Protein 6RD6 (pdb70)

B-factor: mean 52.79, std 18.06, range [20.04, 100.58]

Nearest PDB structures (foldseek):
  6rdk-assembly1_2  TM=9.983E-01  e=1.604E-52  Polytomella sp. Pringsheim 198.80
  8fni-assembly1_6  TM=7.482E-01  e=1.615E-07  Trypanosoma brucei
  9g6k-assembly1_LJ  TM=4.194E-01  e=1.679E-06  Toxoplasma gondii
  9g6k-assembly1_L4  TM=4.375E-01  e=1.739E-04  Toxoplasma gondii
  9evd-assembly1_3-2  TM=4.685E-01  e=2.941E-03  Polytomella sp. Pringsheim 198.80

Solvent-accessible surface area: 45486 Å² total; per-residue (Å²): 193,94,64,50,98,32,0,30,146,57,0,40,56,7,2,63,106,173,86,15,39,0,86,26,0,0,5,0,0,2,1,0,0,1,21,69,11,51,106,59,74,115,1,1,10,43,0,4,103,44,2,38,70,10,152,90,27,52,16,30,0,0,9,19,0,0,3,0,6,2,0,0,0,2,49,29,43,54,9,1,1,36,5,0,21,34,0,28,84,30,6,125,74,17,44,39,57,37,2,0,6,0,0,0,2,0,0,3,22,31,3,36,2,10,56,0,0,18,98,0,1,47,48,0,57,75,96,54,76,110,9,126,23,14,4,0,0,5,0,0,0,0,0,3,35,6,47,11,76,1,9,30,0,5,69,19,1,8,138,22,4,63,98,63,90,11,64,5,14,4,0,0,0,0,0,10,0,3,14,111,7,6,5,33,35,135,80,10,0,76,8,0,14,106,1,3,149,142,46,37,125,10,3,2,0,0,0,0,0,2,26,0,1,0,3,5,64,26,163,30,51,159,46,1,9,54,17,0,75,89,34,6,60,48,11,19,45,36,4,0,0,19,0,0,10,0,1,3,24,12,51,19,129,37,69,106,0,2,135,30,0,7,48,38,0,5,60,25,0,87,181,34,14,28,64,15,89,7,66,12,0,9,33,0,26,5,0,23,42,52,36,49,21,182,27,55,93,50,0,22,54,0,1,29,20,0,11,2,0,22,17,4,12,70,76,34,38,40,46,37,75,38,49,65,6,17,57,46,0,6,21,0,0,1,43,19,64,62,7,128,51,92,34,61,25,61,73,23,41,73,59,15,46,62,58,5,96,19,8,1,8,4,26,2,0,17,60,100,78,150,35,75,0,3,4,42,4,2,10,80,94,64,16,9,53,13,108,92,22,117,37,19,1,58,7,47,3,51,10,98,1,0,78,73,45,47,10,27,7,0,48,0,10,3,57,70,0,106,78,50,123,70,87,144,22,30,4,104,54,0,40,59,10,0,100,168,57,12,111,78,10,141,40,78,8,43,9,0,0,0,5,15,48,8,122,11,1,15,3,20,46,30,12,66,57,38,3,105,53,3,52,92,55,44,155,20,96,53,18,112,49,111,44,38,130,14,1,42,84,12,27,60,95,26,6,7,20,2,5,3,1,2,9,1,6,44,7,8,7,4,13,55,102,99,56,58,8,11,16,13,2,0,2,1,34,4,16,59,10,0,64,36,0,8,28,32,43,1,10,92,13,1,32,73,38,0,34,111,63,5,61,26,11,80,36,0,113,31,0,0,81,77,1,121,104,53,9,28,81,97,1,6,54,27,0,46,127,19,5,66,50,0,47,72,90,53,131,22,100,1,76,4,84,10,164,46,124,10,6,106,79,0,17,64,82,0,70,64,26,0,82,87,109,53,8,51,0,87,22,0,29,36,80,64,87,44,57,111,84,41,60,38,35,7,114,28,20,47,98,5,42,82,19,1,6,70,1,2,19,51,19,8,34,62,14,6,134,56,6,17,65,54,0,25,53,14,0,72,142,5,23,71,57,53,17,64,54,2,135,132,75,38,62,73,53,117,58,38,76,42,129,149,1,85,111,30,144,84,23,93,54,2,83,46,59,42,84,24,17,135,16,18,103,35,25,63,51,3,52,78,102,42,109,113,80,14,33,111,54,49,137,43,17,31,0,3,1,5,5,31,110,48,18,12,97,54,26,63,18,65,44,1,115,16,99,19,52,74,119,111,42,100,0,69,2,61,2,18,5,65,107,10,108,4,51,47,85,1,26,28,36,28,0,12,95,12,2,13,76,52,5,57,23,36,69,40,17,79,21,3,16,0,7,43,17,0,58,92,28,0,85,49,11,2,78,91,50,78,86,113,8,59,154,92,102,95,22,60,98,95,94,33,161,93,89,92,165,218,40,114,81,88,80,20,110,136,55,82,98,43,3,98,101,33,98,70,52,83,104,2,4,45,31,84,127,5,5,16,36,6,0,57,92,0,14,79,106,3,3,53,149,12,80,38,76,6,2,2,10,33,19,67,44,0,3,8,0,0,0,1,19,27,1,24,44,134,128,219,146,108,70,33,150,7,26,2,30,7,10,84,98,22,30,121,44,51,89,85,82,6,38,144,107,1,73,156,55,13,129,61,72,53,116,24,58,39,102,76,102,96,56,129,106,26,102,20,35,14,2,1,39,10,111,77,29,71,0,10,56,6,49,28,65,41,37,97,75,6,75,69,51,10,73,141,37,45,152,80,88,133,74,45,33,50,39,63,87,10,62,50,8,18,58,22,35,11,30,76,18,17,50,26,11,99,108,0,15,79,24,0,85,107,42,41,175,83,48,160,21,97,59,72,120,91,121

Foldseek 3Di:
DDDDVVVLVVLQVQLVDPAHALQSLLVSLLVCQVSLPDPCVVSVVSSLVNLQVHDDDALVSLQSNLLSCQRSVPADLPSLLSSVVVVLVCVVVYALVSLLSSLLSSLVNQHQDVSSLVVSLCVCLVCVVSHDLLSLLSSLSSCQSNPHLDVSSVVSSQVCLLVDQDALQSLLSNLLSLLSSQALDPSRNVSSVVSLPVADPALLSLLSNLLSCLFNQAADDPSSLVNLLVPVLRDDLLSLLSSLLSNLLNPDQPLSSVVSSLVNNQVVCVVPVPPDDLVSLLSNQLSCQSNVHDHPPVSNLSSLLSVQVVLQVCVVPDDVVLVVQLLLLLLLQQVLVDDDDDVSSVVSQVVQWDAAPSGHIQRGWDDDDHAIEGEAEAEQVQWRPDPVTHGTSVVVSVCSSVVSSRYQYQYHYDCVLVVDDDSNVSSVVSNVSRCVRPVVD/DDPLVLLVLLVLADFDVSVVVVVVVVVVVVVPDDRDDDDPDDDPVRVVVVLVVSLVVQLVRLVVVADQPAPDDDLVSLLVRLVSNQVSCVSSPHDPPVVRVVVVLCVQPVPFFFVVSSLVRCVVPDDPVLSVQLVVLQVVLCVVVVHTHTPPPPDVSVVSSVVVSCVVCVVVPHNVVLVVDQVVDDDDVVVNVVSVVVVVVVVSVVSSVVSVVVSVVVNVVVVVVVVVVVVDDDVVNVVVVVVVVVVVLVVLVVDDPDPVSVVVVVVVVVVVLQVVQCVVPVVVGHDDDD/DDQFDDDFPPPDDQFDDDPQKTWHWADDDQKIWIWIDGDPDIDIDIGGRVNRRVVPNDDDDDDDDDPPDPQLVVQLVVVLVVLVVLVVVLVVDDDLVVQPDVVSVVVDDPVVVVVSVVVVVVSVVSNVVSPPSVCSSVVSVVVPPVLVVCCPDPVHSPDDDVVVVVVVVVVVVDDD/DAQEFEKEKEFADDDDVVSVVVVVVVVCVVDDPNGDYDYHYHHDNVQPGDMWIGGVVDIDDPTVVVVVVVVVVVVVVVVVVD/DVDDDPVVVVDDDDDCVVVVVVCCVVPVVVVVVCVVPDDDDDDDDD

Radius of gyration: 32.32 Å; Cα contacts (8 Å, |Δi|>4): 1611; chains: 5; bounding box: 110×61×96 Å

Structure (mmCIF, N/CA/C/O backbone):
data_6RD6
#
_entry.id   6RD6
#
_cell.length_a   1.0
_cell.length_b   1.0
_cell.length_c   1.0
_cell.angle_alpha   90.00
_cell.angle_beta   90.00
_cell.angle_gamma   90.00
#
_symmetry.space_group_name_H-M   'P 1'
#
loop_
_entity.id
_entity.type
_entity.pdbx_description
1 polymer 'ASA-2: Polytomella F-ATP synthase associated subunit 2'
2 polymer 'Mitochondrial ATP synthase associated protein ASA4'
3 polymer 'Mitochondrial ATP synthase associated protein ASA7'
4 polymer 'Mitochondrial ATP synthase subunit OSCP'
5 polymer 'ATP synthase subunit alpha'
6 water water
#
loop_
_atom_site.group_PDB
_atom_site.id
_atom_site.type_symbol
_atom_site.label_atom_id
_atom_site.label_alt_id
_atom_site.label_comp_id
_atom_site.label_asym_id
_atom_site.label_entity_id
_atom_site.label_seq_id
_atom_site.pdbx_PDB_ins_code
_atom_site.Cartn_x
_atom_site.Cartn_y
_atom_site.Cartn_z
_atom_site.occupancy
_atom_site.B_iso_or_equiv
_atom_site.auth_seq_id
_atom_site.auth_comp_id
_atom_site.auth_asym_id
_atom_site.auth_atom_id
_atom_site.pdbx_PDB_model_num
ATOM 1 N N . GLU A 1 1 ? 222.410 249.593 353.567 1.00 98.79 5 GLU 2 N 1
ATOM 2 C CA . GLU A 1 1 ? 222.233 248.433 354.432 1.00 98.79 5 GLU 2 CA 1
ATOM 3 C C . GLU A 1 1 ? 220.764 248.262 354.805 1.00 98.79 5 GLU 2 C 1
ATOM 4 O O . GLU A 1 1 ? 220.269 247.142 354.930 1.00 98.79 5 GLU 2 O 1
ATOM 10 N N . ASN A 1 2 ? 220.072 249.386 354.984 1.00 88.31 6 ASN 2 N 1
ATOM 11 C CA . ASN A 1 2 ? 218.643 249.412 355.297 1.00 88.31 6 ASN 2 CA 1
ATOM 12 C C . ASN A 1 2 ? 218.021 250.533 354.467 1.00 88.31 6 ASN 2 C 1
ATOM 13 O O . ASN A 1 2 ? 217.981 251.687 354.900 1.00 88.31 6 ASN 2 O 1
ATOM 18 N N . ASP A 1 3 ? 217.534 250.191 353.276 1.00 79.28 7 ASP 2 N 1
ATOM 19 C CA . ASP A 1 3 ? 217.014 251.176 352.332 1.00 79.28 7 ASP 2 CA 1
ATOM 20 C C . ASP A 1 3 ? 215.745 250.605 351.712 1.00 79.28 7 ASP 2 C 1
ATOM 21 O O . ASP A 1 3 ? 215.800 249.610 350.984 1.00 79.28 7 ASP 2 O 1
ATOM 26 N N . VAL A 1 4 ? 214.609 251.227 352.008 1.00 70.07 8 VAL 2 N 1
ATOM 27 C CA . VAL A 1 4 ? 213.313 250.777 351.500 1.00 70.07 8 VAL 2 CA 1
ATOM 28 C C . VAL A 1 4 ? 213.058 251.263 350.065 1.00 70.07 8 VAL 2 C 1
ATOM 29 O O . VAL A 1 4 ? 212.560 250.456 349.263 1.00 70.07 8 VAL 2 O 1
ATOM 33 N N . PRO A 1 5 ? 213.373 252.508 349.652 1.00 67.33 9 PRO 2 N 1
ATOM 34 C CA . PRO A 1 5 ? 213.296 252.819 348.208 1.00 67.33 9 PRO 2 CA 1
ATOM 35 C C . PRO A 1 5 ? 214.216 251.992 347.315 1.00 67.33 9 PRO 2 C 1
ATOM 36 O O . PRO A 1 5 ? 213.836 251.724 346.170 1.00 67.33 9 PRO 2 O 1
ATOM 40 N N . ALA A 1 6 ? 215.371 251.536 347.800 1.00 67.02 10 ALA 2 N 1
ATOM 41 C CA . ALA A 1 6 ? 216.240 250.708 346.966 1.00 67.02 10 ALA 2 CA 1
ATOM 42 C C . ALA A 1 6 ? 215.673 249.308 346.772 1.00 67.02 10 ALA 2 C 1
ATOM 43 O O . ALA A 1 6 ? 215.755 248.749 345.671 1.00 67.02 10 ALA 2 O 1
ATOM 45 N N . ILE A 1 7 ? 215.080 248.728 347.817 1.00 63.31 11 ILE 2 N 1
ATOM 46 C CA . ILE A 1 7 ? 214.496 247.399 347.672 1.00 63.31 11 ILE 2 CA 1
ATOM 47 C C . ILE A 1 7 ? 213.187 247.479 346.891 1.00 63.31 11 ILE 2 C 1
ATOM 48 O O . ILE A 1 7 ? 212.828 246.545 346.166 1.00 63.31 11 ILE 2 O 1
ATOM 53 N N . LEU A 1 8 ? 212.500 248.628 346.949 1.00 57.25 12 LEU 2 N 1
ATOM 54 C CA . LEU A 1 8 ? 211.345 248.825 346.076 1.00 57.25 12 LEU 2 CA 1
ATOM 55 C C . LEU A 1 8 ? 211.775 248.991 344.625 1.00 57.25 12 LEU 2 C 1
ATOM 56 O O . LEU A 1 8 ? 211.084 248.528 343.711 1.00 57.25 12 LEU 2 O 1
ATOM 61 N N . LYS A 1 9 ? 212.924 249.633 344.400 1.00 59.86 13 LYS 2 N 1
ATOM 62 C CA . LYS A 1 9 ? 213.493 249.737 343.059 1.00 59.86 13 LYS 2 CA 1
ATOM 63 C C . LYS A 1 9 ? 213.877 248.368 342.510 1.00 59.86 13 LYS 2 C 1
ATOM 64 O O . LYS A 1 9 ? 213.649 248.074 341.331 1.00 59.86 13 LYS 2 O 1
ATOM 70 N N . GLU A 1 10 ? 214.433 247.506 343.362 1.00 60.59 14 GLU 2 N 1
ATOM 71 C CA . GLU A 1 10 ? 214.817 246.173 342.909 1.00 60.59 14 GLU 2 CA 1
ATOM 72 C C . GLU A 1 10 ? 213.599 245.290 342.667 1.00 60.59 14 GLU 2 C 1
ATOM 73 O O . GLU A 1 10 ? 213.594 244.475 341.738 1.00 60.59 14 GLU 2 O 1
ATOM 79 N N . ILE A 1 11 ? 212.545 245.454 343.473 1.00 51.89 15 ILE 2 N 1
ATOM 80 C CA . ILE A 1 11 ? 211.303 244.718 343.243 1.00 51.89 15 ILE 2 CA 1
ATOM 81 C C . ILE A 1 11 ? 210.636 245.186 341.952 1.00 51.89 15 ILE 2 C 1
ATOM 82 O O . ILE A 1 11 ? 210.140 244.371 341.162 1.00 51.89 15 ILE 2 O 1
ATOM 87 N N . ASP A 1 12 ? 210.674 246.496 341.688 1.00 51.59 16 ASP 2 N 1
ATOM 88 C CA . ASP A 1 12 ? 210.104 247.039 340.460 1.00 51.59 16 ASP 2 CA 1
ATOM 89 C C . ASP A 1 12 ? 210.885 246.595 339.232 1.00 51.59 16 ASP 2 C 1
ATOM 90 O O . ASP A 1 12 ? 210.303 246.395 338.162 1.00 51.59 16 ASP 2 O 1
ATOM 95 N N . SER A 1 13 ? 212.202 246.432 339.362 1.00 53.46 17 SER 2 N 1
ATOM 96 C CA . SER A 1 13 ? 212.976 245.894 338.248 1.00 53.46 17 SER 2 CA 1
ATOM 97 C C . SER A 1 13 ? 212.752 244.394 338.097 1.00 53.46 17 SER 2 C 1
ATOM 98 O O . SER A 1 13 ? 212.898 243.845 337.001 1.00 53.46 17 SER 2 O 1
ATOM 101 N N . LEU A 1 14 ? 212.408 243.713 339.192 1.00 51.86 18 LEU 2 N 1
ATOM 102 C CA . LEU A 1 14 ? 212.119 242.285 339.123 1.00 51.86 18 LEU 2 CA 1
ATOM 103 C C . LEU A 1 14 ? 210.802 242.012 338.408 1.00 51.86 18 LEU 2 C 1
ATOM 104 O O . LEU A 1 14 ? 210.708 241.081 337.601 1.00 51.86 18 LEU 2 O 1
ATOM 109 N N . VAL A 1 15 ? 209.765 242.806 338.695 1.00 47.47 19 VAL 2 N 1
ATOM 110 C CA . VAL A 1 15 ? 208.456 242.551 338.101 1.00 47.47 19 VAL 2 CA 1
ATOM 111 C C . VAL A 1 15 ? 208.256 243.277 336.781 1.00 47.47 19 VAL 2 C 1
ATOM 112 O O . VAL A 1 15 ? 207.145 243.254 336.237 1.00 47.47 19 VAL 2 O 1
ATOM 116 N N . SER A 1 16 ? 209.289 243.918 336.244 1.00 51.34 20 SER 2 N 1
ATOM 117 C CA . SER A 1 16 ? 209.207 244.543 334.932 1.00 51.34 20 SER 2 CA 1
ATOM 118 C C . SER A 1 16 ? 209.855 243.704 333.843 1.00 51.34 20 SER 2 C 1
ATOM 119 O O . SER A 1 16 ? 209.998 244.182 332.714 1.00 51.34 20 SER 2 O 1
ATOM 122 N N . ARG A 1 17 ? 210.242 242.472 334.150 1.00 54.06 21 ARG 2 N 1
ATOM 123 C CA . ARG A 1 17 ? 210.952 241.643 333.192 1.00 54.06 21 ARG 2 CA 1
ATOM 124 C C . ARG A 1 17 ? 209.996 241.012 332.188 1.00 54.06 21 ARG 2 C 1
ATOM 125 O O . ARG A 1 17 ? 208.776 241.164 332.271 1.00 54.06 21 ARG 2 O 1
ATOM 133 N N . GLU A 1 18 ? 210.573 240.295 331.223 1.00 61.69 22 GLU 2 N 1
ATOM 134 C CA . GLU A 1 18 ? 209.768 239.701 330.163 1.00 61.69 22 GLU 2 CA 1
ATOM 135 C C . GLU A 1 18 ? 209.071 238.435 330.646 1.00 61.69 22 GLU 2 C 1
ATOM 136 O O . GLU A 1 18 ? 207.919 238.174 330.280 1.00 61.69 22 GLU 2 O 1
ATOM 142 N N . ALA A 1 19 ? 209.751 237.637 331.465 1.00 56.40 23 ALA 2 N 1
ATOM 143 C CA . ALA A 1 19 ? 209.214 236.381 331.973 1.00 56.40 23 ALA 2 CA 1
ATOM 144 C C . ALA A 1 19 ? 209.458 236.304 333.472 1.00 56.40 23 ALA 2 C 1
ATOM 145 O O . ALA A 1 19 ? 210.589 236.067 333.908 1.00 56.40 23 ALA 2 O 1
ATOM 147 N N . VAL A 1 20 ? 208.401 236.498 334.253 1.00 51.43 24 VAL 2 N 1
ATOM 148 C CA . VAL A 1 20 ? 208.460 236.429 335.707 1.00 51.43 24 VAL 2 CA 1
ATOM 149 C C . VAL A 1 20 ? 207.621 235.240 336.153 1.00 51.43 24 VAL 2 C 1
ATOM 150 O O . VAL A 1 20 ? 206.412 235.202 335.900 1.00 51.43 24 VAL 2 O 1
ATOM 154 N N . SER A 1 21 ? 208.259 234.274 336.808 1.00 50.44 25 SER 2 N 1
ATOM 155 C CA . SER A 1 21 ? 207.549 233.088 337.259 1.00 50.44 25 SER 2 CA 1
ATOM 156 C C . SER A 1 21 ? 206.683 233.417 338.467 1.00 50.44 25 SER 2 C 1
ATOM 157 O O . SER A 1 21 ? 206.825 234.467 339.093 1.00 50.44 25 SER 2 O 1
ATOM 160 N N . ALA A 1 22 ? 205.785 232.485 338.802 1.00 47.52 26 ALA 2 N 1
ATOM 161 C CA . ALA A 1 22 ? 204.816 232.731 339.865 1.00 47.52 26 ALA 2 CA 1
ATOM 162 C C . ALA A 1 22 ? 205.469 232.791 341.238 1.00 47.52 26 ALA 2 C 1
ATOM 163 O O . ALA A 1 22 ? 204.947 233.462 342.134 1.00 47.52 26 ALA 2 O 1
ATOM 165 N N . LYS A 1 23 ? 206.610 232.119 341.416 1.00 48.87 27 LYS 2 N 1
ATOM 166 C CA . LYS A 1 23 ? 207.334 232.207 342.679 1.00 48.87 27 LYS 2 CA 1
ATOM 167 C C . LYS A 1 23 ? 207.895 233.607 342.894 1.00 48.87 27 LYS 2 C 1
ATOM 168 O O . LYS A 1 23 ? 207.825 234.146 344.003 1.00 48.87 27 LYS 2 O 1
ATOM 174 N N . GLU A 1 24 ? 208.414 234.225 341.831 1.00 50.46 28 GLU 2 N 1
ATOM 175 C CA . GLU A 1 24 ? 208.964 235.572 341.941 1.00 50.46 28 GLU 2 CA 1
ATOM 176 C C . GLU A 1 24 ? 207.873 236.606 342.181 1.00 50.46 28 GLU 2 C 1
ATOM 177 O O . GLU A 1 24 ? 208.066 237.541 342.965 1.00 50.46 28 GLU 2 O 1
ATOM 183 N N . VAL A 1 25 ? 206.717 236.448 341.528 1.00 43.88 29 VAL 2 N 1
ATOM 184 C CA . VAL A 1 25 ? 205.600 237.368 341.739 1.00 43.88 29 VAL 2 CA 1
ATOM 185 C C . VAL A 1 25 ? 205.042 237.218 343.145 1.00 43.88 29 VAL 2 C 1
ATOM 186 O O . VAL A 1 25 ? 204.711 238.210 343.808 1.00 43.88 29 VAL 2 O 1
ATOM 190 N N . SER A 1 26 ? 204.931 235.974 343.618 1.00 43.86 30 SER 2 N 1
ATOM 191 C CA . SER A 1 26 ? 204.454 235.712 344.970 1.00 43.86 30 SER 2 CA 1
ATOM 192 C C . SER A 1 26 ? 205.392 236.306 346.012 1.00 43.86 30 SER 2 C 1
ATOM 193 O O . SER A 1 26 ? 204.943 236.926 346.982 1.00 43.86 30 SER 2 O 1
ATOM 196 N N . ASP A 1 27 ? 206.702 236.174 345.796 1.00 48.15 31 ASP 2 N 1
ATOM 197 C CA . ASP A 1 27 ? 207.665 236.733 346.737 1.00 48.15 31 ASP 2 CA 1
ATOM 198 C C . ASP A 1 27 ? 207.689 238.254 346.681 1.00 48.15 31 ASP 2 C 1
ATOM 199 O O . ASP A 1 27 ? 207.867 238.913 347.713 1.00 48.15 31 ASP 2 O 1
ATOM 204 N N . ALA A 1 28 ? 207.495 238.829 345.492 1.00 41.82 32 ALA 2 N 1
ATOM 205 C CA . ALA A 1 28 ? 207.430 240.279 345.372 1.00 41.82 32 ALA 2 CA 1
ATOM 206 C C . ALA A 1 28 ? 206.200 240.840 346.068 1.00 41.82 32 ALA 2 C 1
ATOM 207 O O . ALA A 1 28 ? 206.287 241.873 346.739 1.00 41.82 32 ALA 2 O 1
ATOM 209 N N . ALA A 1 29 ? 205.064 240.148 345.965 1.00 39.08 33 ALA 2 N 1
ATOM 210 C CA . ALA A 1 29 ? 203.858 240.579 346.661 1.00 39.08 33 ALA 2 CA 1
ATOM 211 C C . ALA A 1 29 ? 203.994 240.432 348.172 1.00 39.08 33 ALA 2 C 1
ATOM 212 O O . ALA A 1 29 ? 203.532 241.301 348.923 1.00 39.08 33 ALA 2 O 1
ATOM 214 N N . VAL A 1 30 ? 204.622 239.344 348.629 1.00 39.54 34 VAL 2 N 1
ATOM 215 C CA . VAL A 1 30 ? 204.817 239.128 350.062 1.00 39.54 34 VAL 2 CA 1
ATOM 216 C C . VAL A 1 30 ? 205.747 240.188 350.644 1.00 39.54 34 VAL 2 C 1
ATOM 217 O O . VAL A 1 30 ? 205.488 240.737 351.725 1.00 39.54 34 VAL 2 O 1
ATOM 221 N N . ALA A 1 31 ? 206.810 240.533 349.914 1.00 40.33 35 ALA 2 N 1
ATOM 222 C CA . ALA A 1 31 ? 207.690 241.613 350.339 1.00 40.33 35 ALA 2 CA 1
ATOM 223 C C . ALA A 1 31 ? 207.004 242.971 350.308 1.00 40.33 35 ALA 2 C 1
ATOM 224 O O . ALA A 1 31 ? 207.270 243.798 351.184 1.00 40.33 35 ALA 2 O 1
ATOM 226 N N . LEU A 1 32 ? 206.118 243.209 349.337 1.00 37.66 36 LEU 2 N 1
ATOM 227 C CA . LEU A 1 32 ? 205.367 244.459 349.296 1.00 37.66 36 LEU 2 CA 1
ATOM 228 C C . LEU A 1 32 ? 204.402 244.573 350.470 1.00 37.66 36 LEU 2 C 1
ATOM 229 O O . LEU A 1 32 ? 204.144 245.674 350.967 1.00 37.66 36 LEU 2 O 1
ATOM 234 N N . THR A 1 33 ? 203.855 243.442 350.917 1.00 39.37 37 THR 2 N 1
ATOM 235 C CA . THR A 1 33 ? 202.970 243.463 352.077 1.00 39.37 37 THR 2 CA 1
ATOM 236 C C . THR A 1 33 ? 203.755 243.661 353.370 1.00 39.37 37 THR 2 C 1
ATOM 237 O O . THR A 1 33 ? 203.339 244.436 354.240 1.00 39.37 37 THR 2 O 1
ATOM 241 N N . TYR A 1 34 ? 204.901 242.988 353.503 1.00 44.15 38 TYR 2 N 1
ATOM 242 C CA . TYR A 1 34 ? 205.714 243.117 354.712 1.00 44.15 38 TYR 2 CA 1
ATOM 243 C C . TYR A 1 34 ? 206.323 244.506 354.837 1.00 44.15 38 TYR 2 C 1
ATOM 244 O O . TYR A 1 34 ? 206.514 245.010 355.949 1.00 44.15 38 TYR 2 O 1
ATOM 253 N N . LEU A 1 35 ? 206.638 245.136 353.711 1.00 42.94 39 LEU 2 N 1
ATOM 254 C CA . LEU A 1 35 ? 207.118 246.509 353.719 1.00 42.94 39 LEU 2 CA 1
ATOM 255 C C . LEU A 1 35 ? 206.007 247.539 353.835 1.00 42.94 39 LEU 2 C 1
ATOM 256 O O . LEU A 1 35 ? 206.324 248.732 353.921 1.00 42.94 39 LEU 2 O 1
ATOM 261 N N . GLN A 1 36 ? 204.742 247.103 353.808 1.00 44.78 40 GLN 2 N 1
ATOM 262 C CA . GLN A 1 36 ? 203.557 247.950 353.984 1.00 44.78 40 GLN 2 CA 1
ATOM 263 C C . GLN A 1 36 ? 203.490 249.052 352.929 1.00 44.78 40 GLN 2 C 1
ATOM 264 O O . GLN A 1 36 ? 203.451 250.245 353.236 1.00 44.78 40 GLN 2 O 1
ATOM 270 N N . VAL A 1 37 ? 203.471 248.636 351.667 1.00 41.53 41 VAL 2 N 1
ATOM 271 C CA . VAL A 1 37 ? 203.515 249.567 350.548 1.00 41.53 41 VAL 2 CA 1
ATOM 272 C C . VAL A 1 37 ? 202.102 249.935 350.124 1.00 41.53 41 VAL 2 C 1
ATOM 273 O O . VAL A 1 37 ? 201.373 249.108 349.568 1.00 41.53 41 VAL 2 O 1
ATOM 277 N N . LYS A 1 38 ? 201.704 251.179 350.391 1.00 42.46 42 LYS 2 N 1
ATOM 278 C CA . LYS A 1 38 ? 200.365 251.621 350.019 1.00 42.46 42 LYS 2 CA 1
ATOM 279 C C . LYS A 1 38 ? 200.418 252.810 349.070 1.00 42.46 42 LYS 2 C 1
ATOM 280 O O . LYS A 1 38 ? 199.521 252.986 348.238 1.00 42.46 42 LYS 2 O 1
ATOM 286 N N . ALA A 1 39 ? 201.453 253.642 349.183 1.00 42.35 43 ALA 2 N 1
ATOM 287 C CA . ALA A 1 39 ? 201.522 254.842 348.358 1.00 42.35 43 ALA 2 CA 1
ATOM 288 C C . ALA A 1 39 ? 201.937 254.523 346.930 1.00 42.35 43 ALA 2 C 1
ATOM 289 O O . ALA A 1 39 ? 201.523 255.217 345.995 1.00 42.35 43 ALA 2 O 1
ATOM 291 N N . ASN A 1 40 ? 202.748 253.485 346.738 1.00 40.00 44 ASN 2 N 1
ATOM 292 C CA . ASN A 1 40 ? 203.174 253.071 345.403 1.00 40.00 44 ASN 2 CA 1
ATOM 293 C C . ASN A 1 40 ? 202.132 252.103 344.850 1.00 40.00 44 ASN 2 C 1
ATOM 294 O O . ASN A 1 40 ? 202.176 250.892 345.066 1.00 40.00 44 ASN 2 O 1
ATOM 299 N N . ARG A 1 41 ? 201.163 252.668 344.127 1.00 37.22 45 ARG 2 N 1
ATOM 300 C CA . ARG A 1 41 ? 200.101 251.855 343.546 1.00 37.22 45 ARG 2 CA 1
ATOM 301 C C . ARG A 1 41 ? 200.559 251.191 342.256 1.00 37.22 45 ARG 2 C 1
ATOM 302 O O . ARG A 1 41 ? 200.054 250.125 341.887 1.00 37.22 45 ARG 2 O 1
ATOM 310 N N . ARG A 1 42 ? 201.510 251.809 341.553 1.00 33.02 46 ARG 2 N 1
ATOM 311 C CA . ARG A 1 42 ? 201.977 251.259 340.284 1.00 33.02 46 ARG 2 CA 1
ATOM 312 C C . ARG A 1 42 ? 202.811 250.002 340.499 1.00 33.02 46 ARG 2 C 1
ATOM 313 O O . ARG A 1 42 ? 202.814 249.099 339.656 1.00 33.02 46 ARG 2 O 1
ATOM 321 N N . LEU A 1 43 ? 203.495 249.904 341.639 1.00 35.92 47 LEU 2 N 1
ATOM 322 C CA . LEU A 1 43 ? 204.265 248.698 341.926 1.00 35.92 47 LEU 2 CA 1
ATOM 323 C C . LEU A 1 43 ? 203.345 247.522 342.227 1.00 35.92 47 LEU 2 C 1
ATOM 324 O O . LEU A 1 43 ? 203.589 246.397 341.770 1.00 35.92 47 LEU 2 O 1
ATOM 329 N N . TRP A 1 44 ? 202.262 247.775 342.965 1.00 33.10 48 TRP 2 N 1
ATOM 330 C CA . TRP A 1 44 ? 201.239 246.757 343.163 1.00 33.10 48 TRP 2 CA 1
ATOM 331 C C . TRP A 1 44 ? 200.544 246.415 341.853 1.00 33.10 48 TRP 2 C 1
ATOM 332 O O . TRP A 1 44 ? 200.153 245.265 341.634 1.00 33.10 48 TRP 2 O 1
ATOM 343 N N . GLY A 1 45 ? 200.408 247.398 340.957 1.00 32.78 49 GLY 2 N 1
ATOM 344 C CA . GLY A 1 45 ? 199.840 247.126 339.648 1.00 32.78 49 GLY 2 CA 1
ATOM 345 C C . GLY A 1 45 ? 200.718 246.230 338.798 1.00 32.78 49 GLY 2 C 1
ATOM 346 O O . GLY A 1 45 ? 200.224 245.326 338.126 1.00 32.78 49 GLY 2 O 1
ATOM 347 N N . LYS A 1 46 ? 202.033 246.459 338.833 1.00 34.29 50 LYS 2 N 1
ATOM 348 C CA . LYS A 1 46 ? 202.970 245.612 338.099 1.00 34.29 50 LYS 2 CA 1
ATOM 349 C C . LYS A 1 46 ? 203.004 244.203 338.675 1.00 34.29 50 LYS 2 C 1
ATOM 350 O O . LYS A 1 46 ? 203.072 243.217 337.926 1.00 34.29 50 LYS 2 O 1
ATOM 356 N N . VAL A 1 47 ? 202.937 244.091 340.004 1.00 33.67 51 VAL 2 N 1
ATOM 357 C CA . VAL A 1 47 ? 202.907 242.783 340.652 1.00 33.67 51 VAL 2 CA 1
ATOM 358 C C . VAL A 1 47 ? 201.624 242.032 340.303 1.00 33.67 51 VAL 2 C 1
ATOM 359 O O . VAL A 1 47 ? 201.659 240.837 339.999 1.00 33.67 51 VAL 2 O 1
ATOM 363 N N . LEU A 1 48 ? 200.483 242.726 340.275 1.00 32.99 52 LEU 2 N 1
ATOM 364 C CA . LEU A 1 48 ? 199.225 242.055 339.955 1.00 32.99 52 LEU 2 CA 1
ATOM 365 C C . LEU A 1 48 ? 199.128 241.717 338.470 1.00 32.99 52 LEU 2 C 1
ATOM 366 O O . LEU A 1 48 ? 198.518 240.709 338.099 1.00 32.99 52 LEU 2 O 1
ATOM 371 N N . GLU A 1 49 ? 199.754 242.524 337.608 1.00 35.10 53 GLU 2 N 1
ATOM 372 C CA . GLU A 1 49 ? 199.829 242.186 336.189 1.00 35.10 53 GLU 2 CA 1
ATOM 373 C C . GLU A 1 49 ? 200.658 240.931 335.962 1.00 35.10 53 GLU 2 C 1
ATOM 374 O O . GLU A 1 49 ? 200.262 240.042 335.197 1.00 35.10 53 GLU 2 O 1
ATOM 380 N N . LYS A 1 50 ? 201.802 240.828 336.641 1.00 37.11 54 LYS 2 N 1
ATOM 381 C CA . LYS A 1 50 ? 202.625 239.634 336.499 1.00 37.11 54 LYS 2 CA 1
ATOM 382 C C . LYS A 1 50 ? 201.993 238.434 337.194 1.00 37.11 54 LYS 2 C 1
ATOM 383 O O . LYS A 1 50 ? 202.281 237.286 336.844 1.00 37.11 54 LYS 2 O 1
ATOM 389 N N . ALA A 1 51 ? 201.128 238.677 338.181 1.00 36.00 55 ALA 2 N 1
ATOM 390 C CA . ALA A 1 51 ? 200.394 237.587 338.815 1.00 36.00 55 ALA 2 CA 1
ATOM 391 C C . ALA A 1 51 ? 199.304 237.058 337.902 1.00 36.00 55 ALA 2 C 1
ATOM 392 O O . ALA A 1 51 ? 199.018 235.856 337.894 1.00 36.00 55 ALA 2 O 1
ATOM 394 N N . GLY A 1 52 ? 198.667 237.947 337.144 1.00 35.97 56 GLY 2 N 1
ATOM 395 C CA . GLY A 1 52 ? 197.711 237.499 336.149 1.00 35.97 56 GLY 2 CA 1
ATOM 396 C C . GLY A 1 52 ? 198.374 236.783 334.991 1.00 35.97 56 GLY 2 C 1
ATOM 397 O O . GLY A 1 52 ? 197.811 235.845 334.425 1.00 35.97 56 GLY 2 O 1
ATOM 398 N N . ALA A 1 53 ? 199.588 237.205 334.631 1.00 39.48 57 ALA 2 N 1
ATOM 399 C CA . ALA A 1 53 ? 200.268 236.582 333.500 1.00 39.48 57 ALA 2 CA 1
ATOM 400 C C . ALA A 1 53 ? 200.948 235.272 333.881 1.00 39.48 57 ALA 2 C 1
ATOM 401 O O . ALA A 1 53 ? 201.311 234.492 332.995 1.00 39.48 57 ALA 2 O 1
ATOM 403 N N . ALA A 1 54 ? 201.133 235.011 335.175 1.00 42.41 58 ALA 2 N 1
ATOM 404 C CA . ALA A 1 54 ? 201.868 233.825 335.607 1.00 42.41 58 ALA 2 CA 1
ATOM 405 C C . ALA A 1 54 ? 201.032 232.568 335.415 1.00 42.41 58 ALA 2 C 1
ATOM 406 O O . ALA A 1 54 ? 199.830 232.557 335.694 1.00 42.41 58 ALA 2 O 1
ATOM 408 N N . GLN A 1 55 ? 201.678 231.501 334.942 1.00 47.42 59 GLN 2 N 1
ATOM 409 C CA . GLN A 1 55 ? 200.985 230.279 334.566 1.00 47.42 59 GLN 2 CA 1
ATOM 410 C C . GLN A 1 55 ? 201.473 229.035 335.292 1.00 47.42 59 GLN 2 C 1
ATOM 411 O O . GLN A 1 55 ? 200.881 227.967 335.108 1.00 47.42 59 GLN 2 O 1
ATOM 417 N N . ASP A 1 56 ? 202.524 229.128 336.097 1.00 47.92 60 ASP 2 N 1
ATOM 418 C CA . ASP A 1 56 ? 203.073 227.976 336.802 1.00 47.92 60 ASP 2 CA 1
ATOM 419 C C . ASP A 1 56 ? 202.894 228.153 338.305 1.00 47.92 60 ASP 2 C 1
ATOM 420 O O . ASP A 1 56 ? 203.840 228.503 339.017 1.00 47.92 60 ASP 2 O 1
ATOM 425 N N . TYR A 1 57 ? 201.699 227.841 338.796 1.00 43.07 61 TYR 2 N 1
ATOM 426 C CA . TYR A 1 57 ? 201.363 228.056 340.195 1.00 43.07 61 TYR 2 CA 1
ATOM 427 C C . TYR A 1 57 ? 201.364 226.726 340.928 1.00 43.07 61 TYR 2 C 1
ATOM 428 O O . TYR A 1 57 ? 200.686 225.784 340.510 1.00 43.07 61 TYR 2 O 1
ATOM 437 N N . ASP A 1 58 ? 202.134 226.648 342.005 1.00 47.31 62 ASP 2 N 1
ATOM 438 C CA . ASP A 1 58 ? 202.038 225.562 342.964 1.00 47.31 62 ASP 2 CA 1
ATOM 439 C C . ASP A 1 58 ? 201.263 226.046 344.181 1.00 47.31 62 ASP 2 C 1
ATOM 440 O O . ASP A 1 58 ? 200.693 227.139 344.185 1.00 47.31 62 ASP 2 O 1
ATOM 445 N N . ALA A 1 59 ? 201.235 225.205 345.216 1.00 44.59 63 ALA 2 N 1
ATOM 446 C CA . ALA A 1 59 ? 200.449 225.514 346.405 1.00 44.59 63 ALA 2 CA 1
ATOM 447 C C . ALA A 1 59 ? 201.028 226.685 347.186 1.00 44.59 63 ALA 2 C 1
ATOM 448 O O . ALA A 1 59 ? 200.284 227.589 347.593 1.00 44.59 63 ALA 2 O 1
ATOM 450 N N . ALA A 1 60 ? 202.348 226.702 347.377 1.00 43.70 64 ALA 2 N 1
ATOM 451 C CA . ALA A 1 60 ? 202.981 227.690 348.241 1.00 43.70 64 ALA 2 CA 1
ATOM 452 C C . ALA A 1 60 ? 202.964 229.085 347.632 1.00 43.70 64 ALA 2 C 1
ATOM 453 O O . ALA A 1 60 ? 202.692 230.058 348.338 1.00 43.70 64 ALA 2 O 1
ATOM 455 N N . SER A 1 61 ? 203.230 229.205 346.328 1.00 43.18 65 SER 2 N 1
ATOM 456 C CA . SER A 1 61 ? 203.244 230.523 345.700 1.00 43.18 65 SER 2 CA 1
ATOM 457 C C . SER A 1 61 ? 201.850 231.114 345.585 1.00 43.18 65 SER 2 C 1
ATOM 458 O O . SER A 1 61 ? 201.678 232.316 345.814 1.00 43.18 65 SER 2 O 1
ATOM 461 N N . LEU A 1 62 ? 200.851 230.285 345.272 1.00 39.44 66 LEU 2 N 1
ATOM 462 C CA . LEU A 1 62 ? 199.470 230.750 345.246 1.00 39.44 66 LEU 2 CA 1
ATOM 463 C C . LEU A 1 62 ? 199.005 231.176 346.630 1.00 39.44 66 LEU 2 C 1
ATOM 464 O O . LEU A 1 62 ? 198.356 232.217 346.775 1.00 39.44 66 LEU 2 O 1
ATOM 469 N N . THR A 1 63 ? 199.370 230.407 347.659 1.00 40.81 67 THR 2 N 1
ATOM 470 C CA . THR A 1 63 ? 198.982 230.747 349.023 1.00 40.81 67 THR 2 CA 1
ATOM 471 C C . THR A 1 63 ? 199.656 232.026 349.503 1.00 40.81 67 THR 2 C 1
ATOM 472 O O . THR A 1 63 ? 199.003 232.881 350.108 1.00 40.81 67 THR 2 O 1
ATOM 476 N N . ASN A 1 64 ? 200.947 232.195 349.210 1.00 41.02 68 ASN 2 N 1
ATOM 477 C CA . ASN A 1 64 ? 201.659 233.384 349.663 1.00 41.02 68 ASN 2 CA 1
ATOM 478 C C . ASN A 1 64 ? 201.197 234.625 348.913 1.00 41.02 68 ASN 2 C 1
ATOM 479 O O . ASN A 1 64 ? 201.072 235.703 349.506 1.00 41.02 68 ASN 2 O 1
ATOM 484 N N . LEU A 1 65 ? 200.899 234.489 347.619 1.00 37.80 69 LEU 2 N 1
ATOM 485 C CA . LEU A 1 65 ? 200.423 235.629 346.846 1.00 37.80 69 LEU 2 CA 1
ATOM 486 C C . LEU A 1 65 ? 199.011 236.025 347.253 1.00 37.80 69 LEU 2 C 1
ATOM 487 O O . LEU A 1 65 ? 198.692 237.217 347.337 1.00 37.80 69 LEU 2 O 1
ATOM 492 N N . LEU A 1 66 ? 198.154 235.041 347.540 1.00 34.08 70 LEU 2 N 1
ATOM 493 C CA . LEU A 1 66 ? 196.807 235.369 347.989 1.00 34.08 70 LEU 2 CA 1
ATOM 494 C C . LEU A 1 66 ? 196.813 235.942 349.400 1.00 34.08 70 LEU 2 C 1
ATOM 495 O O . LEU A 1 66 ? 196.010 236.833 349.706 1.00 34.08 70 LEU 2 O 1
ATOM 500 N N . TRP A 1 67 ? 197.733 235.473 350.257 1.00 36.41 71 TRP 2 N 1
ATOM 501 C CA . TRP A 1 67 ? 197.929 236.094 351.564 1.00 36.41 71 TRP 2 CA 1
ATOM 502 C C . TRP A 1 67 ? 198.362 237.541 351.421 1.00 36.41 71 TRP 2 C 1
ATOM 503 O O . TRP A 1 67 ? 197.879 238.412 352.146 1.00 36.41 71 TRP 2 O 1
ATOM 514 N N . ALA A 1 68 ? 199.281 237.811 350.496 1.00 34.83 72 ALA 2 N 1
ATOM 515 C CA . ALA A 1 68 ? 199.788 239.163 350.321 1.00 34.83 72 ALA 2 CA 1
ATOM 516 C C . ALA A 1 68 ? 198.737 240.099 349.747 1.00 34.83 72 ALA 2 C 1
ATOM 517 O O . ALA A 1 68 ? 198.675 241.269 350.139 1.00 34.83 72 ALA 2 O 1
ATOM 519 N N . ILE A 1 69 ? 197.898 239.600 348.841 1.00 34.87 73 ILE 2 N 1
ATOM 520 C CA . ILE A 1 69 ? 196.811 240.399 348.289 1.00 34.87 73 ILE 2 CA 1
ATOM 521 C C . ILE A 1 69 ? 195.761 240.690 349.355 1.00 34.87 73 ILE 2 C 1
ATOM 522 O O . ILE A 1 69 ? 195.292 241.827 349.490 1.00 34.87 73 ILE 2 O 1
ATOM 527 N N . ASN A 1 70 ? 195.408 239.681 350.156 1.00 38.07 74 ASN 2 N 1
ATOM 528 C CA . ASN A 1 70 ? 194.384 239.855 351.182 1.00 38.07 74 ASN 2 CA 1
ATOM 529 C C . ASN A 1 70 ? 194.875 240.740 352.323 1.00 38.07 74 ASN 2 C 1
ATOM 530 O O . ASN A 1 70 ? 194.110 241.529 352.886 1.00 38.07 74 ASN 2 O 1
ATOM 535 N N . THR A 1 71 ? 196.159 240.633 352.671 1.00 39.22 75 THR 2 N 1
ATOM 536 C CA . THR A 1 71 ? 196.685 241.367 353.815 1.00 39.22 75 THR 2 CA 1
ATOM 537 C C . THR A 1 71 ? 197.065 242.790 353.435 1.00 39.22 75 THR 2 C 1
ATOM 538 O O . THR A 1 71 ? 196.914 243.715 354.240 1.00 39.22 75 THR 2 O 1
ATOM 542 N N . GLY A 1 72 ? 197.546 242.992 352.206 1.00 36.65 76 GLY 2 N 1
ATOM 543 C CA . GLY A 1 72 ? 197.955 244.325 351.798 1.00 36.65 76 GLY 2 CA 1
ATOM 544 C C . GLY A 1 72 ? 196.783 245.252 351.547 1.00 36.65 76 GLY 2 C 1
ATOM 545 O O . GLY A 1 72 ? 196.948 246.471 351.475 1.00 36.65 76 GLY 2 O 1
ATOM 546 N N . GLY A 1 73 ? 195.586 244.692 351.413 1.00 38.32 77 GLY 2 N 1
ATOM 547 C CA . GLY A 1 73 ? 194.421 245.477 351.077 1.00 38.32 77 GLY 2 CA 1
ATOM 548 C C . GLY A 1 73 ? 194.307 245.812 349.614 1.00 38.32 77 GLY 2 C 1
ATOM 549 O O . GLY A 1 73 ? 193.772 246.871 349.275 1.00 38.32 77 GLY 2 O 1
ATOM 550 N N . VAL A 1 74 ? 194.794 244.946 348.736 1.00 35.07 78 VAL 2 N 1
ATOM 551 C CA . VAL A 1 74 ? 194.848 245.227 347.309 1.00 35.07 78 VAL 2 CA 1
ATOM 552 C C . VAL A 1 74 ? 193.678 244.530 346.633 1.00 35.07 78 VAL 2 C 1
ATOM 553 O O . VAL A 1 74 ? 193.584 243.300 346.649 1.00 35.07 78 VAL 2 O 1
ATOM 557 N N . GLU A 1 75 ? 192.782 245.313 346.044 1.00 38.24 79 GLU 2 N 1
ATOM 558 C CA . GLU A 1 75 ? 191.627 244.779 345.340 1.00 38.24 79 GLU 2 CA 1
ATOM 559 C C . GLU A 1 75 ? 191.748 245.042 343.844 1.00 38.24 79 GLU 2 C 1
ATOM 560 O O . GLU A 1 75 ? 191.924 246.185 343.410 1.00 38.24 79 GLU 2 O 1
ATOM 566 N N . HIS A 1 76 ? 191.726 243.961 343.069 1.00 28.66 80 HIS 2 N 1
ATOM 567 C CA . HIS A 1 76 ? 191.591 244.014 341.614 1.00 28.66 80 HIS 2 CA 1
ATOM 568 C C . HIS A 1 76 ? 190.911 242.704 341.231 1.00 28.66 80 HIS 2 C 1
ATOM 569 O O . HIS A 1 76 ? 191.551 241.654 341.216 1.00 28.66 80 HIS 2 O 1
ATOM 576 N N . PHE A 1 77 ? 189.615 242.793 340.917 1.00 27.19 81 PHE 2 N 1
ATOM 577 C CA . PHE A 1 77 ? 188.764 241.608 340.872 1.00 27.19 81 PHE 2 CA 1
ATOM 578 C C . PHE A 1 77 ? 189.140 240.667 339.738 1.00 27.19 81 PHE 2 C 1
ATOM 579 O O . PHE A 1 77 ? 188.951 239.452 339.851 1.00 27.19 81 PHE 2 O 1
ATOM 587 N N . LYS A 1 78 ? 189.697 241.203 338.651 1.00 28.81 82 LYS 2 N 1
ATOM 588 C CA . LYS A 1 78 ? 190.010 240.376 337.491 1.00 28.81 82 LYS 2 CA 1
ATOM 589 C C . LYS A 1 78 ? 191.141 239.401 337.790 1.00 28.81 82 LYS 2 C 1
ATOM 590 O O . LYS A 1 78 ? 191.012 238.196 337.548 1.00 28.81 82 LYS 2 O 1
ATOM 596 N N . THR A 1 79 ? 192.238 239.899 338.363 1.00 30.72 83 THR 2 N 1
ATOM 597 C CA . THR A 1 79 ? 193.392 239.049 338.641 1.00 30.72 83 THR 2 CA 1
ATOM 598 C C . THR A 1 79 ? 193.088 238.039 339.738 1.00 30.72 83 THR 2 C 1
ATOM 599 O O . THR A 1 79 ? 193.384 236.847 339.595 1.00 30.72 83 THR 2 O 1
ATOM 603 N N . VAL A 1 80 ? 192.479 238.497 340.831 1.00 28.93 84 VAL 2 N 1
ATOM 604 C CA . VAL A 1 80 ? 192.173 237.614 341.950 1.00 28.93 84 VAL 2 CA 1
ATOM 605 C C . VAL A 1 80 ? 191.105 236.597 341.562 1.00 28.93 84 VAL 2 C 1
ATOM 606 O O . VAL A 1 80 ? 191.154 235.438 341.982 1.00 28.93 84 VAL 2 O 1
ATOM 610 N N . ALA A 1 81 ? 190.160 236.988 340.709 1.00 26.97 85 ALA 2 N 1
ATOM 611 C CA . ALA A 1 81 ? 189.110 236.060 340.313 1.00 26.97 85 ALA 2 CA 1
ATOM 612 C C . ALA A 1 81 ? 189.591 235.090 339.244 1.00 26.97 85 ALA 2 C 1
ATOM 613 O O . ALA A 1 81 ? 189.009 234.014 339.069 1.00 26.97 85 ALA 2 O 1
ATOM 615 N N . GLU A 1 82 ? 190.650 235.447 338.514 1.00 31.87 86 GLU 2 N 1
ATOM 616 C CA . GLU A 1 82 ? 191.242 234.486 337.591 1.00 31.87 86 GLU 2 CA 1
ATOM 617 C C . GLU A 1 82 ? 192.293 233.632 338.287 1.00 31.87 86 GLU 2 C 1
ATOM 618 O O . GLU A 1 82 ? 192.756 232.630 337.732 1.00 31.87 86 GLU 2 O 1
ATOM 624 N N . LEU A 1 83 ? 192.675 234.008 339.508 1.00 33.40 87 LEU 2 N 1
ATOM 625 C CA . LEU A 1 83 ? 193.491 233.136 340.349 1.00 33.40 87 LEU 2 CA 1
ATOM 626 C C . LEU A 1 83 ? 192.699 231.993 340.971 1.00 33.40 87 LEU 2 C 1
ATOM 627 O O . LEU A 1 83 ? 193.284 231.190 341.703 1.00 33.40 87 LEU 2 O 1
ATOM 632 N N . ALA A 1 84 ? 191.391 231.911 340.721 1.00 36.83 88 ALA 2 N 1
ATOM 633 C CA . ALA A 1 84 ? 190.599 230.814 341.261 1.00 36.83 88 ALA 2 CA 1
ATOM 634 C C . ALA A 1 84 ? 190.845 229.523 340.494 1.00 36.83 88 ALA 2 C 1
ATOM 635 O O . ALA A 1 84 ? 190.594 228.433 341.011 1.00 36.83 88 ALA 2 O 1
ATOM 637 N N . GLY A 1 85 ? 191.327 229.626 339.260 1.00 39.58 89 GLY 2 N 1
ATOM 638 C CA . GLY A 1 85 ? 191.670 228.473 338.458 1.00 39.58 89 GLY 2 CA 1
ATOM 639 C C . GLY A 1 85 ? 192.816 227.640 338.992 1.00 39.58 89 GLY 2 C 1
ATOM 640 O O . GLY A 1 85 ? 192.713 226.410 339.089 1.00 39.58 89 GLY 2 O 1
ATOM 641 N N . PRO A 1 86 ? 193.954 228.286 339.292 1.00 40.73 90 PRO 2 N 1
ATOM 642 C CA . PRO A 1 86 ? 194.984 227.606 340.090 1.00 40.73 90 PRO 2 CA 1
ATOM 643 C C . PRO A 1 86 ? 194.480 227.064 341.416 1.00 40.73 90 PRO 2 C 1
ATOM 644 O O . PRO A 1 86 ? 194.906 225.981 341.823 1.00 40.73 90 PRO 2 O 1
ATOM 648 N N . ALA A 1 87 ? 193.543 227.757 342.070 1.00 41.99 91 ALA 2 N 1
ATOM 649 C CA . ALA A 1 87 ? 193.007 227.280 343.341 1.00 41.99 91 ALA 2 CA 1
ATOM 650 C C . ALA A 1 87 ? 192.205 225.995 343.171 1.00 41.99 91 ALA 2 C 1
ATOM 651 O O . ALA A 1 87 ? 192.380 225.046 343.940 1.00 41.99 91 ALA 2 O 1
ATOM 653 N N . VAL A 1 88 ? 191.339 225.936 342.157 1.00 43.65 92 VAL 2 N 1
ATOM 654 C CA . VAL A 1 88 ? 190.542 224.733 341.925 1.00 43.65 92 VAL 2 CA 1
ATOM 655 C C . VAL A 1 88 ? 191.426 223.588 341.436 1.00 43.65 92 VAL 2 C 1
ATOM 656 O O . VAL A 1 88 ? 191.247 222.431 341.838 1.00 43.65 92 VAL 2 O 1
ATOM 660 N N . SER A 1 89 ? 192.428 223.895 340.610 1.00 45.32 93 SER 2 N 1
ATOM 661 C CA . SER A 1 89 ? 193.282 222.831 340.093 1.00 45.32 93 SER 2 CA 1
ATOM 662 C C . SER A 1 89 ? 194.268 222.331 341.146 1.00 45.32 93 SER 2 C 1
ATOM 663 O O . SER A 1 89 ? 194.786 221.215 341.032 1.00 45.32 93 SER 2 O 1
ATOM 666 N N . LEU A 1 90 ? 194.542 223.130 342.176 1.00 47.58 94 LEU 2 N 1
ATOM 667 C CA . LEU A 1 90 ? 195.461 222.723 343.229 1.00 47.58 94 LEU 2 CA 1
ATOM 668 C C . LEU A 1 90 ? 194.772 222.394 344.546 1.00 47.58 94 LEU 2 C 1
ATOM 669 O O . LEU A 1 90 ? 195.469 222.135 345.529 1.00 47.58 94 LEU 2 O 1
ATOM 674 N N . LEU A 1 91 ? 193.439 222.428 344.594 1.00 50.03 95 LEU 2 N 1
ATOM 675 C CA . LEU A 1 91 ? 192.700 222.189 345.836 1.00 50.03 95 LEU 2 CA 1
ATOM 676 C C . LEU A 1 91 ? 192.915 220.821 346.488 1.00 50.03 95 LEU 2 C 1
ATOM 677 O O . LEU A 1 91 ? 192.919 220.765 347.728 1.00 50.03 95 LEU 2 O 1
ATOM 682 N N . PRO A 1 92 ? 193.081 219.697 345.768 1.00 55.29 96 PRO 2 N 1
ATOM 683 C CA . PRO A 1 92 ? 193.554 218.488 346.465 1.00 55.29 96 PRO 2 CA 1
ATOM 684 C C . PRO A 1 92 ? 194.995 218.578 346.940 1.00 55.29 96 PRO 2 C 1
ATOM 685 O O . PRO A 1 92 ? 195.352 217.897 347.908 1.00 55.29 96 PRO 2 O 1
ATOM 689 N N . SER A 1 93 ? 195.826 219.396 346.303 1.00 51.99 97 SER 2 N 1
ATOM 690 C CA . SER A 1 93 ? 197.227 219.528 346.672 1.00 51.99 97 SER 2 CA 1
ATOM 691 C C . SER A 1 93 ? 197.466 220.533 347.791 1.00 51.99 97 SER 2 C 1
ATOM 692 O O . SER A 1 93 ? 198.610 220.683 348.230 1.00 51.99 97 SER 2 O 1
ATOM 695 N N . LEU A 1 94 ? 196.431 221.220 348.262 1.00 50.69 98 LEU 2 N 1
ATOM 696 C CA . LEU A 1 94 ? 196.591 222.244 349.282 1.00 50.69 98 LEU 2 CA 1
ATOM 697 C C . LEU A 1 94 ? 196.475 221.638 350.673 1.00 50.69 98 LEU 2 C 1
ATOM 698 O O . LEU A 1 94 ? 195.649 220.755 350.915 1.00 50.69 98 LEU 2 O 1
ATOM 703 N N . SER A 1 95 ? 197.305 222.126 351.585 1.00 52.25 99 SER 2 N 1
ATOM 704 C CA . SER A 1 95 ? 197.186 221.794 352.994 1.00 52.25 99 SER 2 CA 1
ATOM 705 C C . SER A 1 95 ? 196.002 222.551 353.584 1.00 52.25 99 SER 2 C 1
ATOM 706 O O . SER A 1 95 ? 195.474 223.467 352.949 1.00 52.25 99 SER 2 O 1
ATOM 709 N N . PRO A 1 96 ? 195.515 222.146 354.786 1.00 54.31 100 PRO 2 N 1
ATOM 710 C CA . PRO A 1 96 ? 194.455 222.912 355.464 1.00 54.31 100 PRO 2 CA 1
ATOM 711 C C . PRO A 1 96 ? 194.736 224.394 355.678 1.00 54.31 100 PRO 2 C 1
ATOM 712 O O . PRO A 1 96 ? 193.832 225.218 355.503 1.00 54.31 100 PRO 2 O 1
ATOM 716 N N . VAL A 1 97 ? 195.975 224.752 356.019 1.00 51.62 101 VAL 2 N 1
ATOM 717 C CA . VAL A 1 97 ? 196.297 226.162 356.220 1.00 51.62 101 VAL 2 CA 1
ATOM 718 C C . VAL A 1 97 ? 196.320 226.901 354.884 1.00 51.62 101 VAL 2 C 1
ATOM 719 O O . VAL A 1 97 ? 195.883 228.056 354.786 1.00 51.62 101 VAL 2 O 1
ATOM 723 N N . GLN A 1 98 ? 196.747 226.220 353.819 1.00 48.97 102 GLN 2 N 1
ATOM 724 C CA . GLN A 1 98 ? 196.836 226.861 352.517 1.00 48.97 102 GLN 2 CA 1
ATOM 725 C C . GLN A 1 98 ? 195.460 226.994 351.886 1.00 48.97 102 GLN 2 C 1
ATOM 726 O O . GLN A 1 98 ? 195.142 228.026 351.286 1.00 48.97 102 GLN 2 O 1
ATOM 732 N N . LEU A 1 99 ? 194.628 225.956 352.027 1.00 46.12 103 LEU 2 N 1
ATOM 733 C CA . LEU A 1 99 ? 193.235 226.036 351.597 1.00 46.12 103 LEU 2 CA 1
ATOM 734 C C . LEU A 1 99 ? 192.485 227.109 352.369 1.00 46.12 103 LEU 2 C 1
ATOM 735 O O . LEU A 1 99 ? 191.652 227.822 351.800 1.00 46.12 103 LEU 2 O 1
ATOM 740 N N . SER A 1 100 ? 192.805 227.262 353.655 1.00 44.60 104 SER 2 N 1
ATOM 741 C CA . SER A 1 100 ? 192.220 228.315 354.476 1.00 44.60 104 SER 2 CA 1
ATOM 742 C C . SER A 1 100 ? 192.568 229.704 353.957 1.00 44.60 104 SER 2 C 1
ATOM 743 O O . SER A 1 100 ? 191.678 230.542 353.768 1.00 44.60 104 SER 2 O 1
ATOM 746 N N . ILE A 1 101 ? 193.859 229.959 353.708 1.00 42.27 105 ILE 2 N 1
ATOM 747 C CA . ILE A 1 101 ? 194.298 231.279 353.246 1.00 42.27 105 ILE 2 CA 1
ATOM 748 C C . ILE A 1 101 ? 193.753 231.576 351.851 1.00 42.27 105 ILE 2 C 1
ATOM 749 O O . ILE A 1 101 ? 193.295 232.695 351.570 1.00 42.27 105 ILE 2 O 1
ATOM 754 N N . VAL A 1 102 ? 193.731 230.561 350.980 1.00 38.09 106 VAL 2 N 1
ATOM 755 C CA . VAL A 1 102 ? 193.264 230.737 349.607 1.00 38.09 106 VAL 2 CA 1
ATOM 756 C C . VAL A 1 102 ? 191.767 231.029 349.577 1.00 38.09 106 VAL 2 C 1
ATOM 757 O O . VAL A 1 102 ? 191.322 231.966 348.904 1.00 38.09 106 VAL 2 O 1
ATOM 761 N N . VAL A 1 103 ? 190.975 230.260 350.330 1.00 38.90 107 VAL 2 N 1
ATOM 762 C CA . VAL A 1 103 ? 189.529 230.454 350.333 1.00 38.90 107 VAL 2 CA 1
ATOM 763 C C . VAL A 1 103 ? 189.165 231.766 351.020 1.00 38.90 107 VAL 2 C 1
ATOM 764 O O . VAL A 1 103 ? 188.256 232.474 350.575 1.00 38.90 107 VAL 2 O 1
ATOM 768 N N . GLU A 1 104 ? 189.929 232.158 352.046 1.00 40.55 108 GLU 2 N 1
ATOM 769 C CA . GLU A 1 104 ? 189.708 233.447 352.697 1.00 40.55 108 GLU 2 CA 1
ATOM 770 C C . GLU A 1 104 ? 189.974 234.614 351.755 1.00 40.55 108 GLU 2 C 1
ATOM 771 O O . GLU A 1 104 ? 189.183 235.561 351.702 1.00 40.55 108 GLU 2 O 1
ATOM 777 N N . ALA A 1 105 ? 191.065 234.555 350.986 1.00 35.83 109 ALA 2 N 1
ATOM 778 C CA . ALA A 1 105 ? 191.389 235.654 350.079 1.00 35.83 109 ALA 2 CA 1
ATOM 779 C C . ALA A 1 105 ? 190.411 235.720 348.911 1.00 35.83 109 ALA 2 C 1
ATOM 780 O O . ALA A 1 105 ? 189.935 236.803 348.544 1.00 35.83 109 ALA 2 O 1
ATOM 782 N N . LEU A 1 106 ? 190.067 234.563 348.339 1.00 34.27 110 LEU 2 N 1
ATOM 783 C CA . LEU A 1 106 ? 189.156 234.546 347.199 1.00 34.27 110 LEU 2 CA 1
ATOM 784 C C . LEU A 1 106 ? 187.721 234.828 347.623 1.00 34.27 110 LEU 2 C 1
ATOM 785 O O . LEU A 1 106 ? 186.896 235.239 346.804 1.00 34.27 110 LEU 2 O 1
ATOM 790 N N . GLY A 1 107 ? 187.399 234.621 348.899 1.00 35.01 111 GLY 2 N 1
ATOM 791 C CA . GLY A 1 107 ? 186.077 234.974 349.371 1.00 35.01 111 GLY 2 CA 1
ATOM 792 C C . GLY A 1 107 ? 185.969 236.434 349.750 1.00 35.01 111 GLY 2 C 1
ATOM 793 O O . GLY A 1 107 ? 184.964 237.083 349.462 1.00 35.01 111 GLY 2 O 1
ATOM 794 N N . GLY A 1 108 ? 187.002 236.970 350.402 1.00 35.71 112 GLY 2 N 1
ATOM 795 C CA . GLY A 1 108 ? 186.994 238.379 350.745 1.00 35.71 112 GLY 2 CA 1
ATOM 796 C C . GLY A 1 108 ? 187.089 239.276 349.529 1.00 35.71 112 GLY 2 C 1
ATOM 797 O O . GLY A 1 108 ? 186.582 240.398 349.537 1.00 35.71 112 GLY 2 O 1
ATOM 798 N N . ALA A 1 109 ? 187.724 238.790 348.459 1.00 34.63 113 ALA 2 N 1
ATOM 799 C CA . ALA A 1 109 ? 187.779 239.573 347.232 1.00 34.63 113 ALA 2 CA 1
ATOM 800 C C . ALA A 1 109 ? 186.442 239.589 346.507 1.00 34.63 113 ALA 2 C 1
ATOM 801 O O . ALA A 1 109 ? 186.199 240.470 345.677 1.00 34.63 113 ALA 2 O 1
ATOM 803 N N . GLY A 1 110 ? 185.570 238.630 346.795 1.00 32.23 114 GLY 2 N 1
ATOM 804 C CA . GLY A 1 110 ? 184.262 238.576 346.187 1.00 32.23 114 GLY 2 CA 1
ATOM 805 C C . GLY A 1 110 ? 184.156 237.716 344.954 1.00 32.23 114 GLY 2 C 1
ATOM 806 O O . GLY A 1 110 ? 183.286 237.977 344.117 1.00 32.23 114 GLY 2 O 1
ATOM 807 N N . VAL A 1 111 ? 185.010 236.701 344.813 1.00 31.57 115 VAL 2 N 1
ATOM 808 C CA . VAL A 1 111 ? 185.005 235.872 343.615 1.00 31.57 115 VAL 2 CA 1
ATOM 809 C C . VAL A 1 111 ? 183.792 234.959 343.624 1.00 31.57 115 VAL 2 C 1
ATOM 810 O O . VAL A 1 111 ? 183.495 234.295 344.623 1.00 31.57 115 VAL 2 O 1
ATOM 814 N N . LYS A 1 112 ? 183.075 234.936 342.507 1.00 33.22 116 LYS 2 N 1
ATOM 815 C CA . LYS A 1 112 ? 181.878 234.116 342.351 1.00 33.22 116 LYS 2 CA 1
ATOM 816 C C . LYS A 1 112 ? 182.289 232.825 341.654 1.00 33.22 116 LYS 2 C 1
ATOM 817 O O . LYS A 1 112 ? 182.178 232.689 340.437 1.00 33.22 116 LYS 2 O 1
ATOM 823 N N . ASN A 1 113 ? 182.777 231.871 342.441 1.00 36.16 117 ASN 2 N 1
ATOM 824 C CA . ASN A 1 113 ? 183.238 230.574 341.945 1.00 36.16 117 ASN 2 CA 1
ATOM 825 C C . ASN A 1 113 ? 182.593 229.504 342.816 1.00 36.16 117 ASN 2 C 1
ATOM 826 O O . ASN A 1 113 ? 183.160 229.110 343.834 1.00 36.16 117 ASN 2 O 1
ATOM 831 N N . TYR A 1 114 ? 181.414 229.030 342.402 1.00 39.17 118 TYR 2 N 1
ATOM 832 C CA . TYR A 1 114 ? 180.654 228.088 343.221 1.00 39.17 118 TYR 2 CA 1
ATOM 833 C C . TYR A 1 114 ? 181.326 226.728 343.300 1.00 39.17 118 TYR 2 C 1
ATOM 834 O O . TYR A 1 114 ? 181.174 226.026 344.305 1.00 39.17 118 TYR 2 O 1
ATOM 843 N N . GLU A 1 115 ? 182.070 226.343 342.260 1.00 41.06 119 GLU 2 N 1
ATOM 844 C CA . GLU A 1 115 ? 182.772 225.065 342.274 1.00 41.06 119 GLU 2 CA 1
ATOM 845 C C . GLU A 1 115 ? 183.883 225.061 343.313 1.00 41.06 119 GLU 2 C 1
ATOM 846 O O . GLU A 1 115 ? 184.047 224.084 344.056 1.00 41.06 119 GLU 2 O 1
ATOM 852 N N . LEU A 1 116 ? 184.622 226.172 343.406 1.00 39.43 120 LEU 2 N 1
ATOM 853 C CA . LEU A 1 116 ? 185.649 226.354 344.426 1.00 39.43 120 LEU 2 CA 1
ATOM 854 C C . LEU A 1 116 ? 185.094 226.259 345.837 1.00 39.43 120 LEU 2 C 1
ATOM 855 O O . LEU A 1 116 ? 185.625 225.502 346.654 1.00 39.43 120 LEU 2 O 1
ATOM 860 N N . TYR A 1 117 ? 184.026 226.998 346.138 1.00 40.07 121 TYR 2 N 1
ATOM 861 C CA . TYR A 1 117 ? 183.502 227.018 347.496 1.00 40.07 121 TYR 2 CA 1
ATOM 862 C C . TYR A 1 117 ? 182.795 225.721 347.850 1.00 40.07 121 TYR 2 C 1
ATOM 863 O O . TYR A 1 117 ? 182.854 225.286 349.002 1.00 40.07 121 TYR 2 O 1
ATOM 872 N N . ASN A 1 118 ? 182.156 225.072 346.872 1.00 45.39 122 ASN 2 N 1
ATOM 873 C CA . ASN A 1 118 ? 181.533 223.780 347.134 1.00 45.39 122 ASN 2 CA 1
ATOM 874 C C . ASN A 1 118 ? 182.578 222.711 347.419 1.00 45.39 122 ASN 2 C 1
ATOM 875 O O . ASN A 1 118 ? 182.440 221.948 348.381 1.00 45.39 122 ASN 2 O 1
ATOM 880 N N . LYS A 1 119 ? 183.653 222.668 346.622 1.00 45.98 123 LYS 2 N 1
ATOM 881 C CA . LYS A 1 119 ? 184.702 221.681 346.853 1.00 45.98 123 LYS 2 CA 1
ATOM 882 C C . LYS A 1 119 ? 185.473 221.972 348.135 1.00 45.98 123 LYS 2 C 1
ATOM 883 O O . LYS A 1 119 ? 185.850 221.046 348.862 1.00 45.98 123 LYS 2 O 1
ATOM 889 N N . ALA A 1 120 ? 185.672 223.252 348.459 1.00 47.04 124 ALA 2 N 1
ATOM 890 C CA . ALA A 1 120 ? 186.382 223.605 349.682 1.00 47.04 124 ALA 2 CA 1
ATOM 891 C C . ALA A 1 120 ? 185.550 223.304 350.919 1.00 47.04 124 ALA 2 C 1
ATOM 892 O O . ALA A 1 120 ? 186.078 222.815 351.924 1.00 47.04 124 ALA 2 O 1
ATOM 894 N N . SER A 1 121 ? 184.243 223.574 350.862 1.00 50.92 125 SER 2 N 1
ATOM 895 C CA . SER A 1 121 ? 183.374 223.247 351.984 1.00 50.92 125 SER 2 CA 1
ATOM 896 C C . SER A 1 121 ? 183.228 221.741 352.143 1.00 50.92 125 SER 2 C 1
ATOM 897 O O . SER A 1 121 ? 183.138 221.243 353.268 1.00 50.92 125 SER 2 O 1
ATOM 900 N N . ALA A 1 122 ? 183.236 220.999 351.029 1.00 51.39 126 ALA 2 N 1
ATOM 901 C CA . ALA A 1 122 ? 183.227 219.543 351.103 1.00 51.39 126 ALA 2 CA 1
ATOM 902 C C . ALA A 1 122 ? 184.503 219.003 351.732 1.00 51.39 126 ALA 2 C 1
ATOM 903 O O . ALA A 1 122 ? 184.447 218.049 352.516 1.00 51.39 126 ALA 2 O 1
ATOM 905 N N . VAL A 1 123 ? 185.650 219.610 351.416 1.00 53.58 127 VAL 2 N 1
ATOM 906 C CA . VAL A 1 123 ? 186.917 219.232 352.038 1.00 53.58 127 VAL 2 CA 1
ATOM 907 C C . VAL A 1 123 ? 186.896 219.520 353.536 1.00 53.58 127 VAL 2 C 1
ATOM 908 O O . VAL A 1 123 ? 187.324 218.691 354.346 1.00 53.58 127 VAL 2 O 1
ATOM 912 N N . VAL A 1 124 ? 186.351 220.673 353.932 1.00 54.32 128 VAL 2 N 1
ATOM 913 C CA . VAL A 1 124 ? 186.407 221.062 355.340 1.00 54.32 128 VAL 2 CA 1
ATOM 914 C C . VAL A 1 124 ? 185.430 220.239 356.182 1.00 54.32 128 VAL 2 C 1
ATOM 915 O O . VAL A 1 124 ? 185.791 219.748 357.258 1.00 54.32 128 VAL 2 O 1
ATOM 919 N N . VAL A 1 125 ? 184.199 220.030 355.701 1.00 57.12 129 VAL 2 N 1
ATOM 920 C CA . VAL A 1 125 ? 183.248 219.259 356.505 1.00 57.12 129 VAL 2 CA 1
ATOM 921 C C . VAL A 1 125 ? 183.482 217.761 356.340 1.00 57.12 129 VAL 2 C 1
ATOM 922 O O . VAL A 1 125 ? 182.939 216.953 357.102 1.00 57.12 129 VAL 2 O 1
ATOM 926 N N . SER A 1 126 ? 184.289 217.361 355.354 1.00 59.78 130 SER 2 N 1
ATOM 927 C CA . SER A 1 126 ? 184.629 215.948 355.226 1.00 59.78 130 SER 2 CA 1
ATOM 928 C C . SER A 1 126 ? 185.621 215.530 356.304 1.00 59.78 130 SER 2 C 1
ATOM 929 O O . SER A 1 126 ? 185.460 214.482 356.941 1.00 59.78 130 SER 2 O 1
ATOM 932 N N . LYS A 1 127 ? 186.651 216.338 356.524 1.00 61.96 131 LYS 2 N 1
ATOM 933 C CA . LYS A 1 127 ? 187.633 216.106 357.578 1.00 61.96 131 LYS 2 CA 1
ATOM 934 C C . LYS A 1 127 ? 187.712 217.357 358.450 1.00 61.96 131 LYS 2 C 1
ATOM 935 O O . LYS A 1 127 ? 188.571 218.222 358.262 1.00 61.96 131 LYS 2 O 1
ATOM 941 N N . ILE A 1 128 ? 186.816 217.440 359.432 1.00 65.97 132 ILE 2 N 1
ATOM 942 C CA . ILE A 1 128 ? 186.731 218.640 360.257 1.00 65.97 132 ILE 2 CA 1
ATOM 943 C C . ILE A 1 128 ? 187.743 218.571 361.398 1.00 65.97 132 ILE 2 C 1
ATOM 944 O O . ILE A 1 128 ? 188.104 219.593 361.995 1.00 65.97 132 ILE 2 O 1
ATOM 949 N N . GLY A 1 129 ? 188.246 217.371 361.695 1.00 70.70 133 GLY 2 N 1
ATOM 950 C CA . GLY A 1 129 ? 189.270 217.230 362.713 1.00 70.70 133 GLY 2 CA 1
ATOM 951 C C . GLY A 1 129 ? 190.650 217.649 362.258 1.00 70.70 133 GLY 2 C 1
ATOM 952 O O . GLY A 1 129 ? 191.491 217.986 363.096 1.00 70.70 133 GLY 2 O 1
ATOM 953 N N . GLU A 1 130 ? 190.899 217.637 360.947 1.00 66.54 134 GLU 2 N 1
ATOM 954 C CA . GLU A 1 130 ? 192.198 218.050 360.425 1.00 66.54 134 GLU 2 CA 1
ATOM 955 C C . GLU A 1 130 ? 192.355 219.564 360.468 1.00 66.54 134 GLU 2 C 1
ATOM 956 O O . GLU A 1 130 ? 193.475 220.081 360.420 1.00 66.54 134 GLU 2 O 1
ATOM 962 N N . PHE A 1 131 ? 191.244 220.286 360.538 1.00 61.06 135 PHE 2 N 1
ATOM 963 C CA . PHE A 1 131 ? 191.267 221.739 360.522 1.00 61.06 135 PHE 2 CA 1
ATOM 964 C C . PHE A 1 131 ? 191.157 222.302 361.934 1.00 61.06 135 PHE 2 C 1
ATOM 965 O O . PHE A 1 131 ? 190.282 221.909 362.708 1.00 61.06 135 PHE 2 O 1
ATOM 973 N N . LYS A 1 132 ? 192.044 223.228 362.261 1.00 61.83 136 LYS 2 N 1
ATOM 974 C CA . LYS A 1 132 ? 192.002 223.980 363.506 1.00 61.83 136 LYS 2 CA 1
ATOM 975 C C . LYS A 1 132 ? 191.145 225.234 363.325 1.00 61.83 136 LYS 2 C 1
ATOM 976 O O . LYS A 1 132 ? 190.969 225.693 362.196 1.00 61.83 136 LYS 2 O 1
ATOM 982 N N . PRO A 1 133 ? 190.552 225.782 364.417 1.00 61.73 137 PRO 2 N 1
ATOM 983 C CA . PRO A 1 133 ? 189.436 226.750 364.269 1.00 61.73 137 PRO 2 CA 1
ATOM 984 C C . PRO A 1 133 ? 189.683 228.027 363.470 1.00 61.73 137 PRO 2 C 1
ATOM 985 O O . PRO A 1 133 ? 188.720 228.570 362.911 1.00 61.73 137 PRO 2 O 1
ATOM 989 N N . ALA A 1 134 ? 190.920 228.527 363.397 1.00 55.55 138 ALA 2 N 1
ATOM 990 C CA . ALA A 1 134 ? 191.185 229.697 362.561 1.00 55.55 138 ALA 2 CA 1
ATOM 991 C C . ALA A 1 134 ? 191.002 229.364 361.089 1.00 55.55 138 ALA 2 C 1
ATOM 992 O O . ALA A 1 134 ? 190.531 230.195 360.304 1.00 55.55 138 ALA 2 O 1
ATOM 994 N N . GLU A 1 135 ? 191.306 228.125 360.718 1.00 55.58 139 GLU 2 N 1
ATOM 995 C CA . GLU A 1 135 ? 191.183 227.690 359.335 1.00 55.58 139 GLU 2 CA 1
ATOM 996 C C . GLU A 1 135 ? 189.726 227.539 358.924 1.00 55.58 139 GLU 2 C 1
ATOM 997 O O . GLU A 1 135 ? 189.345 227.955 357.826 1.00 55.58 139 GLU 2 O 1
ATOM 1003 N N . ILE A 1 136 ? 188.879 227.000 359.806 1.00 53.93 140 ILE 2 N 1
ATOM 1004 C CA . ILE A 1 136 ? 187.464 226.909 359.456 1.00 53.93 140 ILE 2 CA 1
ATOM 1005 C C . ILE A 1 136 ? 186.798 228.273 359.551 1.00 53.93 140 ILE 2 C 1
ATOM 1006 O O . ILE A 1 136 ? 185.810 228.531 358.859 1.00 53.93 140 ILE 2 O 1
ATOM 1011 N N . ALA A 1 137 ? 187.341 229.181 360.369 1.00 48.66 141 ALA 2 N 1
ATOM 1012 C CA . ALA A 1 137 ? 186.825 230.547 360.375 1.00 48.66 141 ALA 2 CA 1
ATOM 1013 C C . ALA A 1 137 ? 187.141 231.255 359.065 1.00 48.66 141 ALA 2 C 1
ATOM 1014 O O . ALA A 1 137 ? 186.295 231.974 358.520 1.00 48.66 141 ALA 2 O 1
ATOM 1016 N N . ARG A 1 138 ? 188.340 231.027 358.524 1.00 45.98 142 ARG 2 N 1
ATOM 1017 C CA . ARG A 1 138 ? 188.692 231.627 357.242 1.00 45.98 142 ARG 2 CA 1
ATOM 1018 C C . ARG A 1 138 ? 187.911 230.997 356.094 1.00 45.98 142 ARG 2 C 1
ATOM 1019 O O . ARG A 1 138 ? 187.516 231.694 355.156 1.00 45.98 142 ARG 2 O 1
ATOM 1027 N N . VAL A 1 139 ? 187.645 229.690 356.163 1.00 43.52 143 VAL 2 N 1
ATOM 1028 C CA . VAL A 1 139 ? 186.861 229.048 355.108 1.00 43.52 143 VAL 2 CA 1
ATOM 1029 C C . VAL A 1 139 ? 185.394 229.477 355.188 1.00 43.52 143 VAL 2 C 1
ATOM 1030 O O . VAL A 1 139 ? 184.737 229.680 354.158 1.00 43.52 143 VAL 2 O 1
ATOM 1034 N N . LEU A 1 140 ? 184.874 229.682 356.401 1.00 42.63 144 LEU 2 N 1
ATOM 1035 C CA . LEU A 1 140 ? 183.509 230.177 356.560 1.00 42.63 144 LEU 2 CA 1
ATOM 1036 C C . LEU A 1 140 ? 183.386 231.616 356.075 1.00 42.63 144 LEU 2 C 1
ATOM 1037 O O . LEU A 1 140 ? 182.384 231.992 355.457 1.00 42.63 144 LEU 2 O 1
ATOM 1042 N N . TYR A 1 141 ? 184.410 232.429 356.335 1.00 40.81 145 TYR 2 N 1
ATOM 1043 C CA . TYR A 1 141 ? 184.446 233.792 355.816 1.00 40.81 145 TYR 2 CA 1
ATOM 1044 C C . TYR A 1 141 ? 184.583 233.802 354.299 1.00 40.81 145 TYR 2 C 1
ATOM 1045 O O . TYR A 1 141 ? 184.072 234.704 353.627 1.00 40.81 145 TYR 2 O 1
ATOM 1054 N N . GLY A 1 142 ? 185.278 232.811 353.743 1.00 38.70 146 GLY 2 N 1
ATOM 1055 C CA . GLY A 1 142 ? 185.440 232.756 352.303 1.00 38.70 146 GLY 2 CA 1
ATOM 1056 C C . GLY A 1 142 ? 184.168 232.351 351.590 1.00 38.70 146 GLY 2 C 1
ATOM 1057 O O . GLY A 1 142 ? 183.782 232.961 350.593 1.00 38.70 146 GLY 2 O 1
ATOM 1058 N N . VAL A 1 143 ? 183.497 231.314 352.089 1.00 38.93 147 VAL 2 N 1
ATOM 1059 C CA . VAL A 1 143 ? 182.285 230.859 351.417 1.00 38.93 147 VAL 2 CA 1
ATOM 1060 C C . VAL A 1 143 ? 181.115 231.785 351.730 1.00 38.93 147 VAL 2 C 1
ATOM 1061 O O . VAL A 1 143 ? 180.158 231.867 350.956 1.00 38.93 147 VAL 2 O 1
ATOM 1065 N N . ALA A 1 144 ? 181.182 232.518 352.846 1.00 38.37 148 ALA 2 N 1
ATOM 1066 C CA . ALA A 1 144 ? 180.114 233.456 353.166 1.00 38.37 148 ALA 2 CA 1
ATOM 1067 C C . ALA A 1 144 ? 180.175 234.677 352.265 1.00 38.37 148 ALA 2 C 1
ATOM 1068 O O . ALA A 1 144 ? 179.158 235.096 351.703 1.00 38.37 148 ALA 2 O 1
ATOM 1070 N N . PHE A 1 145 ? 181.360 235.251 352.104 1.00 36.25 149 PHE 2 N 1
ATOM 1071 C CA . PHE A 1 145 ? 181.545 236.434 351.282 1.00 36.25 149 PHE 2 CA 1
ATOM 1072 C C . PHE A 1 145 ? 181.772 236.106 349.817 1.00 36.25 149 PHE 2 C 1
ATOM 1073 O O . PHE A 1 145 ? 181.885 237.024 349.002 1.00 36.25 149 PHE 2 O 1
ATOM 1081 N N . GLY A 1 146 ? 181.835 234.831 349.466 1.00 37.47 150 GLY 2 N 1
ATOM 1082 C CA . GLY A 1 146 ? 181.779 234.420 348.085 1.00 37.47 150 GLY 2 CA 1
ATOM 1083 C C . GLY A 1 146 ? 180.385 234.191 347.560 1.00 37.47 150 GLY 2 C 1
ATOM 1084 O O . GLY A 1 146 ? 180.223 233.763 346.414 1.00 37.47 150 GLY 2 O 1
ATOM 1085 N N . GLY A 1 147 ? 179.364 234.462 348.368 1.00 40.37 151 GLY 2 N 1
ATOM 1086 C CA . GLY A 1 147 ? 177.991 234.344 347.932 1.00 40.37 151 GLY 2 CA 1
ATOM 1087 C C . GLY A 1 147 ? 177.366 232.981 348.101 1.00 40.37 151 GLY 2 C 1
ATOM 1088 O O . GLY A 1 147 ? 176.327 232.717 347.490 1.00 40.37 151 GLY 2 O 1
ATOM 1089 N N . VAL A 1 148 ? 177.957 232.106 348.906 1.00 43.31 152 VAL 2 N 1
ATOM 1090 C CA . VAL A 1 148 ? 177.424 230.772 349.150 1.00 43.31 152 VAL 2 CA 1
ATOM 1091 C C . VAL A 1 148 ? 176.789 230.760 350.531 1.00 43.31 152 VAL 2 C 1
ATOM 1092 O O . VAL A 1 148 ? 177.443 231.088 351.527 1.00 43.31 152 VAL 2 O 1
ATOM 1096 N N . ASN A 1 149 ? 175.511 230.392 350.601 1.00 52.97 153 ASN 2 N 1
ATOM 1097 C CA . ASN A 1 149 ? 174.839 230.224 351.888 1.00 52.97 153 ASN 2 CA 1
ATOM 1098 C C . ASN A 1 149 ? 174.944 228.756 352.286 1.00 52.97 153 ASN 2 C 1
ATOM 1099 O O . ASN A 1 149 ? 173.982 227.988 352.237 1.00 52.97 153 ASN 2 O 1
ATOM 1104 N N . ASP A 1 150 ? 176.153 228.364 352.678 1.00 57.26 154 ASP 2 N 1
ATOM 1105 C CA . ASP A 1 150 ? 176.438 226.989 353.071 1.00 57.26 154 ASP 2 CA 1
ATOM 1106 C C . ASP A 1 150 ? 176.152 226.851 354.559 1.00 57.26 154 ASP 2 C 1
ATOM 1107 O O . ASP A 1 150 ? 176.912 227.353 355.392 1.00 57.26 154 ASP 2 O 1
ATOM 1112 N N . VAL A 1 151 ? 175.051 226.182 354.894 1.00 60.30 155 VAL 2 N 1
ATOM 1113 C CA . VAL A 1 151 ? 174.696 226.027 356.297 1.00 60.30 155 VAL 2 CA 1
ATOM 1114 C C . VAL A 1 151 ? 175.251 224.730 356.872 1.00 60.30 155 VAL 2 C 1
ATOM 1115 O O . VAL A 1 151 ? 175.289 224.570 358.094 1.00 60.30 155 VAL 2 O 1
ATOM 1119 N N . ALA A 1 152 ? 175.691 223.803 356.017 1.00 58.61 156 ALA 2 N 1
ATOM 1120 C CA . ALA A 1 152 ? 176.393 222.620 356.506 1.00 58.61 156 ALA 2 CA 1
ATOM 1121 C C . ALA A 1 152 ? 177.738 223.000 357.104 1.00 58.61 156 ALA 2 C 1
ATOM 1122 O O . ALA A 1 152 ? 178.103 222.533 358.192 1.00 58.61 156 ALA 2 O 1
ATOM 1124 N N . LEU A 1 153 ? 178.475 223.874 356.417 1.00 55.43 157 LEU 2 N 1
ATOM 1125 C CA . LEU A 1 153 ? 179.735 224.374 356.946 1.00 55.43 157 LEU 2 CA 1
ATOM 1126 C C . LEU A 1 153 ? 179.510 225.265 358.158 1.00 55.43 157 LEU 2 C 1
ATOM 1127 O O . LEU A 1 153 ? 180.322 225.266 359.087 1.00 55.43 157 LEU 2 O 1
ATOM 1132 N N . ALA A 1 154 ? 178.400 226.006 358.182 1.00 58.41 158 ALA 2 N 1
ATOM 1133 C CA . ALA A 1 154 ? 178.095 226.837 359.342 1.00 58.41 158 ALA 2 CA 1
ATOM 1134 C C . ALA A 1 154 ? 177.759 225.984 360.558 1.00 58.41 158 ALA 2 C 1
ATOM 1135 O O . ALA A 1 154 ? 178.164 226.306 361.679 1.00 58.41 158 ALA 2 O 1
ATOM 1137 N N . LYS A 1 155 ? 177.068 224.862 360.346 1.00 62.39 159 LYS 2 N 1
ATOM 1138 C CA . LYS A 1 155 ? 176.748 223.963 361.451 1.00 62.39 159 LYS 2 CA 1
ATOM 1139 C C . LYS A 1 155 ? 177.988 223.237 361.960 1.00 62.39 159 LYS 2 C 1
ATOM 1140 O O . LYS A 1 155 ? 178.172 223.094 363.177 1.00 62.39 159 LYS 2 O 1
ATOM 1146 N N . ALA A 1 156 ? 178.854 222.780 361.047 1.00 62.07 160 ALA 2 N 1
ATOM 1147 C CA . ALA A 1 156 ? 180.094 222.121 361.454 1.00 62.07 160 ALA 2 CA 1
ATOM 1148 C C . ALA A 1 156 ? 181.026 223.089 362.178 1.00 62.07 160 ALA 2 C 1
ATOM 1149 O O . ALA A 1 156 ? 181.646 222.736 363.193 1.00 62.07 160 ALA 2 O 1
ATOM 1151 N N . ALA A 1 157 ? 181.106 224.328 361.687 1.00 62.24 161 ALA 2 N 1
ATOM 1152 C CA . ALA A 1 157 ? 181.911 225.343 362.348 1.00 62.24 161 ALA 2 CA 1
ATOM 1153 C C . ALA A 1 157 ? 181.338 225.701 363.709 1.00 62.24 161 ALA 2 C 1
ATOM 1154 O O . ALA A 1 157 ? 182.093 225.909 364.657 1.00 62.24 161 ALA 2 O 1
ATOM 1156 N N . GLY A 1 158 ? 180.008 225.744 363.833 1.00 65.50 162 GLY 2 N 1
ATOM 1157 C CA . GLY A 1 158 ? 179.403 226.012 365.128 1.00 65.50 162 GLY 2 CA 1
ATOM 1158 C C . GLY A 1 158 ? 179.644 224.899 366.129 1.00 65.50 162 GLY 2 C 1
ATOM 1159 O O . GLY A 1 158 ? 179.844 225.159 367.318 1.00 65.50 162 GLY 2 O 1
ATOM 1160 N N . LYS A 1 159 ? 179.664 223.650 365.651 1.00 66.71 163 LYS 2 N 1
ATOM 1161 C CA . LYS A 1 159 ? 180.031 222.522 366.506 1.00 66.71 163 LYS 2 CA 1
ATOM 1162 C C . LYS A 1 159 ? 181.468 222.641 367.002 1.00 66.71 163 LYS 2 C 1
ATOM 1163 O O . LYS A 1 159 ? 181.745 222.406 368.186 1.00 66.71 163 LYS 2 O 1
ATOM 1169 N N . VAL A 1 160 ? 182.390 223.028 366.116 1.00 66.46 164 VAL 2 N 1
ATOM 1170 C CA . VAL A 1 160 ? 183.791 223.161 366.520 1.00 66.46 164 VAL 2 CA 1
ATOM 1171 C C . VAL A 1 160 ? 183.979 224.354 367.459 1.00 66.46 164 VAL 2 C 1
ATOM 1172 O O . VAL A 1 160 ? 184.721 224.272 368.446 1.00 66.46 164 VAL 2 O 1
ATOM 1176 N N . PHE A 1 161 ? 183.277 225.460 367.199 1.00 66.01 165 PHE 2 N 1
ATOM 1177 C CA . PHE A 1 161 ? 183.426 226.649 368.036 1.00 66.01 165 PHE 2 CA 1
ATOM 1178 C C . PHE A 1 161 ? 182.770 226.454 369.395 1.00 66.01 165 PHE 2 C 1
ATOM 1179 O O . PHE A 1 161 ? 183.162 227.094 370.378 1.00 66.01 165 PHE 2 O 1
ATOM 1187 N N . ALA A 1 162 ? 181.763 225.583 369.472 1.00 69.86 166 ALA 2 N 1
ATOM 1188 C CA . ALA A 1 162 ? 181.224 225.211 370.771 1.00 69.86 166 ALA 2 CA 1
ATOM 1189 C C . ALA A 1 162 ? 182.120 224.208 371.485 1.00 69.86 166 ALA 2 C 1
ATOM 1190 O O . ALA A 1 162 ? 182.142 224.175 372.720 1.00 69.86 166 ALA 2 O 1
ATOM 1192 N N . SER A 1 163 ? 182.866 223.394 370.735 1.00 72.24 167 SER 2 N 1
ATOM 1193 C CA . SER A 1 163 ? 183.704 222.379 371.364 1.00 72.24 167 SER 2 CA 1
ATOM 1194 C C . SER A 1 163 ? 185.099 222.900 371.698 1.00 72.24 167 SER 2 C 1
ATOM 1195 O O . SER A 1 163 ? 185.671 222.523 372.726 1.00 72.24 167 SER 2 O 1
ATOM 1198 N N . THR A 1 164 ? 185.663 223.758 370.853 1.00 73.46 168 THR 2 N 1
ATOM 1199 C CA . THR A 1 164 ? 187.051 224.190 370.972 1.00 73.46 168 THR 2 CA 1
ATOM 1200 C C . THR A 1 164 ? 187.096 225.683 371.268 1.00 73.46 168 THR 2 C 1
ATOM 1201 O O . THR A 1 164 ? 186.351 226.461 370.664 1.00 73.46 168 THR 2 O 1
ATOM 1205 N N . GLU A 1 165 ? 187.957 226.077 372.206 1.00 78.91 169 GLU 2 N 1
ATOM 1206 C CA . GLU A 1 165 ? 188.150 227.489 372.508 1.00 78.91 169 GLU 2 CA 1
ATOM 1207 C C . GLU A 1 165 ? 188.932 228.167 371.386 1.00 78.91 169 GLU 2 C 1
ATOM 1208 O O . GLU A 1 165 ? 189.895 227.609 370.855 1.00 78.91 169 GLU 2 O 1
ATOM 1214 N N . VAL A 1 166 ? 188.506 229.375 371.016 1.00 71.47 170 VAL 2 N 1
ATOM 1215 C CA . VAL A 1 166 ? 189.044 230.058 369.847 1.00 71.47 170 VAL 2 CA 1
ATOM 1216 C C . VAL A 1 166 ? 189.673 231.383 370.253 1.00 71.47 170 VAL 2 C 1
ATOM 1217 O O . VAL A 1 166 ? 189.408 231.926 371.330 1.00 71.47 170 VAL 2 O 1
ATOM 1221 N N . ASP A 1 167 ? 190.520 231.898 369.367 1.00 66.18 171 ASP 2 N 1
ATOM 1222 C CA . ASP A 1 167 ? 191.118 233.214 369.529 1.00 66.18 171 ASP 2 CA 1
ATOM 1223 C C . ASP A 1 167 ? 190.071 234.281 369.206 1.00 66.18 171 ASP 2 C 1
ATOM 1224 O O . ASP A 1 167 ? 189.063 234.004 368.551 1.00 66.18 171 ASP 2 O 1
ATOM 1229 N N . SER A 1 168 ? 190.295 235.501 369.705 1.00 65.55 172 SER 2 N 1
ATOM 1230 C CA . SER A 1 168 ? 189.349 236.590 369.475 1.00 65.55 172 SER 2 CA 1
ATOM 1231 C C . SER A 1 168 ? 189.308 237.002 368.007 1.00 65.55 172 SER 2 C 1
ATOM 1232 O O . SER A 1 168 ? 188.259 237.421 367.505 1.00 65.55 172 SER 2 O 1
ATOM 1235 N N . ARG A 1 169 ? 190.438 236.895 367.304 1.00 60.27 173 ARG 2 N 1
ATOM 1236 C CA . ARG A 1 169 ? 190.451 237.190 365.874 1.00 60.27 173 ARG 2 CA 1
ATOM 1237 C C . ARG A 1 169 ? 189.695 236.127 365.090 1.00 60.27 173 ARG 2 C 1
ATOM 1238 O O . ARG A 1 169 ? 188.952 236.447 364.152 1.00 60.27 173 ARG 2 O 1
ATOM 1246 N N . THR A 1 170 ? 189.873 234.858 365.473 1.00 58.96 174 THR 2 N 1
ATOM 1247 C CA . THR A 1 170 ? 189.107 233.755 364.900 1.00 58.96 174 THR 2 CA 1
ATOM 1248 C C . THR A 1 170 ? 187.614 233.935 365.129 1.00 58.96 174 THR 2 C 1
ATOM 1249 O O . THR A 1 170 ? 186.807 233.758 364.207 1.00 58.96 174 THR 2 O 1
ATOM 1253 N N . ALA A 1 171 ? 187.234 234.332 366.344 1.00 58.32 175 ALA 2 N 1
ATOM 1254 C CA . ALA A 1 171 ? 185.824 234.512 366.661 1.00 58.32 175 ALA 2 CA 1
ATOM 1255 C C . ALA A 1 171 ? 185.238 235.716 365.945 1.00 58.32 175 ALA 2 C 1
ATOM 1256 O O . ALA A 1 171 ? 184.078 235.687 365.532 1.00 58.32 175 ALA 2 O 1
ATOM 1258 N N . ALA A 1 172 ? 186.024 236.782 365.782 1.00 53.61 176 ALA 2 N 1
ATOM 1259 C CA . ALA A 1 172 ? 185.536 237.957 365.068 1.00 53.61 176 ALA 2 CA 1
ATOM 1260 C C . ALA A 1 172 ? 185.346 237.662 363.587 1.00 53.61 176 ALA 2 C 1
ATOM 1261 O O . ALA A 1 172 ? 184.365 238.109 362.980 1.00 53.61 176 ALA 2 O 1
ATOM 1263 N N . GLN A 1 173 ? 186.265 236.890 362.998 1.00 48.47 177 GLN 2 N 1
ATOM 1264 C CA . GLN A 1 173 ? 186.116 236.465 361.609 1.00 48.47 177 GLN 2 CA 1
ATOM 1265 C C . GLN A 1 173 ? 184.898 235.567 361.430 1.00 48.47 177 GLN 2 C 1
ATOM 1266 O O . GLN A 1 173 ? 184.135 235.721 360.466 1.00 48.47 177 GLN 2 O 1
ATOM 1272 N N . ALA A 1 174 ? 184.681 234.648 362.373 1.00 48.35 178 ALA 2 N 1
ATOM 1273 C CA . ALA A 1 174 ? 183.526 233.762 362.307 1.00 48.35 178 ALA 2 CA 1
ATOM 1274 C C . ALA A 1 174 ? 182.222 234.519 362.513 1.00 48.35 178 ALA 2 C 1
ATOM 1275 O O . ALA A 1 174 ? 181.208 234.198 361.886 1.00 48.35 178 ALA 2 O 1
ATOM 1277 N N . LEU A 1 175 ? 182.231 235.530 363.381 1.00 48.99 179 LEU 2 N 1
ATOM 1278 C CA . LEU A 1 175 ? 181.042 236.341 363.597 1.00 48.99 179 LEU 2 CA 1
ATOM 1279 C C . LEU A 1 175 ? 180.719 237.177 362.371 1.00 48.99 179 LEU 2 C 1
ATOM 1280 O O . LEU A 1 175 ? 179.548 237.345 362.025 1.00 48.99 179 LEU 2 O 1
ATOM 1285 N N . TYR A 1 176 ? 181.750 237.705 361.706 1.00 42.51 180 TYR 2 N 1
ATOM 1286 C CA . TYR A 1 176 ? 181.558 238.469 360.478 1.00 42.51 180 TYR 2 CA 1
ATOM 1287 C C . TYR A 1 176 ? 180.986 237.590 359.369 1.00 42.51 180 TYR 2 C 1
ATOM 1288 O O . TYR A 1 176 ? 180.065 238.002 358.644 1.00 42.51 180 TYR 2 O 1
ATOM 1297 N N . ALA A 1 177 ? 181.479 236.351 359.271 1.00 41.92 181 ALA 2 N 1
ATOM 1298 C CA . ALA A 1 177 ? 180.929 235.382 358.327 1.00 41.92 181 ALA 2 CA 1
ATOM 1299 C C . ALA A 1 177 ? 179.477 235.039 358.642 1.00 41.92 181 ALA 2 C 1
ATOM 1300 O O . ALA A 1 177 ? 178.635 234.998 357.737 1.00 41.92 181 ALA 2 O 1
ATOM 1302 N N . LEU A 1 178 ? 179.164 234.802 359.918 1.00 44.87 182 LEU 2 N 1
ATOM 1303 C CA . LEU A 1 178 ? 177.800 234.447 360.298 1.00 44.87 182 LEU 2 CA 1
ATOM 1304 C C . LEU A 1 178 ? 176.857 235.636 360.175 1.00 44.87 182 LEU 2 C 1
ATOM 1305 O O . LEU A 1 178 ? 175.644 235.459 360.027 1.00 44.87 182 LEU 2 O 1
ATOM 1310 N N . ALA A 1 179 ? 177.391 236.854 360.238 1.00 42.72 183 ALA 2 N 1
ATOM 1311 C CA . ALA A 1 179 ? 176.552 238.032 360.075 1.00 42.72 183 ALA 2 CA 1
ATOM 1312 C C . ALA A 1 179 ? 176.259 238.302 358.610 1.00 42.72 183 ALA 2 C 1
ATOM 1313 O O . ALA A 1 179 ? 175.204 238.854 358.279 1.00 42.72 183 ALA 2 O 1
ATOM 1315 N N . LYS A 1 180 ? 177.184 237.948 357.713 1.00 42.79 184 LYS 2 N 1
ATOM 1316 C CA . LYS A 1 180 ? 176.830 238.024 356.298 1.00 42.79 184 LYS 2 CA 1
ATOM 1317 C C . LYS A 1 180 ? 175.871 236.900 355.922 1.00 42.79 184 LYS 2 C 1
ATOM 1318 O O . LYS A 1 180 ? 174.927 237.104 355.148 1.00 42.79 184 LYS 2 O 1
ATOM 1324 N N . LEU A 1 181 ? 176.068 235.714 356.505 1.00 45.39 185 LEU 2 N 1
ATOM 1325 C CA . LEU A 1 181 ? 175.168 234.597 356.231 1.00 45.39 185 LEU 2 CA 1
ATOM 1326 C C . LEU A 1 181 ? 173.782 234.825 356.820 1.00 45.39 185 LEU 2 C 1
ATOM 1327 O O . LEU A 1 181 ? 172.819 234.175 356.400 1.00 45.39 185 LEU 2 O 1
ATOM 1332 N N . GLY A 1 182 ? 173.657 235.741 357.776 1.00 50.52 186 GLY 2 N 1
ATOM 1333 C CA . GLY A 1 182 ? 172.386 235.975 358.421 1.00 50.52 186 GLY 2 CA 1
ATOM 1334 C C . GLY A 1 182 ? 171.962 234.847 359.321 1.00 50.52 186 GLY 2 C 1
ATOM 1335 O O . GLY A 1 182 ? 170.812 234.411 359.252 1.00 50.52 186 GLY 2 O 1
ATOM 1336 N N . ARG A 1 183 ? 172.869 234.338 360.145 1.00 57.35 187 ARG 2 N 1
ATOM 1337 C CA . ARG A 1 183 ? 172.597 233.196 361.002 1.00 57.35 187 ARG 2 CA 1
ATOM 1338 C C . ARG A 1 183 ? 172.743 233.619 362.454 1.00 57.35 187 ARG 2 C 1
ATOM 1339 O O . ARG A 1 183 ? 173.854 233.637 362.992 1.00 57.35 187 ARG 2 O 1
ATOM 1347 N N . ALA A 1 184 ? 171.623 233.949 363.084 1.00 64.34 188 ALA 2 N 1
ATOM 1348 C CA . ALA A 1 184 ? 171.617 234.394 364.475 1.00 64.34 188 ALA 2 CA 1
ATOM 1349 C C . ALA A 1 184 ? 171.424 233.205 365.414 1.00 64.34 188 ALA 2 C 1
ATOM 1350 O O . ALA A 1 184 ? 170.458 233.118 366.171 1.00 64.34 188 ALA 2 O 1
ATOM 1352 N N . ASP A 1 185 ? 172.370 232.272 365.338 1.00 69.70 189 ASP 2 N 1
ATOM 1353 C CA . ASP A 1 185 ? 172.407 231.156 366.270 1.00 69.70 189 ASP 2 CA 1
ATOM 1354 C C . ASP A 1 185 ? 172.789 231.658 367.654 1.00 69.70 189 ASP 2 C 1
ATOM 1355 O O . ASP A 1 185 ? 173.576 232.594 367.787 1.00 69.70 189 ASP 2 O 1
ATOM 1360 N N . LYS A 1 186 ? 172.216 231.062 368.692 1.00 74.31 190 LYS 2 N 1
ATOM 1361 C CA . LYS A 1 186 ? 172.636 231.433 370.035 1.00 74.31 190 LYS 2 CA 1
ATOM 1362 C C . LYS A 1 186 ? 173.636 230.439 370.615 1.00 74.31 190 LYS 2 C 1
ATOM 1363 O O . LYS A 1 186 ? 174.335 230.764 371.577 1.00 74.31 190 LYS 2 O 1
ATOM 1369 N N . ALA A 1 187 ? 173.764 229.257 370.019 1.00 75.37 191 ALA 2 N 1
ATOM 1370 C CA . ALA A 1 187 ? 174.762 228.292 370.463 1.00 75.37 191 ALA 2 CA 1
ATOM 1371 C C . ALA A 1 187 ? 176.172 228.700 370.039 1.00 75.37 191 ALA 2 C 1
ATOM 1372 O O . ALA A 1 187 ? 177.129 228.535 370.802 1.00 75.37 191 ALA 2 O 1
ATOM 1374 N N . THR A 1 188 ? 176.314 229.230 368.821 1.00 70.85 192 THR 2 N 1
ATOM 1375 C CA . THR A 1 188 ? 177.641 229.529 368.289 1.00 70.85 192 THR 2 CA 1
ATOM 1376 C C . THR A 1 188 ? 178.121 230.909 368.726 1.00 70.85 192 THR 2 C 1
ATOM 1377 O O . THR A 1 188 ? 179.278 231.071 369.143 1.00 70.85 192 THR 2 O 1
ATOM 1381 N N . VAL A 1 189 ? 177.241 231.911 368.647 1.00 69.60 193 VAL 2 N 1
ATOM 1382 C CA . VAL A 1 189 ? 177.617 233.291 368.953 1.00 69.60 193 VAL 2 CA 1
ATOM 1383 C C . VAL A 1 189 ? 177.942 233.455 370.435 1.00 69.60 193 VAL 2 C 1
ATOM 1384 O O . VAL A 1 189 ? 178.808 234.255 370.802 1.00 69.60 193 VAL 2 O 1
ATOM 1388 N N . ASP A 1 190 ? 177.319 232.650 371.302 1.00 73.67 194 ASP 2 N 1
ATOM 1389 C CA . ASP A 1 190 ? 177.647 232.712 372.726 1.00 73.67 194 ASP 2 CA 1
ATOM 1390 C C . ASP A 1 190 ? 179.065 232.216 372.996 1.00 73.67 194 ASP 2 C 1
ATOM 1391 O O . ASP A 1 190 ? 179.785 232.795 373.817 1.00 73.67 194 ASP 2 O 1
ATOM 1396 N N . ALA A 1 191 ? 179.495 231.172 372.283 1.00 71.72 195 ALA 2 N 1
ATOM 1397 C CA . ALA A 1 191 ? 180.870 230.697 372.409 1.00 71.72 195 ALA 2 CA 1
ATOM 1398 C C . ALA A 1 191 ? 181.857 231.707 371.833 1.00 71.72 195 ALA 2 C 1
ATOM 1399 O O . ALA A 1 191 ? 182.913 231.977 372.426 1.00 71.72 195 ALA 2 O 1
ATOM 1401 N N . LEU A 1 192 ? 181.511 232.305 370.689 1.00 67.15 196 LEU 2 N 1
ATOM 1402 C CA . LEU A 1 192 ? 182.412 233.274 370.072 1.00 67.15 196 LEU 2 CA 1
ATOM 1403 C C . LEU A 1 192 ? 182.473 234.571 370.873 1.00 67.15 196 LEU 2 C 1
ATOM 1404 O O . LEU A 1 192 ? 183.438 235.334 370.755 1.00 67.15 196 LEU 2 O 1
ATOM 1409 N N . LEU A 1 193 ? 181.459 234.834 371.699 1.00 70.85 197 LEU 2 N 1
ATOM 1410 C CA . LEU A 1 193 ? 181.486 236.016 372.553 1.00 70.85 197 LEU 2 CA 1
ATOM 1411 C C . LEU A 1 193 ? 182.180 235.728 373.876 1.00 70.85 197 LEU 2 C 1
ATOM 1412 O O . LEU A 1 193 ? 182.799 236.621 374.467 1.00 70.85 197 LEU 2 O 1
ATOM 1417 N N . LYS A 1 194 ? 182.090 234.486 374.363 1.00 75.58 198 LYS 2 N 1
ATOM 1418 C CA . LYS A 1 194 ? 182.819 234.133 375.576 1.00 75.58 198 LYS 2 CA 1
ATOM 1419 C C . LYS A 1 194 ? 184.306 233.971 375.298 1.00 75.58 198 LYS 2 C 1
ATOM 1420 O O . LYS A 1 194 ? 185.115 233.978 376.231 1.00 75.58 198 LYS 2 O 1
ATOM 1426 N N . SER A 1 195 ? 184.688 233.826 374.026 1.00 74.68 199 SER 2 N 1
ATOM 1427 C CA . SER A 1 195 ? 186.104 233.910 373.680 1.00 74.68 199 SER 2 CA 1
ATOM 1428 C C . SER A 1 195 ? 186.616 235.348 373.744 1.00 74.68 199 SER 2 C 1
ATOM 1429 O O . SER A 1 195 ? 187.828 235.576 373.827 1.00 74.68 199 SER 2 O 1
ATOM 1432 N N . PHE A 1 196 ? 185.715 236.333 373.695 1.00 73.88 200 PHE 2 N 1
ATOM 1433 C CA . PHE A 1 196 ? 186.090 237.748 373.770 1.00 73.88 200 PHE 2 CA 1
ATOM 1434 C C . PHE A 1 196 ? 186.221 238.214 375.223 1.00 73.88 200 PHE 2 C 1
ATOM 1435 O O . PHE A 1 196 ? 185.599 239.181 375.661 1.00 73.88 200 PHE 2 O 1
ATOM 1443 N N . LYS A 1 197 ? 187.060 237.505 375.976 1.00 85.64 201 LYS 2 N 1
ATOM 1444 C CA . LYS A 1 197 ? 187.383 237.870 377.345 1.00 85.64 201 LYS 2 CA 1
ATOM 1445 C C . LYS A 1 197 ? 188.873 238.023 377.593 1.00 85.64 201 LYS 2 C 1
ATOM 1446 O O . LYS A 1 197 ? 189.253 238.645 378.590 1.00 85.64 201 LYS 2 O 1
ATOM 1452 N N . LYS A 1 198 ? 189.720 237.483 376.720 1.00 90.82 202 LYS 2 N 1
ATOM 1453 C CA . LYS A 1 198 ? 191.166 237.561 376.852 1.00 90.82 202 LYS 2 CA 1
ATOM 1454 C C . LYS A 1 198 ? 191.754 238.788 376.171 1.00 90.82 202 LYS 2 C 1
ATOM 1455 O O . LYS A 1 198 ? 192.962 238.822 375.922 1.00 90.82 202 LYS 2 O 1
ATOM 1461 N N . GLY A 1 199 ? 190.935 239.788 375.858 1.00 92.98 203 GLY 2 N 1
ATOM 1462 C CA . GLY A 1 199 ? 191.399 240.946 375.124 1.00 92.98 203 GLY 2 CA 1
ATOM 1463 C C . GLY A 1 199 ? 191.371 240.721 373.627 1.00 92.98 203 GLY 2 C 1
ATOM 1464 O O . GLY A 1 199 ? 191.141 239.619 373.123 1.00 92.98 203 GLY 2 O 1
ATOM 1465 N N . THR A 1 200 ? 191.615 241.805 372.897 1.00 87.09 204 THR 2 N 1
ATOM 1466 C CA . THR A 1 200 ? 191.613 241.790 371.441 1.00 87.09 204 THR 2 CA 1
ATOM 1467 C C . THR A 1 200 ? 193.013 242.094 370.933 1.00 87.09 204 THR 2 C 1
ATOM 1468 O O . THR A 1 200 ? 193.645 243.055 371.383 1.00 87.09 204 THR 2 O 1
ATOM 1472 N N . GLU A 1 201 ? 193.494 241.268 370.001 1.00 83.45 205 GLU 2 N 1
ATOM 1473 C CA . GLU A 1 201 ? 194.817 241.490 369.429 1.00 83.45 205 GLU 2 CA 1
ATOM 1474 C C . GLU A 1 201 ? 194.830 242.699 368.504 1.00 83.45 205 GLU 2 C 1
ATOM 1475 O O . GLU A 1 201 ? 195.859 243.370 368.378 1.00 83.45 205 GLU 2 O 1
ATOM 1481 N N . SER A 1 202 ? 193.705 242.996 367.860 1.00 70.33 206 SER 2 N 1
ATOM 1482 C CA . SER A 1 202 ? 193.577 244.154 366.991 1.00 70.33 206 SER 2 CA 1
ATOM 1483 C C . SER A 1 202 ? 192.220 244.800 367.204 1.00 70.33 206 SER 2 C 1
ATOM 1484 O O . SER A 1 202 ? 191.254 244.127 367.573 1.00 70.33 206 SER 2 O 1
ATOM 1487 N N . ALA A 1 203 ? 192.156 246.111 366.975 1.00 64.59 207 ALA 2 N 1
ATOM 1488 C CA . ALA A 1 203 ? 190.894 246.830 367.084 1.00 64.59 207 ALA 2 CA 1
ATOM 1489 C C . ALA A 1 203 ? 189.926 246.480 365.967 1.00 64.59 207 ALA 2 C 1
ATOM 1490 O O . ALA A 1 203 ? 188.715 246.655 366.137 1.00 64.59 207 ALA 2 O 1
ATOM 1492 N N . SER A 1 204 ? 190.433 245.994 364.830 1.00 59.37 208 SER 2 N 1
ATOM 1493 C CA . SER A 1 204 ? 189.553 245.572 363.748 1.00 59.37 208 SER 2 CA 1
ATOM 1494 C C . SER A 1 204 ? 188.771 244.325 364.131 1.00 59.37 208 SER 2 C 1
ATOM 1495 O O . SER A 1 204 ? 187.653 244.120 363.651 1.00 59.37 208 SER 2 O 1
ATOM 1498 N N . ASP A 1 205 ? 189.324 243.504 365.030 1.00 61.25 209 ASP 2 N 1
ATOM 1499 C CA . ASP A 1 205 ? 188.590 242.352 365.546 1.00 61.25 209 ASP 2 CA 1
ATOM 1500 C C . ASP A 1 205 ? 187.394 242.785 366.380 1.00 61.25 209 ASP 2 C 1
ATOM 1501 O O . ASP A 1 205 ? 186.284 242.267 366.203 1.00 61.25 209 ASP 2 O 1
ATOM 1506 N N . ALA A 1 206 ? 187.597 243.750 367.282 1.00 58.94 210 ALA 2 N 1
ATOM 1507 C CA . ALA A 1 206 ? 186.496 244.248 368.099 1.00 58.94 210 ALA 2 CA 1
ATOM 1508 C C . ALA A 1 206 ? 185.478 244.999 367.253 1.00 58.94 210 ALA 2 C 1
ATOM 1509 O O . ALA A 1 206 ? 184.270 244.898 367.491 1.00 58.94 210 ALA 2 O 1
ATOM 1511 N N . ALA A 1 207 ? 185.947 245.723 366.234 1.00 52.47 211 ALA 2 N 1
ATOM 1512 C CA . ALA A 1 207 ? 185.042 246.450 365.350 1.00 52.47 211 ALA 2 CA 1
ATOM 1513 C C . ALA A 1 207 ? 184.201 245.502 364.500 1.00 52.47 211 ALA 2 C 1
ATOM 1514 O O . ALA A 1 207 ? 182.991 245.712 364.338 1.00 52.47 211 ALA 2 O 1
ATOM 1516 N N . ALA A 1 208 ? 184.816 244.437 363.980 1.00 48.15 212 ALA 2 N 1
ATOM 1517 C CA . ALA A 1 208 ? 184.080 243.462 363.188 1.00 48.15 212 ALA 2 CA 1
ATOM 1518 C C . ALA A 1 208 ? 183.118 242.664 364.049 1.00 48.15 212 ALA 2 C 1
ATOM 1519 O O . ALA A 1 208 ? 182.010 242.339 363.610 1.00 48.15 212 ALA 2 O 1
ATOM 1521 N N . ALA A 1 209 ? 183.512 242.358 365.288 1.00 50.98 213 ALA 2 N 1
ATOM 1522 C CA . ALA A 1 209 ? 182.613 241.653 366.192 1.00 50.98 213 ALA 2 CA 1
ATOM 1523 C C . ALA A 1 209 ? 181.435 242.528 366.594 1.00 50.98 213 ALA 2 C 1
ATOM 1524 O O . ALA A 1 209 ? 180.310 242.037 366.712 1.00 50.98 213 ALA 2 O 1
ATOM 1526 N N . SER A 1 210 ? 181.664 243.834 366.773 1.00 49.91 214 SER 2 N 1
ATOM 1527 C CA . SER A 1 210 ? 180.568 244.733 367.121 1.00 49.91 214 SER 2 CA 1
ATOM 1528 C C . SER A 1 210 ? 179.601 244.898 365.957 1.00 49.91 214 SER 2 C 1
ATOM 1529 O O . SER A 1 210 ? 178.379 244.891 366.156 1.00 49.91 214 SER 2 O 1
ATOM 1532 N N . PHE A 1 211 ? 180.133 245.025 364.734 1.00 47.61 215 PHE 2 N 1
ATOM 1533 C CA . PHE A 1 211 ? 179.285 245.086 363.544 1.00 47.61 215 PHE 2 CA 1
ATOM 1534 C C . PHE A 1 211 ? 178.506 243.792 363.350 1.00 47.61 215 PHE 2 C 1
ATOM 1535 O O . PHE A 1 211 ? 177.336 243.813 362.949 1.00 47.61 215 PHE 2 O 1
ATOM 1543 N N . ALA A 1 212 ? 179.129 242.657 363.660 1.00 47.92 216 ALA 2 N 1
ATOM 1544 C CA . ALA A 1 212 ? 178.474 241.373 363.475 1.00 47.92 216 ALA 2 CA 1
ATOM 1545 C C . ALA A 1 212 ? 177.417 241.121 364.540 1.00 47.92 216 ALA 2 C 1
ATOM 1546 O O . ALA A 1 212 ? 176.427 240.426 364.289 1.00 47.92 216 ALA 2 O 1
ATOM 1548 N N . LEU A 1 213 ? 177.620 241.654 365.745 1.00 53.91 217 LEU 2 N 1
ATOM 1549 C CA . LEU A 1 213 ? 176.584 241.567 366.766 1.00 53.91 217 LEU 2 CA 1
ATOM 1550 C C . LEU A 1 213 ? 175.425 242.494 366.442 1.00 53.91 217 LEU 2 C 1
ATOM 1551 O O . LEU A 1 213 ? 174.264 242.149 366.683 1.00 53.91 217 LEU 2 O 1
ATOM 1556 N N . GLY A 1 214 ? 175.723 243.676 365.901 1.00 52.42 218 GLY 2 N 1
ATOM 1557 C CA . GLY A 1 214 ? 174.661 244.596 365.536 1.00 52.42 218 GLY 2 CA 1
ATOM 1558 C C . GLY A 1 214 ? 173.844 244.117 364.352 1.00 52.42 218 GLY 2 C 1
ATOM 1559 O O . GLY A 1 214 ? 172.648 244.396 364.261 1.00 52.42 218 GLY 2 O 1
ATOM 1560 N N . SER A 1 215 ? 174.476 243.380 363.436 1.00 52.09 219 SER 2 N 1
ATOM 1561 C CA . SER A 1 215 ? 173.756 242.877 362.270 1.00 52.09 219 SER 2 CA 1
ATOM 1562 C C . SER A 1 215 ? 172.811 241.744 362.645 1.00 52.09 219 SER 2 C 1
ATOM 1563 O O . SER A 1 215 ? 171.700 241.653 362.114 1.00 52.09 219 SER 2 O 1
ATOM 1566 N N . LEU A 1 216 ? 173.230 240.872 363.556 1.00 53.94 220 LEU 2 N 1
ATOM 1567 C CA . LEU A 1 216 ? 172.432 239.723 363.958 1.00 53.94 220 LEU 2 CA 1
ATOM 1568 C C . LEU A 1 216 ? 171.513 240.016 365.138 1.00 53.94 220 LEU 2 C 1
ATOM 1569 O O . LEU A 1 216 ? 170.941 239.074 365.699 1.00 53.94 220 LEU 2 O 1
ATOM 1574 N N . SER A 1 217 ? 171.381 241.292 365.522 1.00 57.84 221 SER 2 N 1
ATOM 1575 C CA . SER A 1 217 ? 170.469 241.771 366.572 1.00 57.84 221 SER 2 CA 1
ATOM 1576 C C . SER A 1 217 ? 170.765 241.147 367.935 1.00 57.84 221 SER 2 C 1
ATOM 1577 O O . SER A 1 217 ? 169.858 240.870 368.720 1.00 57.84 221 SER 2 O 1
ATOM 1580 N N . PHE A 1 218 ? 172.041 240.929 368.225 1.00 62.27 222 PHE 2 N 1
ATOM 1581 C CA . PHE A 1 218 ? 172.460 240.592 369.575 1.00 62.27 222 PHE 2 CA 1
ATOM 1582 C C . PHE A 1 218 ? 172.784 241.867 370.337 1.00 62.27 222 PHE 2 C 1
ATOM 1583 O O . PHE A 1 218 ? 172.827 242.958 369.771 1.00 62.27 222 PHE 2 O 1
ATOM 1591 N N . LYS A 1 219 ? 173.001 241.722 371.638 1.00 70.19 223 LYS 2 N 1
ATOM 1592 C CA . LYS A 1 219 ? 173.393 242.856 372.461 1.00 70.19 223 LYS 2 CA 1
ATOM 1593 C C . LYS A 1 219 ? 174.906 242.889 372.625 1.00 70.19 223 LYS 2 C 1
ATOM 1594 O O . LYS A 1 219 ? 175.579 241.859 372.531 1.00 70.19 223 LYS 2 O 1
ATOM 1600 N N . ALA A 1 220 ? 175.436 244.088 372.859 1.00 76.27 224 ALA 2 N 1
ATOM 1601 C CA . ALA A 1 220 ? 176.877 244.303 372.833 1.00 76.27 224 ALA 2 CA 1
ATOM 1602 C C . ALA A 1 220 ? 177.554 243.699 374.054 1.00 76.27 224 ALA 2 C 1
ATOM 1603 O O . ALA A 1 220 ? 176.998 243.699 375.155 1.00 76.27 224 ALA 2 O 1
ATOM 1605 N N . GLU A 1 221 ? 178.760 243.178 373.848 1.00 77.61 225 GLU 2 N 1
ATOM 1606 C CA . GLU A 1 221 ? 179.603 242.773 374.962 1.00 77.61 225 GLU 2 CA 1
ATOM 1607 C C . GLU A 1 221 ? 180.298 243.992 375.548 1.00 77.61 225 GLU 2 C 1
ATOM 1608 O O . GLU A 1 221 ? 180.587 244.959 374.839 1.00 77.61 225 GLU 2 O 1
ATOM 1614 N N . LYS A 1 222 ? 180.565 243.949 376.855 1.00 78.91 226 LYS 2 N 1
ATOM 1615 C CA . LYS A 1 222 ? 181.247 245.074 377.484 1.00 78.91 226 LYS 2 CA 1
ATOM 1616 C C . LYS A 1 222 ? 182.732 245.065 377.139 1.00 78.91 226 LYS 2 C 1
ATOM 1617 O O . LYS A 1 222 ? 183.361 246.125 377.026 1.00 78.91 226 LYS 2 O 1
ATOM 1623 N N . ALA A 1 223 ? 183.299 243.874 376.930 1.00 76.65 227 ALA 2 N 1
ATOM 1624 C CA . ALA A 1 223 ? 184.706 243.773 376.558 1.00 76.65 227 ALA 2 CA 1
ATOM 1625 C C . ALA A 1 223 ? 184.943 244.294 375.146 1.00 76.65 227 ALA 2 C 1
ATOM 1626 O O . ALA A 1 223 ? 185.961 244.940 374.874 1.00 76.65 227 ALA 2 O 1
ATOM 1628 N N . ILE A 1 224 ? 183.992 244.046 374.241 1.00 71.91 228 ILE 2 N 1
ATOM 1629 C CA . ILE A 1 224 ? 184.128 244.492 372.855 1.00 71.91 228 ILE 2 CA 1
ATOM 1630 C C . ILE A 1 224 ? 184.022 246.011 372.770 1.00 71.91 228 ILE 2 C 1
ATOM 1631 O O . ILE A 1 224 ? 184.823 246.670 372.095 1.00 71.91 228 ILE 2 O 1
ATOM 1636 N N . VAL A 1 225 ? 183.060 246.595 373.490 1.00 72.87 229 VAL 2 N 1
ATOM 1637 C CA . VAL A 1 225 ? 182.896 248.046 373.452 1.00 72.87 229 VAL 2 CA 1
ATOM 1638 C C . VAL A 1 225 ? 184.027 248.730 374.217 1.00 72.87 229 VAL 2 C 1
ATOM 1639 O O . VAL A 1 225 ? 184.445 249.840 373.868 1.00 72.87 229 VAL 2 O 1
ATOM 1643 N N . ASP A 1 226 ? 184.613 248.040 375.202 1.00 75.49 230 ASP 2 N 1
ATOM 1644 C CA . ASP A 1 226 ? 185.758 248.609 375.907 1.00 75.49 230 ASP 2 CA 1
ATOM 1645 C C . ASP A 1 226 ? 187.015 248.564 375.046 1.00 75.49 230 ASP 2 C 1
ATOM 1646 O O . ASP A 1 226 ? 187.811 249.511 375.048 1.00 75.49 230 ASP 2 O 1
ATOM 1651 N N . ALA A 1 227 ? 187.202 247.480 374.287 1.00 72.49 231 ALA 2 N 1
ATOM 1652 C CA . ALA A 1 227 ? 188.333 247.399 373.368 1.00 72.49 231 ALA 2 CA 1
ATOM 1653 C C . ALA A 1 227 ? 188.166 248.363 372.201 1.00 72.49 231 ALA 2 C 1
ATOM 1654 O O . ALA A 1 227 ? 189.156 248.831 371.627 1.00 72.49 231 ALA 2 O 1
ATOM 1656 N N . LEU A 1 228 ? 186.921 248.668 371.832 1.00 67.56 232 LEU 2 N 1
ATOM 1657 C CA . LEU A 1 228 ? 186.686 249.678 370.806 1.00 67.56 232 LEU 2 CA 1
ATOM 1658 C C . LEU A 1 228 ? 186.936 251.078 371.346 1.00 67.56 232 LEU 2 C 1
ATOM 1659 O O . LEU A 1 228 ? 187.411 251.955 370.617 1.00 67.56 232 LEU 2 O 1
ATOM 1664 N N . LYS A 1 229 ? 186.614 251.309 372.621 1.00 72.71 233 LYS 2 N 1
ATOM 1665 C CA . LYS A 1 229 ? 186.885 252.601 373.241 1.00 72.71 233 LYS 2 CA 1
ATOM 1666 C C . LYS A 1 229 ? 188.379 252.814 373.443 1.00 72.71 233 LYS 2 C 1
ATOM 1667 O O . LYS A 1 229 ? 188.867 253.949 373.373 1.00 72.71 233 LYS 2 O 1
ATOM 1673 N N . ALA A 1 230 ? 189.122 251.731 373.684 1.00 72.05 234 ALA 2 N 1
ATOM 1674 C CA . ALA A 1 230 ? 190.540 251.858 374.001 1.00 72.05 234 ALA 2 CA 1
ATOM 1675 C C . ALA A 1 230 ? 191.366 252.218 372.772 1.00 72.05 234 ALA 2 C 1
ATOM 1676 O O . ALA A 1 230 ? 192.290 253.034 372.856 1.00 72.05 234 ALA 2 O 1
ATOM 1678 N N . SER A 1 231 ? 191.049 251.626 371.621 1.00 69.02 235 SER 2 N 1
ATOM 1679 C CA . SER A 1 231 ? 191.908 251.688 370.442 1.00 69.02 235 SER 2 CA 1
ATOM 1680 C C . SER A 1 231 ? 191.072 252.033 369.205 1.00 69.02 235 SER 2 C 1
ATOM 1681 O O . SER A 1 231 ? 191.183 251.382 368.170 1.00 69.02 235 SER 2 O 1
ATOM 1684 N N . ALA A 1 232 ? 190.240 253.072 369.315 1.00 65.57 236 ALA 2 N 1
ATOM 1685 C CA . ALA A 1 232 ? 189.394 253.464 368.191 1.00 65.57 236 ALA 2 CA 1
ATOM 1686 C C . ALA A 1 232 ? 190.210 254.058 367.049 1.00 65.57 236 ALA 2 C 1
ATOM 1687 O O . ALA A 1 232 ? 189.789 254.004 365.889 1.00 65.57 236 ALA 2 O 1
ATOM 1689 N N . GLY A 1 233 ? 191.380 254.619 367.353 1.00 62.35 237 GLY 2 N 1
ATOM 1690 C CA . GLY A 1 233 ? 192.229 255.211 366.333 1.00 62.35 237 GLY 2 CA 1
ATOM 1691 C C . GLY A 1 233 ? 192.923 254.216 365.425 1.00 62.35 237 GLY 2 C 1
ATOM 1692 O O . GLY A 1 233 ? 193.506 254.631 364.418 1.00 62.35 237 GLY 2 O 1
ATOM 1693 N N . ASP A 1 234 ? 192.870 252.921 365.747 1.00 59.82 238 ASP 2 N 1
ATOM 1694 C CA . ASP A 1 234 ? 193.521 251.920 364.907 1.00 59.82 238 ASP 2 CA 1
ATOM 1695 C C . ASP A 1 234 ? 192.667 251.563 363.696 1.00 59.82 238 ASP 2 C 1
ATOM 1696 O O . ASP A 1 234 ? 193.090 250.779 362.840 1.00 59.82 238 ASP 2 O 1
ATOM 1701 N N . LEU A 1 235 ? 191.461 252.112 363.615 1.00 54.55 239 LEU 2 N 1
ATOM 1702 C CA . LEU A 1 235 ? 190.513 251.775 362.567 1.00 54.55 239 LEU 2 CA 1
ATOM 1703 C C . LEU A 1 235 ? 190.532 252.806 361.446 1.00 54.55 239 LEU 2 C 1
ATOM 1704 O O . LEU A 1 235 ? 190.845 253.980 361.654 1.00 54.55 239 LEU 2 O 1
ATOM 1709 N N . ALA A 1 236 ? 190.190 252.340 360.247 1.00 51.51 240 ALA 2 N 1
ATOM 1710 C CA . ALA A 1 236 ? 189.869 253.224 359.142 1.00 51.51 240 ALA 2 CA 1
ATOM 1711 C C . ALA A 1 236 ? 188.522 253.901 359.409 1.00 51.51 240 ALA 2 C 1
ATOM 1712 O O . ALA A 1 236 ? 187.756 253.439 360.258 1.00 51.51 240 ALA 2 O 1
ATOM 1714 N N . PRO A 1 237 ? 188.225 255.019 358.730 1.00 51.33 241 PRO 2 N 1
ATOM 1715 C CA . PRO A 1 237 ? 186.902 255.647 358.905 1.00 51.33 241 PRO 2 CA 1
ATOM 1716 C C . PRO A 1 237 ? 185.720 254.772 358.512 1.00 51.33 241 PRO 2 C 1
ATOM 1717 O O . PRO A 1 237 ? 184.670 254.859 359.159 1.00 51.33 241 PRO 2 O 1
ATOM 1721 N N . ALA A 1 238 ? 185.858 253.912 357.501 1.00 49.80 242 ALA 2 N 1
ATOM 1722 C CA . ALA A 1 238 ? 184.775 252.988 357.175 1.00 49.80 242 ALA 2 CA 1
ATOM 1723 C C . ALA A 1 238 ? 184.649 251.898 358.232 1.00 49.80 242 ALA 2 C 1
ATOM 1724 O O . ALA A 1 238 ? 183.536 251.482 358.579 1.00 49.80 242 ALA 2 O 1
ATOM 1726 N N . GLN A 1 239 ? 185.780 251.448 358.776 1.00 48.47 243 GLN 2 N 1
ATOM 1727 C CA . GLN A 1 239 ? 185.751 250.479 359.863 1.00 48.47 243 GLN 2 CA 1
ATOM 1728 C C . GLN A 1 239 ? 185.205 251.101 361.142 1.00 48.47 243 GLN 2 C 1
ATOM 1729 O O . GLN A 1 239 ? 184.503 250.437 361.912 1.00 48.47 243 GLN 2 O 1
ATOM 1735 N N . ALA A 1 240 ? 185.487 252.388 361.367 1.00 49.85 244 ALA 2 N 1
ATOM 1736 C CA . ALA A 1 240 ? 184.916 253.086 362.514 1.00 49.85 244 ALA 2 CA 1
ATOM 1737 C C . ALA A 1 240 ? 183.415 253.285 362.348 1.00 49.85 244 ALA 2 C 1
ATOM 1738 O O . ALA A 1 240 ? 182.660 253.207 363.327 1.00 49.85 244 ALA 2 O 1
ATOM 1740 N N . VAL A 1 241 ? 182.971 253.538 361.111 1.00 48.71 245 VAL 2 N 1
ATOM 1741 C CA . VAL A 1 241 ? 181.545 253.589 360.793 1.00 48.71 245 VAL 2 CA 1
ATOM 1742 C C . VAL A 1 241 ? 180.867 252.264 361.108 1.00 48.71 245 VAL 2 C 1
ATOM 1743 O O . VAL A 1 241 ? 179.819 252.235 361.761 1.00 48.71 245 VAL 2 O 1
ATOM 1747 N N . GLU A 1 242 ? 181.456 251.150 360.667 1.00 49.23 246 GLU 2 N 1
ATOM 1748 C CA . GLU A 1 242 ? 180.813 249.858 360.887 1.00 49.23 246 GLU 2 CA 1
ATOM 1749 C C . GLU A 1 242 ? 180.863 249.455 362.356 1.00 49.23 246 GLU 2 C 1
ATOM 1750 O O . GLU A 1 242 ? 179.937 248.807 362.857 1.00 49.23 246 GLU 2 O 1
ATOM 1756 N N . ALA A 1 243 ? 181.895 249.898 363.078 1.00 51.02 247 ALA 2 N 1
ATOM 1757 C CA . ALA A 1 243 ? 181.980 249.656 364.516 1.00 51.02 247 ALA 2 CA 1
ATOM 1758 C C . ALA A 1 243 ? 180.892 250.406 365.274 1.00 51.02 247 ALA 2 C 1
ATOM 1759 O O . ALA A 1 243 ? 180.173 249.820 366.093 1.00 51.02 247 ALA 2 O 1
ATOM 1761 N N . ALA A 1 244 ? 180.758 251.711 365.010 1.00 53.32 248 ALA 2 N 1
ATOM 1762 C CA . ALA A 1 244 ? 179.736 252.510 365.681 1.00 53.32 248 ALA 2 CA 1
ATOM 1763 C C . ALA A 1 244 ? 178.335 252.086 365.260 1.00 53.32 248 ALA 2 C 1
ATOM 1764 O O . ALA A 1 244 ? 177.400 252.122 366.066 1.00 53.32 248 ALA 2 O 1
ATOM 1766 N N . TYR A 1 245 ? 178.185 251.636 364.014 1.00 50.37 249 TYR 2 N 1
ATOM 1767 C CA . TYR A 1 245 ? 176.897 251.172 363.520 1.00 50.37 249 TYR 2 CA 1
ATOM 1768 C C . TYR A 1 245 ? 176.484 249.874 364.196 1.00 50.37 249 TYR 2 C 1
ATOM 1769 O O . TYR A 1 245 ? 175.335 249.734 364.624 1.00 50.37 249 TYR 2 O 1
ATOM 1778 N N . GLY A 1 246 ? 177.413 248.929 364.339 1.00 52.56 250 GLY 2 N 1
ATOM 1779 C CA . GLY A 1 246 ? 177.093 247.701 365.046 1.00 52.56 250 GLY 2 CA 1
ATOM 1780 C C . GLY A 1 246 ? 176.891 247.911 366.534 1.00 52.56 250 GLY 2 C 1
ATOM 1781 O O . GLY A 1 246 ? 176.100 247.206 367.165 1.00 52.56 250 GLY 2 O 1
ATOM 1782 N N . LEU A 1 247 ? 177.589 248.894 367.113 1.00 57.30 251 LEU 2 N 1
ATOM 1783 C CA . LEU A 1 247 ? 177.383 249.209 368.524 1.00 57.30 251 LEU 2 CA 1
ATOM 1784 C C . LEU A 1 247 ? 176.020 249.844 368.757 1.00 57.30 251 LEU 2 C 1
ATOM 1785 O O . LEU A 1 247 ? 175.358 249.556 369.760 1.00 57.30 251 LEU 2 O 1
ATOM 1790 N N . ALA A 1 248 ? 175.581 250.712 367.844 1.00 56.29 252 ALA 2 N 1
ATOM 1791 C CA . ALA A 1 248 ? 174.268 251.327 367.989 1.00 56.29 252 ALA 2 CA 1
ATOM 1792 C C . ALA A 1 248 ? 173.157 250.333 367.690 1.00 56.29 252 ALA 2 C 1
ATOM 1793 O O . ALA A 1 248 ? 172.075 250.404 368.281 1.00 56.29 252 ALA 2 O 1
ATOM 1795 N N . LEU A 1 249 ? 173.404 249.393 366.778 1.00 55.69 253 LEU 2 N 1
ATOM 1796 C CA . LEU A 1 249 ? 172.393 248.390 366.470 1.00 55.69 253 LEU 2 CA 1
ATOM 1797 C C . LEU A 1 249 ? 172.295 247.358 367.580 1.00 55.69 253 LEU 2 C 1
ATOM 1798 O O . LEU A 1 249 ? 171.233 246.767 367.800 1.00 55.69 253 LEU 2 O 1
ATOM 1803 N N . SER A 1 250 ? 173.402 247.121 368.283 1.00 63.13 254 SER 2 N 1
ATOM 1804 C CA . SER A 1 250 ? 173.389 246.156 369.371 1.00 63.13 254 SER 2 CA 1
ATOM 1805 C C . SER A 1 250 ? 172.772 246.748 370.631 1.00 63.13 254 SER 2 C 1
ATOM 1806 O O . SER A 1 250 ? 172.343 246.012 371.526 1.00 63.13 254 SER 2 O 1
ATOM 1809 N N . GLY A 1 251 ? 172.717 248.072 370.719 1.00 70.59 255 GLY 2 N 1
ATOM 1810 C CA . GLY A 1 251 ? 172.081 248.736 371.834 1.00 70.59 255 GLY 2 CA 1
ATOM 1811 C C . GLY A 1 251 ? 173.004 249.201 372.935 1.00 70.59 255 GLY 2 C 1
ATOM 1812 O O . GLY A 1 251 ? 172.544 249.370 374.069 1.00 70.59 255 GLY 2 O 1
ATOM 1813 N N . ALA A 1 252 ? 174.287 249.403 372.647 1.00 75.78 256 ALA 2 N 1
ATOM 1814 C CA . ALA A 1 252 ? 175.217 249.870 373.664 1.00 75.78 256 ALA 2 CA 1
ATOM 1815 C C . ALA A 1 252 ? 174.987 251.346 373.959 1.00 75.78 256 ALA 2 C 1
ATOM 1816 O O . ALA A 1 252 ? 174.674 252.135 373.064 1.00 75.78 256 ALA 2 O 1
ATOM 1818 N N . THR A 1 253 ? 175.141 251.716 375.232 1.00 82.09 257 THR 2 N 1
ATOM 1819 C CA . THR A 1 253 ? 174.920 253.082 375.693 1.00 82.09 257 THR 2 CA 1
ATOM 1820 C C . THR A 1 253 ? 176.220 253.763 376.116 1.00 82.09 257 THR 2 C 1
ATOM 1821 O O . THR A 1 253 ? 176.191 254.792 376.796 1.00 82.09 257 THR 2 O 1
ATOM 1825 N N . ASP A 1 254 ? 177.364 253.209 375.721 1.00 78.27 258 ASP 2 N 1
ATOM 1826 C CA . ASP A 1 254 ? 178.666 253.734 376.131 1.00 78.27 258 ASP 2 CA 1
ATOM 1827 C C . ASP A 1 254 ? 178.950 254.955 375.265 1.00 78.27 258 ASP 2 C 1
ATOM 1828 O O . ASP A 1 254 ? 179.319 254.828 374.097 1.00 78.27 258 ASP 2 O 1
ATOM 1833 N N . ALA A 1 255 ? 178.801 256.145 375.850 1.00 76.57 259 ALA 2 N 1
ATOM 1834 C CA . ALA A 1 255 ? 178.963 257.372 375.077 1.00 76.57 259 ALA 2 CA 1
ATOM 1835 C C . ALA A 1 255 ? 180.430 257.667 374.793 1.00 76.57 259 ALA 2 C 1
ATOM 1836 O O . ALA A 1 255 ? 180.747 258.419 373.866 1.00 76.57 259 ALA 2 O 1
ATOM 1838 N N . GLU A 1 256 ? 181.341 257.082 375.573 1.00 75.01 260 GLU 2 N 1
ATOM 1839 C CA . GLU A 1 256 ? 182.763 257.334 375.358 1.00 75.01 260 GLU 2 CA 1
ATOM 1840 C C . GLU A 1 256 ? 183.278 256.593 374.131 1.00 75.01 260 GLU 2 C 1
ATOM 1841 O O . GLU A 1 256 ? 184.114 257.119 373.386 1.00 75.01 260 GLU 2 O 1
ATOM 1847 N N . ALA A 1 257 ? 182.777 255.378 373.895 1.00 71.12 261 ALA 2 N 1
ATOM 1848 C CA . ALA A 1 257 ? 183.168 254.630 372.705 1.00 71.12 261 ALA 2 CA 1
ATOM 1849 C C . ALA A 1 257 ? 182.622 255.284 371.443 1.00 71.12 261 ALA 2 C 1
ATOM 1850 O O . ALA A 1 257 ? 183.316 255.365 370.423 1.00 71.12 261 ALA 2 O 1
ATOM 1852 N N . PHE A 1 258 ? 181.379 255.769 371.501 1.00 66.10 262 PHE 2 N 1
ATOM 1853 C CA . PHE A 1 258 ? 180.812 256.493 370.368 1.00 66.10 262 PHE 2 CA 1
ATOM 1854 C C . PHE A 1 258 ? 181.523 257.820 370.153 1.00 66.10 262 PHE 2 C 1
ATOM 1855 O O . PHE A 1 258 ? 181.708 258.250 369.009 1.00 66.10 262 PHE 2 O 1
ATOM 1863 N N . LYS A 1 259 ? 181.950 258.467 371.242 1.00 68.51 263 LYS 2 N 1
ATOM 1864 C CA . LYS A 1 259 ? 182.730 259.695 371.142 1.00 68.51 263 LYS 2 CA 1
ATOM 1865 C C . LYS A 1 259 ? 184.068 259.444 370.459 1.00 68.51 263 LYS 2 C 1
ATOM 1866 O O . LYS A 1 259 ? 184.475 260.209 369.578 1.00 68.51 263 LYS 2 O 1
ATOM 1872 N N . ALA A 1 260 ? 184.734 258.341 370.815 1.00 66.64 264 ALA 2 N 1
ATOM 1873 C CA . ALA A 1 260 ? 186.019 257.999 370.211 1.00 66.64 264 ALA 2 CA 1
ATOM 1874 C C . ALA A 1 260 ? 185.867 257.634 368.738 1.00 66.64 264 ALA 2 C 1
ATOM 1875 O O . ALA A 1 260 ? 186.648 258.090 367.893 1.00 66.64 264 ALA 2 O 1
ATOM 1877 N N . LEU A 1 261 ? 184.852 256.829 368.411 1.00 61.20 265 LEU 2 N 1
ATOM 1878 C CA . LEU A 1 261 ? 184.644 256.404 367.029 1.00 61.20 265 LEU 2 CA 1
ATOM 1879 C C . LEU A 1 261 ? 184.234 257.576 366.143 1.00 61.20 265 LEU 2 C 1
ATOM 1880 O O . LEU A 1 261 ? 184.688 257.692 364.997 1.00 61.20 265 LEU 2 O 1
ATOM 1885 N N . PHE A 1 262 ? 183.403 258.479 366.669 1.00 61.11 266 PHE 2 N 1
ATOM 1886 C CA . PHE A 1 262 ? 182.999 259.636 365.880 1.00 61.11 266 PHE 2 CA 1
ATOM 1887 C C . PHE A 1 262 ? 184.138 260.636 365.758 1.00 61.11 266 PHE 2 C 1
ATOM 1888 O O . PHE A 1 262 ? 184.262 261.311 364.736 1.00 61.11 266 PHE 2 O 1
ATOM 1896 N N . GLY A 1 263 ? 185.008 260.717 366.769 1.00 62.23 267 GLY 2 N 1
ATOM 1897 C CA . GLY A 1 263 ? 186.192 261.547 366.638 1.00 62.23 267 GLY 2 CA 1
ATOM 1898 C C . GLY A 1 263 ? 187.230 260.952 365.709 1.00 62.23 267 GLY 2 C 1
ATOM 1899 O O . GLY A 1 263 ? 188.135 261.653 365.251 1.00 62.23 267 GLY 2 O 1
ATOM 1900 N N . VAL A 1 264 ? 187.139 259.650 365.448 1.00 60.69 268 VAL 2 N 1
ATOM 1901 C CA . VAL A 1 264 ? 187.957 259.043 364.402 1.00 60.69 268 VAL 2 CA 1
ATOM 1902 C C . VAL A 1 264 ? 187.390 259.376 363.025 1.00 60.69 268 VAL 2 C 1
ATOM 1903 O O . VAL A 1 264 ? 188.115 259.809 362.121 1.00 60.69 268 VAL 2 O 1
ATOM 1907 N N . VAL A 1 265 ? 186.076 259.209 362.852 1.00 59.31 269 VAL 2 N 1
ATOM 1908 C CA . VAL A 1 265 ? 185.523 259.218 361.497 1.00 59.31 269 VAL 2 CA 1
ATOM 1909 C C . VAL A 1 265 ? 185.172 260.638 361.038 1.00 59.31 269 VAL 2 C 1
ATOM 1910 O O . VAL A 1 265 ? 185.266 260.953 359.845 1.00 59.31 269 VAL 2 O 1
ATOM 1914 N N . ALA A 1 266 ? 184.806 261.529 361.962 1.00 62.60 270 ALA 2 N 1
ATOM 1915 C CA . ALA A 1 266 ? 184.324 262.863 361.616 1.00 62.60 270 ALA 2 CA 1
ATOM 1916 C C . ALA A 1 266 ? 185.356 263.812 360.992 1.00 62.60 270 ALA 2 C 1
ATOM 1917 O O . ALA A 1 266 ? 184.965 264.589 360.113 1.00 62.60 270 ALA 2 O 1
ATOM 1919 N N . PRO A 1 267 ? 186.651 263.826 361.377 1.00 63.51 271 PRO 2 N 1
ATOM 1920 C CA . PRO A 1 267 ? 187.595 264.629 360.578 1.00 63.51 271 PRO 2 CA 1
ATOM 1921 C C . PRO A 1 267 ? 187.878 264.059 359.199 1.00 63.51 271 PRO 2 C 1
ATOM 1922 O O . PRO A 1 267 ? 188.327 264.800 358.317 1.00 63.51 271 PRO 2 O 1
ATOM 1926 N N . ALA A 1 268 ? 187.628 262.765 358.985 1.00 62.70 272 ALA 2 N 1
ATOM 1927 C CA . ALA A 1 268 ? 187.839 262.179 357.665 1.00 62.70 272 ALA 2 CA 1
ATOM 1928 C C . ALA A 1 268 ? 186.792 262.673 356.675 1.00 62.70 272 ALA 2 C 1
ATOM 1929 O O . ALA A 1 268 ? 187.067 262.810 355.479 1.00 62.70 272 ALA 2 O 1
ATOM 1931 N N . ILE A 1 269 ? 185.583 262.953 357.160 1.00 61.90 273 ILE 2 N 1
ATOM 1932 C CA . ILE A 1 269 ? 184.548 263.519 356.301 1.00 61.90 273 ILE 2 CA 1
ATOM 1933 C C . ILE A 1 269 ? 184.782 265.012 356.102 1.00 61.90 273 ILE 2 C 1
ATOM 1934 O O . ILE A 1 269 ? 184.454 265.575 355.050 1.00 61.90 273 ILE 2 O 1
ATOM 1939 N N . GLU A 1 270 ? 185.374 265.672 357.099 1.00 65.01 274 GLU 2 N 1
ATOM 1940 C CA . GLU A 1 270 ? 185.694 267.090 356.963 1.00 65.01 274 GLU 2 CA 1
ATOM 1941 C C . GLU A 1 270 ? 186.835 267.311 355.976 1.00 65.01 274 GLU 2 C 1
ATOM 1942 O O . GLU A 1 270 ? 186.844 268.309 355.246 1.00 65.01 274 GLU 2 O 1
ATOM 1948 N N . LYS A 1 271 ? 187.809 266.400 355.945 1.00 64.83 275 LYS 2 N 1
ATOM 1949 C CA . LYS A 1 271 ? 188.851 266.477 354.926 1.00 64.83 275 LYS 2 CA 1
ATOM 1950 C C . LYS A 1 271 ? 188.304 266.101 353.556 1.00 64.83 275 LYS 2 C 1
ATOM 1951 O O . LYS A 1 271 ? 188.504 266.829 352.578 1.00 64.83 275 LYS 2 O 1
ATOM 1957 N N . ALA A 1 272 ? 187.602 264.975 353.468 1.00 61.98 276 ALA 2 N 1
ATOM 1958 C CA . ALA A 1 272 ? 187.016 264.526 352.213 1.00 61.98 276 ALA 2 CA 1
ATOM 1959 C C . ALA A 1 272 ? 185.629 263.951 352.467 1.00 61.98 276 ALA 2 C 1
ATOM 1960 O O . ALA A 1 272 ? 185.507 262.839 352.996 1.00 61.98 276 ALA 2 O 1
ATOM 1962 N N . PRO A 1 273 ? 184.564 264.675 352.109 1.00 59.97 277 PRO 2 N 1
ATOM 1963 C CA . PRO A 1 273 ? 183.207 264.146 352.302 1.00 59.97 277 PRO 2 CA 1
ATOM 1964 C C . PRO A 1 273 ? 182.901 263.013 351.341 1.00 59.97 277 PRO 2 C 1
ATOM 1965 O O . PRO A 1 273 ? 182.110 262.113 351.638 1.00 59.97 277 PRO 2 O 1
ATOM 1969 N N . ASP A 1 274 ? 183.541 263.059 350.179 1.00 58.73 278 ASP 2 N 1
ATOM 1970 C CA . ASP A 1 274 ? 183.328 262.092 349.116 1.00 58.73 278 ASP 2 CA 1
ATOM 1971 C C . ASP A 1 274 ? 184.203 260.851 349.244 1.00 58.73 278 ASP 2 C 1
ATOM 1972 O O . ASP A 1 274 ? 184.224 260.039 348.315 1.00 58.73 278 ASP 2 O 1
ATOM 1977 N N . ALA A 1 275 ? 184.920 260.681 350.355 1.00 59.26 279 ALA 2 N 1
ATOM 1978 C CA . ALA A 1 275 ? 185.818 259.540 350.495 1.00 59.26 279 ALA 2 CA 1
ATOM 1979 C C . ALA A 1 275 ? 185.047 258.269 350.824 1.00 59.26 279 ALA 2 C 1
ATOM 1980 O O . ALA A 1 275 ? 185.313 257.201 350.262 1.00 59.26 279 ALA 2 O 1
ATOM 1982 N N . LEU A 1 276 ? 184.094 258.363 351.745 1.00 54.95 280 LEU 2 N 1
ATOM 1983 C CA . LEU A 1 276 ? 183.324 257.195 352.144 1.00 54.95 280 LEU 2 CA 1
ATOM 1984 C C . LEU A 1 276 ? 182.156 256.965 351.193 1.00 54.95 280 LEU 2 C 1
ATOM 1985 O O . LEU A 1 276 ? 181.703 257.875 350.495 1.00 54.95 280 LEU 2 O 1
ATOM 1990 N N . GLU A 1 277 ? 181.673 255.729 351.172 1.00 53.86 281 GLU 2 N 1
ATOM 1991 C CA . GLU A 1 277 ? 180.485 255.393 350.407 1.00 53.86 281 GLU 2 CA 1
ATOM 1992 C C . GLU A 1 277 ? 179.247 255.959 351.087 1.00 53.86 281 GLU 2 C 1
ATOM 1993 O O . GLU A 1 277 ? 179.258 256.264 352.281 1.00 53.86 281 GLU 2 O 1
ATOM 1999 N N . VAL A 1 278 ? 178.170 256.094 350.312 1.00 48.72 282 VAL 2 N 1
ATOM 2000 C CA . VAL A 1 278 ? 176.936 256.676 350.837 1.00 48.72 282 VAL 2 CA 1
ATOM 2001 C C . VAL A 1 278 ? 176.259 255.711 351.803 1.00 48.72 282 VAL 2 C 1
ATOM 2002 O O . VAL A 1 278 ? 175.556 256.129 352.732 1.00 48.72 282 VAL 2 O 1
ATOM 2006 N N . SER A 1 279 ? 176.485 254.409 351.621 1.00 48.54 283 SER 2 N 1
ATOM 2007 C CA . SER A 1 279 ? 176.008 253.433 352.594 1.00 48.54 283 SER 2 CA 1
ATOM 2008 C C . SER A 1 279 ? 176.725 253.583 353.928 1.00 48.54 283 SER 2 C 1
ATOM 2009 O O . SER A 1 279 ? 176.105 253.425 354.985 1.00 48.54 283 SER 2 O 1
ATOM 2012 N N . SER A 1 280 ? 178.012 253.935 353.902 1.00 48.33 284 SER 2 N 1
ATOM 2013 C CA . SER A 1 280 ? 178.743 254.188 355.139 1.00 48.33 284 SER 2 CA 1
ATOM 2014 C C . SER A 1 280 ? 178.273 255.467 355.821 1.00 48.33 284 SER 2 C 1
ATOM 2015 O O . SER A 1 280 ? 178.173 255.512 357.048 1.00 48.33 284 SER 2 O 1
ATOM 2018 N N . LEU A 1 281 ? 177.957 256.508 355.054 1.00 48.40 285 LEU 2 N 1
ATOM 2019 C CA . LEU A 1 281 ? 177.456 257.731 355.671 1.00 48.40 285 LEU 2 CA 1
ATOM 2020 C C . LEU A 1 281 ? 176.049 257.531 356.228 1.00 48.40 285 LEU 2 C 1
ATOM 2021 O O . LEU A 1 281 ? 175.692 258.114 357.260 1.00 48.40 285 LEU 2 O 1
ATOM 2026 N N . ALA A 1 282 ? 175.254 256.669 355.588 1.00 48.86 286 ALA 2 N 1
ATOM 2027 C CA . ALA A 1 282 ? 173.957 256.302 356.147 1.00 48.86 286 ALA 2 CA 1
ATOM 2028 C C . ALA A 1 282 ? 174.109 255.494 357.429 1.00 48.86 286 ALA 2 C 1
ATOM 2029 O O . ALA A 1 282 ? 173.344 255.686 358.380 1.00 48.86 286 ALA 2 O 1
ATOM 2031 N N . GLN A 1 283 ? 175.088 254.587 357.469 1.00 49.78 287 GLN 2 N 1
ATOM 2032 C CA . GLN A 1 283 ? 175.363 253.835 358.689 1.00 49.78 287 GLN 2 CA 1
ATOM 2033 C C . GLN A 1 283 ? 175.848 254.751 359.807 1.00 49.78 287 GLN 2 C 1
ATOM 2034 O O . GLN A 1 283 ? 175.526 254.539 360.983 1.00 49.78 287 GLN 2 O 1
ATOM 2040 N N . LEU A 1 284 ? 176.599 255.794 359.450 1.00 50.33 288 LEU 2 N 1
ATOM 2041 C CA . LEU A 1 284 ? 177.029 256.778 360.436 1.00 50.33 288 LEU 2 CA 1
ATOM 2042 C C . LEU A 1 284 ? 175.852 257.584 360.964 1.00 50.33 288 LEU 2 C 1
ATOM 2043 O O . LEU A 1 284 ? 175.803 257.908 362.155 1.00 50.33 288 LEU 2 O 1
ATOM 2048 N N . HIS A 1 285 ? 174.896 257.922 360.094 1.00 50.88 289 HIS 2 N 1
ATOM 2049 C CA . HIS A 1 285 ? 173.701 258.624 360.557 1.00 50.88 289 HIS 2 CA 1
ATOM 2050 C C . HIS A 1 285 ? 172.852 257.743 361.461 1.00 50.88 289 HIS 2 C 1
ATOM 2051 O O . HIS A 1 285 ? 172.268 258.230 362.434 1.00 50.88 289 HIS 2 O 1
ATOM 2058 N N . VAL A 1 286 ? 172.784 256.444 361.158 1.00 50.95 290 VAL 2 N 1
ATOM 2059 C CA . VAL A 1 286 ? 172.085 255.492 362.023 1.00 50.95 290 VAL 2 CA 1
ATOM 2060 C C . VAL A 1 286 ? 172.752 255.427 363.393 1.00 50.95 290 VAL 2 C 1
ATOM 2061 O O . VAL A 1 286 ? 172.081 255.455 364.433 1.00 50.95 290 VAL 2 O 1
ATOM 2065 N N . ALA A 1 287 ? 174.088 255.371 363.410 1.00 52.51 291 ALA 2 N 1
ATOM 2066 C CA . ALA A 1 287 ? 174.826 255.292 364.670 1.00 52.51 291 ALA 2 CA 1
ATOM 2067 C C . ALA A 1 287 ? 174.679 256.571 365.486 1.00 52.51 291 ALA 2 C 1
ATOM 2068 O O . ALA A 1 287 ? 174.475 256.524 366.706 1.00 52.51 291 ALA 2 O 1
ATOM 2070 N N . SER A 1 288 ? 174.747 257.724 364.818 1.00 53.57 292 SER 2 N 1
ATOM 2071 C CA . SER A 1 288 ? 174.586 259.008 365.491 1.00 53.57 292 SER 2 CA 1
ATOM 2072 C C . SER A 1 288 ? 173.164 259.200 366.003 1.00 53.57 292 SER 2 C 1
ATOM 2073 O O . SER A 1 288 ? 172.951 259.857 367.027 1.00 53.57 292 SER 2 O 1
ATOM 2076 N N . THR A 1 289 ? 172.177 258.640 365.305 1.00 54.72 293 THR 2 N 1
ATOM 2077 C CA . THR A 1 289 ? 170.791 258.784 365.734 1.00 54.72 293 THR 2 CA 1
ATOM 2078 C C . THR A 1 289 ? 170.483 257.879 366.921 1.00 54.72 293 THR 2 C 1
ATOM 2079 O O . THR A 1 289 ? 169.925 258.333 367.928 1.00 54.72 293 THR 2 O 1
ATOM 2083 N N . ILE A 1 290 ? 170.855 256.600 366.833 1.00 54.80 294 ILE 2 N 1
ATOM 2084 C CA . ILE A 1 290 ? 170.492 255.647 367.879 1.00 54.80 294 ILE 2 CA 1
ATOM 2085 C C . ILE A 1 290 ? 171.324 255.881 369.136 1.00 54.80 294 ILE 2 C 1
ATOM 2086 O O . ILE A 1 290 ? 170.804 255.838 370.258 1.00 54.80 294 ILE 2 O 1
ATOM 2091 N N . SER A 1 291 ? 172.620 256.164 368.974 1.00 57.78 295 SER 2 N 1
ATOM 2092 C CA . SER A 1 291 ? 173.465 256.381 370.145 1.00 57.78 295 SER 2 CA 1
ATOM 2093 C C . SER A 1 291 ? 173.171 257.722 370.806 1.00 57.78 295 SER 2 C 1
ATOM 2094 O O . SER A 1 291 ? 173.268 257.851 372.032 1.00 57.78 295 SER 2 O 1
ATOM 2097 N N . GLY A 1 292 ? 172.812 258.727 370.016 1.00 58.62 296 GLY 2 N 1
ATOM 2098 C CA . GLY A 1 292 ? 172.608 260.059 370.532 1.00 58.62 296 GLY 2 CA 1
ATOM 2099 C C . GLY A 1 292 ? 173.861 260.894 370.651 1.00 58.62 296 GLY 2 C 1
ATOM 2100 O O . GLY A 1 292 ? 173.760 262.088 370.962 1.00 58.62 296 GLY 2 O 1
ATOM 2101 N N . ALA A 1 293 ? 175.034 260.309 370.422 1.00 62.15 297 ALA 2 N 1
ATOM 2102 C CA . ALA A 1 293 ? 176.275 261.067 370.459 1.00 62.15 297 ALA 2 CA 1
ATOM 2103 C C . ALA A 1 293 ? 176.353 262.001 369.260 1.00 62.15 297 ALA 2 C 1
ATOM 2104 O O . ALA A 1 293 ? 175.983 261.636 368.142 1.00 62.15 297 ALA 2 O 1
ATOM 2106 N N . LYS A 1 294 ? 176.834 263.214 369.501 1.00 67.23 298 LYS 2 N 1
ATOM 2107 C CA . LYS A 1 294 ? 176.782 264.253 368.489 1.00 67.23 298 LYS 2 CA 1
ATOM 2108 C C . LYS A 1 294 ? 177.884 264.074 367.450 1.00 67.23 298 LYS 2 C 1
ATOM 2109 O O . LYS A 1 294 ? 178.791 263.250 367.589 1.00 67.23 298 LYS 2 O 1
ATOM 2115 N N . LEU A 1 295 ? 177.779 264.867 366.397 1.00 65.73 299 LEU 2 N 1
ATOM 2116 C CA . LEU A 1 295 ? 178.763 265.007 365.337 1.00 65.73 299 LEU 2 CA 1
ATOM 2117 C C . LEU A 1 295 ? 178.951 266.503 365.125 1.00 65.73 299 LEU 2 C 1
ATOM 2118 O O . LEU A 1 295 ? 178.229 267.296 365.743 1.00 65.73 299 LEU 2 O 1
ATOM 2123 N N . PRO A 1 296 ? 179.917 266.939 364.316 1.00 64.70 300 PRO 2 N 1
ATOM 2124 C CA . PRO A 1 296 ? 179.867 268.313 363.800 1.00 64.70 300 PRO 2 CA 1
ATOM 2125 C C . PRO A 1 296 ? 178.598 268.549 362.991 1.00 64.70 300 PRO 2 C 1
ATOM 2126 O O . PRO A 1 296 ? 178.034 267.621 362.408 1.00 64.70 300 PRO 2 O 1
ATOM 2130 N N . ALA A 1 297 ? 178.150 269.808 362.971 1.00 65.84 301 ALA 2 N 1
ATOM 2131 C CA . ALA A 1 297 ? 176.841 270.151 362.419 1.00 65.84 301 ALA 2 CA 1
ATOM 2132 C C . ALA A 1 297 ? 176.768 269.934 360.912 1.00 65.84 301 ALA 2 C 1
ATOM 2133 O O . ALA A 1 297 ? 175.764 269.430 360.391 1.00 65.84 301 ALA 2 O 1
ATOM 2135 N N . ALA A 1 298 ? 177.837 270.306 360.201 1.00 63.12 302 ALA 2 N 1
ATOM 2136 C CA . ALA A 1 298 ? 177.916 270.028 358.772 1.00 63.12 302 ALA 2 CA 1
ATOM 2137 C C . ALA A 1 298 ? 177.979 268.530 358.512 1.00 63.12 302 ALA 2 C 1
ATOM 2138 O O . ALA A 1 298 ? 177.323 268.026 357.594 1.00 63.12 302 ALA 2 O 1
ATOM 2140 N N . VAL A 1 299 ? 178.723 267.801 359.348 1.00 60.94 303 VAL 2 N 1
ATOM 2141 C CA . VAL A 1 299 ? 178.818 266.349 359.220 1.00 60.94 303 VAL 2 CA 1
ATOM 2142 C C . VAL A 1 299 ? 177.477 265.693 359.535 1.00 60.94 303 VAL 2 C 1
ATOM 2143 O O . VAL A 1 299 ? 177.056 264.758 358.846 1.00 60.94 303 VAL 2 O 1
ATOM 2147 N N . GLY A 1 300 ? 176.765 266.202 360.544 1.00 59.46 304 GLY 2 N 1
ATOM 2148 C CA . GLY A 1 300 ? 175.475 265.624 360.899 1.00 59.46 304 GLY 2 CA 1
ATOM 2149 C C . GLY A 1 300 ? 174.408 265.855 359.844 1.00 59.46 304 GLY 2 C 1
ATOM 2150 O O . GLY A 1 300 ? 173.652 264.940 359.498 1.00 59.46 304 GLY 2 O 1
ATOM 2151 N N . SER A 1 301 ? 174.353 267.073 359.293 1.00 59.05 305 SER 2 N 1
ATOM 2152 C CA . SER A 1 301 ? 173.423 267.344 358.201 1.00 59.05 305 SER 2 CA 1
ATOM 2153 C C . SER A 1 301 ? 173.800 266.564 356.945 1.00 59.05 305 SER 2 C 1
ATOM 2154 O O . SER A 1 301 ? 172.920 266.094 356.209 1.00 59.05 305 SER 2 O 1
ATOM 2157 N N . PHE A 1 302 ? 175.103 266.374 356.715 1.00 56.40 306 PHE 2 N 1
ATOM 2158 C CA . PHE A 1 302 ? 175.563 265.629 355.552 1.00 56.40 306 PHE 2 CA 1
ATOM 2159 C C . PHE A 1 302 ? 175.208 264.151 355.656 1.00 56.40 306 PHE 2 C 1
ATOM 2160 O O . PHE A 1 302 ? 174.777 263.542 354.671 1.00 56.40 306 PHE 2 O 1
ATOM 2168 N N . VAL A 1 303 ? 175.344 263.560 356.844 1.00 53.38 307 VAL 2 N 1
ATOM 2169 C CA . VAL A 1 303 ? 175.004 262.146 356.967 1.00 53.38 307 VAL 2 CA 1
ATOM 2170 C C . VAL A 1 303 ? 173.493 261.958 357.022 1.00 53.38 307 VAL 2 C 1
ATOM 2171 O O . VAL A 1 303 ? 172.986 260.897 356.652 1.00 53.38 307 VAL 2 O 1
ATOM 2175 N N . ALA A 1 304 ? 172.742 262.992 357.422 1.00 54.91 308 ALA 2 N 1
ATOM 2176 C CA . ALA A 1 304 ? 171.286 262.915 357.308 1.00 54.91 308 ALA 2 CA 1
ATOM 2177 C C . ALA A 1 304 ? 170.842 262.902 355.848 1.00 54.91 308 ALA 2 C 1
ATOM 2178 O O . ALA A 1 304 ? 170.002 262.076 355.446 1.00 54.91 308 ALA 2 O 1
ATOM 2180 N N . LYS A 1 305 ? 171.423 263.791 355.034 1.00 54.62 309 LYS 2 N 1
ATOM 2181 C CA . LYS A 1 305 ? 171.112 263.807 353.608 1.00 54.62 309 LYS 2 CA 1
ATOM 2182 C C . LYS A 1 305 ? 171.585 262.530 352.921 1.00 54.62 309 LYS 2 C 1
ATOM 2183 O O . LYS A 1 305 ? 170.925 262.025 352.003 1.00 54.62 309 LYS 2 O 1
ATOM 2189 N N . ALA A 1 306 ? 172.696 261.960 353.389 1.00 49.89 310 ALA 2 N 1
ATOM 2190 C CA . ALA A 1 306 ? 173.202 260.739 352.776 1.00 49.89 310 ALA 2 CA 1
ATOM 2191 C C . ALA A 1 306 ? 172.396 259.518 353.203 1.00 49.89 310 ALA 2 C 1
ATOM 2192 O O . ALA A 1 306 ? 172.294 258.548 352.446 1.00 49.89 310 ALA 2 O 1
ATOM 2194 N N . PHE A 1 307 ? 171.803 259.546 354.403 1.00 48.93 311 PHE 2 N 1
ATOM 2195 C CA . PHE A 1 307 ? 170.855 258.496 354.767 1.00 48.93 311 PHE 2 CA 1
ATOM 2196 C C . PHE A 1 307 ? 169.616 258.560 353.891 1.00 48.93 311 PHE 2 C 1
ATOM 2197 O O . PHE A 1 307 ? 169.079 257.517 353.493 1.00 48.93 311 PHE 2 O 1
ATOM 2205 N N . GLY A 1 308 ? 169.126 259.774 353.622 1.00 48.97 312 GLY 2 N 1
ATOM 2206 C CA . GLY A 1 308 ? 168.008 259.919 352.699 1.00 48.97 312 GLY 2 CA 1
ATOM 2207 C C . GLY A 1 308 ? 168.335 259.402 351.310 1.00 48.97 312 GLY 2 C 1
ATOM 2208 O O . GLY A 1 308 ? 167.527 258.709 350.681 1.00 48.97 312 GLY 2 O 1
ATOM 2209 N N . LEU A 1 309 ? 169.557 259.687 350.845 1.00 47.23 313 LEU 2 N 1
ATOM 2210 C CA . LEU A 1 309 ? 170.024 259.181 349.558 1.00 47.23 313 LEU 2 CA 1
ATOM 2211 C C . LEU A 1 309 ? 170.112 257.659 349.539 1.00 47.23 313 LEU 2 C 1
ATOM 2212 O O . LEU A 1 309 ? 169.719 257.026 348.556 1.00 47.23 313 LEU 2 O 1
ATOM 2217 N N . ALA A 1 310 ? 170.617 257.053 350.613 1.00 44.61 314 ALA 2 N 1
ATOM 2218 C CA . ALA A 1 310 ? 170.797 255.605 350.615 1.00 44.61 314 ALA 2 CA 1
ATOM 2219 C C . ALA A 1 310 ? 169.466 254.877 350.719 1.00 44.61 314 ALA 2 C 1
ATOM 2220 O O . ALA A 1 310 ? 169.287 253.814 350.112 1.00 44.61 314 ALA 2 O 1
ATOM 2222 N N . ALA A 1 311 ? 168.510 255.444 351.463 1.00 46.13 315 ALA 2 N 1
ATOM 2223 C CA . ALA A 1 311 ? 167.170 254.864 351.510 1.00 46.13 315 ALA 2 CA 1
ATOM 2224 C C . ALA A 1 311 ? 166.470 254.972 350.160 1.00 46.13 315 ALA 2 C 1
ATOM 2225 O O . ALA A 1 311 ? 165.819 254.017 349.715 1.00 46.13 315 ALA 2 O 1
ATOM 2227 N N . ASP A 1 312 ? 166.626 256.113 349.478 1.00 49.84 316 ASP 2 N 1
ATOM 2228 C CA . ASP A 1 312 ? 166.053 256.270 348.144 1.00 49.84 316 ASP 2 CA 1
ATOM 2229 C C . ASP A 1 312 ? 166.697 255.326 347.137 1.00 49.84 316 ASP 2 C 1
ATOM 2230 O O . ASP A 1 312 ? 166.024 254.799 346.245 1.00 49.84 316 ASP 2 O 1
ATOM 2235 N N . ALA A 1 313 ? 168.006 255.104 347.262 1.00 45.96 317 ALA 2 N 1
ATOM 2236 C CA . ALA A 1 313 ? 168.698 254.224 346.329 1.00 45.96 317 ALA 2 CA 1
ATOM 2237 C C . ALA A 1 313 ? 168.345 252.767 346.580 1.00 45.96 317 ALA 2 C 1
ATOM 2238 O O . ALA A 1 313 ? 168.301 251.963 345.644 1.00 45.96 317 ALA 2 O 1
ATOM 2240 N N . ALA A 1 314 ? 168.089 252.406 347.839 1.00 45.68 318 ALA 2 N 1
ATOM 2241 C CA . ALA A 1 314 ? 167.618 251.058 348.125 1.00 45.68 318 ALA 2 CA 1
ATOM 2242 C C . ALA A 1 314 ? 166.167 250.871 347.706 1.00 45.68 318 ALA 2 C 1
ATOM 2243 O O . ALA A 1 314 ? 165.732 249.737 347.483 1.00 45.68 318 ALA 2 O 1
ATOM 2245 N N . ARG A 1 315 ? 165.402 251.959 347.608 1.00 46.47 319 ARG 2 N 1
ATOM 2246 C CA . ARG A 1 315 ? 164.029 251.837 347.127 1.00 46.47 319 ARG 2 CA 1
ATOM 2247 C C . ARG A 1 315 ? 163.956 251.784 345.603 1.00 46.47 319 ARG 2 C 1
ATOM 2248 O O . ARG A 1 315 ? 163.077 251.117 345.049 1.00 46.47 319 ARG 2 O 1
ATOM 2256 N N . LEU A 1 316 ? 164.852 252.490 344.908 1.00 44.67 320 LEU 2 N 1
ATOM 2257 C CA . LEU A 1 316 ? 164.827 252.482 343.446 1.00 44.67 320 LEU 2 CA 1
ATOM 2258 C C . LEU A 1 316 ? 165.279 251.144 342.883 1.00 44.67 320 LEU 2 C 1
ATOM 2259 O O . LEU A 1 316 ? 164.645 250.603 341.971 1.00 44.67 320 LEU 2 O 1
ATOM 2264 N N . LYS A 1 317 ? 166.368 250.594 343.412 1.00 42.39 321 LYS 2 N 1
ATOM 2265 C CA . LYS A 1 317 ? 166.902 249.317 342.968 1.00 42.39 321 LYS 2 CA 1
ATOM 2266 C C . LYS A 1 317 ? 166.372 248.164 343.807 1.00 42.39 321 LYS 2 C 1
ATOM 2267 O O . LYS A 1 317 ? 167.083 247.180 344.032 1.00 42.39 321 LYS 2 O 1
ATOM 2273 N N . ARG A 1 318 ? 165.137 248.290 344.279 1.00 44.99 322 ARG 2 N 1
ATOM 2274 C CA . ARG A 1 318 ? 164.474 247.279 345.085 1.00 44.99 322 ARG 2 CA 1
ATOM 2275 C C . ARG A 1 318 ? 164.189 246.028 344.260 1.00 44.99 322 ARG 2 C 1
ATOM 2276 O O . ARG A 1 318 ? 163.938 246.098 343.054 1.00 44.99 322 ARG 2 O 1
ATOM 2284 N N . SER A 1 319 ? 164.254 244.872 344.921 1.00 42.48 323 SER 2 N 1
ATOM 2285 C CA . SER A 1 319 ? 163.813 243.617 344.330 1.00 42.48 323 SER 2 CA 1
ATOM 2286 C C . SER A 1 319 ? 162.322 243.656 344.004 1.00 42.48 323 SER 2 C 1
ATOM 2287 O O . SER A 1 319 ? 161.550 244.406 344.602 1.00 42.48 323 SER 2 O 1
ATOM 2290 N N . SER A 1 320 ? 161.918 242.831 343.037 1.00 42.44 324 SER 2 N 1
ATOM 2291 C CA . SER A 1 320 ? 160.526 242.842 342.597 1.00 42.44 324 SER 2 CA 1
ATOM 2292 C C . SER A 1 320 ? 159.625 242.112 343.583 1.00 42.44 324 SER 2 C 1
ATOM 2293 O O . SER A 1 320 ? 158.437 242.433 343.704 1.00 42.44 324 SER 2 O 1
ATOM 2296 N N . ALA A 1 321 ? 160.172 241.118 344.286 1.00 44.51 325 ALA 2 N 1
ATOM 2297 C CA . ALA A 1 321 ? 159.415 240.450 345.337 1.00 44.51 325 ALA 2 CA 1
ATOM 2298 C C . ALA A 1 321 ? 159.163 241.390 346.505 1.00 44.51 325 ALA 2 C 1
ATOM 2299 O O . ALA A 1 321 ? 158.095 241.350 347.126 1.00 44.51 325 ALA 2 O 1
ATOM 2301 N N . GLU A 1 322 ? 160.122 242.270 346.798 1.00 45.66 326 GLU 2 N 1
ATOM 2302 C CA . GLU A 1 322 ? 159.905 243.269 347.837 1.00 45.66 326 GLU 2 CA 1
ATOM 2303 C C . GLU A 1 322 ? 158.904 244.324 347.384 1.00 45.66 326 GLU 2 C 1
ATOM 2304 O O . GLU A 1 322 ? 158.137 244.843 348.200 1.00 45.66 326 GLU 2 O 1
ATOM 2310 N N . SER A 1 323 ? 158.870 244.629 346.084 1.00 44.22 327 SER 2 N 1
ATOM 2311 C CA . SER A 1 323 ? 157.854 245.542 345.564 1.00 44.22 327 SER 2 CA 1
ATOM 2312 C C . SER A 1 323 ? 156.463 244.933 345.664 1.00 44.22 327 SER 2 C 1
ATOM 2313 O O . SER A 1 323 ? 155.499 245.621 346.025 1.00 44.22 327 SER 2 O 1
ATOM 2316 N N . ALA A 1 324 ? 156.347 243.635 345.366 1.00 44.69 328 ALA 2 N 1
ATOM 2317 C CA . ALA A 1 324 ? 155.067 242.949 345.495 1.00 44.69 328 ALA 2 CA 1
ATOM 2318 C C . ALA A 1 324 ? 154.639 242.847 346.951 1.00 44.69 328 ALA 2 C 1
ATOM 2319 O O . ALA A 1 324 ? 153.450 242.976 347.266 1.00 44.69 328 ALA 2 O 1
ATOM 2321 N N . LEU A 1 325 ? 155.599 242.648 347.858 1.00 46.44 329 LEU 2 N 1
ATOM 2322 C CA . LEU A 1 325 ? 155.281 242.605 349.282 1.00 46.44 329 LEU 2 CA 1
ATOM 2323 C C . LEU A 1 325 ? 154.850 243.970 349.799 1.00 46.44 329 LEU 2 C 1
ATOM 2324 O O . LEU A 1 325 ? 153.933 244.063 350.616 1.00 46.44 329 LEU 2 O 1
ATOM 2329 N N . VAL A 1 326 ? 155.494 245.041 349.331 1.00 45.48 330 VAL 2 N 1
ATOM 2330 C CA . VAL A 1 326 ? 155.118 246.388 349.751 1.00 45.48 330 VAL 2 CA 1
ATOM 2331 C C . VAL A 1 326 ? 153.734 246.742 349.220 1.00 45.48 330 VAL 2 C 1
ATOM 2332 O O . VAL A 1 326 ? 152.917 247.336 349.933 1.00 45.48 330 VAL 2 O 1
ATOM 2336 N N . ALA A 1 327 ? 153.420 246.310 347.994 1.00 46.67 331 ALA 2 N 1
ATOM 2337 C CA . ALA A 1 327 ? 152.081 246.520 347.448 1.00 46.67 331 ALA 2 CA 1
ATOM 2338 C C . ALA A 1 327 ? 151.027 245.719 348.209 1.00 46.67 331 ALA 2 C 1
ATOM 2339 O O . ALA A 1 327 ? 149.924 246.219 348.460 1.00 46.67 331 ALA 2 O 1
ATOM 2341 N N . ASP A 1 328 ? 151.363 244.491 348.616 1.00 51.88 332 ASP 2 N 1
ATOM 2342 C CA . ASP A 1 328 ? 150.432 243.674 349.389 1.00 51.88 332 ASP 2 CA 1
ATOM 2343 C C . ASP A 1 328 ? 150.196 244.249 350.781 1.00 51.88 332 ASP 2 C 1
ATOM 2344 O O . ASP A 1 328 ? 149.056 244.284 351.261 1.00 51.88 332 ASP 2 O 1
ATOM 2349 N N . VAL A 1 329 ? 151.261 244.705 351.442 1.00 49.30 333 VAL 2 N 1
ATOM 2350 C CA . VAL A 1 329 ? 151.136 245.268 352.782 1.00 49.30 333 VAL 2 CA 1
ATOM 2351 C C . VAL A 1 329 ? 150.406 246.606 352.726 1.00 49.30 333 VAL 2 C 1
ATOM 2352 O O . VAL A 1 329 ? 149.605 246.926 353.611 1.00 49.30 333 VAL 2 O 1
ATOM 2356 N N . ALA A 1 330 ? 150.593 247.365 351.643 1.00 51.28 334 ALA 2 N 1
ATOM 2357 C CA . ALA A 1 330 ? 149.860 248.616 351.477 1.00 51.28 334 ALA 2 CA 1
ATOM 2358 C C . ALA A 1 330 ? 148.383 248.365 351.203 1.00 51.28 334 ALA 2 C 1
ATOM 2359 O O . ALA A 1 330 ? 147.526 249.114 351.684 1.00 51.28 334 ALA 2 O 1
ATOM 2361 N N . ALA A 1 331 ? 148.063 247.311 350.448 1.00 53.58 335 ALA 2 N 1
ATOM 2362 C CA . ALA A 1 331 ? 146.664 246.959 350.221 1.00 53.58 335 ALA 2 CA 1
ATOM 2363 C C . ALA A 1 331 ? 146.001 246.479 351.506 1.00 53.58 335 ALA 2 C 1
ATOM 2364 O O . ALA A 1 331 ? 144.843 246.813 351.781 1.00 53.58 335 ALA 2 O 1
ATOM 2366 N N . ALA A 1 332 ? 146.731 245.713 352.320 1.00 53.91 336 ALA 2 N 1
ATOM 2367 C CA . ALA A 1 332 ? 146.187 245.270 353.602 1.00 53.91 336 ALA 2 CA 1
ATOM 2368 C C . ALA A 1 332 ? 146.043 246.434 354.577 1.00 53.91 336 ALA 2 C 1
ATOM 2369 O O . ALA A 1 332 ? 145.129 246.447 355.407 1.00 53.91 336 ALA 2 O 1
ATOM 2371 N N . THR A 1 333 ? 146.925 247.428 354.477 1.00 55.89 337 THR 2 N 1
ATOM 2372 C CA . THR A 1 333 ? 146.797 248.637 355.283 1.00 55.89 337 THR 2 CA 1
ATOM 2373 C C . THR A 1 333 ? 145.604 249.473 354.847 1.00 55.89 337 THR 2 C 1
ATOM 2374 O O . THR A 1 333 ? 144.938 250.089 355.686 1.00 55.89 337 THR 2 O 1
ATOM 2378 N N . ALA A 1 334 ? 145.328 249.510 353.543 1.00 57.84 338 ALA 2 N 1
ATOM 2379 C CA . ALA A 1 334 ? 144.161 250.232 353.050 1.00 57.84 338 ALA 2 CA 1
ATOM 2380 C C . ALA A 1 334 ? 142.869 249.537 353.457 1.00 57.84 338 ALA 2 C 1
ATOM 2381 O O . ALA A 1 334 ? 141.887 250.201 353.806 1.00 57.84 338 ALA 2 O 1
ATOM 2383 N N . VAL A 1 335 ? 142.857 248.204 353.426 1.00 58.48 339 VAL 2 N 1
ATOM 2384 C CA . VAL A 1 335 ? 141.672 247.449 353.827 1.00 58.48 339 VAL 2 CA 1
ATOM 2385 C C . VAL A 1 335 ? 141.458 247.557 355.335 1.00 58.48 339 VAL 2 C 1
ATOM 2386 O O . VAL A 1 335 ? 140.322 247.661 355.813 1.00 58.48 339 VAL 2 O 1
ATOM 2390 N N . ALA A 1 336 ? 142.550 247.613 356.101 1.00 60.62 340 ALA 2 N 1
ATOM 2391 C CA . ALA A 1 336 ? 142.444 247.720 357.554 1.00 60.62 340 ALA 2 CA 1
ATOM 2392 C C . ALA A 1 336 ? 141.950 249.093 357.995 1.00 60.62 340 ALA 2 C 1
ATOM 2393 O O . ALA A 1 336 ? 141.465 249.252 359.121 1.00 60.62 340 ALA 2 O 1
ATOM 2395 N N . PHE A 1 337 ? 142.066 250.097 357.130 1.00 63.91 341 PHE 2 N 1
ATOM 2396 C CA . PHE A 1 337 ? 141.614 251.443 357.450 1.00 63.91 341 PHE 2 CA 1
ATOM 2397 C C . PHE A 1 337 ? 140.305 251.814 356.765 1.00 63.91 341 PHE 2 C 1
ATOM 2398 O O . PHE A 1 337 ? 140.038 253.004 356.573 1.00 63.91 341 PHE 2 O 1
ATOM 2406 N N . GLY A 1 338 ? 139.489 250.833 356.389 1.00 68.62 342 GLY 2 N 1
ATOM 2407 C CA . GLY A 1 338 ? 138.161 251.127 355.890 1.00 68.62 342 GLY 2 CA 1
ATOM 2408 C C . GLY A 1 338 ? 138.050 251.303 354.391 1.00 68.62 342 GLY 2 C 1
ATOM 2409 O O . GLY A 1 338 ? 137.562 252.333 353.919 1.00 68.62 342 GLY 2 O 1
ATOM 2410 N N . ALA A 1 339 ? 138.502 250.311 353.627 1.00 71.77 343 ALA 2 N 1
ATOM 2411 C CA . ALA A 1 339 ? 138.352 250.321 352.172 1.00 71.77 343 ALA 2 CA 1
ATOM 2412 C C . ALA A 1 339 ? 137.995 248.905 351.735 1.00 71.77 343 ALA 2 C 1
ATOM 2413 O O . ALA A 1 339 ? 138.842 248.009 351.765 1.00 71.77 343 ALA 2 O 1
ATOM 2415 N N . GLN A 1 340 ? 136.742 248.709 351.333 1.00 79.75 344 GLN 2 N 1
ATOM 2416 C CA . GLN A 1 340 ? 136.248 247.402 350.927 1.00 79.75 344 GLN 2 CA 1
ATOM 2417 C C . GLN A 1 340 ? 136.045 247.283 349.424 1.00 79.75 344 GLN 2 C 1
ATOM 2418 O O . GLN A 1 340 ? 135.695 246.201 348.945 1.00 79.75 344 GLN 2 O 1
ATOM 2424 N N . TYR A 1 341 ? 136.258 248.358 348.672 1.00 80.13 345 TYR 2 N 1
ATOM 2425 C CA . TYR A 1 341 ? 136.122 248.346 347.224 1.00 80.13 345 TYR 2 CA 1
ATOM 2426 C C . TYR A 1 341 ? 137.455 248.717 346.594 1.00 80.13 345 TYR 2 C 1
ATOM 2427 O O . TYR A 1 341 ? 138.192 249.550 347.130 1.00 80.13 345 TYR 2 O 1
ATOM 2436 N N . ARG A 1 342 ? 137.753 248.092 345.454 1.00 79.47 346 ARG 2 N 1
ATOM 2437 C CA . ARG A 1 342 ? 139.020 248.211 344.734 1.00 79.47 346 ARG 2 CA 1
ATOM 2438 C C . ARG A 1 342 ? 139.440 249.632 344.334 1.00 79.47 346 ARG 2 C 1
ATOM 2439 O O . ARG A 1 342 ? 140.639 249.929 344.438 1.00 79.47 346 ARG 2 O 1
ATOM 2447 N N . PRO A 1 343 ? 138.554 250.543 343.871 1.00 76.53 347 PRO 2 N 1
ATOM 2448 C CA . PRO A 1 343 ? 139.027 251.927 343.667 1.00 76.53 347 PRO 2 CA 1
ATOM 2449 C C . PRO A 1 343 ? 139.387 252.646 344.956 1.00 76.53 347 PRO 2 C 1
ATOM 2450 O O . PRO A 1 343 ? 140.335 253.440 344.970 1.00 76.53 347 PRO 2 O 1
ATOM 2454 N N . GLU A 1 344 ? 138.669 252.366 346.048 1.00 73.61 348 GLU 2 N 1
ATOM 2455 C CA . GLU A 1 344 ? 139.026 252.940 347.342 1.00 73.61 348 GLU 2 CA 1
ATOM 2456 C C . GLU A 1 344 ? 140.360 252.399 347.834 1.00 73.61 348 GLU 2 C 1
ATOM 2457 O O . GLU A 1 344 ? 141.176 253.148 348.386 1.00 73.61 348 GLU 2 O 1
ATOM 2463 N N . VAL A 1 345 ? 140.604 251.103 347.617 1.00 67.96 349 VAL 2 N 1
ATOM 2464 C CA . VAL A 1 345 ? 141.867 250.482 348.012 1.00 67.96 349 VAL 2 CA 1
ATOM 2465 C C . VAL A 1 345 ? 143.022 251.069 347.209 1.00 67.96 349 VAL 2 C 1
ATOM 2466 O O . VAL A 1 345 ? 144.068 251.417 347.766 1.00 67.96 349 VAL 2 O 1
ATOM 2470 N N . ALA A 1 346 ? 142.827 251.232 345.895 1.00 64.75 350 ALA 2 N 1
ATOM 2471 C CA . ALA A 1 346 ? 143.877 251.792 345.046 1.00 64.75 350 ALA 2 CA 1
ATOM 2472 C C . ALA A 1 346 ? 144.148 253.256 345.375 1.00 64.75 350 ALA 2 C 1
ATOM 2473 O O . ALA A 1 346 ? 145.308 253.691 345.384 1.00 64.75 350 ALA 2 O 1
ATOM 2475 N N . SER A 1 347 ? 143.097 254.023 345.681 1.00 64.74 351 SER 2 N 1
ATOM 2476 C CA . SER A 1 347 ? 143.278 255.428 346.028 1.00 64.74 351 SER 2 CA 1
ATOM 2477 C C . SER A 1 347 ? 143.979 255.582 347.372 1.00 64.74 351 SER 2 C 1
ATOM 2478 O O . SER A 1 347 ? 144.841 256.453 347.531 1.00 64.74 351 SER 2 O 1
ATOM 2481 N N . ALA A 1 348 ? 143.654 254.719 348.339 1.00 60.96 352 ALA 2 N 1
ATOM 2482 C CA . ALA A 1 348 ? 144.328 254.777 349.632 1.00 60.96 352 ALA 2 CA 1
ATOM 2483 C C . ALA A 1 348 ? 145.784 254.338 349.523 1.00 60.96 352 ALA 2 C 1
ATOM 2484 O O . ALA A 1 348 ? 146.664 254.929 350.165 1.00 60.96 352 ALA 2 O 1
ATOM 2486 N N . VAL A 1 349 ? 146.058 253.317 348.701 1.00 57.57 353 VAL 2 N 1
ATOM 2487 C CA . VAL A 1 349 ? 147.425 252.841 348.495 1.00 57.57 353 VAL 2 CA 1
ATOM 2488 C C . VAL A 1 349 ? 148.270 253.918 347.823 1.00 57.57 353 VAL 2 C 1
ATOM 2489 O O . VAL A 1 349 ? 149.419 254.159 348.213 1.00 57.57 353 VAL 2 O 1
ATOM 2493 N N . ALA A 1 350 ? 147.695 254.623 346.845 1.00 58.24 354 ALA 2 N 1
ATOM 2494 C CA . ALA A 1 350 ? 148.412 255.734 346.227 1.00 58.24 354 ALA 2 CA 1
ATOM 2495 C C . ALA A 1 350 ? 148.540 256.926 347.170 1.00 58.24 354 ALA 2 C 1
ATOM 2496 O O . ALA A 1 350 ? 149.475 257.721 347.033 1.00 58.24 354 ALA 2 O 1
ATOM 2498 N N . SER A 1 351 ? 147.622 257.070 348.128 1.00 59.09 355 SER 2 N 1
ATOM 2499 C CA . SER A 1 351 ? 147.717 258.182 349.067 1.00 59.09 355 SER 2 CA 1
ATOM 2500 C C . SER A 1 351 ? 148.736 257.902 350.164 1.00 59.09 355 SER 2 C 1
ATOM 2501 O O . SER A 1 351 ? 149.212 258.830 350.828 1.00 59.09 355 SER 2 O 1
ATOM 2504 N N . TYR A 1 352 ? 149.076 256.629 350.379 1.00 57.49 356 TYR 2 N 1
ATOM 2505 C CA . TYR A 1 352 ? 150.007 256.294 351.454 1.00 57.49 356 TYR 2 CA 1
ATOM 2506 C C . TYR A 1 352 ? 151.445 256.652 351.093 1.00 57.49 356 TYR 2 C 1
ATOM 2507 O O . TYR A 1 352 ? 152.300 256.768 351.977 1.00 57.49 356 TYR 2 O 1
ATOM 2516 N N . VAL A 1 353 ? 151.735 256.823 349.802 1.00 58.43 357 VAL 2 N 1
ATOM 2517 C CA . VAL A 1 353 ? 153.087 257.169 349.381 1.00 58.43 357 VAL 2 CA 1
ATOM 2518 C C . VAL A 1 353 ? 153.368 258.624 349.720 1.00 58.43 357 VAL 2 C 1
ATOM 2519 O O . VAL A 1 353 ? 152.778 259.541 349.136 1.00 58.43 357 VAL 2 O 1
ATOM 2523 N N . LYS A 1 354 ? 154.277 258.843 350.667 1.00 59.92 358 LYS 2 N 1
ATOM 2524 C CA . LYS A 1 354 ? 154.555 260.184 351.154 1.00 59.92 358 LYS 2 CA 1
ATOM 2525 C C . LYS A 1 354 ? 156.056 260.420 351.172 1.00 59.92 358 LYS 2 C 1
ATOM 2526 O O . LYS A 1 354 ? 156.855 259.483 351.144 1.00 59.92 358 LYS 2 O 1
ATOM 2532 N N . THR A 1 355 ? 156.426 261.695 351.220 1.00 63.06 359 THR 2 N 1
ATOM 2533 C CA . THR A 1 355 ? 157.822 262.105 351.245 1.00 63.06 359 THR 2 CA 1
ATOM 2534 C C . THR A 1 355 ? 158.292 262.254 352.685 1.00 63.06 359 THR 2 C 1
ATOM 2535 O O . THR A 1 355 ? 157.629 262.906 353.498 1.00 63.06 359 THR 2 O 1
ATOM 2539 N N . ALA A 1 356 ? 159.431 261.650 352.993 1.00 63.42 360 ALA 2 N 1
ATOM 2540 C CA . ALA A 1 356 ? 160.064 261.770 354.292 1.00 63.42 360 ALA 2 CA 1
ATOM 2541 C C . ALA A 1 356 ? 160.667 263.165 354.460 1.00 63.42 360 ALA 2 C 1
ATOM 2542 O O . ALA A 1 356 ? 160.848 263.887 353.476 1.00 63.42 360 ALA 2 O 1
ATOM 2544 N N . PRO A 1 357 ? 160.952 263.588 355.701 1.00 64.97 361 PRO 2 N 1
ATOM 2545 C CA . PRO A 1 357 ? 161.595 264.901 355.894 1.00 64.97 361 PRO 2 CA 1
ATOM 2546 C C . PRO A 1 357 ? 162.990 265.031 355.296 1.00 64.97 361 PRO 2 C 1
ATOM 2547 O O . PRO A 1 357 ? 163.385 266.151 354.949 1.00 64.97 361 PRO 2 O 1
ATOM 2551 N N . ASP A 1 358 ? 163.746 263.944 355.153 1.00 64.80 362 ASP 2 N 1
ATOM 2552 C CA . ASP A 1 358 ? 165.085 264.027 354.582 1.00 64.80 362 ASP 2 CA 1
ATOM 2553 C C . ASP A 1 358 ? 165.095 263.914 353.062 1.00 64.80 362 ASP 2 C 1
ATOM 2554 O O . ASP A 1 358 ? 166.172 263.802 352.470 1.00 64.80 362 ASP 2 O 1
ATOM 2559 N N . GLY A 1 359 ? 163.928 263.934 352.422 1.00 64.73 363 GLY 2 N 1
ATOM 2560 C CA . GLY A 1 359 ? 163.831 263.870 350.983 1.00 64.73 363 GLY 2 CA 1
ATOM 2561 C C . GLY A 1 359 ? 163.520 262.500 350.421 1.00 64.73 363 GLY 2 C 1
ATOM 2562 O O . GLY A 1 359 ? 163.214 262.396 349.228 1.00 64.73 363 GLY 2 O 1
ATOM 2563 N N . SER A 1 360 ? 163.589 261.450 351.235 1.00 58.63 364 SER 2 N 1
ATOM 2564 C CA . SER A 1 360 ? 163.324 260.115 350.728 1.00 58.63 364 SER 2 CA 1
ATOM 2565 C C . SER A 1 360 ? 161.822 259.857 350.658 1.00 58.63 364 SER 2 C 1
ATOM 2566 O O . SER A 1 360 ? 161.002 260.670 351.086 1.00 58.63 364 SER 2 O 1
ATOM 2569 N N . VAL A 1 361 ? 161.466 258.709 350.097 1.00 57.38 365 VAL 2 N 1
ATOM 2570 C CA . VAL A 1 361 ? 160.073 258.334 349.883 1.00 57.38 365 VAL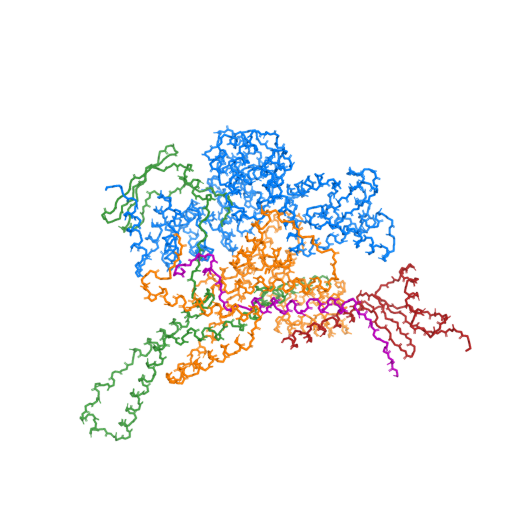 2 CA 1
ATOM 2571 C C . VAL A 1 361 ? 159.711 257.198 350.824 1.00 57.38 365 VAL 2 C 1
ATOM 2572 O O . VAL A 1 361 ? 160.391 256.166 350.864 1.00 57.38 365 VAL 2 O 1
ATOM 2576 N N . LEU A 1 362 ? 158.640 257.389 351.587 1.00 56.36 366 LEU 2 N 1
ATOM 2577 C CA . LEU A 1 362 ? 158.070 256.353 352.434 1.00 56.36 366 LEU 2 CA 1
ATOM 2578 C C . LEU A 1 362 ? 156.892 255.738 351.697 1.00 56.36 366 LEU 2 C 1
ATOM 2579 O O . LEU A 1 362 ? 156.055 256.461 351.150 1.00 56.36 366 LEU 2 O 1
ATOM 2584 N N . ASP A 1 363 ? 156.830 254.408 351.683 1.00 52.38 367 ASP 2 N 1
ATOM 2585 C CA . ASP A 1 363 ? 155.813 253.732 350.888 1.00 52.38 367 ASP 2 CA 1
ATOM 2586 C C . ASP A 1 363 ? 154.455 253.773 351.570 1.00 52.38 367 ASP 2 C 1
ATOM 2587 O O . ASP A 1 363 ? 153.465 254.202 350.970 1.00 52.38 367 ASP 2 O 1
ATOM 2592 N N . ILE A 1 364 ? 154.384 253.314 352.816 1.00 52.47 368 ILE 2 N 1
ATOM 2593 C CA . ILE A 1 364 ? 153.126 253.285 353.550 1.00 52.47 368 ILE 2 CA 1
ATOM 2594 C C . ILE A 1 364 ? 153.255 254.182 354.771 1.00 52.47 368 ILE 2 C 1
ATOM 2595 O O . ILE A 1 364 ? 153.680 253.737 355.841 1.00 52.47 368 ILE 2 O 1
ATOM 2600 N N . ALA A 1 365 ? 152.885 255.448 354.620 1.00 57.40 369 ALA 2 N 1
ATOM 2601 C CA . ALA A 1 365 ? 152.953 256.426 355.698 1.00 57.40 369 ALA 2 CA 1
ATOM 2602 C C . ALA A 1 365 ? 151.578 257.058 355.860 1.00 57.40 369 ALA 2 C 1
ATOM 2603 O O . ALA A 1 365 ? 151.140 257.834 355.006 1.00 57.40 369 ALA 2 O 1
ATOM 2605 N N . ILE A 1 366 ? 150.900 256.725 356.952 1.00 63.66 370 ILE 2 N 1
ATOM 2606 C CA . ILE A 1 366 ? 149.568 257.238 357.243 1.00 63.66 370 ILE 2 CA 1
ATOM 2607 C C . ILE A 1 366 ? 149.709 258.332 358.290 1.00 63.66 370 ILE 2 C 1
ATOM 2608 O O . ILE A 1 366 ? 150.522 258.216 359.214 1.00 63.66 370 ILE 2 O 1
ATOM 2613 N N . THR A 1 367 ? 148.940 259.403 358.141 1.00 71.77 371 THR 2 N 1
ATOM 2614 C CA . THR A 1 367 ? 148.915 260.479 359.119 1.00 71.77 371 THR 2 CA 1
ATOM 2615 C C . THR A 1 367 ? 147.489 260.685 359.611 1.00 71.77 371 THR 2 C 1
ATOM 2616 O O . THR A 1 367 ? 146.532 260.576 358.836 1.00 71.77 371 THR 2 O 1
ATOM 2620 N N . LYS A 1 368 ? 147.351 260.922 360.912 1.00 78.50 372 LYS 2 N 1
ATOM 2621 C CA . LYS A 1 368 ? 146.079 261.258 361.537 1.00 78.50 372 LYS 2 CA 1
ATOM 2622 C C . LYS A 1 368 ? 146.319 262.423 362.481 1.00 78.50 372 LYS 2 C 1
ATOM 2623 O O . LYS A 1 368 ? 146.900 262.241 363.558 1.00 78.50 372 LYS 2 O 1
ATOM 2629 N N . GLY A 1 369 ? 145.879 263.610 362.072 1.00 87.11 373 GLY 2 N 1
ATOM 2630 C CA . GLY A 1 369 ? 146.134 264.800 362.866 1.00 87.11 373 GLY 2 CA 1
ATOM 2631 C C . GLY A 1 369 ? 147.611 265.128 362.863 1.00 87.11 373 GLY 2 C 1
ATOM 2632 O O . GLY A 1 369 ? 148.171 265.595 361.865 1.00 87.11 373 GLY 2 O 1
ATOM 2633 N N . ASP A 1 370 ? 148.255 264.876 363.999 1.00 88.88 374 ASP 2 N 1
ATOM 2634 C CA . ASP A 1 370 ? 149.691 265.044 364.141 1.00 88.88 374 ASP 2 CA 1
ATOM 2635 C C . ASP A 1 370 ? 150.401 263.736 364.463 1.00 88.88 374 ASP 2 C 1
ATOM 2636 O O . ASP A 1 370 ? 151.582 263.758 364.825 1.00 88.88 374 ASP 2 O 1
ATOM 2641 N N . ALA A 1 371 ? 149.715 262.602 364.344 1.00 79.50 375 ALA 2 N 1
ATOM 2642 C CA . ALA A 1 371 ? 150.314 261.300 364.609 1.00 79.50 375 ALA 2 CA 1
ATOM 2643 C C . ALA A 1 371 ? 150.640 260.610 363.291 1.00 79.50 375 ALA 2 C 1
ATOM 2644 O O . ALA A 1 371 ? 149.821 260.602 362.368 1.00 79.50 375 ALA 2 O 1
ATOM 2646 N N . LYS A 1 372 ? 151.837 260.035 363.206 1.00 66.41 376 LYS 2 N 1
ATOM 2647 C CA . LYS A 1 372 ? 152.330 259.414 361.984 1.00 66.41 376 LYS 2 CA 1
ATOM 2648 C C . LYS A 1 372 ? 152.610 257.940 362.231 1.00 66.41 376 LYS 2 C 1
ATOM 2649 O O . LYS A 1 372 ? 153.199 257.580 363.255 1.00 66.41 376 LYS 2 O 1
ATOM 2655 N N . VAL A 1 373 ? 152.187 257.093 361.298 1.00 62.65 377 VAL 2 N 1
ATOM 2656 C CA . VAL A 1 373 ? 152.462 255.663 361.341 1.00 62.65 377 VAL 2 CA 1
ATOM 2657 C C . VAL A 1 373 ? 153.144 255.276 360.040 1.00 62.65 377 VAL 2 C 1
ATOM 2658 O O . VAL A 1 373 ? 152.637 255.571 358.953 1.00 62.65 377 VAL 2 O 1
ATOM 2662 N N . LEU A 1 374 ? 154.300 254.634 360.153 1.00 57.28 378 LEU 2 N 1
ATOM 2663 C CA . LEU A 1 374 ? 155.071 254.170 359.008 1.00 57.28 378 LEU 2 CA 1
ATOM 2664 C C . LEU A 1 374 ? 155.012 252.649 359.004 1.00 57.28 378 LEU 2 C 1
ATOM 2665 O O . LEU A 1 374 ? 155.713 251.997 359.780 1.00 57.28 378 LEU 2 O 1
ATOM 2670 N N . VAL A 1 375 ? 154.181 252.073 358.135 1.00 53.11 379 VAL 2 N 1
ATOM 2671 C CA . VAL A 1 375 ? 154.179 250.624 358.001 1.00 53.11 379 VAL 2 CA 1
ATOM 2672 C C . VAL A 1 375 ? 155.370 250.201 357.160 1.00 53.11 379 VAL 2 C 1
ATOM 2673 O O . VAL A 1 375 ? 155.524 250.615 356.004 1.00 53.11 379 VAL 2 O 1
ATOM 2677 N N . GLN A 1 376 ? 156.229 249.373 357.743 1.00 52.31 380 GLN 2 N 1
ATOM 2678 C CA . GLN A 1 376 ? 157.457 248.937 357.100 1.00 52.31 380 GLN 2 CA 1
ATOM 2679 C C . GLN A 1 376 ? 157.350 247.462 356.758 1.00 52.31 380 GLN 2 C 1
ATOM 2680 O O . GLN A 1 376 ? 157.364 246.611 357.651 1.00 52.31 380 GLN 2 O 1
ATOM 2686 N N . ALA A 1 377 ? 157.239 247.166 355.468 1.00 49.65 381 ALA 2 N 1
ATOM 2687 C CA . ALA A 1 377 ? 157.238 245.798 354.973 1.00 49.65 381 ALA 2 CA 1
ATOM 2688 C C . ALA A 1 377 ? 158.680 245.323 354.883 1.00 49.65 381 ALA 2 C 1
ATOM 2689 O O . ALA A 1 377 ? 159.521 245.993 354.277 1.00 49.65 381 ALA 2 O 1
ATOM 2691 N N . VAL A 1 378 ? 158.963 244.177 355.494 1.00 50.08 382 VAL 2 N 1
ATOM 2692 C CA . VAL A 1 378 ? 160.318 243.639 355.573 1.00 50.08 382 VAL 2 CA 1
ATOM 2693 C C . VAL A 1 378 ? 160.383 242.408 354.675 1.00 50.08 382 VAL 2 C 1
ATOM 2694 O O . VAL A 1 378 ? 159.684 241.422 354.949 1.00 50.08 382 VAL 2 O 1
ATOM 2698 N N . PRO A 1 379 ? 161.197 242.411 353.622 1.00 50.48 383 PRO 2 N 1
ATOM 2699 C CA . PRO A 1 379 ? 161.290 241.234 352.755 1.00 50.48 383 PRO 2 CA 1
ATOM 2700 C C . PRO A 1 379 ? 162.063 240.106 353.415 1.00 50.48 383 PRO 2 C 1
ATOM 2701 O O . PRO A 1 379 ? 162.622 240.247 354.503 1.00 50.48 383 PRO 2 O 1
ATOM 2705 N N . SER A 1 380 ? 162.102 238.966 352.721 1.00 53.43 384 SER 2 N 1
ATOM 2706 C CA . SER A 1 380 ? 162.807 237.802 353.247 1.00 53.43 384 SER 2 CA 1
ATOM 2707 C C . SER A 1 380 ? 164.318 237.968 353.142 1.00 53.43 384 SER 2 C 1
ATOM 2708 O O . SER A 1 380 ? 165.076 237.247 353.802 1.00 53.43 384 SER 2 O 1
ATOM 2711 N N . SER A 1 381 ? 164.775 238.909 352.313 1.00 53.91 385 SER 2 N 1
ATOM 2712 C CA . SER A 1 381 ? 166.204 239.183 352.212 1.00 53.91 385 SER 2 CA 1
ATOM 2713 C C . SER A 1 381 ? 166.721 239.876 353.467 1.00 53.91 385 SER 2 C 1
ATOM 2714 O O . SER A 1 381 ? 167.909 239.785 353.797 1.00 53.91 385 SER 2 O 1
ATOM 2717 N N . LEU A 1 382 ? 165.841 240.580 354.180 1.00 54.90 386 LEU 2 N 1
ATOM 2718 C CA . LEU A 1 382 ? 166.255 241.255 355.404 1.00 54.90 386 LEU 2 CA 1
ATOM 2719 C C . LEU A 1 382 ? 165.933 240.428 356.642 1.00 54.90 386 LEU 2 C 1
ATOM 2720 O O . LEU A 1 382 ? 166.072 240.919 357.766 1.00 54.90 386 LEU 2 O 1
ATOM 2725 N N . LEU A 1 383 ? 165.496 239.187 356.462 1.00 56.14 387 LEU 2 N 1
ATOM 2726 C CA . LEU A 1 383 ? 165.219 238.320 357.596 1.00 56.14 387 LEU 2 CA 1
ATOM 2727 C C . LEU A 1 383 ? 166.421 237.433 357.903 1.00 56.14 387 LEU 2 C 1
ATOM 2728 O O . LEU A 1 383 ? 167.299 237.221 357.064 1.00 56.14 387 LEU 2 O 1
ATOM 2733 N N . THR A 1 384 ? 166.451 236.913 359.126 1.00 58.28 388 THR 2 N 1
ATOM 2734 C CA . THR A 1 384 ? 167.503 235.992 359.532 1.00 58.28 388 THR 2 CA 1
ATOM 2735 C C . THR A 1 384 ? 167.292 234.643 358.852 1.00 58.28 388 THR 2 C 1
ATOM 2736 O O . THR A 1 384 ? 166.167 234.147 358.763 1.00 58.28 388 THR 2 O 1
ATOM 2740 N N . SER A 1 385 ? 168.381 234.056 358.346 1.00 59.46 389 SER 2 N 1
ATOM 2741 C CA . SER A 1 385 ? 168.264 232.855 357.524 1.00 59.46 389 SER 2 CA 1
ATOM 2742 C C . SER A 1 385 ? 167.977 231.603 358.348 1.00 59.46 389 SER 2 C 1
ATOM 2743 O O . SER A 1 385 ? 167.667 230.553 357.775 1.00 59.46 389 SER 2 O 1
ATOM 2746 N N . THR A 1 386 ? 168.079 231.678 359.674 1.00 66.49 390 THR 2 N 1
ATOM 2747 C CA . THR A 1 386 ? 167.735 230.531 360.506 1.00 66.49 390 THR 2 CA 1
ATOM 2748 C C . THR A 1 386 ? 166.222 230.370 360.602 1.00 66.49 390 THR 2 C 1
ATOM 2749 O O . THR A 1 386 ? 165.462 231.294 360.303 1.00 66.49 390 THR 2 O 1
ATOM 2753 N N . THR A 1 387 ? 165.792 229.181 361.024 1.00 72.87 391 THR 2 N 1
ATOM 2754 C CA . THR A 1 387 ? 164.383 228.798 361.118 1.00 72.87 391 THR 2 CA 1
ATOM 2755 C C . THR A 1 387 ? 163.471 229.639 362.027 1.00 72.87 391 THR 2 C 1
ATOM 2756 O O . THR A 1 387 ? 162.257 229.631 361.784 1.00 72.87 391 THR 2 O 1
ATOM 2760 N N . PRO A 1 388 ? 163.939 230.347 363.077 1.00 72.12 392 PRO 2 N 1
ATOM 2761 C CA . PRO A 1 388 ? 163.044 231.355 363.683 1.00 72.12 392 PRO 2 CA 1
ATOM 2762 C C . PRO A 1 388 ? 162.704 232.519 362.761 1.00 72.12 392 PRO 2 C 1
ATOM 2763 O O . PRO A 1 388 ? 161.573 233.022 362.810 1.00 72.12 392 PRO 2 O 1
ATOM 2767 N N . ALA A 1 389 ? 163.663 232.960 361.936 1.00 65.99 393 ALA 2 N 1
ATOM 2768 C CA . ALA A 1 389 ? 163.512 233.991 360.907 1.00 65.99 393 ALA 2 CA 1
ATOM 2769 C C . ALA A 1 389 ? 163.021 235.329 361.450 1.00 65.99 393 ALA 2 C 1
ATOM 2770 O O . ALA A 1 389 ? 161.898 235.750 361.158 1.00 65.99 393 ALA 2 O 1
ATOM 2772 N N . LYS A 1 390 ? 163.853 235.998 362.240 1.00 62.54 394 LYS 2 N 1
ATOM 2773 C CA . LYS A 1 390 ? 163.553 237.322 362.760 1.00 62.54 394 LYS 2 CA 1
ATOM 2774 C C . LYS A 1 390 ? 164.144 238.349 361.807 1.00 62.54 394 LYS 2 C 1
ATOM 2775 O O . LYS A 1 390 ? 165.024 238.016 361.008 1.00 62.54 394 LYS 2 O 1
ATOM 2781 N N . PRO A 1 391 ? 163.657 239.591 361.830 1.00 59.10 395 PRO 2 N 1
ATOM 2782 C CA . PRO A 1 391 ? 164.323 240.642 361.054 1.00 59.10 395 PRO 2 CA 1
ATOM 2783 C C . PRO A 1 391 ? 165.703 240.956 361.611 1.00 59.10 395 PRO 2 C 1
ATOM 2784 O O . PRO A 1 391 ? 165.976 240.772 362.799 1.00 59.10 395 PRO 2 O 1
ATOM 2788 N N . LEU A 1 392 ? 166.580 241.428 360.731 1.00 56.24 396 LEU 2 N 1
ATOM 2789 C CA . LEU A 1 392 ? 167.959 241.696 361.101 1.00 56.24 396 LEU 2 CA 1
ATOM 2790 C C . LEU A 1 392 ? 168.074 243.047 361.802 1.00 56.24 396 LEU 2 C 1
ATOM 2791 O O . LEU A 1 392 ? 167.081 243.726 362.073 1.00 56.24 396 LEU 2 O 1
ATOM 2796 N N . GLY A 1 393 ? 169.314 243.438 362.095 1.00 55.69 397 GLY 2 N 1
ATOM 2797 C CA . GLY A 1 393 ? 169.532 244.669 362.837 1.00 55.69 397 GLY 2 CA 1
ATOM 2798 C C . GLY A 1 393 ? 169.304 245.912 362.001 1.00 55.69 397 GLY 2 C 1
ATOM 2799 O O . GLY A 1 393 ? 169.043 246.992 362.536 1.00 55.69 397 GLY 2 O 1
ATOM 2800 N N . HIS A 1 394 ? 169.397 245.778 360.677 1.00 56.67 398 HIS 2 N 1
ATOM 2801 C CA . HIS A 1 394 ? 169.192 246.922 359.795 1.00 56.67 398 HIS 2 CA 1
ATOM 2802 C C . HIS A 1 394 ? 167.726 247.339 359.763 1.00 56.67 398 HIS 2 C 1
ATOM 2803 O O . HIS A 1 394 ? 167.408 248.513 359.532 1.00 56.67 398 HIS 2 O 1
ATOM 2810 N N . VAL A 1 395 ? 166.822 246.391 360.018 1.00 56.20 399 VAL 2 N 1
ATOM 2811 C CA . VAL A 1 395 ? 165.399 246.702 360.103 1.00 56.20 399 VAL 2 CA 1
ATOM 2812 C C . VAL A 1 395 ? 165.113 247.577 361.315 1.00 56.20 399 VAL 2 C 1
ATOM 2813 O O . VAL A 1 395 ? 164.421 248.599 361.214 1.00 56.20 399 VAL 2 O 1
ATOM 2817 N N . ALA A 1 396 ? 165.659 247.203 362.474 1.00 56.30 400 ALA 2 N 1
ATOM 2818 C CA . ALA A 1 396 ? 165.512 248.029 363.668 1.00 56.30 400 ALA 2 CA 1
ATOM 2819 C C . ALA A 1 396 ? 166.271 249.343 363.530 1.00 56.30 400 ALA 2 C 1
ATOM 2820 O O . ALA A 1 396 ? 165.878 250.351 364.123 1.00 56.30 400 ALA 2 O 1
ATOM 2822 N N . ALA A 1 397 ? 167.342 249.354 362.731 1.00 56.37 401 ALA 2 N 1
ATOM 2823 C CA . ALA A 1 397 ? 168.050 250.595 362.426 1.00 56.37 401 ALA 2 CA 1
ATOM 2824 C C . ALA A 1 397 ? 167.163 251.579 361.677 1.00 56.37 401 ALA 2 C 1
ATOM 2825 O O . ALA A 1 397 ? 167.050 252.750 362.068 1.00 56.37 401 ALA 2 O 1
ATOM 2827 N N . TYR A 1 398 ? 166.539 251.114 360.589 1.00 57.77 402 TYR 2 N 1
ATOM 2828 C CA . TYR A 1 398 ? 165.622 251.951 359.822 1.00 57.77 402 TYR 2 CA 1
ATOM 2829 C C . TYR A 1 398 ? 164.424 252.369 360.664 1.00 57.77 402 TYR 2 C 1
ATOM 2830 O O . TYR A 1 398 ? 163.951 253.507 360.559 1.00 57.77 402 TYR 2 O 1
ATOM 2839 N N . SER A 1 399 ? 163.962 251.475 361.546 1.00 57.34 403 SER 2 N 1
ATOM 2840 C CA . SER A 1 399 ? 162.850 251.791 362.436 1.00 57.34 403 SER 2 CA 1
ATOM 2841 C C . SER A 1 399 ? 163.210 252.900 363.417 1.00 57.34 403 SER 2 C 1
ATOM 2842 O O . SER A 1 399 ? 162.426 253.832 363.615 1.00 57.34 403 SER 2 O 1
ATOM 2845 N N . LYS A 1 400 ? 164.403 252.832 364.020 1.00 58.13 404 LYS 2 N 1
ATOM 2846 C CA . LYS A 1 400 ? 164.807 253.848 364.989 1.00 58.13 404 LYS 2 CA 1
ATOM 2847 C C . LYS A 1 400 ? 165.066 255.191 364.319 1.00 58.13 404 LYS 2 C 1
ATOM 2848 O O . LYS A 1 400 ? 164.743 256.246 364.883 1.00 58.13 404 LYS 2 O 1
ATOM 2854 N N . VAL A 1 401 ? 165.635 255.178 363.112 1.00 56.24 405 VAL 2 N 1
ATOM 2855 C CA . VAL A 1 401 ? 165.914 256.444 362.438 1.00 56.24 405 VAL 2 CA 1
ATOM 2856 C C . VAL A 1 401 ? 164.621 257.084 361.939 1.00 56.24 405 VAL 2 C 1
ATOM 2857 O O . VAL A 1 401 ? 164.462 258.311 361.990 1.00 56.24 405 VAL 2 O 1
ATOM 2861 N N . ARG A 1 402 ? 163.648 256.273 361.514 1.00 58.04 406 ARG 2 N 1
ATOM 2862 C CA . ARG A 1 402 ? 162.352 256.838 361.153 1.00 58.04 406 ARG 2 CA 1
ATOM 2863 C C . ARG A 1 402 ? 161.575 257.281 362.389 1.00 58.04 406 ARG 2 C 1
ATOM 2864 O O . ARG A 1 402 ? 160.759 258.206 362.315 1.00 58.04 406 ARG 2 O 1
ATOM 2872 N N . GLU A 1 403 ? 161.818 256.640 363.537 1.00 60.69 407 GLU 2 N 1
ATOM 2873 C CA . GLU A 1 403 ? 161.199 257.087 364.782 1.00 60.69 407 GLU 2 CA 1
ATOM 2874 C C . GLU A 1 403 ? 161.783 258.414 365.241 1.00 60.69 407 GLU 2 C 1
ATOM 2875 O O . GLU A 1 403 ? 161.102 259.202 365.906 1.00 60.69 407 GLU 2 O 1
ATOM 2881 N N . ALA A 1 404 ? 163.046 258.680 364.895 1.00 60.77 408 ALA 2 N 1
ATOM 2882 C CA . ALA A 1 404 ? 163.635 259.977 365.212 1.00 60.77 408 ALA 2 CA 1
ATOM 2883 C C . ALA A 1 404 ? 163.047 261.095 364.359 1.00 60.77 408 ALA 2 C 1
ATOM 2884 O O . ALA A 1 404 ? 163.162 262.271 364.717 1.00 60.77 408 ALA 2 O 1
ATOM 2886 N N . GLN A 1 405 ? 162.431 260.758 363.226 1.00 62.58 409 GLN 2 N 1
ATOM 2887 C CA . GLN A 1 405 ? 161.710 261.727 362.412 1.00 62.58 409 GLN 2 CA 1
ATOM 2888 C C . GLN A 1 405 ? 160.236 261.818 362.776 1.00 62.58 409 GLN 2 C 1
ATOM 2889 O O . GLN A 1 405 ? 159.474 262.496 362.079 1.00 62.58 409 GLN 2 O 1
ATOM 2895 N N . GLY A 1 406 ? 159.821 261.153 363.848 1.00 63.55 410 GLY 2 N 1
ATOM 2896 C CA . GLY A 1 406 ? 158.443 261.251 364.298 1.00 63.55 410 GLY 2 CA 1
ATOM 2897 C C . GLY A 1 406 ? 157.489 260.322 363.582 1.00 63.55 410 GLY 2 C 1
ATOM 2898 O O . GLY A 1 406 ? 156.353 260.711 363.289 1.00 63.55 410 GLY 2 O 1
ATOM 2899 N N . TYR A 1 407 ? 157.921 259.097 363.299 1.00 62.25 411 TYR 2 N 1
ATOM 2900 C CA . TYR A 1 407 ? 157.088 258.095 362.644 1.00 62.25 411 TYR 2 CA 1
ATOM 2901 C C . TYR A 1 407 ? 157.033 256.865 363.536 1.00 62.25 411 TYR 2 C 1
ATOM 2902 O O . TYR A 1 407 ? 158.068 256.256 363.821 1.00 62.25 411 TYR 2 O 1
ATOM 2911 N N . ALA A 1 408 ? 155.837 256.501 363.983 1.00 62.37 412 ALA 2 N 1
ATOM 2912 C CA . ALA A 1 408 ? 155.671 255.225 364.659 1.00 62.37 412 ALA 2 CA 1
ATOM 2913 C C . ALA A 1 408 ? 155.767 254.098 363.640 1.00 62.37 412 ALA 2 C 1
ATOM 2914 O O . ALA A 1 408 ? 154.947 253.995 362.726 1.00 62.37 412 ALA 2 O 1
ATOM 2916 N N . VAL A 1 409 ? 156.776 253.249 363.791 1.00 57.76 413 VAL 2 N 1
ATOM 2917 C CA . VAL A 1 409 ? 157.133 252.278 362.765 1.00 57.76 413 VAL 2 CA 1
ATOM 2918 C C . VAL A 1 409 ? 156.572 250.919 363.148 1.00 57.76 413 VAL 2 C 1
ATOM 2919 O O . VAL A 1 409 ? 156.957 250.347 364.174 1.00 57.76 413 VAL 2 O 1
ATOM 2923 N N . ALA A 1 410 ? 155.671 250.404 362.317 1.00 55.28 414 ALA 2 N 1
ATOM 2924 C CA . ALA A 1 410 ? 155.100 249.075 362.480 1.00 55.28 414 ALA 2 CA 1
ATOM 2925 C C . ALA A 1 410 ? 155.803 248.131 361.517 1.00 55.28 414 ALA 2 C 1
ATOM 2926 O O . ALA A 1 410 ? 155.742 248.324 360.300 1.00 55.28 414 ALA 2 O 1
ATOM 2928 N N . VAL A 1 411 ? 156.465 247.118 362.060 1.00 52.79 415 VAL 2 N 1
ATOM 2929 C CA . VAL A 1 411 ? 157.279 246.209 361.265 1.00 52.79 415 VAL 2 CA 1
ATOM 2930 C C . VAL A 1 411 ? 156.414 245.035 360.829 1.00 52.79 415 VAL 2 C 1
ATOM 2931 O O . VAL A 1 411 ? 155.847 244.323 361.664 1.00 52.79 415 VAL 2 O 1
ATOM 2935 N N . VAL A 1 412 ? 156.305 244.842 359.519 1.00 52.20 416 VAL 2 N 1
ATOM 2936 C CA . VAL A 1 412 ? 155.564 243.722 358.948 1.00 52.20 416 VAL 2 CA 1
ATOM 2937 C C . VAL A 1 412 ? 156.545 242.823 358.203 1.00 52.20 416 VAL 2 C 1
ATOM 2938 O O . VAL A 1 412 ? 156.960 243.159 357.085 1.00 52.20 416 VAL 2 O 1
ATOM 2942 N N . PRO A 1 413 ? 156.951 241.693 358.780 1.00 54.64 417 PRO 2 N 1
ATOM 2943 C CA . PRO A 1 413 ? 157.900 240.811 358.090 1.00 54.64 417 PRO 2 CA 1
ATOM 2944 C C . PRO A 1 413 ? 157.235 240.057 356.949 1.00 54.64 417 PRO 2 C 1
ATOM 2945 O O . PRO A 1 413 ? 156.013 240.049 356.820 1.00 54.64 417 PRO 2 O 1
ATOM 2949 N N . ALA A 1 414 ? 158.056 239.413 356.118 1.00 57.01 418 ALA 2 N 1
ATOM 2950 C CA . ALA A 1 414 ? 157.525 238.734 354.940 1.00 57.01 418 ALA 2 CA 1
ATOM 2951 C C . ALA A 1 414 ? 156.883 237.404 355.301 1.00 57.01 418 ALA 2 C 1
ATOM 2952 O O . ALA A 1 414 ? 155.823 237.059 354.769 1.00 57.01 418 ALA 2 O 1
ATOM 2954 N N . ASN A 1 415 ? 157.515 236.640 356.196 1.00 60.10 419 ASN 2 N 1
ATOM 2955 C CA . ASN A 1 415 ? 157.040 235.293 356.497 1.00 60.10 419 ASN 2 CA 1
ATOM 2956 C C . ASN A 1 415 ? 155.720 235.323 357.255 1.00 60.10 419 ASN 2 C 1
ATOM 2957 O O . ASN A 1 415 ? 154.796 234.559 356.942 1.00 60.10 419 ASN 2 O 1
ATOM 2962 N N . GLU A 1 416 ? 155.603 236.223 358.233 1.00 62.42 420 GLU 2 N 1
ATOM 2963 C CA . GLU A 1 416 ? 154.384 236.317 359.023 1.00 62.42 420 GLU 2 CA 1
ATOM 2964 C C . GLU A 1 416 ? 153.228 236.850 358.190 1.00 62.42 420 GLU 2 C 1
ATOM 2965 O O . GLU A 1 416 ? 152.112 236.334 358.275 1.00 62.42 420 GLU 2 O 1
ATOM 2971 N N . PHE A 1 417 ? 153.486 237.861 357.355 1.00 57.89 421 PHE 2 N 1
ATOM 2972 C CA . PHE A 1 417 ? 152.430 238.439 356.527 1.00 57.89 421 PHE 2 CA 1
ATOM 2973 C C . PHE A 1 417 ? 151.983 237.477 355.436 1.00 57.89 421 PHE 2 C 1
ATOM 2974 O O . PHE A 1 417 ? 150.787 237.364 355.150 1.00 57.89 421 PHE 2 O 1
ATOM 2982 N N . GLU A 1 418 ? 152.928 236.775 354.810 1.00 61.58 422 GLU 2 N 1
ATOM 2983 C CA . GLU A 1 418 ? 152.567 235.873 353.724 1.00 61.58 422 GLU 2 CA 1
ATOM 2984 C C . GLU A 1 418 ? 152.124 234.517 354.255 1.00 61.58 422 GLU 2 C 1
ATOM 2985 O O . GLU A 1 418 ? 151.735 233.636 353.480 1.00 61.58 422 GLU 2 O 1
ATOM 2991 N N . ALA A 1 419 ? 152.177 234.327 355.576 1.00 65.70 423 ALA 2 N 1
ATOM 2992 C CA . ALA A 1 419 ? 151.593 233.126 356.162 1.00 65.70 423 ALA 2 CA 1
ATOM 2993 C C . ALA A 1 419 ? 150.068 233.192 356.180 1.00 65.70 423 ALA 2 C 1
ATOM 2994 O O . ALA A 1 419 ? 149.402 232.153 356.270 1.00 65.70 423 ALA 2 O 1
ATOM 2996 N N . LEU A 1 420 ? 149.494 234.393 356.100 1.00 67.76 424 LEU 2 N 1
ATOM 2997 C CA . LEU A 1 420 ? 148.047 234.530 356.196 1.00 67.76 424 LEU 2 CA 1
ATOM 2998 C C . LEU A 1 420 ? 147.379 234.072 354.897 1.00 67.76 424 LEU 2 C 1
ATOM 2999 O O . LEU A 1 420 ? 147.957 234.246 353.816 1.00 67.76 424 LEU 2 O 1
ATOM 3004 N N . PRO A 1 421 ? 146.170 233.487 354.959 1.00 72.49 425 PRO 2 N 1
ATOM 3005 C CA . PRO A 1 421 ? 145.553 232.939 353.743 1.00 72.49 425 PRO 2 CA 1
ATOM 3006 C C . PRO A 1 421 ? 144.796 233.948 352.889 1.00 72.49 425 PRO 2 C 1
ATOM 3007 O O . PRO A 1 421 ? 144.693 233.757 351.674 1.00 72.49 425 PRO 2 O 1
ATOM 3011 N N . ASP A 1 422 ? 144.252 235.007 353.483 1.00 73.59 426 ASP 2 N 1
ATOM 3012 C CA . ASP A 1 422 ? 143.407 235.937 352.746 1.00 73.59 426 ASP 2 CA 1
ATOM 3013 C C . ASP A 1 422 ? 143.712 237.375 353.142 1.00 73.59 426 ASP 2 C 1
ATOM 3014 O O . ASP A 1 422 ? 144.501 237.639 354.050 1.00 73.59 426 ASP 2 O 1
ATOM 3019 N N . GLN A 1 423 ? 143.058 238.306 352.443 1.00 69.94 427 GLN 2 N 1
ATOM 3020 C CA . GLN A 1 423 ? 143.372 239.722 352.606 1.00 69.94 427 GLN 2 CA 1
ATOM 3021 C C . GLN A 1 423 ? 142.795 240.281 353.900 1.00 69.94 427 GLN 2 C 1
ATOM 3022 O O . GLN A 1 423 ? 143.347 241.226 354.475 1.00 69.94 427 GLN 2 O 1
ATOM 3028 N N . LYS A 1 424 ? 141.685 239.713 354.378 1.00 70.71 428 LYS 2 N 1
ATOM 3029 C CA . LYS A 1 424 ? 141.081 240.203 355.614 1.00 70.71 428 LYS 2 CA 1
ATOM 3030 C C . LYS A 1 424 ? 141.954 239.867 356.817 1.00 70.71 428 LYS 2 C 1
ATOM 3031 O O . LYS A 1 424 ? 142.124 240.692 357.723 1.00 70.71 428 LYS 2 O 1
ATOM 3037 N N . ALA A 1 425 ? 142.550 238.673 356.821 1.00 67.94 429 ALA 2 N 1
ATOM 3038 C CA . ALA A 1 425 ? 143.465 238.304 357.894 1.00 67.94 429 ALA 2 CA 1
ATOM 3039 C C . ALA A 1 425 ? 144.760 239.106 357.819 1.00 67.94 429 ALA 2 C 1
ATOM 3040 O O . ALA A 1 425 ? 145.355 239.437 358.852 1.00 67.94 429 ALA 2 O 1
ATOM 3042 N N . LYS A 1 426 ? 145.197 239.450 356.604 1.00 62.75 430 LYS 2 N 1
ATOM 3043 C CA . LYS A 1 426 ? 146.366 240.310 356.443 1.00 62.75 430 LYS 2 CA 1
ATOM 3044 C C . LYS A 1 426 ? 146.089 241.720 356.945 1.00 62.75 430 LYS 2 C 1
ATOM 3045 O O . LYS A 1 426 ? 146.963 242.359 357.544 1.00 62.75 430 LYS 2 O 1
ATOM 3051 N N . ALA A 1 427 ? 144.872 242.216 356.717 1.00 63.76 431 ALA 2 N 1
ATOM 3052 C CA . ALA A 1 427 ? 144.490 243.521 357.243 1.00 63.76 431 ALA 2 CA 1
ATOM 3053 C C . ALA A 1 427 ? 144.380 243.487 358.759 1.00 63.76 431 ALA 2 C 1
ATOM 3054 O O . ALA A 1 427 ? 144.718 244.467 359.430 1.00 63.76 431 ALA 2 O 1
ATOM 3056 N N . GLN A 1 428 ? 143.934 242.356 359.316 1.00 65.87 432 GLN 2 N 1
ATOM 3057 C CA . GLN A 1 428 ? 143.921 242.197 360.768 1.00 65.87 432 GLN 2 CA 1
ATOM 3058 C C . GLN A 1 428 ? 145.333 242.198 361.341 1.00 65.87 432 GLN 2 C 1
ATOM 3059 O O . GLN A 1 428 ? 145.579 242.803 362.390 1.00 65.87 432 GLN 2 O 1
ATOM 3065 N N . TYR A 1 429 ? 146.275 241.548 360.649 1.00 61.69 433 TYR 2 N 1
ATOM 3066 C CA . TYR A 1 429 ? 147.668 241.529 361.094 1.00 61.69 433 TYR 2 CA 1
ATOM 3067 C C . TYR A 1 429 ? 148.296 242.919 361.039 1.00 61.69 433 TYR 2 C 1
ATOM 3068 O O . TYR A 1 429 ? 148.982 243.338 361.982 1.00 61.69 433 TYR 2 O 1
ATOM 3077 N N . VAL A 1 430 ? 148.059 243.650 359.946 1.00 60.46 434 VAL 2 N 1
ATOM 3078 C CA . VAL A 1 430 ? 148.615 244.992 359.795 1.00 60.46 434 VAL 2 CA 1
ATOM 3079 C C . VAL A 1 430 ? 147.999 245.950 360.811 1.00 60.46 434 VAL 2 C 1
ATOM 3080 O O . VAL A 1 430 ? 148.703 246.769 361.417 1.00 60.46 434 VAL 2 O 1
ATOM 3084 N N . LEU A 1 431 ? 146.691 245.821 361.061 1.00 63.64 435 LEU 2 N 1
ATOM 3085 C CA . LEU A 1 431 ? 146.031 246.679 362.038 1.00 63.64 435 LEU 2 CA 1
ATOM 3086 C C . LEU A 1 431 ? 146.487 246.360 363.455 1.00 63.64 435 LEU 2 C 1
ATOM 3087 O O . LEU A 1 431 ? 146.639 247.268 364.278 1.00 63.64 435 LEU 2 O 1
ATOM 3092 N N . ALA A 1 432 ? 146.737 245.080 363.749 1.00 64.44 436 ALA 2 N 1
ATOM 3093 C CA . ALA A 1 432 ? 147.274 244.700 365.052 1.00 64.44 436 ALA 2 CA 1
ATOM 3094 C C . ALA A 1 432 ? 148.678 245.255 365.250 1.00 64.44 436 ALA 2 C 1
ATOM 3095 O O . ALA A 1 432 ? 149.023 245.710 366.345 1.00 64.44 436 ALA 2 O 1
ATOM 3097 N N . ALA A 1 433 ? 149.490 245.257 364.187 1.00 64.04 437 ALA 2 N 1
ATOM 3098 C CA . ALA A 1 433 ? 150.833 245.825 364.280 1.00 64.04 437 ALA 2 CA 1
ATOM 3099 C C . ALA A 1 433 ? 150.794 247.336 364.492 1.00 64.04 437 ALA 2 C 1
ATOM 3100 O O . ALA A 1 433 ? 151.570 247.879 365.293 1.00 64.04 437 ALA 2 O 1
ATOM 3102 N N . ILE A 1 434 ? 149.885 248.027 363.798 1.00 65.21 438 ILE 2 N 1
ATOM 3103 C CA . ILE A 1 434 ? 149.774 249.478 363.944 1.00 65.21 438 ILE 2 CA 1
ATOM 3104 C C . ILE A 1 434 ? 149.255 249.839 365.333 1.00 65.21 438 ILE 2 C 1
ATOM 3105 O O . ILE A 1 434 ? 149.761 250.769 365.975 1.00 65.21 438 ILE 2 O 1
ATOM 3110 N N . LYS A 1 435 ? 148.274 249.082 365.841 1.00 68.39 439 LYS 2 N 1
ATOM 3111 C CA . LYS A 1 435 ? 147.762 249.327 367.187 1.00 68.39 439 LYS 2 CA 1
ATOM 3112 C C . LYS A 1 435 ? 148.796 248.979 368.251 1.00 68.39 439 LYS 2 C 1
ATOM 3113 O O . LYS A 1 435 ? 148.811 249.585 369.329 1.00 68.39 439 LYS 2 O 1
ATOM 3119 N N . LYS A 1 436 ? 149.664 248.004 367.971 1.00 66.91 440 LYS 2 N 1
ATOM 3120 C CA . LYS A 1 436 ? 150.727 247.670 368.912 1.00 66.91 440 LYS 2 CA 1
ATOM 3121 C C . LYS A 1 436 ? 151.784 248.764 368.951 1.00 66.91 440 LYS 2 C 1
ATOM 3122 O O . LYS A 1 436 ? 152.366 249.037 370.006 1.00 66.91 440 LYS 2 O 1
ATOM 3128 N N . VAL A 1 437 ? 152.037 249.415 367.816 1.00 66.99 441 VAL 2 N 1
ATOM 3129 C CA . VAL A 1 437 ? 153.043 250.473 367.817 1.00 66.99 441 VAL 2 CA 1
ATOM 3130 C C . VAL A 1 437 ? 152.413 251.820 368.167 1.00 66.99 441 VAL 2 C 1
ATOM 3131 O O . VAL A 1 437 ? 152.935 252.561 369.006 1.00 66.99 441 VAL 2 O 1
ATOM 3135 N N . ALA A 1 438 ? 151.279 252.152 367.553 1.00 72.76 442 ALA 2 N 1
ATOM 3136 C CA . ALA A 1 438 ? 150.616 253.415 367.862 1.00 72.76 442 ALA 2 CA 1
ATOM 3137 C C . ALA A 1 438 ? 149.130 253.197 368.123 1.00 72.76 442 ALA 2 C 1
ATOM 3138 O O . ALA A 1 438 ? 148.359 252.993 367.177 1.00 72.76 442 ALA 2 O 1
ATOM 3140 N N . PRO A 1 439 ? 148.686 253.252 369.383 1.00 75.28 443 PRO 2 N 1
ATOM 3141 C CA . PRO A 1 439 ? 147.276 252.939 369.671 1.00 75.28 443 PRO 2 CA 1
ATOM 3142 C C . PRO A 1 439 ? 146.308 254.046 369.290 1.00 75.28 443 PRO 2 C 1
ATOM 3143 O O . PRO A 1 439 ? 145.093 253.823 369.331 1.00 75.28 443 PRO 2 O 1
ATOM 3147 N N . SER A 1 440 ? 146.804 255.229 368.919 1.00 77.24 444 SER 2 N 1
ATOM 3148 C CA . SER A 1 440 ? 145.922 256.310 368.492 1.00 77.24 444 SER 2 CA 1
ATOM 3149 C C . SER A 1 440 ? 145.297 256.047 367.131 1.00 77.24 444 SER 2 C 1
ATOM 3150 O O . SER A 1 440 ? 144.260 256.637 366.810 1.00 77.24 444 SER 2 O 1
ATOM 3153 N N . PHE A 1 441 ? 145.903 255.184 366.323 1.00 73.57 445 PHE 2 N 1
ATOM 3154 C CA . PHE A 1 441 ? 145.380 254.867 365.002 1.00 73.57 445 PHE 2 CA 1
ATOM 3155 C C . PHE A 1 441 ? 144.351 253.748 365.070 1.00 73.57 445 PHE 2 C 1
ATOM 3156 O O . PHE A 1 441 ? 144.391 252.812 364.273 1.00 73.57 445 PHE 2 O 1
ATOM 3164 N N . ALA B 2 5 ? 175.078 267.727 334.745 1.00 71.06 4 ALA 4 N 1
ATOM 3165 C CA . ALA B 2 5 ? 174.807 267.205 336.078 1.00 71.06 4 ALA 4 CA 1
ATOM 3166 C C . ALA B 2 5 ? 173.892 265.988 336.007 1.00 71.06 4 ALA 4 C 1
ATOM 3167 O O . ALA B 2 5 ? 173.866 265.276 335.004 1.00 71.06 4 ALA 4 O 1
ATOM 3169 N N . VAL B 2 6 ? 173.144 265.753 337.083 1.00 64.70 5 VAL 4 N 1
ATOM 3170 C CA . VAL B 2 6 ? 172.242 264.614 337.188 1.00 64.70 5 VAL 4 CA 1
ATOM 3171 C C . VAL B 2 6 ? 170.849 265.115 337.545 1.00 64.70 5 VAL 4 C 1
ATOM 3172 O O . VAL B 2 6 ? 170.683 266.207 338.096 1.00 64.70 5 VAL 4 O 1
ATOM 3176 N N . SER B 2 7 ? 169.840 264.310 337.215 1.00 61.04 6 SER 4 N 1
ATOM 3177 C CA . SER B 2 7 ? 168.449 264.641 337.498 1.00 61.04 6 SER 4 CA 1
ATOM 3178 C C . SER B 2 7 ? 167.962 264.050 338.814 1.00 61.04 6 SER 4 C 1
ATOM 3179 O O . SER B 2 7 ? 166.748 263.901 338.998 1.00 61.04 6 SER 4 O 1
ATOM 3182 N N . LYS B 2 8 ? 168.897 263.646 339.684 1.00 57.87 7 LYS 4 N 1
ATOM 3183 C CA . LYS B 2 8 ? 168.757 263.123 341.048 1.00 57.87 7 LYS 4 CA 1
ATOM 3184 C C . LYS B 2 8 ? 168.207 261.694 341.068 1.00 57.87 7 LYS 4 C 1
ATOM 3185 O O . LYS B 2 8 ? 168.343 260.994 342.070 1.00 57.87 7 LYS 4 O 1
ATOM 3191 N N . LYS B 2 9 ? 167.694 261.200 339.945 1.00 50.16 8 LYS 4 N 1
ATOM 3192 C CA . LYS B 2 9 ? 167.438 259.770 339.835 1.00 50.16 8 LYS 4 CA 1
ATOM 3193 C C . LYS B 2 9 ? 168.673 259.064 339.306 1.00 50.16 8 LYS 4 C 1
ATOM 3194 O O . LYS B 2 9 ? 168.958 257.913 339.675 1.00 50.16 8 LYS 4 O 1
ATOM 3200 N N . GLU B 2 10 ? 169.434 259.768 338.463 1.00 51.30 9 GLU 4 N 1
ATOM 3201 C CA . GLU B 2 10 ? 170.689 259.242 337.948 1.00 51.30 9 GLU 4 CA 1
ATOM 3202 C C . GLU B 2 10 ? 171.696 259.038 339.064 1.00 51.30 9 GLU 4 C 1
ATOM 3203 O O . GLU B 2 10 ? 172.388 258.019 339.092 1.00 51.30 9 GLU 4 O 1
ATOM 3209 N N . VAL B 2 11 ? 171.769 259.974 340.015 1.00 49.90 10 VAL 4 N 1
ATOM 3210 C CA . VAL B 2 11 ? 172.751 259.843 341.089 1.00 49.90 10 VAL 4 CA 1
ATOM 3211 C C . VAL B 2 11 ? 172.357 258.713 342.037 1.00 49.90 10 VAL 4 C 1
ATOM 3212 O O . VAL B 2 11 ? 173.221 258.018 342.583 1.00 49.90 10 VAL 4 O 1
ATOM 3216 N N . LEU B 2 12 ? 171.053 258.449 342.170 1.00 46.10 11 LEU 4 N 1
ATOM 3217 C CA . LEU B 2 12 ? 170.598 257.334 342.992 1.00 46.10 11 LEU 4 CA 1
ATOM 3218 C C . LEU B 2 12 ? 170.904 256.006 342.319 1.00 46.10 11 LEU 4 C 1
ATOM 3219 O O . LEU B 2 12 ? 171.183 255.006 342.989 1.00 46.10 11 LEU 4 O 1
ATOM 3224 N N . TYR B 2 13 ? 170.860 255.975 340.986 1.00 44.99 12 TYR 4 N 1
ATOM 3225 C CA . TYR B 2 13 ? 171.295 254.768 340.292 1.00 44.99 12 TYR 4 CA 1
ATOM 3226 C C . TYR B 2 13 ? 172.811 254.643 340.274 1.00 44.99 12 TYR 4 C 1
ATOM 3227 O O . TYR B 2 13 ? 173.345 253.540 340.119 1.00 44.99 12 TYR 4 O 1
ATOM 3236 N N . PHE B 2 14 ? 173.522 255.752 340.442 1.00 47.26 13 PHE 4 N 1
ATOM 3237 C CA . PHE B 2 14 ? 174.977 255.709 340.390 1.00 47.26 13 PHE 4 CA 1
ATOM 3238 C C . PHE B 2 14 ? 175.626 255.606 341.764 1.00 47.26 13 PHE 4 C 1
ATOM 3239 O O . PHE B 2 14 ? 176.858 255.590 341.834 1.00 47.26 13 PHE 4 O 1
ATOM 3247 N N . LEU B 2 15 ? 174.840 255.563 342.849 1.00 47.70 14 LEU 4 N 1
ATOM 3248 C CA . LEU B 2 15 ? 175.418 255.429 344.188 1.00 47.70 14 LEU 4 CA 1
ATOM 3249 C C . LEU B 2 15 ? 176.131 254.095 344.367 1.00 47.70 14 LEU 4 C 1
ATOM 3250 O O . LEU B 2 15 ? 177.256 254.051 344.875 1.00 47.70 14 LEU 4 O 1
ATOM 3255 N N . SER B 2 16 ? 175.495 252.999 343.965 1.00 49.99 15 SER 4 N 1
ATOM 3256 C CA . SER B 2 16 ? 176.086 251.677 344.111 1.00 49.99 15 SER 4 CA 1
ATOM 3257 C C . SER B 2 16 ? 176.968 251.286 342.936 1.00 49.99 15 SER 4 C 1
ATOM 3258 O O . SER B 2 16 ? 177.484 250.164 342.915 1.00 49.99 15 SER 4 O 1
ATOM 3261 N N . SER B 2 17 ? 177.152 252.173 341.965 1.00 50.93 16 SER 4 N 1
ATOM 3262 C CA . SER B 2 17 ? 177.992 251.867 340.819 1.00 50.93 16 SER 4 CA 1
ATOM 3263 C C . SER B 2 17 ? 179.468 251.946 341.184 1.00 50.93 16 SER 4 C 1
ATOM 3264 O O . SER B 2 17 ? 179.849 252.532 342.200 1.00 50.93 16 SER 4 O 1
ATOM 3267 N N . LYS B 2 18 ? 180.299 251.340 340.341 1.00 50.33 17 LYS 4 N 1
ATOM 3268 C CA . LYS B 2 18 ? 181.747 251.390 340.469 1.00 50.33 17 LYS 4 CA 1
ATOM 3269 C C . LYS B 2 18 ? 182.399 251.996 339.236 1.00 50.33 17 LYS 4 C 1
ATOM 3270 O O . LYS B 2 18 ? 183.629 252.011 339.135 1.00 50.33 17 LYS 4 O 1
ATOM 3276 N N . ASP B 2 19 ? 181.596 252.488 338.299 1.00 49.81 18 ASP 4 N 1
ATOM 3277 C CA . ASP B 2 19 ? 182.116 253.096 337.086 1.00 49.81 18 ASP 4 CA 1
ATOM 3278 C C . ASP B 2 19 ? 182.711 254.458 337.411 1.00 49.81 18 ASP 4 C 1
ATOM 3279 O O . ASP B 2 19 ? 182.336 255.087 338.399 1.00 49.81 18 ASP 4 O 1
ATOM 3284 N N . ALA B 2 20 ? 183.636 254.922 336.567 1.00 48.22 19 ALA 4 N 1
ATOM 3285 C CA . ALA B 2 20 ? 184.478 256.057 336.933 1.00 48.22 19 ALA 4 CA 1
ATOM 3286 C C . ALA B 2 20 ? 183.724 257.380 336.889 1.00 48.22 19 ALA 4 C 1
ATOM 3287 O O . ALA B 2 20 ? 183.726 258.126 337.875 1.00 48.22 19 ALA 4 O 1
ATOM 3289 N N . GLU B 2 21 ? 183.091 257.704 335.753 1.00 50.12 20 GLU 4 N 1
ATOM 3290 C CA . GLU B 2 21 ? 182.477 259.025 335.629 1.00 50.12 20 GLU 4 CA 1
ATOM 3291 C C . GLU B 2 21 ? 181.202 259.119 336.457 1.00 50.12 20 GLU 4 C 1
ATOM 3292 O O . GLU B 2 21 ? 180.861 260.198 336.959 1.00 50.12 20 GLU 4 O 1
ATOM 3298 N N . SER B 2 22 ? 180.520 257.991 336.660 1.00 50.05 21 SER 4 N 1
ATOM 3299 C CA . SER B 2 22 ? 179.387 257.972 337.574 1.00 50.05 21 SER 4 CA 1
ATOM 3300 C C . SER B 2 22 ? 179.842 258.173 339.012 1.00 50.05 21 SER 4 C 1
ATOM 3301 O O . SER B 2 22 ? 179.159 258.843 339.795 1.00 50.05 21 SER 4 O 1
ATOM 3304 N N . SER B 2 23 ? 181.015 257.640 339.369 1.00 50.42 22 SER 4 N 1
ATOM 3305 C CA . SER B 2 23 ? 181.533 257.861 340.715 1.00 50.42 22 SER 4 CA 1
ATOM 3306 C C . SER B 2 23 ? 181.997 259.298 340.900 1.00 50.42 22 SER 4 C 1
ATOM 3307 O O . SER B 2 23 ? 181.853 259.856 341.988 1.00 50.42 22 SER 4 O 1
ATOM 3310 N N . THR B 2 24 ? 182.531 259.928 339.848 1.00 50.36 23 THR 4 N 1
ATOM 3311 C CA . THR B 2 24 ? 182.898 261.338 339.973 1.00 50.36 23 THR 4 CA 1
ATOM 3312 C C . THR B 2 24 ? 181.663 262.225 340.063 1.00 50.36 23 THR 4 C 1
ATOM 3313 O O . THR B 2 24 ? 181.675 263.234 340.776 1.00 50.36 23 THR 4 O 1
ATOM 3317 N N . ALA B 2 25 ? 180.584 261.858 339.365 1.00 50.59 24 ALA 4 N 1
ATOM 3318 C CA . ALA B 2 25 ? 179.331 262.597 339.495 1.00 50.59 24 ALA 4 CA 1
ATOM 3319 C C . ALA B 2 25 ? 178.739 262.443 340.892 1.00 50.59 24 ALA 4 C 1
ATOM 3320 O O . ALA B 2 25 ? 178.247 263.418 341.474 1.00 50.59 24 ALA 4 O 1
ATOM 3322 N N . VAL B 2 26 ? 178.807 261.232 341.453 1.00 50.90 25 VAL 4 N 1
ATOM 3323 C CA . VAL B 2 26 ? 178.335 260.990 342.815 1.00 50.90 25 VAL 4 CA 1
ATOM 3324 C C . VAL B 2 26 ? 179.187 261.754 343.825 1.00 50.90 25 VAL 4 C 1
ATOM 3325 O O . VAL B 2 26 ? 178.663 262.342 344.780 1.00 50.90 25 VAL 4 O 1
ATOM 3329 N N . LYS B 2 27 ? 180.501 261.808 343.599 1.00 54.25 26 LYS 4 N 1
ATOM 3330 C CA . LYS B 2 27 ? 181.395 262.491 344.527 1.00 54.25 26 LYS 4 CA 1
ATOM 3331 C C . LYS B 2 27 ? 181.207 264.003 344.469 1.00 54.25 26 LYS 4 C 1
ATOM 3332 O O . LYS B 2 27 ? 181.253 264.684 345.499 1.00 54.25 26 LYS 4 O 1
ATOM 3338 N N . SER B 2 28 ? 180.964 264.545 343.272 1.00 54.54 27 SER 4 N 1
ATOM 3339 C CA . SER B 2 28 ? 180.685 265.972 343.158 1.00 54.54 27 SER 4 CA 1
ATOM 3340 C C . SER B 2 28 ? 179.324 266.318 343.751 1.00 54.54 27 SER 4 C 1
ATOM 3341 O O . SER B 2 28 ? 179.153 267.393 344.338 1.00 54.54 27 SER 4 O 1
ATOM 3344 N N . TYR B 2 29 ? 178.353 265.405 343.636 1.00 53.42 28 TYR 4 N 1
ATOM 3345 C CA . TYR B 2 29 ? 177.062 265.604 344.288 1.00 53.42 28 TYR 4 CA 1
ATOM 3346 C C . TYR B 2 29 ? 177.196 265.587 345.806 1.00 53.42 28 TYR 4 C 1
ATOM 3347 O O . TYR B 2 29 ? 176.558 266.384 346.501 1.00 53.42 28 TYR 4 O 1
ATOM 3356 N N . LEU B 2 30 ? 178.043 264.702 346.334 1.00 54.33 29 LEU 4 N 1
ATOM 3357 C CA . LEU B 2 30 ? 178.242 264.637 347.778 1.00 54.33 29 LEU 4 CA 1
ATOM 3358 C C . LEU B 2 30 ? 179.002 265.854 348.290 1.00 54.33 29 LEU 4 C 1
ATOM 3359 O O . LEU B 2 30 ? 178.730 266.346 349.390 1.00 54.33 29 LEU 4 O 1
ATOM 3364 N N . LYS B 2 31 ? 179.950 266.362 347.499 1.00 57.35 30 LYS 4 N 1
ATOM 3365 C CA . LYS B 2 31 ? 180.638 267.594 347.873 1.00 57.35 30 LYS 4 CA 1
ATOM 3366 C C . LYS B 2 31 ? 179.694 268.790 347.824 1.00 57.35 30 LYS 4 C 1
ATOM 3367 O O . LYS B 2 31 ? 179.788 269.700 348.657 1.00 57.35 30 LYS 4 O 1
ATOM 3373 N N . SER B 2 32 ? 178.760 268.790 346.868 1.00 58.48 31 SER 4 N 1
ATOM 3374 C CA . SER B 2 32 ? 177.743 269.834 346.815 1.00 58.48 31 SER 4 CA 1
ATOM 3375 C C . SER B 2 32 ? 176.787 269.745 347.999 1.00 58.48 31 SER 4 C 1
ATOM 3376 O O . SER B 2 32 ? 176.303 270.770 348.489 1.00 58.48 31 SER 4 O 1
ATOM 3379 N N . LEU B 2 33 ? 176.495 268.530 348.467 1.00 57.17 32 LEU 4 N 1
ATOM 3380 C CA . LEU B 2 33 ? 175.637 268.386 349.640 1.00 57.17 32 LEU 4 CA 1
ATOM 3381 C C . LEU B 2 33 ? 176.363 268.800 350.911 1.00 57.17 32 LEU 4 C 1
ATOM 3382 O O . LEU B 2 33 ? 175.749 269.348 351.833 1.00 57.17 32 LEU 4 O 1
ATOM 3387 N N . TYR B 2 34 ? 177.668 268.537 350.985 1.00 60.79 33 TYR 4 N 1
ATOM 3388 C CA . TYR B 2 34 ? 178.442 268.968 352.145 1.00 60.79 33 TYR 4 CA 1
ATOM 3389 C C . TYR B 2 34 ? 178.661 270.475 352.129 1.00 60.79 33 TYR 4 C 1
ATOM 3390 O O . TYR B 2 34 ? 178.901 271.086 353.176 1.00 60.79 33 TYR 4 O 1
ATOM 3399 N N . ALA B 2 35 ? 178.582 271.094 350.947 1.00 63.01 34 ALA 4 N 1
ATOM 3400 C CA . ALA B 2 35 ? 178.639 272.550 350.870 1.00 63.01 34 ALA 4 CA 1
ATOM 3401 C C . ALA B 2 35 ? 177.384 273.187 351.458 1.00 63.01 34 ALA 4 C 1
ATOM 3402 O O . ALA B 2 35 ? 177.403 274.354 351.862 1.00 63.01 34 ALA 4 O 1
ATOM 3404 N N . GLY B 2 36 ? 176.284 272.440 351.509 1.00 63.73 35 GLY 4 N 1
ATOM 3405 C CA . GLY B 2 36 ? 175.085 272.902 352.175 1.00 63.73 35 GLY 4 CA 1
ATOM 3406 C C . GLY B 2 36 ? 173.874 273.001 351.273 1.00 63.73 35 GLY 4 C 1
ATOM 3407 O O . GLY B 2 36 ? 172.911 273.702 351.596 1.00 63.73 35 GLY 4 O 1
ATOM 3408 N N . ALA B 2 37 ? 173.902 272.301 350.144 1.00 63.72 36 ALA 4 N 1
ATOM 3409 C CA . ALA B 2 37 ? 172.789 272.280 349.208 1.00 63.72 36 ALA 4 CA 1
ATOM 3410 C C . ALA B 2 37 ? 171.748 271.288 349.698 1.00 63.72 36 ALA 4 C 1
ATOM 3411 O O . ALA B 2 37 ? 172.096 270.212 350.192 1.00 63.72 36 ALA 4 O 1
ATOM 3413 N N . GLN B 2 38 ? 170.479 271.657 349.575 1.00 69.07 37 GLN 4 N 1
ATOM 3414 C CA . GLN B 2 38 ? 169.408 270.774 350.003 1.00 69.07 37 GLN 4 CA 1
ATOM 3415 C C . GLN B 2 38 ? 169.201 269.662 348.984 1.00 69.07 37 GLN 4 C 1
ATOM 3416 O O . GLN B 2 38 ? 169.287 269.883 347.773 1.00 69.07 37 GLN 4 O 1
ATOM 3422 N N . VAL B 2 39 ? 168.938 268.459 349.481 1.00 68.38 38 VAL 4 N 1
ATOM 3423 C CA . VAL B 2 39 ? 168.668 267.323 348.609 1.00 68.38 38 VAL 4 CA 1
ATOM 3424 C C . VAL B 2 39 ? 167.255 267.463 348.044 1.00 68.38 38 VAL 4 C 1
ATOM 3425 O O . VAL B 2 39 ? 166.308 267.792 348.766 1.00 68.38 38 VAL 4 O 1
ATOM 3429 N N . GLU B 2 40 ? 167.134 267.306 346.729 1.00 69.91 39 GLU 4 N 1
ATOM 3430 C CA . GLU B 2 40 ? 165.849 267.440 346.056 1.00 69.91 39 GLU 4 CA 1
ATOM 3431 C C . GLU B 2 40 ? 164.925 266.300 346.467 1.00 69.91 39 GLU 4 C 1
ATOM 3432 O O . GLU B 2 40 ? 165.369 265.163 346.641 1.00 69.91 39 GLU 4 O 1
ATOM 3438 N N . ALA B 2 41 ? 163.649 266.614 346.672 1.00 72.17 40 ALA 4 N 1
ATOM 3439 C CA . ALA B 2 41 ? 162.681 265.597 347.057 1.00 72.17 40 ALA 4 CA 1
ATOM 3440 C C . ALA B 2 41 ? 162.435 264.631 345.908 1.00 72.17 40 ALA 4 C 1
ATOM 3441 O O . ALA B 2 41 ? 162.198 265.045 344.771 1.00 72.17 40 ALA 4 O 1
ATOM 3443 N N . THR B 2 42 ? 162.514 263.339 346.210 1.00 70.95 41 THR 4 N 1
ATOM 3444 C CA . THR B 2 42 ? 162.317 262.314 345.198 1.00 70.95 41 THR 4 CA 1
ATOM 3445 C C . THR B 2 42 ? 160.846 262.239 344.814 1.00 70.95 41 THR 4 C 1
ATOM 3446 O O . THR B 2 42 ? 159.962 262.351 345.666 1.00 70.95 41 THR 4 O 1
ATOM 3450 N N . GLU B 2 43 ? 160.592 262.066 343.518 1.00 79.53 42 GLU 4 N 1
ATOM 3451 C CA . GLU B 2 43 ? 159.237 262.137 342.987 1.00 79.53 42 GLU 4 CA 1
ATOM 3452 C C . GLU B 2 43 ? 158.418 260.930 343.429 1.00 79.53 42 GLU 4 C 1
ATOM 3453 O O . GLU B 2 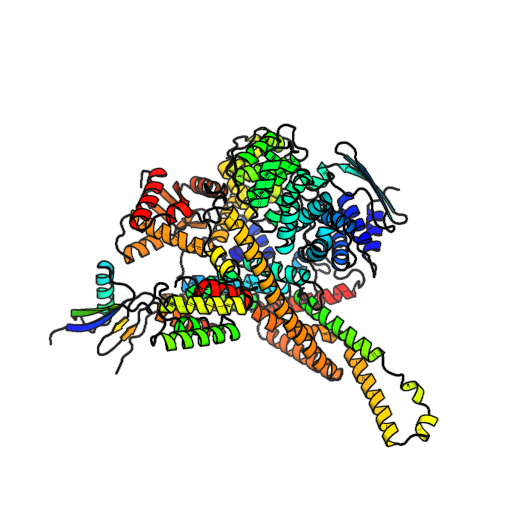43 ? 158.859 259.784 343.294 1.00 79.53 42 GLU 4 O 1
ATOM 3459 N N . THR B 2 44 ? 157.264 261.278 343.976 1.00 78.19 43 THR 4 N 1
ATOM 3460 C CA . THR B 2 44 ? 156.340 260.226 344.403 1.00 78.19 43 THR 4 CA 1
ATOM 3461 C C . THR B 2 44 ? 155.211 260.065 343.383 1.00 78.19 43 THR 4 C 1
ATOM 3462 O O . THR B 2 44 ? 154.026 260.044 343.705 1.00 78.19 43 THR 4 O 1
ATOM 3466 N N . ASP B 2 45 ? 155.590 260.086 342.103 1.00 77.76 44 ASP 4 N 1
ATOM 3467 C CA . ASP B 2 45 ? 154.577 259.981 341.019 1.00 77.76 44 ASP 4 CA 1
ATOM 3468 C C . ASP B 2 45 ? 155.037 258.966 339.971 1.00 77.76 44 ASP 4 C 1
ATOM 3469 O O . ASP B 2 45 ? 155.783 258.034 340.348 1.00 77.76 44 ASP 4 O 1
ATOM 3474 N N . ALA B 2 46 ? 154.505 259.129 338.750 1.00 72.28 45 ALA 4 N 1
ATOM 3475 C CA . ALA B 2 46 ? 154.724 258.310 337.530 1.00 72.28 45 ALA 4 CA 1
ATOM 3476 C C . ALA B 2 46 ? 153.972 256.972 337.594 1.00 72.28 45 ALA 4 C 1
ATOM 3477 O O . ALA B 2 46 ? 154.036 256.256 338.613 1.00 72.28 45 ALA 4 O 1
ATOM 3479 N N . SER B 2 47 ? 153.341 256.597 336.480 1.00 67.80 46 SER 4 N 1
ATOM 3480 C CA . SER B 2 47 ? 152.600 255.311 336.398 1.00 67.80 46 SER 4 CA 1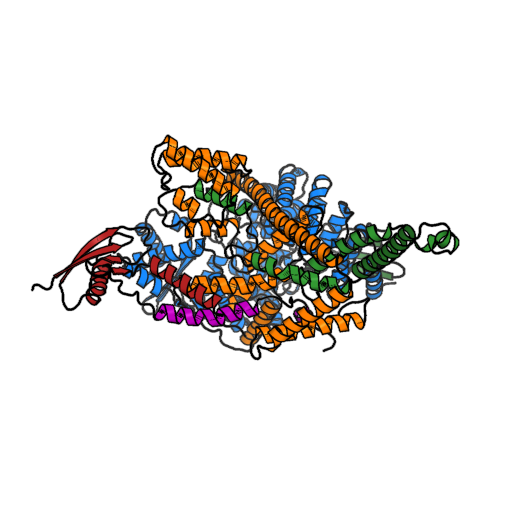
ATOM 3481 C C . SER B 2 47 ? 153.593 254.145 336.323 1.00 67.80 46 SER 4 C 1
ATOM 3482 O O . SER B 2 47 ? 154.760 254.370 335.934 1.00 67.80 46 SER 4 O 1
ATOM 3485 N N . GLU B 2 48 ? 153.115 252.921 336.561 1.00 65.37 47 GLU 4 N 1
ATOM 3486 C CA . GLU B 2 48 ? 154.019 251.741 336.582 1.00 65.37 47 GLU 4 CA 1
ATOM 3487 C C . GLU B 2 48 ? 154.753 251.633 335.240 1.00 65.37 47 GLU 4 C 1
ATOM 3488 O O . GLU B 2 48 ? 155.973 251.464 335.289 1.00 65.37 47 GLU 4 O 1
ATOM 3494 N N . LEU B 2 49 ? 154.057 251.831 334.114 1.00 62.32 48 LEU 4 N 1
ATOM 3495 C CA . LEU B 2 49 ? 154.682 251.785 332.765 1.00 62.32 48 LEU 4 CA 1
ATOM 3496 C C . LEU B 2 49 ? 155.732 252.897 332.629 1.00 62.32 48 LEU 4 C 1
ATOM 3497 O O . LEU B 2 49 ? 156.760 252.655 331.981 1.00 62.32 48 LEU 4 O 1
ATOM 3502 N N . ILE B 2 50 ? 155.443 254.103 333.119 1.00 61.21 49 ILE 4 N 1
ATOM 3503 C CA . ILE B 2 50 ? 156.442 255.211 333.029 1.00 61.21 49 ILE 4 CA 1
ATOM 3504 C C . ILE B 2 50 ? 157.646 254.908 333.929 1.00 61.21 49 ILE 4 C 1
ATOM 3505 O O . ILE B 2 50 ? 158.778 255.189 333.509 1.00 61.21 49 ILE 4 O 1
ATOM 3510 N N . ALA B 2 51 ? 157.391 254.371 335.125 1.00 58.67 50 ALA 4 N 1
ATOM 3511 C CA . ALA B 2 51 ? 158.456 254.070 336.110 1.00 58.67 50 ALA 4 CA 1
ATOM 3512 C C . ALA B 2 51 ? 159.377 252.965 335.586 1.00 58.67 50 ALA 4 C 1
ATOM 3513 O O . ALA B 2 51 ? 160.599 253.117 335.711 1.00 58.67 50 ALA 4 O 1
ATOM 3515 N N . GLN B 2 52 ? 158.802 251.890 335.043 1.00 57.48 51 GLN 4 N 1
ATOM 3516 C CA . GLN B 2 52 ? 159.611 250.760 334.512 1.00 57.48 51 GLN 4 CA 1
ATOM 3517 C C . GLN B 2 52 ? 160.452 251.235 333.322 1.00 57.48 51 GLN 4 C 1
ATOM 3518 O O . GLN B 2 52 ? 161.605 250.791 333.212 1.00 57.48 51 GLN 4 O 1
ATOM 3524 N N . LEU B 2 53 ? 160.007 252.228 332.382 1.00 42.35 52 LEU 4 N 1
ATOM 3525 C CA . LEU B 2 53 ? 160.804 252.736 331.267 1.00 42.35 52 LEU 4 CA 1
ATOM 3526 C C . LEU B 2 53 ? 161.988 253.558 331.765 1.00 42.35 52 LEU 4 C 1
ATOM 3527 O O . LEU B 2 53 ? 163.105 253.450 331.233 1.00 42.35 52 LEU 4 O 1
ATOM 3532 N N . GLU B 2 54 ? 161.765 254.364 332.807 1.00 44.65 53 GLU 4 N 1
ATOM 3533 C CA . GLU B 2 54 ? 162.841 255.122 333.431 1.00 44.65 53 GLU 4 CA 1
ATOM 3534 C C . GLU B 2 54 ? 163.869 254.199 334.070 1.00 44.65 53 GLU 4 C 1
ATOM 3535 O O . GLU B 2 54 ? 165.076 254.440 333.963 1.00 44.65 53 GLU 4 O 1
ATOM 3541 N N . LYS B 2 55 ? 163.406 253.125 334.717 1.00 40.45 54 LYS 4 N 1
ATOM 3542 C CA . LYS B 2 55 ? 164.304 252.142 335.312 1.00 40.45 54 LYS 4 CA 1
ATOM 3543 C C . LYS B 2 55 ? 165.116 251.418 334.249 1.00 40.45 54 LYS 4 C 1
ATOM 3544 O O . LYS B 2 55 ? 166.309 251.156 334.444 1.00 40.45 54 LYS 4 O 1
ATOM 3550 N N . LYS B 2 56 ? 164.495 251.128 333.102 1.00 34.55 55 LYS 4 N 1
ATOM 3551 C CA . LYS B 2 56 ? 165.192 250.473 332.000 1.00 34.55 55 LYS 4 CA 1
ATOM 3552 C C . LYS B 2 56 ? 166.299 251.356 331.440 1.00 34.55 55 LYS 4 C 1
ATOM 3553 O O . LYS B 2 56 ? 167.424 250.893 331.214 1.00 34.55 55 LYS 4 O 1
ATOM 3559 N N . TYR B 2 57 ? 166.018 252.646 331.261 1.00 35.33 56 TYR 4 N 1
ATOM 3560 C CA . TYR B 2 57 ? 167.037 253.520 330.686 1.00 35.33 56 TYR 4 CA 1
ATOM 3561 C C . TYR B 2 57 ? 168.124 253.874 331.698 1.00 35.33 56 TYR 4 C 1
ATOM 3562 O O . TYR B 2 57 ? 169.293 254.030 331.327 1.00 35.33 56 TYR 4 O 1
ATOM 3571 N N . LEU B 2 58 ? 167.782 253.946 332.986 1.00 35.07 57 LEU 4 N 1
ATOM 3572 C CA . LEU B 2 58 ? 168.804 254.190 334.000 1.00 35.07 57 LEU 4 CA 1
ATOM 3573 C C . LEU B 2 58 ? 169.704 252.973 334.186 1.00 35.07 57 LEU 4 C 1
ATOM 3574 O O . LEU B 2 58 ? 170.925 253.109 334.358 1.00 35.07 57 LEU 4 O 1
ATOM 3579 N N . SER B 2 59 ? 169.129 251.771 334.122 1.00 32.72 58 SER 4 N 1
ATOM 3580 C CA . SER B 2 59 ? 169.944 250.569 334.199 1.00 32.72 58 SER 4 CA 1
ATOM 3581 C C . SER B 2 59 ? 170.809 250.415 332.958 1.00 32.72 58 SER 4 C 1
ATOM 3582 O O . SER B 2 59 ? 171.926 249.907 333.046 1.00 32.72 58 SER 4 O 1
ATOM 3585 N N . ALA B 2 60 ? 170.325 250.872 331.799 1.00 31.68 59 ALA 4 N 1
ATOM 3586 C CA . ALA B 2 60 ? 171.181 250.920 330.617 1.00 31.68 59 ALA 4 CA 1
ATOM 3587 C C . ALA B 2 60 ? 172.326 251.910 330.787 1.00 31.68 59 ALA 4 C 1
ATOM 3588 O O . ALA B 2 60 ? 173.445 251.640 330.336 1.00 31.68 59 ALA 4 O 1
ATOM 3590 N N . GLN B 2 61 ? 172.074 253.040 331.456 1.00 33.62 60 GLN 4 N 1
ATOM 3591 C CA . GLN B 2 61 ? 173.136 254.015 331.700 1.00 33.62 60 GLN 4 CA 1
ATOM 3592 C C . GLN B 2 61 ? 174.160 253.498 332.702 1.00 33.62 60 GLN 4 C 1
ATOM 3593 O O . GLN B 2 61 ? 175.281 254.009 332.765 1.00 33.62 60 GLN 4 O 1
ATOM 3599 N N . VAL B 2 62 ? 173.780 252.532 333.535 1.00 29.96 61 VAL 4 N 1
ATOM 3600 C CA . VAL B 2 62 ? 174.783 251.915 334.405 1.00 29.96 61 VAL 4 CA 1
ATOM 3601 C C . VAL B 2 62 ? 175.516 250.783 333.680 1.00 29.96 61 VAL 4 C 1
ATOM 3602 O O . VAL B 2 62 ? 176.734 250.629 333.821 1.00 29.96 61 VAL 4 O 1
ATOM 3606 N N . VAL B 2 63 ? 174.798 249.997 332.871 1.00 27.63 62 VAL 4 N 1
ATOM 3607 C CA . VAL B 2 63 ? 175.379 248.821 332.224 1.00 27.63 62 VAL 4 CA 1
ATOM 3608 C C . VAL B 2 63 ? 176.371 249.218 331.139 1.00 27.63 62 VAL 4 C 1
ATOM 3609 O O . VAL B 2 63 ? 177.462 248.642 331.048 1.00 27.63 62 VAL 4 O 1
ATOM 3613 N N . GLU B 2 64 ? 176.033 250.223 330.326 1.00 30.09 63 GLU 4 N 1
ATOM 3614 C CA . GLU B 2 64 ? 176.821 250.585 329.149 1.00 30.09 63 GLU 4 CA 1
ATOM 3615 C C . GLU B 2 64 ? 178.276 251.004 329.406 1.00 30.09 63 GLU 4 C 1
ATOM 3616 O O . GLU B 2 64 ? 179.150 250.538 328.667 1.00 30.09 63 GLU 4 O 1
ATOM 3622 N N . PRO B 2 65 ? 178.623 251.821 330.414 1.00 30.30 64 PRO 4 N 1
ATOM 3623 C CA . PRO B 2 65 ? 180.057 252.007 330.674 1.00 30.30 64 PRO 4 CA 1
ATOM 3624 C C . PRO B 2 65 ? 180.688 250.838 331.399 1.00 30.30 64 PRO 4 C 1
ATOM 3625 O O . PRO B 2 65 ? 181.903 250.645 331.302 1.00 30.30 64 PRO 4 O 1
ATOM 3629 N N . GLY B 2 66 ? 179.901 250.051 332.129 1.00 25.04 65 GLY 4 N 1
ATOM 3630 C CA . GLY B 2 66 ? 180.475 248.954 332.885 1.00 25.04 65 GLY 4 CA 1
ATOM 3631 C C . GLY B 2 66 ? 180.778 247.746 332.024 1.00 25.04 65 GLY 4 C 1
ATOM 3632 O O . GLY B 2 66 ? 181.590 246.901 332.394 1.00 25.04 65 GLY 4 O 1
ATOM 3633 N N . VAL B 2 67 ? 180.110 247.637 330.878 1.00 23.74 66 VAL 4 N 1
ATOM 3634 C CA . VAL B 2 67 ? 180.426 246.583 329.920 1.00 23.74 66 VAL 4 CA 1
ATOM 3635 C C . VAL B 2 67 ? 181.775 246.854 329.271 1.00 23.74 66 VAL 4 C 1
ATOM 3636 O O . VAL B 2 67 ? 182.584 245.940 329.070 1.00 23.74 66 VAL 4 O 1
ATOM 3640 N N . HIS B 2 68 ? 182.064 248.121 328.998 1.00 24.64 67 HIS 4 N 1
ATOM 3641 C CA . HIS B 2 68 ? 183.329 248.509 328.400 1.00 24.64 67 HIS 4 CA 1
ATOM 3642 C C . HIS B 2 68 ? 184.493 248.429 329.376 1.00 24.64 67 HIS 4 C 1
ATOM 3643 O O . HIS B 2 68 ? 185.644 248.508 328.947 1.00 24.64 67 HIS 4 O 1
ATOM 3650 N N . ASN B 2 69 ? 184.227 248.266 330.665 1.00 25.81 68 ASN 4 N 1
ATOM 3651 C CA . ASN B 2 69 ? 185.269 248.109 331.666 1.00 25.81 68 ASN 4 CA 1
ATOM 3652 C C . ASN B 2 69 ? 185.603 246.655 331.953 1.00 25.81 68 ASN 4 C 1
ATOM 3653 O O . ASN B 2 69 ? 186.409 246.390 332.847 1.00 25.81 68 ASN 4 O 1
ATOM 3658 N N . ILE B 2 70 ? 185.009 245.715 331.231 1.00 22.13 69 ILE 4 N 1
ATOM 3659 C CA . ILE B 2 70 ? 185.208 244.292 331.468 1.00 22.13 69 ILE 4 CA 1
ATOM 3660 C C . ILE B 2 70 ? 185.996 243.715 330.303 1.00 22.13 69 ILE 4 C 1
ATOM 3661 O O . ILE B 2 70 ? 185.571 243.813 329.147 1.00 22.13 69 ILE 4 O 1
ATOM 3666 N N . ALA B 2 71 ? 187.140 243.109 330.605 1.00 22.72 70 ALA 4 N 1
ATOM 3667 C CA . ALA B 2 71 ? 187.956 242.454 329.593 1.00 22.72 70 ALA 4 CA 1
ATOM 3668 C C . ALA B 2 71 ? 187.305 241.147 329.179 1.00 22.72 70 ALA 4 C 1
ATOM 3669 O O . ALA B 2 71 ? 186.969 240.318 330.029 1.00 22.72 70 ALA 4 O 1
ATOM 3671 N N . LEU B 2 72 ? 187.126 240.962 327.882 1.00 23.65 71 LEU 4 N 1
ATOM 3672 C CA . LEU B 2 72 ? 186.653 239.685 327.385 1.00 23.65 71 LEU 4 CA 1
ATOM 3673 C C . LEU B 2 72 ? 187.773 238.653 327.481 1.00 23.65 71 LEU 4 C 1
ATOM 3674 O O . LEU B 2 72 ? 188.925 238.955 327.154 1.00 23.65 71 LEU 4 O 1
ATOM 3679 N N . PRO B 2 73 ? 187.485 237.444 327.942 1.00 25.92 72 PRO 4 N 1
ATOM 3680 C CA . PRO B 2 73 ? 188.535 236.424 328.027 1.00 25.92 72 PRO 4 CA 1
ATOM 3681 C C . PRO B 2 73 ? 188.769 235.706 326.709 1.00 25.92 72 PRO 4 C 1
ATOM 3682 O O . PRO B 2 73 ? 188.506 234.507 326.593 1.00 25.92 72 PRO 4 O 1
ATOM 3686 N N . LEU B 2 74 ? 189.285 236.423 325.718 1.00 26.26 73 LEU 4 N 1
ATOM 3687 C CA . LEU B 2 74 ? 189.447 235.849 324.392 1.00 26.26 73 LEU 4 CA 1
ATOM 3688 C C . LEU B 2 74 ? 190.762 235.095 324.285 1.00 26.26 73 LEU 4 C 1
ATOM 3689 O O . LEU B 2 74 ? 191.832 235.634 324.581 1.00 26.26 73 LEU 4 O 1
ATOM 3694 N N . GLY B 2 75 ? 190.678 233.846 323.840 1.00 31.49 74 GLY 4 N 1
ATOM 3695 C CA . GLY B 2 75 ? 191.852 233.016 323.680 1.00 31.49 74 GLY 4 CA 1
ATOM 3696 C C . GLY B 2 75 ? 192.477 232.621 324.998 1.00 31.49 74 GLY 4 C 1
ATOM 3697 O O . GLY B 2 75 ? 193.696 232.693 325.164 1.00 31.49 74 GLY 4 O 1
ATOM 3698 N N . GLU B 2 76 ? 191.647 232.210 325.949 1.00 37.03 75 GLU 4 N 1
ATOM 3699 C CA . GLU B 2 76 ? 192.103 231.812 327.269 1.00 37.03 75 GLU 4 CA 1
ATOM 3700 C C . GLU B 2 76 ? 191.813 230.336 327.483 1.00 37.03 75 GLU 4 C 1
ATOM 3701 O O . GLU B 2 76 ? 190.827 229.799 326.975 1.00 37.03 75 GLU 4 O 1
ATOM 3707 N N . SER B 2 77 ? 192.681 229.686 328.247 1.00 42.04 76 SER 4 N 1
ATOM 3708 C CA . SER B 2 77 ? 192.489 228.297 328.627 1.00 42.04 76 SER 4 CA 1
ATOM 3709 C C . SER B 2 77 ? 191.944 228.232 330.045 1.00 42.04 76 SER 4 C 1
ATOM 3710 O O . SER B 2 77 ? 192.409 228.950 330.934 1.00 42.04 76 SER 4 O 1
ATOM 3713 N N . GLY B 2 78 ? 190.956 227.373 330.250 1.00 40.35 77 GLY 4 N 1
ATOM 3714 C CA . GLY B 2 78 ? 190.391 227.181 331.565 1.00 40.35 77 GLY 4 CA 1
ATOM 3715 C C . GLY B 2 78 ? 189.044 227.865 331.719 1.00 40.35 77 GLY 4 C 1
ATOM 3716 O O . GLY B 2 78 ? 188.668 228.757 330.957 1.00 40.35 77 GLY 4 O 1
ATOM 3717 N N . SER B 2 79 ? 188.306 227.427 332.734 1.00 35.89 78 SER 4 N 1
ATOM 3718 C CA . SER B 2 79 ? 186.990 227.979 333.011 1.00 35.89 78 SER 4 CA 1
ATOM 3719 C C . SER B 2 79 ? 187.036 229.202 333.912 1.00 35.89 78 SER 4 C 1
ATOM 3720 O O . SER B 2 79 ? 186.010 229.867 334.069 1.00 35.89 78 SER 4 O 1
ATOM 3723 N N . ALA B 2 80 ? 188.190 229.516 334.502 1.00 31.75 79 ALA 4 N 1
ATOM 3724 C CA . ALA B 2 80 ? 188.263 230.613 335.466 1.00 31.75 79 ALA 4 CA 1
ATOM 3725 C C . ALA B 2 80 ? 188.241 232.010 334.850 1.00 31.75 79 ALA 4 C 1
ATOM 3726 O O . ALA B 2 80 ? 187.662 232.914 335.473 1.00 31.75 79 ALA 4 O 1
ATOM 3728 N N . PRO B 2 81 ? 188.863 232.283 333.686 1.00 29.85 80 PRO 4 N 1
ATOM 3729 C CA . PRO B 2 81 ? 188.594 233.591 333.054 1.00 29.85 80 PRO 4 CA 1
ATOM 3730 C C . PRO B 2 81 ? 187.152 233.766 332.610 1.00 29.85 80 PRO 4 C 1
ATOM 3731 O O . PRO B 2 81 ? 186.611 234.875 332.697 1.00 29.85 80 PRO 4 O 1
ATOM 3735 N N . VAL B 2 82 ? 186.502 232.690 332.167 1.00 27.81 81 VAL 4 N 1
ATOM 3736 C CA . VAL B 2 82 ? 185.090 232.763 331.808 1.00 27.81 81 VAL 4 CA 1
ATOM 3737 C C . VAL B 2 82 ? 184.234 232.972 333.051 1.00 27.81 81 VAL 4 C 1
ATOM 3738 O O . VAL B 2 82 ? 183.224 233.685 333.016 1.00 27.81 81 VAL 4 O 1
ATOM 3742 N N . LYS B 2 83 ? 184.652 232.402 334.181 1.00 29.73 82 LYS 4 N 1
ATOM 3743 C CA . LYS B 2 83 ? 183.925 232.612 335.427 1.00 29.73 82 LYS 4 CA 1
ATOM 3744 C C . LYS B 2 83 ? 184.155 234.014 335.972 1.00 29.73 82 LYS 4 C 1
ATOM 3745 O O . LYS B 2 83 ? 183.252 234.601 336.574 1.00 29.73 82 LYS 4 O 1
ATOM 3751 N N . ARG B 2 84 ? 185.353 234.568 335.762 1.00 20.04 83 ARG 4 N 1
ATOM 3752 C CA . ARG B 2 84 ? 185.609 235.973 336.068 1.00 20.04 83 ARG 4 CA 1
ATOM 3753 C C . ARG B 2 84 ? 184.722 236.882 335.233 1.00 20.04 83 ARG 4 C 1
ATOM 3754 O O . ARG B 2 84 ? 184.183 237.869 335.741 1.00 20.04 83 ARG 4 O 1
ATOM 3762 N N . TYR B 2 85 ? 184.606 236.585 333.940 1.00 24.48 84 TYR 4 N 1
ATOM 3763 C CA . TYR B 2 85 ? 183.809 237.407 333.038 1.00 24.48 84 TYR 4 CA 1
ATOM 3764 C C . TYR B 2 85 ? 182.333 237.348 333.404 1.00 24.48 84 TYR 4 C 1
ATOM 3765 O O . TYR B 2 85 ? 181.652 238.382 333.458 1.00 24.48 84 TYR 4 O 1
ATOM 3774 N N . ALA B 2 86 ? 181.838 236.147 333.710 1.00 21.53 85 ALA 4 N 1
ATOM 3775 C CA . ALA B 2 86 ? 180.457 235.989 334.136 1.00 21.53 85 ALA 4 CA 1
ATOM 3776 C C . ALA B 2 86 ? 180.212 236.639 335.491 1.00 21.53 85 ALA 4 C 1
ATOM 3777 O O . ALA B 2 86 ? 179.150 237.221 335.713 1.00 21.53 85 ALA 4 O 1
ATOM 3779 N N . ALA B 2 87 ? 181.197 236.592 336.392 1.00 22.84 86 ALA 4 N 1
ATOM 3780 C CA . ALA B 2 87 ? 181.050 237.231 337.694 1.00 22.84 86 ALA 4 CA 1
ATOM 3781 C C . ALA B 2 87 ? 181.046 238.746 337.573 1.00 22.84 86 ALA 4 C 1
ATOM 3782 O O . ALA B 2 87 ? 180.321 239.427 338.302 1.00 22.84 86 ALA 4 O 1
ATOM 3784 N N . GLU B 2 88 ? 181.839 239.291 336.651 1.00 24.86 87 GLU 4 N 1
ATOM 3785 C CA . GLU B 2 88 ? 181.834 240.732 336.428 1.00 24.86 87 GLU 4 CA 1
ATOM 3786 C C . GLU B 2 88 ? 180.523 241.186 335.806 1.00 24.86 87 GLU 4 C 1
ATOM 3787 O O . GLU B 2 88 ? 180.006 242.253 336.149 1.00 24.86 87 GLU 4 O 1
ATOM 3793 N N . LEU B 2 89 ? 179.954 240.373 334.913 1.00 20.95 88 LEU 4 N 1
ATOM 3794 C CA . LEU B 2 89 ? 178.647 240.701 334.351 1.00 20.95 88 LEU 4 CA 1
ATOM 3795 C C . LEU B 2 89 ? 177.542 240.584 335.395 1.00 20.95 88 LEU 4 C 1
ATOM 3796 O O . LEU B 2 89 ? 176.592 241.374 335.394 1.00 20.95 88 LEU 4 O 1
ATOM 3801 N N . PHE B 2 90 ? 177.666 239.619 336.312 1.00 26.40 89 PHE 4 N 1
ATOM 3802 C CA . PHE B 2 90 ? 176.724 239.492 337.422 1.00 26.40 89 PHE 4 CA 1
ATOM 3803 C C . PHE B 2 90 ? 176.789 240.693 338.355 1.00 26.40 89 PHE 4 C 1
ATOM 3804 O O . PHE B 2 90 ? 175.752 241.233 338.756 1.00 26.40 89 PHE 4 O 1
ATOM 3812 N N . ASN B 2 91 ? 178.001 241.113 338.725 1.00 25.45 90 ASN 4 N 1
ATOM 3813 C CA . ASN B 2 91 ? 178.157 242.255 339.619 1.00 25.45 90 ASN 4 CA 1
ATOM 3814 C C . ASN B 2 91 ? 177.737 243.548 338.940 1.00 25.45 90 ASN 4 C 1
ATOM 3815 O O . ASN B 2 91 ? 177.233 244.463 339.598 1.00 25.45 90 ASN 4 O 1
ATOM 3820 N N . LEU B 2 92 ? 177.917 243.634 337.622 1.00 26.96 91 LEU 4 N 1
ATOM 3821 C CA . LEU B 2 92 ? 177.452 244.801 336.884 1.00 26.96 91 LEU 4 CA 1
ATOM 3822 C C . LEU B 2 92 ? 175.934 244.845 336.820 1.00 26.96 91 LEU 4 C 1
ATOM 3823 O O . LEU B 2 92 ? 175.334 245.920 336.926 1.00 26.96 91 LEU 4 O 1
ATOM 3828 N N . GLY B 2 93 ? 175.293 243.688 336.644 1.00 27.84 92 GLY 4 N 1
ATOM 3829 C CA . GLY B 2 93 ? 173.842 243.643 336.698 1.00 27.84 92 GLY 4 CA 1
ATOM 3830 C C . GLY B 2 93 ? 173.301 243.965 338.077 1.00 27.84 92 GLY 4 C 1
ATOM 3831 O O . GLY B 2 93 ? 172.248 244.585 338.208 1.00 27.84 92 GLY 4 O 1
ATOM 3832 N N . ALA B 2 94 ? 174.021 243.557 339.122 1.00 28.91 93 ALA 4 N 1
ATOM 3833 C CA . ALA B 2 94 ? 173.622 243.916 340.478 1.00 28.91 93 ALA 4 CA 1
ATOM 3834 C C . ALA B 2 94 ? 173.807 245.406 340.737 1.00 28.91 93 ALA 4 C 1
ATOM 3835 O O . ALA B 2 94 ? 173.038 246.011 341.491 1.00 28.91 93 ALA 4 O 1
ATOM 3837 N N . GLN B 2 95 ? 174.819 246.016 340.118 1.00 33.67 94 GLN 4 N 1
ATOM 3838 C CA . GLN B 2 95 ? 175.049 247.445 340.305 1.00 33.67 94 GLN 4 CA 1
ATOM 3839 C C . GLN B 2 95 ? 174.018 248.279 339.558 1.00 33.67 94 GLN 4 C 1
ATOM 3840 O O . GLN B 2 95 ? 173.745 249.423 339.934 1.00 33.67 94 GLN 4 O 1
ATOM 3846 N N . ALA B 2 96 ? 173.441 247.729 338.496 1.00 31.28 95 ALA 4 N 1
ATOM 3847 C CA . ALA B 2 96 ? 172.474 248.457 337.690 1.00 31.28 95 ALA 4 CA 1
ATOM 3848 C C . ALA B 2 96 ? 171.041 248.260 338.152 1.00 31.28 95 ALA 4 C 1
ATOM 3849 O O . ALA B 2 96 ? 170.131 248.830 337.548 1.00 31.28 95 ALA 4 O 1
ATOM 3851 N N . GLY B 2 97 ? 170.816 247.475 339.193 1.00 32.84 96 GLY 4 N 1
ATOM 3852 C CA . GLY B 2 97 ? 169.489 247.290 339.722 1.00 32.84 96 GLY 4 CA 1
ATOM 3853 C C . GLY B 2 97 ? 168.778 246.041 339.269 1.00 32.84 96 GLY 4 C 1
ATOM 3854 O O . GLY B 2 97 ? 167.574 245.918 339.513 1.00 32.84 96 GLY 4 O 1
ATOM 3855 N N . PHE B 2 98 ? 169.470 245.116 338.615 1.00 29.05 97 PHE 4 N 1
ATOM 3856 C CA . PHE B 2 98 ? 168.871 243.836 338.281 1.00 29.05 97 PHE 4 CA 1
ATOM 3857 C C . PHE B 2 98 ? 169.015 242.875 339.451 1.00 29.05 97 PHE 4 C 1
ATOM 3858 O O . PHE B 2 98 ? 169.904 243.021 340.291 1.00 29.05 97 PHE 4 O 1
ATOM 3866 N N . GLU B 2 99 ? 168.133 241.886 339.499 1.00 35.27 98 GLU 4 N 1
ATOM 3867 C CA . GLU B 2 99 ? 168.301 240.750 340.386 1.00 35.27 98 GLU 4 CA 1
ATOM 3868 C C . GLU B 2 99 ? 169.145 239.691 339.691 1.00 35.27 98 GLU 4 C 1
ATOM 3869 O O . GLU B 2 99 ? 169.832 239.971 338.710 1.00 35.27 98 GLU 4 O 1
ATOM 3875 N N . CYS B 2 100 ? 169.129 238.482 340.240 1.00 35.29 99 CYS 4 N 1
ATOM 3876 C CA . CYS B 2 100 ? 169.776 237.335 339.620 1.00 35.29 99 CYS 4 CA 1
ATOM 3877 C C . CYS B 2 100 ? 169.189 237.086 338.231 1.00 35.29 99 CYS 4 C 1
ATOM 3878 O O . CYS B 2 100 ? 167.985 237.307 338.034 1.00 35.29 99 CYS 4 O 1
ATOM 3881 N N . PRO B 2 101 ? 170.014 236.693 337.232 1.00 31.89 100 PRO 4 N 1
ATOM 3882 C CA . PRO B 2 101 ? 169.508 236.403 335.881 1.00 31.89 100 PRO 4 CA 1
ATOM 3883 C C . PRO B 2 101 ? 168.401 235.368 335.817 1.00 31.89 100 PRO 4 C 1
ATOM 3884 O O . PRO B 2 101 ? 167.489 235.491 334.996 1.00 31.89 100 PRO 4 O 1
ATOM 3888 N N . PHE B 2 102 ? 168.480 234.363 336.693 1.00 33.62 101 PHE 4 N 1
ATOM 3889 C CA . PHE B 2 102 ? 167.412 233.380 336.836 1.00 33.62 101 PHE 4 CA 1
ATOM 3890 C C . PHE B 2 102 ? 166.105 234.042 337.252 1.00 33.62 101 PHE 4 C 1
ATOM 3891 O O . PHE B 2 102 ? 165.071 233.859 336.597 1.00 33.62 101 PHE 4 O 1
ATOM 3899 N N . ILE B 2 103 ? 166.147 234.849 338.313 1.00 33.19 102 ILE 4 N 1
ATOM 3900 C CA . ILE B 2 103 ? 164.974 235.575 338.785 1.00 33.19 102 ILE 4 CA 1
ATOM 3901 C C . ILE B 2 103 ? 164.520 236.616 337.770 1.00 33.19 102 ILE 4 C 1
ATOM 3902 O O . ILE B 2 103 ? 163.316 236.822 337.579 1.00 33.19 102 ILE 4 O 1
ATOM 3907 N N . GLU B 2 104 ? 165.458 237.237 337.060 1.00 35.34 103 GLU 4 N 1
ATOM 3908 C CA . GLU B 2 104 ? 165.095 238.323 336.160 1.00 35.34 103 GLU 4 CA 1
ATOM 3909 C C . GLU B 2 104 ? 164.472 237.806 334.868 1.00 35.34 103 GLU 4 C 1
ATOM 3910 O O . GLU B 2 104 ? 163.676 238.511 334.238 1.00 35.34 103 GLU 4 O 1
ATOM 3916 N N . VAL B 2 105 ? 164.810 236.583 334.448 1.00 34.88 104 VAL 4 N 1
ATOM 3917 C CA . VAL B 2 105 ? 164.149 236.042 333.263 1.00 34.88 104 VAL 4 CA 1
ATOM 3918 C C . VAL B 2 105 ? 162.902 235.257 333.665 1.00 34.88 104 VAL 4 C 1
ATOM 3919 O O . VAL B 2 105 ? 161.968 235.101 332.867 1.00 34.88 104 VAL 4 O 1
ATOM 3923 N N . SER B 2 106 ? 162.832 234.807 334.923 1.00 35.60 105 SER 4 N 1
ATOM 3924 C CA . SER B 2 106 ? 161.577 234.266 335.434 1.00 35.60 105 SER 4 CA 1
ATOM 3925 C C . SER B 2 106 ? 160.520 235.356 335.542 1.00 35.60 105 SER 4 C 1
ATOM 3926 O O . SER B 2 106 ? 159.329 235.104 335.319 1.00 35.60 105 SER 4 O 1
ATOM 3929 N N . LYS B 2 107 ? 160.949 236.579 335.868 1.00 37.55 106 LYS 4 N 1
ATOM 3930 C CA . LYS B 2 107 ? 160.067 237.742 335.803 1.00 37.55 106 LYS 4 CA 1
ATOM 3931 C C . LYS B 2 107 ? 159.545 237.976 334.392 1.00 37.55 106 LYS 4 C 1
ATOM 3932 O O . LYS B 2 107 ? 158.373 238.315 334.210 1.00 37.55 106 LYS 4 O 1
ATOM 3938 N N . LYS B 2 108 ? 160.398 237.791 333.382 1.00 40.77 107 LYS 4 N 1
ATOM 3939 C CA . LYS B 2 108 ? 159.973 237.998 332.001 1.00 40.77 107 LYS 4 CA 1
ATOM 3940 C C . LYS B 2 108 ? 158.996 236.920 331.556 1.00 40.77 107 LYS 4 C 1
ATOM 3941 O O . LYS B 2 108 ? 158.051 237.201 330.810 1.00 40.77 107 LYS 4 O 1
ATOM 3947 N N . PHE B 2 109 ? 159.215 235.680 331.999 1.00 40.30 108 PHE 4 N 1
ATOM 3948 C CA . PHE B 2 109 ? 158.276 234.604 331.700 1.00 40.30 108 PHE 4 CA 1
ATOM 3949 C C . PHE B 2 109 ? 156.929 234.841 332.371 1.00 40.30 108 PHE 4 C 1
ATOM 3950 O O . PHE B 2 109 ? 155.878 234.602 331.768 1.00 40.30 108 PHE 4 O 1
ATOM 3958 N N . GLY B 2 110 ? 156.939 235.320 333.616 1.00 44.90 109 GLY 4 N 1
ATOM 3959 C CA . GLY B 2 110 ? 155.684 235.589 334.297 1.00 44.90 109 GLY 4 CA 1
ATOM 3960 C C . GLY B 2 110 ? 154.982 236.829 333.776 1.00 44.90 109 GLY 4 C 1
ATOM 3961 O O . GLY B 2 110 ? 153.762 236.959 333.896 1.00 44.90 109 GLY 4 O 1
ATOM 3962 N N . GLN B 2 111 ? 155.740 237.754 333.189 1.00 47.48 110 GLN 4 N 1
ATOM 3963 C CA . GLN B 2 111 ? 155.153 238.996 332.706 1.00 47.48 110 GLN 4 CA 1
ATOM 3964 C C . GLN B 2 111 ? 154.599 238.840 331.295 1.00 47.48 110 GLN 4 C 1
ATOM 3965 O O . GLN B 2 111 ? 153.523 239.362 330.985 1.00 47.48 110 GLN 4 O 1
ATOM 3971 N N . GLU B 2 112 ? 155.310 238.109 330.431 1.00 51.96 111 GLU 4 N 1
ATOM 3972 C CA . GLU B 2 112 ? 154.883 237.978 329.042 1.00 51.96 111 GLU 4 CA 1
ATOM 3973 C C . GLU B 2 112 ? 153.662 237.081 328.904 1.00 51.96 111 GLU 4 C 1
ATOM 3974 O O . GLU B 2 112 ? 152.888 237.235 327.953 1.00 51.96 111 GLU 4 O 1
ATOM 3980 N N . THR B 2 113 ? 153.473 236.143 329.826 1.00 54.07 112 THR 4 N 1
ATOM 3981 C CA . THR B 2 113 ? 152.355 235.207 329.798 1.00 54.07 112 THR 4 CA 1
ATOM 3982 C C . THR B 2 113 ? 151.591 235.256 331.108 1.00 54.07 112 THR 4 C 1
ATOM 3983 O O . THR B 2 113 ? 151.281 234.230 331.715 1.00 54.07 112 THR 4 O 1
ATOM 3987 N N . ALA B 2 114 ? 151.291 236.469 331.572 1.00 59.10 113 ALA 4 N 1
ATOM 3988 C CA . ALA B 2 114 ? 150.473 236.610 332.768 1.00 59.10 113 ALA 4 CA 1
ATOM 3989 C C . ALA B 2 114 ? 149.027 236.230 332.495 1.00 59.10 113 ALA 4 C 1
ATOM 3990 O O . ALA B 2 114 ? 148.355 235.673 333.370 1.00 59.10 113 ALA 4 O 1
ATOM 3992 N N . THR B 2 115 ? 148.535 236.518 331.287 1.00 68.67 114 THR 4 N 1
ATOM 3993 C CA . THR B 2 115 ? 147.179 236.174 330.867 1.00 68.67 114 THR 4 CA 1
ATOM 3994 C C . THR B 2 115 ? 147.288 235.201 329.692 1.00 68.67 114 THR 4 C 1
ATOM 3995 O O . THR B 2 115 ? 147.255 235.597 328.527 1.00 68.67 114 THR 4 O 1
ATOM 3999 N N . SER B 2 116 ? 147.415 233.915 330.010 1.00 69.28 115 SER 4 N 1
ATOM 4000 C CA . SER B 2 116 ? 147.563 232.864 329.009 1.00 69.28 115 SER 4 CA 1
ATOM 4001 C C . SER B 2 116 ? 146.925 231.601 329.562 1.00 69.28 115 SER 4 C 1
ATOM 4002 O O . SER B 2 116 ? 147.407 231.041 330.551 1.00 69.28 115 SER 4 O 1
ATOM 4005 N N . GLU B 2 117 ? 145.848 231.152 328.927 1.00 75.85 116 GLU 4 N 1
ATOM 4006 C CA . GLU B 2 117 ? 145.107 230.006 329.427 1.00 75.85 116 GLU 4 CA 1
ATOM 4007 C C . GLU B 2 117 ? 145.555 228.688 328.818 1.00 75.85 116 GLU 4 C 1
ATOM 4008 O O . GLU B 2 117 ? 145.243 227.635 329.377 1.00 75.85 116 GLU 4 O 1
ATOM 4014 N N . THR B 2 118 ? 146.282 228.715 327.705 1.00 73.02 117 THR 4 N 1
ATOM 4015 C CA . THR B 2 118 ? 146.724 227.498 327.042 1.00 73.02 117 THR 4 CA 1
ATOM 4016 C C . THR B 2 118 ? 148.241 227.487 326.939 1.00 73.02 117 THR 4 C 1
ATOM 4017 O O . THR B 2 118 ? 148.889 228.532 327.030 1.00 73.02 117 THR 4 O 1
ATOM 4021 N N . VAL B 2 119 ? 148.798 226.290 326.744 1.00 68.63 118 VAL 4 N 1
ATOM 4022 C CA . VAL B 2 119 ? 150.247 226.116 326.736 1.00 68.63 118 VAL 4 CA 1
ATOM 4023 C C . VAL B 2 119 ? 150.842 226.642 325.434 1.00 68.63 118 VAL 4 C 1
ATOM 4024 O O . VAL B 2 119 ? 151.971 227.149 325.410 1.00 68.63 118 VAL 4 O 1
ATOM 4028 N N . LYS B 2 120 ? 150.073 226.583 324.342 1.00 68.31 119 LYS 4 N 1
ATOM 4029 C CA . LYS B 2 120 ? 150.580 227.042 323.051 1.00 68.31 119 LYS 4 CA 1
ATOM 4030 C C . LYS B 2 120 ? 150.776 228.554 323.035 1.00 68.31 119 LYS 4 C 1
ATOM 4031 O O . LYS B 2 120 ? 151.734 229.056 322.436 1.00 68.31 119 LYS 4 O 1
ATOM 4037 N N . ASP B 2 121 ? 149.906 229.294 323.726 1.00 66.03 120 ASP 4 N 1
ATOM 4038 C CA . ASP B 2 121 ? 150.094 230.737 323.838 1.00 66.03 120 ASP 4 CA 1
ATOM 4039 C C . ASP B 2 121 ? 151.304 231.070 324.702 1.00 66.03 120 ASP 4 C 1
ATOM 4040 O O . ASP B 2 121 ? 151.980 232.080 324.472 1.00 66.03 120 ASP 4 O 1
ATOM 4045 N N . VAL B 2 122 ? 151.601 230.218 325.687 1.00 62.47 121 VAL 4 N 1
ATOM 4046 C CA . VAL B 2 122 ? 152.799 230.392 326.503 1.00 62.47 121 VAL 4 CA 1
ATOM 4047 C C . VAL B 2 122 ? 154.050 230.152 325.669 1.00 62.47 121 VAL 4 C 1
ATOM 4048 O O . VAL B 2 122 ? 155.008 230.933 325.717 1.00 62.47 121 VAL 4 O 1
ATOM 4052 N N . LEU B 2 123 ? 154.049 229.090 324.866 1.00 59.74 122 LEU 4 N 1
ATOM 4053 C CA . LEU B 2 123 ? 155.188 228.786 324.013 1.00 59.74 122 LEU 4 CA 1
ATOM 4054 C C . LEU B 2 123 ? 155.328 229.749 322.842 1.00 59.74 122 LEU 4 C 1
ATOM 4055 O O . LEU B 2 123 ? 156.411 229.826 322.257 1.00 59.74 122 LEU 4 O 1
ATOM 4060 N N . ASN B 2 124 ? 154.271 230.473 322.479 1.00 61.25 123 ASN 4 N 1
ATOM 4061 C CA . ASN B 2 124 ? 154.368 231.465 321.420 1.00 61.25 123 ASN 4 CA 1
ATOM 4062 C C . ASN B 2 124 ? 154.611 232.878 321.924 1.00 61.25 123 ASN 4 C 1
ATOM 4063 O O . ASN B 2 124 ? 154.998 233.739 321.128 1.00 61.25 123 ASN 4 O 1
ATOM 4068 N N . LYS B 2 125 ? 154.392 233.149 323.209 1.00 57.93 124 LYS 4 N 1
ATOM 4069 C CA . LYS B 2 125 ? 154.650 234.482 323.732 1.00 57.93 124 LYS 4 CA 1
ATOM 4070 C C . LYS B 2 125 ? 155.966 234.589 324.487 1.00 57.93 124 LYS 4 C 1
ATOM 4071 O O . LYS B 2 125 ? 156.450 235.706 324.697 1.00 57.93 124 LYS 4 O 1
ATOM 4077 N N . THR B 2 126 ? 156.556 233.466 324.894 1.00 50.04 125 THR 4 N 1
ATOM 4078 C CA . THR B 2 126 ? 157.902 233.437 325.449 1.00 50.04 125 THR 4 CA 1
ATOM 4079 C C . THR B 2 126 ? 158.918 232.903 324.450 1.00 50.04 125 THR 4 C 1
ATOM 4080 O O . THR B 2 126 ? 159.927 232.319 324.846 1.00 50.04 125 THR 4 O 1
ATOM 4084 N N . LYS B 2 127 ? 158.669 233.094 323.157 1.00 50.52 126 LYS 4 N 1
ATOM 4085 C CA . LYS B 2 127 ? 159.523 232.503 322.136 1.00 50.52 126 LYS 4 CA 1
ATOM 4086 C C . LYS B 2 127 ? 160.857 233.224 322.011 1.00 50.52 126 LYS 4 C 1
ATOM 4087 O O . LYS B 2 127 ? 161.853 232.606 321.621 1.00 50.52 126 LYS 4 O 1
ATOM 4093 N N . SER B 2 128 ? 160.900 234.516 322.336 1.00 45.71 127 SER 4 N 1
ATOM 4094 C CA . SER B 2 128 ? 162.129 235.288 322.216 1.00 45.71 127 SER 4 CA 1
ATOM 4095 C C . SER B 2 128 ? 163.150 234.956 323.292 1.00 45.71 127 SER 4 C 1
ATOM 4096 O O . SER B 2 128 ? 164.338 235.229 323.103 1.00 45.71 127 SER 4 O 1
ATOM 4099 N N . TYR B 2 129 ? 162.725 234.374 324.409 1.00 43.81 128 TYR 4 N 1
ATOM 4100 C CA . TYR B 2 129 ? 163.603 234.152 325.544 1.00 43.81 128 TYR 4 CA 1
ATOM 4101 C C . TYR B 2 129 ? 163.990 232.696 325.734 1.00 43.81 128 TYR 4 C 1
ATOM 4102 O O . TYR B 2 129 ? 164.882 232.409 326.534 1.00 43.81 128 TYR 4 O 1
ATOM 4111 N N . VAL B 2 130 ? 163.353 231.774 325.028 1.00 44.36 129 VAL 4 N 1
ATOM 4112 C CA . VAL B 2 130 ? 163.695 230.360 325.087 1.00 44.36 129 VAL 4 CA 1
ATOM 4113 C C . VAL B 2 130 ? 164.383 230.005 323.778 1.00 44.36 129 VAL 4 C 1
ATOM 4114 O O . VAL B 2 130 ? 164.078 230.595 322.736 1.00 44.36 129 VAL 4 O 1
ATOM 4118 N N . SER B 2 131 ? 165.356 229.091 323.851 1.00 49.56 130 SER 4 N 1
ATOM 4119 C CA . SER B 2 131 ? 166.070 228.616 322.673 1.00 49.56 130 SER 4 CA 1
ATOM 4120 C C . SER B 2 131 ? 165.111 227.978 321.679 1.00 49.56 130 SER 4 C 1
ATOM 4121 O O . SER B 2 131 ? 164.108 227.373 322.064 1.00 49.56 130 SER 4 O 1
ATOM 4124 N N . ALA B 2 132 ? 165.422 228.129 320.389 1.00 52.74 131 ALA 4 N 1
ATOM 4125 C CA . ALA B 2 132 ? 164.542 227.613 319.345 1.00 52.74 131 ALA 4 CA 1
ATOM 4126 C C . ALA B 2 132 ? 164.526 226.090 319.334 1.00 52.74 131 ALA 4 C 1
ATOM 4127 O O . ALA B 2 132 ? 163.520 225.477 318.958 1.00 52.74 131 ALA 4 O 1
ATOM 4129 N N . ASP B 2 133 ? 165.621 225.464 319.767 1.00 56.58 132 ASP 4 N 1
ATOM 4130 C CA . ASP B 2 133 ? 165.653 224.010 319.882 1.00 56.58 132 ASP 4 CA 1
ATOM 4131 C C . ASP B 2 133 ? 164.742 223.528 321.004 1.00 56.58 132 ASP 4 C 1
ATOM 4132 O O . ASP B 2 133 ? 163.958 222.588 320.825 1.00 56.58 132 ASP 4 O 1
ATOM 4137 N N . TYR B 2 134 ? 164.818 224.179 322.168 1.00 53.37 133 TYR 4 N 1
ATOM 4138 C CA . TYR B 2 134 ? 163.963 223.798 323.287 1.00 53.37 133 TYR 4 CA 1
ATOM 4139 C C . TYR B 2 134 ? 162.509 224.159 323.017 1.00 53.37 133 TYR 4 C 1
ATOM 4140 O O . TYR B 2 134 ? 161.603 223.408 323.391 1.00 53.37 133 TYR 4 O 1
ATOM 4149 N N . ASN B 2 135 ? 162.270 225.287 322.343 1.00 55.92 134 ASN 4 N 1
ATOM 4150 C CA . ASN B 2 135 ? 160.907 225.658 321.979 1.00 55.92 134 ASN 4 CA 1
ATOM 4151 C C . ASN B 2 135 ? 160.313 224.691 320.965 1.00 55.92 134 ASN 4 C 1
ATOM 4152 O O . ASN B 2 135 ? 159.136 224.333 321.076 1.00 55.92 134 ASN 4 O 1
ATOM 4157 N N . ALA B 2 136 ? 161.116 224.223 320.006 1.00 58.56 135 ALA 4 N 1
ATOM 4158 C CA . ALA B 2 136 ? 160.626 223.255 319.032 1.00 58.56 135 ALA 4 CA 1
ATOM 4159 C C . ALA B 2 136 ? 160.373 221.896 319.673 1.00 58.56 135 ALA 4 C 1
ATOM 4160 O O . ALA B 2 136 ? 159.398 221.216 319.329 1.00 58.56 135 ALA 4 O 1
ATOM 4162 N N . ALA B 2 137 ? 161.230 221.489 320.614 1.00 58.39 136 ALA 4 N 1
ATOM 4163 C CA . ALA B 2 137 ? 161.012 220.228 321.318 1.00 58.39 136 ALA 4 CA 1
ATOM 4164 C C . ALA B 2 137 ? 159.760 220.283 322.186 1.00 58.39 136 ALA 4 C 1
ATOM 4165 O O . ALA B 2 137 ? 158.974 219.326 322.218 1.00 58.39 136 ALA 4 O 1
ATOM 4167 N N . LEU B 2 138 ? 159.538 221.411 322.867 1.00 59.98 137 LEU 4 N 1
ATOM 4168 C CA . LEU B 2 138 ? 158.332 221.566 323.672 1.00 59.98 137 LEU 4 CA 1
ATOM 4169 C C . LEU B 2 138 ? 157.089 221.672 322.798 1.00 59.98 137 LEU 4 C 1
ATOM 4170 O O . LEU B 2 138 ? 156.008 221.235 323.198 1.00 59.98 137 LEU 4 O 1
ATOM 4175 N N . ASN B 2 139 ? 157.229 222.218 321.587 1.00 63.98 138 ASN 4 N 1
ATOM 4176 C CA . ASN B 2 139 ? 156.097 222.269 320.667 1.00 63.98 138 ASN 4 CA 1
ATOM 4177 C C . ASN B 2 139 ? 155.747 220.884 320.137 1.00 63.98 138 ASN 4 C 1
ATOM 4178 O O . ASN B 2 139 ? 154.566 220.566 319.958 1.00 63.98 138 ASN 4 O 1
ATOM 4183 N N . GLU B 2 140 ? 156.757 220.044 319.888 1.00 70.62 139 GLU 4 N 1
ATOM 4184 C CA . GLU B 2 140 ? 156.490 218.665 319.478 1.00 70.62 139 GLU 4 CA 1
ATOM 4185 C C . GLU B 2 140 ? 155.837 217.872 320.605 1.00 70.62 139 GLU 4 C 1
ATOM 4186 O O . GLU B 2 140 ? 154.911 217.083 320.371 1.00 70.62 139 GLU 4 O 1
ATOM 4192 N N . VAL B 2 141 ? 156.293 218.095 321.841 1.00 69.74 140 VAL 4 N 1
ATOM 4193 C CA . VAL B 2 141 ? 155.678 217.469 323.012 1.00 69.74 140 VAL 4 CA 1
ATOM 4194 C C . VAL B 2 141 ? 154.232 217.930 323.183 1.00 69.74 140 VAL 4 C 1
ATOM 4195 O O . VAL B 2 141 ? 153.330 217.121 323.452 1.00 69.74 140 VAL 4 O 1
ATOM 4199 N N . LEU B 2 142 ? 153.980 219.225 322.978 1.00 74.02 141 LEU 4 N 1
ATOM 4200 C CA . LEU B 2 142 ? 152.634 219.764 323.126 1.00 74.02 141 LEU 4 CA 1
ATOM 4201 C C . LEU B 2 142 ? 151.705 219.253 322.032 1.00 74.02 141 LEU 4 C 1
ATOM 4202 O O . LEU B 2 142 ? 150.534 218.962 322.294 1.00 74.02 141 LEU 4 O 1
ATOM 4207 N N . SER B 2 143 ? 152.218 219.109 320.806 1.00 75.95 142 SER 4 N 1
ATOM 4208 C CA . SER B 2 143 ? 151.414 218.553 319.723 1.00 75.95 142 SER 4 CA 1
ATOM 4209 C C . SER B 2 143 ? 151.100 217.082 319.964 1.00 75.95 142 SER 4 C 1
ATOM 4210 O O . SER B 2 143 ? 149.991 216.625 319.669 1.00 75.95 142 SER 4 O 1
ATOM 4213 N N . SER B 2 144 ? 152.049 216.336 320.542 1.00 79.05 143 SER 4 N 1
ATOM 4214 C CA . SER B 2 144 ? 151.790 214.935 320.869 1.00 79.05 143 SER 4 CA 1
ATOM 4215 C C . SER B 2 144 ? 150.742 214.798 321.970 1.00 79.05 143 SER 4 C 1
ATOM 4216 O O . SER B 2 144 ? 149.860 213.931 321.895 1.00 79.05 143 SER 4 O 1
ATOM 4219 N N . VAL B 2 145 ? 150.797 215.666 322.983 1.00 82.04 144 VAL 4 N 1
ATOM 4220 C CA . VAL B 2 145 ? 149.834 215.572 324.078 1.00 82.04 144 VAL 4 CA 1
ATOM 4221 C C . VAL B 2 145 ? 148.454 216.046 323.623 1.00 82.04 144 VAL 4 C 1
ATOM 4222 O O . VAL B 2 145 ? 147.431 215.444 323.978 1.00 82.04 144 VAL 4 O 1
ATOM 4226 N N . GLU B 2 146 ? 148.401 217.088 322.783 1.00 85.89 145 GLU 4 N 1
ATOM 4227 C CA . GLU B 2 146 ? 147.126 217.525 322.217 1.00 85.89 145 GLU 4 CA 1
ATOM 4228 C C . GLU B 2 146 ? 146.558 216.497 321.247 1.00 85.89 145 GLU 4 C 1
ATOM 4229 O O . GLU B 2 146 ? 145.341 216.435 321.043 1.00 85.89 145 GLU 4 O 1
ATOM 4235 N N . ALA B 2 147 ? 147.421 215.691 320.625 1.00 86.73 146 ALA 4 N 1
ATOM 4236 C CA . ALA B 2 147 ? 146.926 214.602 319.795 1.00 86.73 146 ALA 4 CA 1
ATOM 4237 C C . ALA B 2 147 ? 146.368 213.470 320.647 1.00 86.73 146 ALA 4 C 1
ATOM 4238 O O . ALA B 2 147 ? 145.363 212.851 320.282 1.00 86.73 146 ALA 4 O 1
ATOM 4240 N N . GLU B 2 148 ? 147.001 213.180 321.787 1.00 87.24 147 GLU 4 N 1
ATOM 4241 C CA . GLU B 2 148 ? 146.542 212.039 322.578 1.00 87.24 147 GLU 4 CA 1
ATOM 4242 C C . GLU B 2 148 ? 145.297 212.377 323.398 1.00 87.24 147 GLU 4 C 1
ATOM 4243 O O . GLU B 2 148 ? 144.465 211.499 323.649 1.00 87.24 147 GLU 4 O 1
ATOM 4249 N N . ILE B 2 149 ? 145.142 213.634 323.831 1.00 90.42 148 ILE 4 N 1
ATOM 4250 C CA . ILE B 2 149 ? 143.957 214.004 324.606 1.00 90.42 148 ILE 4 CA 1
ATOM 4251 C C . ILE B 2 149 ? 142.861 214.631 323.755 1.00 90.42 148 ILE 4 C 1
ATOM 4252 O O . ILE B 2 149 ? 141.752 214.846 324.274 1.00 90.42 148 ILE 4 O 1
ATOM 4257 N N . ASN B 2 150 ? 143.141 214.942 322.481 1.00 93.11 149 ASN 4 N 1
ATOM 4258 C CA . ASN B 2 150 ? 142.181 215.496 321.512 1.00 93.11 149 ASN 4 CA 1
ATOM 4259 C C . ASN B 2 150 ? 141.578 216.815 321.990 1.00 93.11 149 ASN 4 C 1
ATOM 4260 O O . ASN B 2 150 ? 140.407 217.113 321.749 1.00 93.11 149 ASN 4 O 1
ATOM 4265 N N . GLY B 2 151 ? 142.395 217.620 322.667 1.00 93.67 150 GLY 4 N 1
ATOM 4266 C CA . GLY B 2 151 ? 141.947 218.877 323.250 1.00 93.67 150 GLY 4 CA 1
ATOM 4267 C C . GLY B 2 151 ? 143.163 219.763 323.455 1.00 93.67 150 GLY 4 C 1
ATOM 4268 O O . GLY B 2 151 ? 144.277 219.248 323.589 1.00 93.67 150 GLY 4 O 1
ATOM 4269 N N . PRO B 2 152 ? 142.994 221.094 323.457 1.00 89.84 151 PRO 4 N 1
ATOM 4270 C CA . PRO B 2 152 ? 144.121 221.977 323.789 1.00 89.84 151 PRO 4 CA 1
ATOM 4271 C C . PRO B 2 152 ? 144.550 221.847 325.240 1.00 89.84 151 PRO 4 C 1
ATOM 4272 O O . PRO B 2 152 ? 143.707 221.819 326.142 1.00 89.84 151 PRO 4 O 1
ATOM 4276 N N . VAL B 2 153 ? 145.861 221.747 325.473 1.00 79.76 152 VAL 4 N 1
ATOM 4277 C CA . VAL B 2 153 ? 146.366 221.686 326.837 1.00 79.76 152 VAL 4 CA 1
ATOM 4278 C C . VAL B 2 153 ? 146.269 223.063 327.470 1.00 79.76 152 VAL 4 C 1
ATOM 4279 O O . VAL B 2 153 ? 146.700 224.069 326.893 1.00 79.76 152 VAL 4 O 1
ATOM 4283 N N . LEU B 2 154 ? 145.689 223.113 328.662 1.00 78.83 153 LEU 4 N 1
ATOM 4284 C CA . LEU B 2 154 ? 145.476 224.358 329.377 1.00 78.83 153 LEU 4 CA 1
ATOM 4285 C C . LEU B 2 154 ? 146.633 224.617 330.329 1.00 78.83 153 LEU 4 C 1
ATOM 4286 O O . LEU B 2 154 ? 147.374 223.697 330.687 1.00 78.83 153 LEU 4 O 1
ATOM 4291 N N . PHE B 2 155 ? 146.781 225.875 330.733 1.00 74.95 154 PHE 4 N 1
ATOM 4292 C CA . PHE B 2 155 ? 147.876 226.280 331.602 1.00 74.95 154 PHE 4 CA 1
ATOM 4293 C C . PHE B 2 155 ? 147.395 226.423 333.040 1.00 74.95 154 PHE 4 C 1
ATOM 4294 O O . PHE B 2 155 ? 147.846 227.313 333.768 1.00 74.95 154 PHE 4 O 1
ATOM 4302 N N . ASP B 2 156 ? 146.466 225.559 333.456 1.00 83.35 155 ASP 4 N 1
ATOM 4303 C CA . ASP B 2 156 ? 145.958 225.630 334.821 1.00 83.35 155 ASP 4 CA 1
ATOM 4304 C C . ASP B 2 156 ? 146.893 224.932 335.799 1.00 83.35 155 ASP 4 C 1
ATOM 4305 O O . ASP B 2 156 ? 147.110 225.418 336.916 1.00 83.35 155 ASP 4 O 1
ATOM 4310 N N . GLY B 2 157 ? 147.450 223.792 335.405 1.00 82.65 156 GLY 4 N 1
ATOM 4311 C CA . GLY B 2 157 ? 148.361 223.075 336.268 1.00 82.65 156 GLY 4 CA 1
ATOM 4312 C C . GLY B 2 157 ? 147.759 221.916 337.027 1.00 82.65 156 GLY 4 C 1
ATOM 4313 O O . GLY B 2 157 ? 148.511 221.067 337.522 1.00 82.65 156 GLY 4 O 1
ATOM 4314 N N . LYS B 2 158 ? 146.432 221.849 337.140 1.00 87.20 157 LYS 4 N 1
ATOM 4315 C CA . LYS B 2 158 ? 145.764 220.751 337.822 1.00 87.20 157 LYS 4 CA 1
ATOM 4316 C C . LYS B 2 158 ? 145.049 219.790 336.888 1.00 87.20 157 LYS 4 C 1
ATOM 4317 O O . LYS B 2 158 ? 144.582 218.746 337.352 1.00 87.20 157 LYS 4 O 1
ATOM 4323 N N . THR B 2 159 ? 144.947 220.109 335.600 1.00 85.75 158 THR 4 N 1
ATOM 4324 C CA . THR B 2 159 ? 144.361 219.183 334.642 1.00 85.75 158 THR 4 CA 1
ATOM 4325 C C . THR B 2 159 ? 145.315 218.025 334.379 1.00 85.75 158 THR 4 C 1
ATOM 4326 O O . THR B 2 159 ? 146.525 218.136 334.591 1.00 85.75 158 THR 4 O 1
ATOM 4330 N N . GLU B 2 160 ? 144.764 216.902 333.915 1.00 85.46 159 GLU 4 N 1
ATOM 4331 C CA . GLU B 2 160 ? 145.592 215.727 333.665 1.00 85.46 159 GLU 4 CA 1
ATOM 4332 C C . GLU B 2 160 ? 146.379 215.875 332.369 1.00 85.46 159 GLU 4 C 1
ATOM 4333 O O . GLU B 2 160 ? 147.467 215.298 332.224 1.00 85.46 159 GLU 4 O 1
ATOM 4339 N N . GLY B 2 161 ? 145.846 216.647 331.418 1.00 82.61 160 GLY 4 N 1
ATOM 4340 C CA . GLY B 2 161 ? 146.573 216.900 330.184 1.00 82.61 160 GLY 4 CA 1
ATOM 4341 C C . GLY B 2 161 ? 147.829 217.716 330.411 1.00 82.61 160 GLY 4 C 1
ATOM 4342 O O . GLY B 2 161 ? 148.878 217.442 329.817 1.00 82.61 160 GLY 4 O 1
ATOM 4343 N N . PHE B 2 162 ? 147.755 218.704 331.308 1.00 78.04 161 PHE 4 N 1
ATOM 4344 C CA . PHE B 2 162 ? 148.955 219.449 331.662 1.00 78.04 161 PHE 4 CA 1
ATOM 4345 C C . PHE B 2 162 ? 149.917 218.597 332.474 1.00 78.04 161 PHE 4 C 1
ATOM 4346 O O . PHE B 2 162 ? 151.127 218.810 332.417 1.00 78.04 161 PHE 4 O 1
ATOM 4354 N N . LYS B 2 163 ? 149.408 217.617 333.222 1.00 78.44 162 LYS 4 N 1
ATOM 4355 C CA . LYS B 2 163 ? 150.306 216.735 333.962 1.00 78.44 162 LYS 4 CA 1
ATOM 4356 C C . LYS B 2 163 ? 151.068 215.809 333.020 1.00 78.44 162 LYS 4 C 1
ATOM 4357 O O . LYS B 2 163 ? 152.262 215.556 333.220 1.00 78.44 162 LYS 4 O 1
ATOM 4363 N N . LYS B 2 164 ? 150.405 215.329 331.964 1.00 78.80 163 LYS 4 N 1
ATOM 4364 C CA . LYS B 2 164 ? 151.097 214.520 330.964 1.00 78.80 163 LYS 4 CA 1
ATOM 4365 C C . LYS B 2 164 ? 152.093 215.357 330.167 1.00 78.80 163 LYS 4 C 1
ATOM 4366 O O . LYS B 2 164 ? 153.215 214.902 329.882 1.00 78.80 163 LYS 4 O 1
ATOM 4372 N N . PHE B 2 165 ? 151.707 216.594 329.821 1.00 71.42 164 PHE 4 N 1
ATOM 4373 C CA . PHE B 2 165 ? 152.635 217.509 329.162 1.00 71.42 164 PHE 4 CA 1
ATOM 4374 C C . PHE B 2 165 ? 153.821 217.844 330.058 1.00 71.42 164 PHE 4 C 1
ATOM 4375 O O . PHE B 2 165 ? 154.948 217.954 329.575 1.00 71.42 164 PHE 4 O 1
ATOM 4383 N N . ALA B 2 166 ? 153.591 217.987 331.363 1.00 69.42 165 ALA 4 N 1
ATOM 4384 C CA . ALA B 2 166 ? 154.671 218.336 332.276 1.00 69.42 165 ALA 4 CA 1
ATOM 4385 C C . ALA B 2 166 ? 155.608 217.161 332.490 1.00 69.42 165 ALA 4 C 1
ATOM 4386 O O . ALA B 2 166 ? 156.816 217.353 332.655 1.00 69.42 165 ALA 4 O 1
ATOM 4388 N N . ALA B 2 167 ? 155.077 215.936 332.463 1.00 68.35 166 ALA 4 N 1
ATOM 4389 C CA . ALA B 2 167 ? 155.937 214.760 332.555 1.00 68.35 166 ALA 4 CA 1
ATOM 4390 C C . ALA B 2 167 ? 156.821 214.622 331.320 1.00 68.35 166 ALA 4 C 1
ATOM 4391 O O . ALA B 2 167 ? 158.036 214.404 331.435 1.00 68.35 166 ALA 4 O 1
ATOM 4393 N N . LYS B 2 168 ? 156.239 214.787 330.128 1.00 67.17 167 LYS 4 N 1
ATOM 4394 C CA . LYS B 2 168 ? 157.047 214.688 328.913 1.00 67.17 167 LYS 4 CA 1
ATOM 4395 C C . LYS B 2 168 ? 157.986 215.886 328.760 1.00 67.17 167 LYS 4 C 1
ATOM 4396 O O . LYS B 2 168 ? 159.086 215.757 328.206 1.00 67.17 167 LYS 4 O 1
ATOM 4402 N N . ALA B 2 169 ? 157.590 217.049 329.286 1.00 63.04 168 ALA 4 N 1
ATOM 4403 C CA . ALA B 2 169 ? 158.454 218.221 329.245 1.00 63.04 168 ALA 4 CA 1
ATOM 4404 C C . ALA B 2 169 ? 159.612 218.085 330.220 1.00 63.04 168 ALA 4 C 1
ATOM 4405 O O . ALA B 2 169 ? 160.725 218.537 329.936 1.00 63.04 168 ALA 4 O 1
ATOM 4407 N N . LYS B 2 170 ? 159.375 217.451 331.370 1.00 58.77 169 LYS 4 N 1
ATOM 4408 C CA . LYS B 2 170 ? 160.471 217.134 332.274 1.00 58.77 169 LYS 4 CA 1
ATOM 4409 C C . LYS B 2 170 ? 161.409 216.115 331.647 1.00 58.77 169 LYS 4 C 1
ATOM 4410 O O . LYS B 2 170 ? 162.627 216.187 331.839 1.00 58.77 169 LYS 4 O 1
ATOM 4416 N N . ALA B 2 171 ? 160.860 215.184 330.859 1.00 59.39 170 ALA 4 N 1
ATOM 4417 C CA . ALA B 2 171 ? 161.698 214.224 330.143 1.00 59.39 170 ALA 4 CA 1
ATOM 4418 C C . ALA B 2 171 ? 162.599 214.908 329.118 1.00 59.39 170 ALA 4 C 1
ATOM 4419 O O . ALA B 2 171 ? 163.805 214.632 329.061 1.00 59.39 170 ALA 4 O 1
ATOM 4421 N N . VAL B 2 172 ? 162.043 215.825 328.319 1.00 58.13 171 VAL 4 N 1
ATOM 4422 C CA . VAL B 2 172 ? 162.859 216.482 327.297 1.00 58.13 171 VAL 4 CA 1
ATOM 4423 C C . VAL B 2 172 ? 163.824 217.483 327.939 1.00 58.13 171 VAL 4 C 1
ATOM 4424 O O . VAL B 2 172 ? 164.931 217.713 327.432 1.00 58.13 171 VAL 4 O 1
ATOM 4428 N N . ALA B 2 173 ? 163.456 218.038 329.099 1.00 55.64 172 ALA 4 N 1
ATOM 4429 C CA . ALA B 2 173 ? 164.354 218.944 329.806 1.00 55.64 172 ALA 4 CA 1
ATOM 4430 C C . ALA B 2 173 ? 165.528 218.197 330.427 1.00 55.64 172 ALA 4 C 1
ATOM 4431 O O . ALA B 2 173 ? 166.650 218.714 330.456 1.00 55.64 172 ALA 4 O 1
ATOM 4433 N N . VAL B 2 174 ? 165.292 216.987 330.940 1.00 55.47 173 VAL 4 N 1
ATOM 4434 C CA . VAL B 2 174 ? 166.394 216.164 331.433 1.00 55.47 173 VAL 4 CA 1
ATOM 4435 C C . VAL B 2 174 ? 167.268 215.696 330.273 1.00 55.47 173 VAL 4 C 1
ATOM 4436 O O . VAL B 2 174 ? 168.501 215.642 330.387 1.00 55.47 173 VAL 4 O 1
ATOM 4440 N N . SER B 2 175 ? 166.654 215.410 329.118 1.00 57.48 174 SER 4 N 1
ATOM 4441 C CA . SER B 2 175 ? 167.437 214.963 327.968 1.00 57.48 174 SER 4 CA 1
ATOM 4442 C C . SER B 2 175 ? 168.290 216.084 327.386 1.00 57.48 174 SER 4 C 1
ATOM 4443 O O . SER B 2 175 ? 169.369 215.819 326.845 1.00 57.48 174 SER 4 O 1
ATOM 4446 N N . ARG B 2 176 ? 167.838 217.337 327.494 1.00 56.02 175 ARG 4 N 1
ATOM 4447 C CA . ARG B 2 176 ? 168.611 218.442 326.934 1.00 56.02 175 ARG 4 CA 1
ATOM 4448 C C . ARG B 2 176 ? 169.740 218.872 327.863 1.00 56.02 175 ARG 4 C 1
ATOM 4449 O O . ARG B 2 176 ? 170.589 219.684 327.481 1.00 56.02 175 ARG 4 O 1
ATOM 4457 N N . GLY B 2 177 ? 169.764 218.350 329.086 1.00 52.85 176 GLY 4 N 1
ATOM 4458 C CA . GLY B 2 177 ? 170.833 218.633 330.021 1.00 52.85 176 GLY 4 CA 1
ATOM 4459 C C . GLY B 2 177 ? 170.433 219.471 331.211 1.00 52.85 176 GLY 4 C 1
ATOM 4460 O O . GLY B 2 177 ? 171.308 219.851 331.997 1.00 52.85 176 GLY 4 O 1
ATOM 4461 N N . LEU B 2 178 ? 169.148 219.772 331.374 1.00 49.88 177 LEU 4 N 1
ATOM 4462 C CA . LEU B 2 178 ? 168.680 220.582 332.484 1.00 49.88 177 LEU 4 CA 1
ATOM 4463 C C . LEU B 2 178 ? 168.173 219.675 333.590 1.00 49.88 177 LEU 4 C 1
ATOM 4464 O O . LEU B 2 178 ? 167.192 218.948 333.374 1.00 49.88 177 LEU 4 O 1
ATOM 4469 N N . PRO B 2 179 ? 168.795 219.665 334.767 1.00 49.35 178 PRO 4 N 1
ATOM 4470 C CA . PRO B 2 179 ? 168.268 218.857 335.873 1.00 49.35 178 PRO 4 CA 1
ATOM 4471 C C . PRO B 2 179 ? 167.005 219.469 336.446 1.00 49.35 178 PRO 4 C 1
ATOM 4472 O O . PRO B 2 179 ? 167.055 220.198 337.442 1.00 49.35 178 PRO 4 O 1
ATOM 4476 N N . ALA B 2 180 ? 165.869 219.165 335.810 1.00 50.43 179 ALA 4 N 1
ATOM 4477 C CA . ALA B 2 180 ? 164.624 219.875 336.084 1.00 50.43 179 ALA 4 CA 1
ATOM 4478 C C . ALA B 2 180 ? 164.101 219.595 337.486 1.00 50.43 179 ALA 4 C 1
ATOM 4479 O O . ALA B 2 180 ? 163.410 220.434 338.072 1.00 50.43 179 ALA 4 O 1
ATOM 4481 N N . ASP B 2 181 ? 164.441 218.434 338.051 1.00 54.12 180 ASP 4 N 1
ATOM 4482 C CA . ASP B 2 181 ? 164.054 218.145 339.428 1.00 54.12 180 ASP 4 CA 1
ATOM 4483 C C . ASP B 2 181 ? 164.807 219.033 340.410 1.00 54.12 180 ASP 4 C 1
ATOM 4484 O O . ASP B 2 181 ? 164.220 219.535 341.374 1.00 54.12 180 ASP 4 O 1
ATOM 4489 N N . THR B 2 182 ? 166.093 219.276 340.152 1.00 51.95 181 THR 4 N 1
ATOM 4490 C CA . THR B 2 182 ? 166.890 220.152 341.007 1.00 51.95 181 THR 4 CA 1
ATOM 4491 C C . THR B 2 182 ? 166.441 221.604 340.882 1.00 51.95 181 THR 4 C 1
ATOM 4492 O O . THR B 2 182 ? 166.315 222.317 341.887 1.00 51.95 181 THR 4 O 1
ATOM 4496 N N . ILE B 2 183 ? 166.177 222.046 339.649 1.00 47.26 182 ILE 4 N 1
ATOM 4497 C CA . ILE B 2 183 ? 165.725 223.412 339.399 1.00 47.26 182 ILE 4 CA 1
ATOM 4498 C C . ILE B 2 183 ? 164.353 223.647 340.020 1.00 47.26 182 ILE 4 C 1
ATOM 4499 O O . ILE B 2 183 ? 164.086 224.714 340.586 1.00 47.26 182 ILE 4 O 1
ATOM 4504 N N . LEU B 2 184 ? 163.477 222.641 339.964 1.00 50.26 183 LEU 4 N 1
ATOM 4505 C CA . LEU B 2 184 ? 162.161 222.772 340.580 1.00 50.26 183 LEU 4 CA 1
ATOM 4506 C C . LEU B 2 184 ? 162.251 222.746 342.100 1.00 50.26 183 LEU 4 C 1
ATOM 4507 O O . LEU B 2 184 ? 161.547 223.502 342.780 1.00 50.26 183 LEU 4 O 1
ATOM 4512 N N . ALA B 2 185 ? 163.125 221.899 342.651 1.00 51.14 184 ALA 4 N 1
ATOM 4513 C CA . ALA B 2 185 ? 163.208 221.769 344.099 1.00 51.14 184 ALA 4 CA 1
ATOM 4514 C C . ALA B 2 185 ? 163.921 222.957 344.730 1.00 51.14 184 ALA 4 C 1
ATOM 4515 O O . ALA B 2 185 ? 163.744 223.225 345.923 1.00 51.14 184 ALA 4 O 1
ATOM 4517 N N . TYR B 2 186 ? 164.738 223.676 343.957 1.00 49.57 185 TYR 4 N 1
ATOM 4518 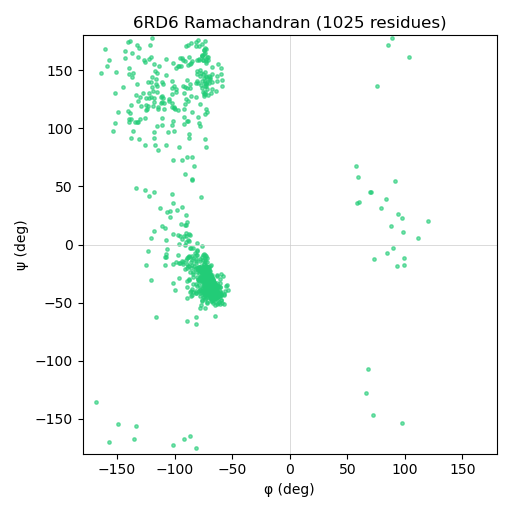C CA . TYR B 2 186 ? 165.365 224.876 344.502 1.00 49.57 185 TYR 4 CA 1
ATOM 4519 C C . TYR B 2 186 ? 164.360 226.011 344.633 1.00 49.57 185 TYR 4 C 1
ATOM 4520 O O . TYR B 2 186 ? 164.355 226.733 345.635 1.00 49.57 185 TYR 4 O 1
ATOM 4529 N N . CYS B 2 187 ? 163.508 226.194 343.625 1.00 53.06 186 CYS 4 N 1
ATOM 4530 C CA . CYS B 2 187 ? 162.533 227.275 343.682 1.00 53.06 186 CYS 4 CA 1
ATOM 4531 C C . CYS B 2 187 ? 161.339 226.897 344.548 1.00 53.06 186 CYS 4 C 1
ATOM 4532 O O . CYS B 2 187 ? 160.599 227.774 345.009 1.00 53.06 186 CYS 4 O 1
ATOM 4535 N N . ALA B 2 188 ? 161.131 225.600 344.780 1.00 58.48 187 ALA 4 N 1
ATOM 4536 C CA . ALA B 2 188 ? 160.031 225.178 345.638 1.00 58.48 187 ALA 4 CA 1
ATOM 4537 C C . ALA B 2 188 ? 160.395 225.303 347.111 1.00 58.48 187 ALA 4 C 1
ATOM 4538 O O . ALA B 2 188 ? 159.541 225.632 347.943 1.00 58.48 187 ALA 4 O 1
ATOM 4540 N N . GLY B 2 189 ? 161.652 225.045 347.455 1.00 66.53 188 GLY 4 N 1
ATOM 4541 C CA . GLY B 2 189 ? 162.078 225.067 348.840 1.00 66.53 188 GLY 4 CA 1
ATOM 4542 C C . GLY B 2 189 ? 161.915 223.724 349.522 1.00 66.53 188 GLY 4 C 1
ATOM 4543 O O . GLY B 2 189 ? 161.431 222.741 348.953 1.00 66.53 188 GLY 4 O 1
ATOM 4544 N N . SER B 2 190 ? 162.339 223.685 350.784 1.00 78.68 189 SER 4 N 1
ATOM 4545 C CA . SER B 2 190 ? 162.234 222.486 351.602 1.00 78.68 189 SER 4 CA 1
ATOM 4546 C C . SER B 2 190 ? 161.908 222.878 353.034 1.00 78.68 189 SER 4 C 1
ATOM 4547 O O . SER B 2 190 ? 162.018 224.046 353.415 1.00 78.68 189 SER 4 O 1
ATOM 4550 N N . ALA B 2 191 ? 161.503 221.883 353.828 1.00 84.04 190 ALA 4 N 1
ATOM 4551 C CA . ALA B 2 191 ? 161.117 222.152 355.209 1.00 84.04 190 ALA 4 CA 1
ATOM 4552 C C . ALA B 2 191 ? 162.338 222.350 356.097 1.00 84.04 190 ALA 4 C 1
ATOM 4553 O O . ALA B 2 191 ? 162.439 223.354 356.812 1.00 84.04 190 ALA 4 O 1
ATOM 4555 N N . ASN B 2 192 ? 163.276 221.409 356.065 1.00 80.94 191 ASN 4 N 1
ATOM 4556 C CA . ASN B 2 192 ? 164.523 221.516 356.806 1.00 80.94 191 ASN 4 CA 1
ATOM 4557 C C . ASN B 2 192 ? 165.539 222.276 355.967 1.00 80.94 191 ASN 4 C 1
ATOM 4558 O O . ASN B 2 192 ? 165.444 222.302 354.736 1.00 80.94 191 ASN 4 O 1
ATOM 4563 N N . GLU B 2 193 ? 166.509 222.900 356.637 1.00 75.04 192 GLU 4 N 1
ATOM 4564 C CA . GLU B 2 193 ? 167.477 223.720 355.919 1.00 75.04 192 GLU 4 CA 1
ATOM 4565 C C . GLU B 2 193 ? 168.642 222.886 355.401 1.00 75.04 192 GLU 4 C 1
ATOM 4566 O O . GLU B 2 193 ? 169.397 223.337 354.534 1.00 75.04 192 GLU 4 O 1
ATOM 4572 N N . ASP B 2 194 ? 168.794 221.657 355.900 1.00 72.81 193 ASP 4 N 1
ATOM 4573 C CA . ASP B 2 194 ? 169.877 220.801 355.421 1.00 72.81 193 ASP 4 CA 1
ATOM 4574 C C . ASP B 2 194 ? 169.573 220.241 354.036 1.00 72.81 193 ASP 4 C 1
ATOM 4575 O O . ASP B 2 194 ? 170.438 220.248 353.149 1.00 72.81 193 ASP 4 O 1
ATOM 4580 N N . ALA B 2 195 ? 168.346 219.752 353.832 1.00 67.97 194 ALA 4 N 1
ATOM 4581 C CA . ALA B 2 195 ? 167.942 219.286 352.509 1.00 67.97 194 ALA 4 CA 1
ATOM 4582 C C . ALA B 2 195 ? 167.866 220.443 351.524 1.00 67.97 194 ALA 4 C 1
ATOM 4583 O O . ALA B 2 195 ? 168.197 220.283 350.342 1.00 67.97 194 ALA 4 O 1
ATOM 4585 N N . ALA B 2 196 ? 167.462 221.622 352.007 1.00 65.98 195 ALA 4 N 1
ATOM 4586 C CA . ALA B 2 196 ? 167.497 222.824 351.183 1.00 65.98 195 ALA 4 CA 1
ATOM 4587 C C . ALA B 2 196 ? 168.925 223.199 350.810 1.00 65.98 195 ALA 4 C 1
ATOM 4588 O O . ALA B 2 196 ? 169.170 223.681 349.702 1.00 65.98 195 ALA 4 O 1
ATOM 4590 N N . ASP B 2 197 ? 169.884 222.944 351.705 1.00 61.90 196 ASP 4 N 1
ATOM 4591 C CA . ASP B 2 197 ? 171.285 223.210 351.397 1.00 61.90 196 ASP 4 CA 1
ATOM 4592 C C . ASP B 2 197 ? 171.814 222.241 350.346 1.00 61.90 196 ASP 4 C 1
ATOM 4593 O O . ASP B 2 197 ? 172.581 222.640 349.462 1.00 61.90 196 ASP 4 O 1
ATOM 4598 N N . LYS B 2 198 ? 171.419 220.965 350.431 1.00 58.94 197 LYS 4 N 1
ATOM 4599 C CA . LYS B 2 198 ? 171.815 219.989 349.412 1.00 58.94 197 LYS 4 CA 1
ATOM 4600 C C . LYS B 2 198 ? 171.255 220.356 348.041 1.00 58.94 197 LYS 4 C 1
ATOM 4601 O O . LYS B 2 198 ? 171.978 220.334 347.029 1.00 58.94 197 LYS 4 O 1
ATOM 4607 N N . VAL B 2 199 ? 169.971 220.724 348.002 1.00 54.45 198 VAL 4 N 1
ATOM 4608 C CA . VAL B 2 199 ? 169.326 221.116 346.753 1.00 54.45 198 VAL 4 CA 1
ATOM 4609 C C . VAL B 2 199 ? 169.929 222.409 346.212 1.00 54.45 198 VAL 4 C 1
ATOM 4610 O O . VAL B 2 199 ? 170.128 222.552 345.000 1.00 54.45 198 VAL 4 O 1
ATOM 4614 N N . SER B 2 200 ? 170.299 223.339 347.097 1.00 52.07 199 SER 4 N 1
ATOM 4615 C CA . SER B 2 200 ? 170.890 224.594 346.645 1.00 52.07 199 SER 4 CA 1
ATOM 4616 C C . SER B 2 200 ? 172.299 224.386 346.109 1.00 52.07 199 SER 4 C 1
ATOM 4617 O O . SER B 2 200 ? 172.703 225.053 345.153 1.00 52.07 199 SER 4 O 1
ATOM 4620 N N . LYS B 2 201 ? 173.056 223.454 346.694 1.00 49.68 200 LYS 4 N 1
ATOM 4621 C CA . LYS B 2 201 ? 174.390 223.170 346.176 1.00 49.68 200 LYS 4 CA 1
ATOM 4622 C C . LYS B 2 201 ? 174.322 222.508 344.804 1.00 49.68 200 LYS 4 C 1
ATOM 4623 O O . LYS B 2 201 ? 175.101 222.854 343.905 1.00 49.68 200 LYS 4 O 1
ATOM 4629 N N . GLU B 2 202 ? 173.361 221.597 344.606 1.00 48.65 201 GLU 4 N 1
ATOM 4630 C CA . GLU B 2 202 ? 173.187 221.005 343.277 1.00 48.65 201 GLU 4 CA 1
ATOM 4631 C C . GLU B 2 202 ? 172.692 222.034 342.260 1.00 48.65 201 GLU 4 C 1
ATOM 4632 O O . GLU B 2 202 ? 173.135 222.040 341.098 1.00 48.65 201 GLU 4 O 1
ATOM 4638 N N . PHE B 2 203 ? 171.803 222.938 342.691 1.00 41.36 202 PHE 4 N 1
ATOM 4639 C CA . PHE B 2 203 ? 171.306 223.984 341.803 1.00 41.36 202 PHE 4 CA 1
ATOM 4640 C C . PHE B 2 203 ? 172.409 224.948 341.410 1.00 41.36 202 PHE 4 C 1
ATOM 4641 O O . PHE B 2 203 ? 172.468 225.385 340.262 1.00 41.36 202 PHE 4 O 1
ATOM 4649 N N . PHE B 2 204 ? 173.275 225.316 342.350 1.00 39.67 203 PHE 4 N 1
ATOM 4650 C CA . PHE B 2 204 ? 174.308 226.283 342.018 1.00 39.67 203 PHE 4 CA 1
ATOM 4651 C C . PHE B 2 204 ? 175.436 225.638 341.234 1.00 39.67 203 PHE 4 C 1
ATOM 4652 O O . PHE B 2 204 ? 176.116 226.330 340.472 1.00 39.67 203 PHE 4 O 1
ATOM 4660 N N . THR B 2 205 ? 175.607 224.317 341.355 1.00 38.12 204 THR 4 N 1
ATOM 4661 C CA . THR B 2 205 ? 176.450 223.594 340.407 1.00 38.12 204 THR 4 CA 1
ATOM 4662 C C . THR B 2 205 ? 175.908 223.707 338.985 1.00 38.12 204 THR 4 C 1
ATOM 4663 O O . THR B 2 205 ? 176.654 224.076 338.059 1.00 38.12 204 THR 4 O 1
ATOM 4667 N N . TRP B 2 206 ? 174.602 223.436 338.801 1.00 33.83 205 TRP 4 N 1
ATOM 4668 C CA . TRP B 2 206 ? 173.988 223.618 337.481 1.00 33.83 205 TRP 4 CA 1
ATOM 4669 C C . TRP B 2 206 ? 174.077 225.065 337.011 1.00 33.83 205 TRP 4 C 1
ATOM 4670 O O . TRP B 2 206 ? 174.368 225.321 335.841 1.00 33.83 205 TRP 4 O 1
ATOM 4681 N N . PHE B 2 207 ? 173.830 226.014 337.912 1.00 33.35 206 PHE 4 N 1
ATOM 4682 C CA . PHE B 2 207 ? 173.745 227.418 337.539 1.00 33.35 206 PHE 4 CA 1
ATOM 4683 C C . PHE B 2 207 ? 175.103 227.965 337.136 1.00 33.35 206 PHE 4 C 1
ATOM 4684 O O . PHE B 2 207 ? 175.203 228.735 336.175 1.00 33.35 206 PHE 4 O 1
ATOM 4692 N N . GLU B 2 208 ? 176.163 227.557 337.843 1.00 34.85 207 GLU 4 N 1
ATOM 4693 C CA . GLU B 2 208 ? 177.507 227.959 337.457 1.00 34.85 207 GLU 4 CA 1
ATOM 4694 C C . GLU B 2 208 ? 177.898 227.347 336.126 1.00 34.85 207 GLU 4 C 1
ATOM 4695 O O . GLU B 2 208 ? 178.493 228.029 335.282 1.00 34.85 207 GLU 4 O 1
ATOM 4701 N N . SER B 2 209 ? 177.539 226.072 335.906 1.00 33.53 208 SER 4 N 1
ATOM 4702 C CA . SER B 2 209 ? 177.754 225.452 334.599 1.00 33.53 208 SER 4 CA 1
ATOM 4703 C C . SER B 2 209 ? 176.988 226.180 333.498 1.00 33.53 208 SER 4 C 1
ATOM 4704 O O . SER B 2 209 ? 177.509 226.379 332.397 1.00 33.53 208 SER 4 O 1
ATOM 4707 N N . ALA B 2 210 ? 175.785 226.657 333.811 1.00 31.87 209 ALA 4 N 1
ATOM 4708 C CA . ALA B 2 210 ? 174.933 227.301 332.819 1.00 31.87 209 ALA 4 CA 1
ATOM 4709 C C . ALA B 2 210 ? 175.466 228.670 332.426 1.00 31.87 209 ALA 4 C 1
ATOM 4710 O O . ALA B 2 210 ? 175.598 228.968 331.233 1.00 31.87 209 ALA 4 O 1
ATOM 4712 N N . TYR B 2 211 ? 175.785 229.522 333.408 1.00 31.23 210 TYR 4 N 1
ATOM 4713 C CA . TYR B 2 211 ? 176.271 230.841 333.018 1.00 31.23 210 TYR 4 CA 1
ATOM 4714 C C . TYR B 2 211 ? 177.701 230.787 332.498 1.00 31.23 210 TYR 4 C 1
ATOM 4715 O O . TYR B 2 211 ? 178.073 231.626 331.672 1.00 31.23 210 TYR 4 O 1
ATOM 4724 N N . THR B 2 212 ? 178.497 229.796 332.919 1.00 30.24 211 THR 4 N 1
ATOM 4725 C CA . THR B 2 212 ? 179.800 229.596 332.302 1.00 30.24 211 THR 4 CA 1
ATOM 4726 C C . THR B 2 212 ? 179.656 229.155 330.852 1.00 30.24 211 THR 4 C 1
ATOM 4727 O O . THR B 2 212 ? 180.423 229.595 329.991 1.00 30.24 211 THR 4 O 1
ATOM 4731 N N . ALA B 2 213 ? 178.646 228.332 330.553 1.00 31.67 212 ALA 4 N 1
ATOM 4732 C CA . ALA B 2 213 ? 178.409 227.913 329.176 1.00 31.67 212 ALA 4 CA 1
ATOM 4733 C C . ALA B 2 213 ? 177.933 229.071 328.310 1.00 31.67 212 ALA 4 C 1
ATOM 4734 O O . ALA B 2 213 ? 178.369 229.208 327.162 1.00 31.67 212 ALA 4 O 1
ATOM 4736 N N . ASP B 2 214 ? 177.069 229.935 328.849 1.00 33.53 213 ASP 4 N 1
ATOM 4737 C CA . ASP B 2 214 ? 176.599 231.078 328.068 1.00 33.53 213 ASP 4 CA 1
ATOM 4738 C C . ASP B 2 214 ? 177.700 232.110 327.849 1.00 33.53 213 ASP 4 C 1
ATOM 4739 O O . ASP B 2 214 ? 177.828 232.667 326.749 1.00 33.53 213 ASP 4 O 1
ATOM 4744 N N . ALA B 2 215 ? 178.512 232.373 328.878 1.00 29.32 214 ALA 4 N 1
ATOM 4745 C CA . ALA B 2 215 ? 179.611 233.318 328.722 1.00 29.32 214 ALA 4 CA 1
ATOM 4746 C C . ALA B 2 215 ? 180.687 232.769 327.795 1.00 29.32 214 ALA 4 C 1
ATOM 4747 O O . ALA B 2 215 ? 181.267 233.517 327.002 1.00 29.32 214 ALA 4 O 1
ATOM 4749 N N . ALA B 2 216 ? 180.935 231.457 327.846 1.00 28.03 215 ALA 4 N 1
ATOM 4750 C CA . ALA B 2 216 ? 181.891 230.844 326.934 1.00 28.03 215 ALA 4 CA 1
ATOM 4751 C C . ALA B 2 216 ? 181.373 230.848 325.504 1.00 28.03 215 ALA 4 C 1
ATOM 4752 O O . ALA B 2 216 ? 182.155 230.994 324.561 1.00 28.03 215 ALA 4 O 1
ATOM 4754 N N . ALA B 2 217 ? 180.056 230.720 325.323 1.00 27.90 216 ALA 4 N 1
ATOM 4755 C CA . ALA B 2 217 ? 179.479 230.820 323.986 1.00 27.90 216 ALA 4 CA 1
ATOM 4756 C C . ALA B 2 217 ? 179.598 232.233 323.431 1.00 27.90 216 ALA 4 C 1
ATOM 4757 O O . ALA B 2 217 ? 179.888 232.416 322.242 1.00 27.90 216 ALA 4 O 1
ATOM 4759 N N . GLU B 2 218 ? 179.392 233.243 324.283 1.00 28.95 217 GLU 4 N 1
ATOM 4760 C CA . GLU B 2 218 ? 179.563 234.631 323.855 1.00 28.95 217 GLU 4 CA 1
ATOM 4761 C C . GLU B 2 218 ? 181.017 234.931 323.505 1.00 28.95 217 GLU 4 C 1
ATOM 4762 O O . GLU B 2 218 ? 181.300 235.631 322.522 1.00 28.95 217 GLU 4 O 1
ATOM 4768 N N . VAL B 2 219 ? 181.950 234.381 324.284 1.00 28.03 218 VAL 4 N 1
ATOM 4769 C CA . VAL B 2 219 ? 183.373 234.559 324.014 1.00 28.03 218 VAL 4 CA 1
ATOM 4770 C C . VAL B 2 219 ? 183.773 233.855 322.720 1.00 28.03 218 VAL 4 C 1
ATOM 4771 O O . VAL B 2 219 ? 184.547 234.397 321.927 1.00 28.03 218 VAL 4 O 1
ATOM 4775 N N . LYS B 2 220 ? 183.221 232.665 322.462 1.00 28.10 219 LYS 4 N 1
ATOM 4776 C CA . LYS B 2 220 ? 183.517 231.956 321.219 1.00 28.10 219 LYS 4 CA 1
ATOM 4777 C C . LYS B 2 220 ? 182.948 232.685 320.009 1.00 28.10 219 LYS 4 C 1
ATOM 4778 O O . LYS B 2 220 ? 183.569 232.698 318.940 1.00 28.10 219 LYS 4 O 1
ATOM 4784 N N . ALA B 2 221 ? 181.781 233.315 320.163 1.00 27.10 220 ALA 4 N 1
ATOM 4785 C CA . ALA B 2 221 ? 181.219 234.101 319.069 1.00 27.10 220 ALA 4 CA 1
ATOM 4786 C C . ALA B 2 221 ? 182.062 235.335 318.780 1.00 27.10 220 ALA 4 C 1
ATOM 4787 O O . ALA B 2 221 ? 182.286 235.678 317.613 1.00 27.10 220 ALA 4 O 1
ATOM 4789 N N . ILE B 2 222 ? 182.552 236.005 319.828 1.00 26.80 221 ILE 4 N 1
ATOM 4790 C CA . ILE B 2 222 ? 183.402 237.179 319.631 1.00 26.80 221 ILE 4 CA 1
ATOM 4791 C C . ILE B 2 222 ? 184.746 236.775 319.031 1.00 26.80 221 ILE 4 C 1
ATOM 4792 O O . ILE B 2 222 ? 185.286 237.470 318.160 1.00 26.80 221 ILE 4 O 1
ATOM 4797 N N . GLU B 2 223 ? 185.270 235.614 319.436 1.00 27.09 222 GLU 4 N 1
ATOM 4798 C CA . GLU B 2 223 ? 186.520 235.101 318.883 1.00 27.09 222 GLU 4 CA 1
ATOM 4799 C C . GLU B 2 223 ? 186.385 234.766 317.406 1.00 27.09 222 GLU 4 C 1
ATOM 4800 O O . GLU B 2 223 ? 187.264 235.103 316.604 1.00 27.09 222 GLU 4 O 1
ATOM 4806 N N . ALA B 2 224 ? 185.289 234.101 317.030 1.00 28.10 223 ALA 4 N 1
ATOM 4807 C CA . ALA B 2 224 ? 185.062 233.766 315.630 1.00 28.10 223 ALA 4 CA 1
ATOM 4808 C C . ALA B 2 224 ? 184.815 235.006 314.783 1.00 28.10 223 ALA 4 C 1
ATOM 4809 O O . ALA B 2 224 ? 185.289 235.073 313.644 1.00 28.10 223 ALA 4 O 1
ATOM 4811 N N . GLU B 2 225 ? 184.108 236.001 315.326 1.00 29.64 224 GLU 4 N 1
ATOM 4812 C CA . GLU B 2 225 ? 183.894 237.254 314.611 1.00 29.64 224 GLU 4 CA 1
ATOM 4813 C C . GLU B 2 225 ? 185.197 238.014 314.403 1.00 29.64 224 GLU 4 C 1
ATOM 4814 O O . GLU B 2 225 ? 185.437 238.546 313.313 1.00 29.64 224 GLU 4 O 1
ATOM 4820 N N . ALA B 2 226 ? 186.062 238.043 315.420 1.00 27.30 225 ALA 4 N 1
ATOM 4821 C CA . ALA B 2 226 ? 187.345 238.723 315.291 1.00 27.30 225 ALA 4 CA 1
ATOM 4822 C C . ALA B 2 226 ? 188.273 238.000 314.326 1.00 27.30 225 ALA 4 C 1
ATOM 4823 O O . ALA B 2 226 ? 188.982 238.653 313.556 1.00 27.30 225 ALA 4 O 1
ATOM 4825 N N . ALA B 2 227 ? 188.257 236.663 314.327 1.00 27.39 226 ALA 4 N 1
ATOM 4826 C CA . ALA B 2 227 ? 189.063 235.910 313.372 1.00 27.39 226 ALA 4 CA 1
ATOM 4827 C C . ALA B 2 227 ? 188.571 236.093 311.941 1.00 27.39 226 ALA 4 C 1
ATOM 4828 O O . ALA B 2 227 ? 189.388 236.220 311.023 1.00 27.39 226 ALA 4 O 1
ATOM 4830 N N . SER B 2 228 ? 187.252 236.152 311.737 1.00 29.18 227 SER 4 N 1
ATOM 4831 C CA . SER B 2 228 ? 186.695 236.405 310.411 1.00 29.18 227 SER 4 CA 1
ATOM 4832 C C . SER B 2 228 ? 187.024 237.809 309.911 1.00 29.18 227 SER 4 C 1
ATOM 4833 O O . SER B 2 228 ? 187.408 237.985 308.743 1.00 29.18 227 SER 4 O 1
ATOM 4836 N N . ILE B 2 229 ? 186.886 238.805 310.792 1.00 28.41 228 ILE 4 N 1
ATOM 4837 C CA . ILE B 2 229 ? 187.206 240.191 310.461 1.00 28.41 228 ILE 4 CA 1
ATOM 4838 C C . ILE B 2 229 ? 188.687 240.335 310.130 1.00 28.41 228 ILE 4 C 1
ATOM 4839 O O . ILE B 2 229 ? 189.059 241.005 309.158 1.00 28.41 228 ILE 4 O 1
ATOM 4844 N N . LEU B 2 230 ? 189.548 239.641 310.879 1.00 27.48 229 LEU 4 N 1
ATOM 4845 C CA . LEU B 2 230 ? 190.980 239.718 310.620 1.00 27.48 229 LEU 4 CA 1
ATOM 4846 C C . LEU B 2 230 ? 191.356 239.009 309.324 1.00 27.48 229 LEU 4 C 1
ATOM 4847 O O . LEU B 2 230 ? 192.253 239.459 308.612 1.00 27.48 229 LEU 4 O 1
ATOM 4852 N N . ASP B 2 231 ? 190.673 237.913 308.984 1.00 31.17 230 ASP 4 N 1
ATOM 4853 C CA . ASP B 2 231 ? 190.999 237.222 307.738 1.00 31.17 230 ASP 4 CA 1
ATOM 4854 C C . ASP B 2 231 ? 190.597 238.050 306.520 1.00 31.17 230 ASP 4 C 1
ATOM 4855 O O . ASP B 2 231 ? 191.369 238.176 305.556 1.00 31.17 230 ASP 4 O 1
ATOM 4860 N N . ARG B 2 232 ? 189.419 238.681 306.571 1.00 33.18 231 ARG 4 N 1
ATOM 4861 C CA . ARG B 2 232 ? 189.033 239.546 305.458 1.00 33.18 231 ARG 4 CA 1
ATOM 4862 C C . ARG B 2 232 ? 189.839 240.844 305.456 1.00 33.18 231 ARG 4 C 1
ATOM 4863 O O . ARG B 2 232 ? 189.919 241.530 304.432 1.00 33.18 231 ARG 4 O 1
ATOM 4871 N N . HIS B 2 233 ? 190.454 241.191 306.590 1.00 29.72 232 HIS 4 N 1
ATOM 4872 C CA . HIS B 2 233 ? 191.351 242.341 306.636 1.00 29.72 232 HIS 4 CA 1
ATOM 4873 C C . HIS B 2 233 ? 192.715 242.001 306.048 1.00 29.72 232 HIS 4 C 1
ATOM 4874 O O . HIS B 2 233 ? 193.317 242.814 305.341 1.00 29.72 232 HIS 4 O 1
ATOM 4881 N N . LEU B 2 234 ? 193.218 240.801 306.338 1.00 29.91 233 LEU 4 N 1
ATOM 4882 C CA . LEU B 2 234 ? 194.538 240.398 305.870 1.00 29.91 233 LEU 4 CA 1
ATOM 4883 C C . LEU B 2 234 ? 194.513 239.997 304.406 1.00 29.91 233 LEU 4 C 1
ATOM 4884 O O . LEU B 2 234 ? 195.570 239.884 303.778 1.00 29.91 233 LEU 4 O 1
ATOM 4889 N N . ALA B 2 235 ? 193.323 239.772 303.844 1.00 33.51 234 ALA 4 N 1
ATOM 4890 C CA . ALA B 2 235 ? 193.235 239.523 302.407 1.00 33.51 234 ALA 4 CA 1
ATOM 4891 C C . ALA B 2 235 ? 193.496 240.790 301.592 1.00 33.51 234 ALA 4 C 1
ATOM 4892 O O . ALA B 2 235 ? 193.747 240.714 300.385 1.00 33.51 234 ALA 4 O 1
ATOM 4894 N N . LYS B 2 236 ? 193.448 241.958 302.228 1.00 34.38 235 LYS 4 N 1
ATOM 4895 C CA . LYS B 2 236 ? 193.560 243.217 301.510 1.00 34.38 235 LYS 4 CA 1
ATOM 4896 C C . LYS B 2 236 ? 195.018 243.669 301.419 1.00 34.38 235 LYS 4 C 1
ATOM 4897 O O . LYS B 2 236 ? 195.861 243.243 302.211 1.00 34.38 235 LYS 4 O 1
ATOM 4903 N N . PRO B 2 237 ? 195.345 244.528 300.444 1.00 36.47 236 PRO 4 N 1
ATOM 4904 C CA . PRO B 2 237 ? 196.612 245.267 300.508 1.00 36.47 236 PRO 4 CA 1
ATOM 4905 C C . PRO B 2 237 ? 196.582 246.365 301.560 1.00 36.47 236 PRO 4 C 1
ATOM 4906 O O . PRO B 2 237 ? 195.521 246.692 302.096 1.00 36.47 236 PRO 4 O 1
ATOM 4910 N N . VAL B 2 238 ? 197.746 246.934 301.863 1.00 36.25 237 VAL 4 N 1
ATOM 4911 C CA . VAL B 2 238 ? 197.917 247.864 302.974 1.00 36.25 237 VAL 4 CA 1
ATOM 4912 C C . VAL B 2 238 ? 197.248 249.201 302.690 1.00 36.25 237 VAL 4 C 1
ATOM 4913 O O . VAL B 2 238 ? 196.619 249.789 303.577 1.00 36.25 237 VAL 4 O 1
ATOM 4917 N N . ALA B 2 239 ? 197.380 249.690 301.454 1.00 38.83 238 ALA 4 N 1
ATOM 4918 C CA . ALA B 2 239 ? 196.895 251.028 301.125 1.00 38.83 238 ALA 4 CA 1
ATOM 4919 C C . ALA B 2 239 ? 195.374 251.087 301.124 1.00 38.83 238 ALA 4 C 1
ATOM 4920 O O . ALA B 2 239 ? 194.786 252.108 301.507 1.00 38.83 238 ALA 4 O 1
ATOM 4922 N N . GLN B 2 240 ? 194.723 250.000 300.697 1.00 40.17 239 GLN 4 N 1
ATOM 4923 C CA . GLN B 2 240 ? 193.269 249.908 300.780 1.00 40.17 239 GLN 4 CA 1
ATOM 4924 C C . GLN B 2 240 ? 192.801 249.932 302.227 1.00 40.17 239 GLN 4 C 1
ATOM 4925 O O . GLN B 2 240 ? 191.808 250.593 302.554 1.00 40.17 239 GLN 4 O 1
ATOM 4931 N N . ILE B 2 241 ? 193.539 249.249 303.107 1.00 35.78 240 ILE 4 N 1
ATOM 4932 C CA . ILE B 2 241 ? 193.235 249.228 304.536 1.00 35.78 240 ILE 4 CA 1
ATOM 4933 C C . ILE B 2 241 ? 193.359 250.625 305.129 1.00 35.78 240 ILE 4 C 1
ATOM 4934 O O . ILE B 2 241 ? 192.480 251.086 305.870 1.00 35.78 240 ILE 4 O 1
ATOM 4939 N N . ARG B 2 242 ? 194.439 251.327 304.774 1.00 38.23 241 ARG 4 N 1
ATOM 4940 C CA . ARG B 2 242 ? 194.694 252.659 305.311 1.00 38.23 241 ARG 4 CA 1
ATOM 4941 C C . ARG B 2 242 ? 193.642 253.657 304.848 1.00 38.23 241 ARG 4 C 1
ATOM 4942 O O . ARG B 2 242 ? 193.128 254.443 305.652 1.00 38.23 241 ARG 4 O 1
ATOM 4950 N N . LYS B 2 243 ? 193.273 253.614 303.563 1.00 41.32 242 LYS 4 N 1
ATOM 4951 C CA . LYS B 2 243 ? 192.285 254.573 303.076 1.00 41.32 242 LYS 4 CA 1
ATOM 4952 C C . LYS B 2 243 ? 190.882 254.233 303.573 1.00 41.32 242 LYS 4 C 1
ATOM 4953 O O . LYS B 2 243 ? 190.094 255.142 303.857 1.00 41.32 242 LYS 4 O 1
ATOM 4959 N N . GLU B 2 244 ? 190.577 252.941 303.763 1.00 41.70 243 GLU 4 N 1
ATOM 4960 C CA . GLU B 2 244 ? 189.276 252.552 304.297 1.00 41.70 243 GLU 4 CA 1
ATOM 4961 C C . GLU B 2 244 ? 189.122 252.979 305.749 1.00 41.70 243 GLU 4 C 1
ATOM 4962 O O . GLU B 2 244 ? 188.087 253.537 306.135 1.00 41.70 243 GLU 4 O 1
ATOM 4968 N N . GLN B 2 245 ? 190.151 252.751 306.563 1.00 36.09 244 GLN 4 N 1
ATOM 4969 C CA . GLN B 2 245 ? 190.071 253.135 307.964 1.00 36.09 244 GLN 4 CA 1
ATOM 4970 C C . GLN B 2 245 ? 190.149 254.642 308.155 1.00 36.09 244 GLN 4 C 1
ATOM 4971 O O . GLN B 2 245 ? 189.495 255.172 309.058 1.00 36.09 244 GLN 4 O 1
ATOM 4977 N N . ALA B 2 246 ? 190.896 255.349 307.301 1.00 40.37 245 ALA 4 N 1
ATOM 4978 C CA . ALA B 2 246 ? 190.915 256.806 307.364 1.00 40.37 245 ALA 4 CA 1
ATOM 4979 C C . ALA B 2 246 ? 189.569 257.390 306.957 1.00 40.37 245 ALA 4 C 1
ATOM 4980 O O . ALA B 2 246 ? 189.106 258.369 307.551 1.00 40.37 245 ALA 4 O 1
ATOM 4982 N N . SER B 2 247 ? 188.910 256.776 305.968 1.00 41.73 246 SER 4 N 1
ATOM 4983 C CA . SER B 2 247 ? 187.594 257.242 305.550 1.00 41.73 246 SER 4 CA 1
ATOM 4984 C C . SER B 2 247 ? 186.543 256.976 306.619 1.00 41.73 246 SER 4 C 1
ATOM 4985 O O . SER B 2 247 ? 185.682 257.825 306.874 1.00 41.73 246 SER 4 O 1
ATOM 4988 N N . ALA B 2 248 ? 186.616 255.814 307.277 1.00 41.10 247 ALA 4 N 1
ATOM 4989 C CA . ALA B 2 248 ? 185.676 255.505 308.351 1.00 41.10 247 ALA 4 CA 1
ATOM 4990 C C . ALA B 2 248 ? 185.887 256.413 309.558 1.00 41.10 247 ALA 4 C 1
ATOM 4991 O O . ALA B 2 248 ? 184.917 256.880 310.168 1.00 41.10 247 ALA 4 O 1
ATOM 4993 N N . TYR B 2 249 ? 187.147 256.703 309.894 1.00 41.81 248 TYR 4 N 1
ATOM 4994 C CA . TYR B 2 249 ? 187.442 257.612 310.998 1.00 41.81 248 TYR 4 CA 1
ATOM 4995 C C . TYR B 2 249 ? 186.995 259.034 310.686 1.00 41.81 248 TYR 4 C 1
ATOM 4996 O O . TYR B 2 249 ? 186.462 259.729 311.561 1.00 41.81 248 TYR 4 O 1
ATOM 5005 N N . ALA B 2 250 ? 187.184 259.475 309.438 1.00 44.72 249 ALA 4 N 1
ATOM 5006 C CA . ALA B 2 250 ? 186.761 260.812 309.042 1.00 44.72 249 ALA 4 CA 1
ATOM 5007 C C . ALA B 2 250 ? 185.243 260.932 309.043 1.00 44.72 249 ALA 4 C 1
ATOM 5008 O O . ALA B 2 250 ? 184.693 261.958 309.459 1.00 44.72 249 ALA 4 O 1
ATOM 5010 N N . SER B 2 251 ? 184.546 259.877 308.610 1.00 45.68 250 SER 4 N 1
ATOM 5011 C CA . SER B 2 251 ? 183.087 259.901 308.622 1.00 45.68 250 SER 4 CA 1
ATOM 5012 C C . SER B 2 251 ? 182.540 259.876 310.045 1.00 45.68 250 SER 4 C 1
ATOM 5013 O O . SER B 2 251 ? 181.526 260.520 310.336 1.00 45.68 250 SER 4 O 1
ATOM 5016 N N . LEU B 2 252 ? 183.213 259.163 310.955 1.00 46.03 251 LEU 4 N 1
ATOM 5017 C CA . LEU B 2 252 ? 182.761 259.147 312.344 1.00 46.03 251 LEU 4 CA 1
ATOM 5018 C C . LEU B 2 252 ? 183.015 260.484 313.034 1.00 46.03 251 LEU 4 C 1
ATOM 5019 O O . LEU B 2 252 ? 182.174 260.953 313.815 1.00 46.03 251 LEU 4 O 1
ATOM 5024 N N . LEU B 2 253 ? 184.151 261.131 312.741 1.00 48.28 252 LEU 4 N 1
ATOM 5025 C CA . LEU B 2 253 ? 184.366 262.486 313.248 1.00 48.28 252 LEU 4 CA 1
ATOM 5026 C C . LEU B 2 253 ? 183.382 263.480 312.650 1.00 48.28 252 LEU 4 C 1
ATOM 5027 O O . LEU B 2 253 ? 182.970 264.425 313.325 1.00 48.28 252 LEU 4 O 1
ATOM 5032 N N . LYS B 2 254 ? 182.999 263.293 311.387 1.00 53.21 253 LYS 4 N 1
ATOM 5033 C CA . LYS B 2 254 ? 182.035 264.199 310.773 1.00 53.21 253 LYS 4 CA 1
ATOM 5034 C C . LYS B 2 254 ? 180.646 264.007 311.372 1.00 53.2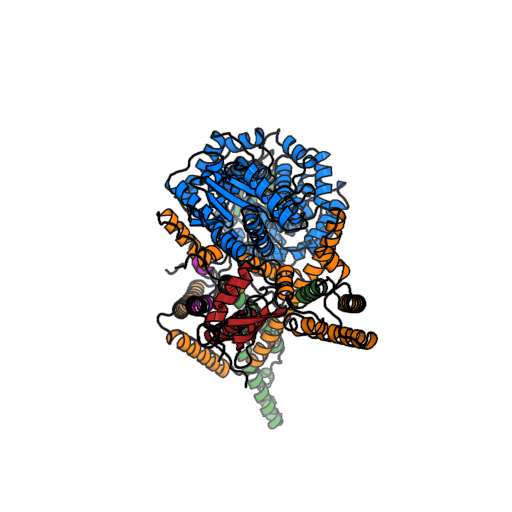1 253 LYS 4 C 1
ATOM 5035 O O . LYS B 2 254 ? 179.899 264.976 311.551 1.00 53.21 253 LYS 4 O 1
ATOM 5041 N N . ARG B 2 255 ? 180.299 262.766 311.720 1.00 52.65 254 ARG 4 N 1
ATOM 5042 C CA . ARG B 2 255 ? 179.032 262.507 312.396 1.00 52.65 254 ARG 4 CA 1
ATOM 5043 C C . ARG B 2 255 ? 179.030 263.078 313.808 1.00 52.65 254 ARG 4 C 1
ATOM 5044 O O . ARG B 2 255 ? 177.991 263.526 314.302 1.00 52.65 254 ARG 4 O 1
ATOM 5052 N N . ALA B 2 256 ? 180.184 263.071 314.475 1.00 52.74 255 ALA 4 N 1
ATOM 5053 C CA . ALA B 2 256 ? 180.245 263.637 315.819 1.00 52.74 255 ALA 4 CA 1
ATOM 5054 C C . ALA B 2 256 ? 180.354 265.158 315.787 1.00 52.74 255 ALA 4 C 1
ATOM 5055 O O . ALA B 2 256 ? 180.005 265.829 316.761 1.00 52.74 255 ALA 4 O 1
ATOM 5057 N N . GLU B 2 257 ? 180.854 265.721 314.688 1.00 56.01 256 GLU 4 N 1
ATOM 5058 C CA . GLU B 2 257 ? 181.024 267.168 314.613 1.00 56.01 256 GLU 4 CA 1
ATOM 5059 C C . GLU B 2 257 ? 179.813 267.838 313.981 1.00 56.01 256 GLU 4 C 1
ATOM 5060 O O . GLU B 2 257 ? 179.674 269.064 314.047 1.00 56.01 256 GLU 4 O 1
ATOM 5066 N N . THR B 2 258 ? 178.941 267.051 313.345 1.00 57.66 257 THR 4 N 1
ATOM 5067 C CA . THR B 2 258 ? 177.667 267.578 312.868 1.00 57.66 257 THR 4 CA 1
ATOM 5068 C C . THR B 2 258 ? 176.797 268.022 314.036 1.00 57.66 257 THR 4 C 1
ATOM 5069 O O . THR B 2 258 ? 176.193 269.101 313.999 1.00 57.66 257 THR 4 O 1
ATOM 5073 N N . ALA B 2 259 ? 176.752 267.222 315.095 1.00 58.41 258 ALA 4 N 1
ATOM 5074 C CA . ALA B 2 259 ? 176.032 267.598 316.301 1.00 58.41 258 ALA 4 CA 1
ATOM 5075 C C . ALA B 2 259 ? 176.915 268.459 317.195 1.00 58.41 258 ALA 4 C 1
ATOM 5076 O O . ALA B 2 259 ? 177.938 267.997 317.704 1.00 58.41 258 ALA 4 O 1
ATOM 5078 N N . LYS B 2 260 ? 176.526 269.716 317.371 1.00 63.20 259 LYS 4 N 1
ATOM 5079 C CA . LYS B 2 260 ? 177.142 270.609 318.342 1.00 63.20 259 LYS 4 CA 1
ATOM 5080 C C . LYS B 2 260 ? 176.107 270.991 319.385 1.00 63.20 259 LYS 4 C 1
ATOM 5081 O O . LYS B 2 260 ? 174.950 271.264 319.048 1.00 63.20 259 LYS 4 O 1
ATOM 5087 N N . GLY B 2 261 ? 176.528 271.005 320.646 1.00 60.99 260 GLY 4 N 1
ATOM 5088 C CA . GLY B 2 261 ? 175.623 271.206 321.752 1.00 60.99 260 GLY 4 CA 1
ATOM 5089 C C . GLY B 2 261 ? 175.093 269.933 322.366 1.00 60.99 260 GLY 4 C 1
ATOM 5090 O O . GLY B 2 261 ? 174.599 269.971 323.500 1.00 60.99 260 GLY 4 O 1
ATOM 5091 N N . ALA B 2 262 ? 175.173 268.810 321.658 1.00 52.36 261 ALA 4 N 1
ATOM 5092 C CA . ALA B 2 262 ? 174.801 267.531 322.240 1.00 52.36 261 ALA 4 CA 1
ATOM 5093 C C . ALA B 2 262 ? 175.855 267.096 323.246 1.00 52.36 261 ALA 4 C 1
ATOM 5094 O O . ALA B 2 262 ? 177.047 267.361 323.073 1.00 52.36 261 ALA 4 O 1
ATOM 5096 N N . LYS B 2 263 ? 175.408 266.437 324.314 1.00 47.14 262 LYS 4 N 1
ATOM 5097 C CA . LYS B 2 263 ? 176.344 265.982 325.334 1.00 47.14 262 LYS 4 CA 1
ATOM 5098 C C . LYS B 2 263 ? 177.161 264.799 324.838 1.00 47.14 262 LYS 4 C 1
ATOM 5099 O O . LYS B 2 263 ? 178.340 264.661 325.184 1.00 47.14 262 LYS 4 O 1
ATOM 5105 N N . TRP B 2 264 ? 176.557 263.947 324.006 1.00 44.71 263 TRP 4 N 1
ATOM 5106 C CA . TRP B 2 264 ? 177.260 262.761 323.533 1.00 44.71 263 TRP 4 CA 1
ATOM 5107 C C . TRP B 2 264 ? 178.352 263.126 322.539 1.00 44.71 263 TRP 4 C 1
ATOM 5108 O O . TRP B 2 264 ? 179.425 262.517 322.541 1.00 44.71 263 TRP 4 O 1
ATOM 5119 N N . ALA B 2 265 ? 178.120 264.144 321.712 1.00 45.18 264 ALA 4 N 1
ATOM 5120 C CA . ALA B 2 265 ? 179.136 264.549 320.749 1.00 45.18 264 ALA 4 CA 1
ATOM 5121 C C . ALA B 2 265 ? 180.273 265.296 321.432 1.00 45.18 264 ALA 4 C 1
ATOM 5122 O O . ALA B 2 265 ? 181.439 265.154 321.044 1.00 45.18 264 ALA 4 O 1
ATOM 5124 N N . GLU B 2 266 ? 179.951 266.076 322.465 1.00 45.65 265 GLU 4 N 1
ATOM 5125 C CA . GLU B 2 266 ? 180.976 266.735 323.266 1.00 45.65 265 GLU 4 CA 1
ATOM 5126 C C . GLU B 2 266 ? 181.848 265.716 323.988 1.00 45.65 265 GLU 4 C 1
ATOM 5127 O O . GLU B 2 266 ? 183.079 265.838 324.005 1.00 45.65 265 GLU 4 O 1
ATOM 5133 N N . LYS B 2 267 ? 181.226 264.680 324.560 1.00 41.67 266 LYS 4 N 1
ATOM 5134 C CA . LYS B 2 267 ? 181.999 263.632 325.219 1.00 41.67 266 LYS 4 CA 1
ATOM 5135 C C . LYS B 2 267 ? 182.784 262.799 324.211 1.00 41.67 266 LYS 4 C 1
ATOM 5136 O O . LYS B 2 267 ? 183.884 262.331 324.514 1.00 41.67 266 LYS 4 O 1
ATOM 5142 N N . TYR B 2 268 ? 182.249 262.639 322.997 1.00 38.45 267 TYR 4 N 1
ATOM 5143 C CA . TYR B 2 268 ? 182.949 261.933 321.927 1.00 38.45 267 TYR 4 CA 1
ATOM 5144 C C . TYR B 2 268 ? 184.231 262.653 321.527 1.00 38.45 267 TYR 4 C 1
ATOM 5145 O O . TYR B 2 268 ? 185.297 262.035 321.403 1.00 38.45 267 TYR 4 O 1
ATOM 5154 N N . LEU B 2 269 ? 184.150 263.971 321.332 1.00 40.96 268 LEU 4 N 1
ATOM 5155 C CA . LEU B 2 269 ? 185.346 264.725 320.973 1.00 40.96 268 LEU 4 CA 1
ATOM 5156 C C . LEU B 2 269 ? 186.316 264.844 322.144 1.00 40.96 268 LEU 4 C 1
ATOM 5157 O O . LEU B 2 269 ? 187.537 264.858 321.933 1.00 40.96 268 LEU 4 O 1
ATOM 5162 N N . GLU B 2 270 ? 185.800 264.894 323.379 1.00 41.15 269 GLU 4 N 1
ATOM 5163 C CA . GLU B 2 270 ? 186.672 264.872 324.550 1.00 41.15 269 GLU 4 CA 1
ATOM 5164 C C . GLU B 2 270 ? 187.417 263.548 324.663 1.00 41.15 269 GLU 4 C 1
ATOM 5165 O O . GLU B 2 270 ? 188.589 263.514 325.055 1.00 41.15 269 GLU 4 O 1
ATOM 5171 N N . ASP B 2 271 ? 186.766 262.449 324.286 1.00 38.19 270 ASP 4 N 1
ATOM 5172 C CA . ASP B 2 271 ? 187.423 261.150 324.342 1.00 38.19 270 ASP 4 CA 1
ATOM 5173 C C . ASP B 2 271 ? 188.421 260.978 323.206 1.00 38.19 270 ASP 4 C 1
ATOM 5174 O O . ASP B 2 271 ? 189.434 260.295 323.371 1.00 38.19 270 ASP 4 O 1
ATOM 5179 N N . VAL B 2 272 ? 188.155 261.590 322.049 1.00 35.91 271 VAL 4 N 1
ATOM 5180 C CA . VAL B 2 272 ? 189.146 261.614 320.972 1.00 35.91 271 VAL 4 CA 1
ATOM 5181 C C . VAL B 2 272 ? 190.390 262.388 321.408 1.00 35.91 271 VAL 4 C 1
ATOM 5182 O O . VAL B 2 272 ? 191.531 261.949 321.183 1.00 35.91 271 VAL 4 O 1
ATOM 5186 N N . LYS B 2 273 ? 190.187 263.517 322.096 1.00 38.75 272 LYS 4 N 1
ATOM 5187 C CA . LYS B 2 273 ? 191.308 264.275 322.646 1.00 38.75 272 LYS 4 CA 1
ATOM 5188 C C . LYS B 2 273 ? 192.047 263.490 323.725 1.00 38.75 272 LYS 4 C 1
ATOM 5189 O O . LYS B 2 273 ? 193.272 263.594 323.845 1.00 38.75 272 LYS 4 O 1
ATOM 5195 N N . ALA B 2 274 ? 191.330 262.675 324.500 1.00 34.88 273 ALA 4 N 1
ATOM 5196 C CA . ALA B 2 274 ? 191.986 261.892 325.543 1.00 34.88 273 ALA 4 CA 1
ATOM 5197 C C . ALA B 2 274 ? 192.758 260.710 324.962 1.00 34.88 273 ALA 4 C 1
ATOM 5198 O O . ALA B 2 274 ? 193.784 260.299 325.516 1.00 34.88 273 ALA 4 O 1
ATOM 5200 N N . VAL B 2 275 ? 192.292 260.159 323.839 1.00 32.49 274 VAL 4 N 1
ATOM 5201 C CA . VAL B 2 275 ? 193.057 259.128 323.137 1.00 32.49 274 VAL 4 CA 1
ATOM 5202 C C . VAL B 2 275 ? 194.338 259.724 322.558 1.00 32.49 274 VAL 4 C 1
ATOM 5203 O O . VAL B 2 275 ? 195.416 259.109 322.617 1.00 32.49 274 VAL 4 O 1
ATOM 5207 N N . GLN B 2 276 ? 194.249 260.952 322.032 1.00 37.39 275 GLN 4 N 1
ATOM 5208 C CA . GLN B 2 276 ? 195.447 261.648 321.564 1.00 37.39 275 GLN 4 CA 1
ATOM 5209 C C . GLN B 2 276 ? 196.402 261.958 322.713 1.00 37.39 275 GLN 4 C 1
ATOM 5210 O O . GLN B 2 276 ? 197.628 261.893 322.544 1.00 37.39 275 GLN 4 O 1
ATOM 5216 N N . TRP B 2 277 ? 195.857 262.266 323.894 1.00 39.32 276 TRP 4 N 1
ATOM 5217 C CA . TRP B 2 277 ? 196.690 262.453 325.078 1.00 39.32 276 TRP 4 CA 1
ATOM 5218 C C . TRP B 2 277 ? 197.390 261.162 325.472 1.00 39.32 276 TRP 4 C 1
ATOM 5219 O O . TRP B 2 277 ? 198.541 261.193 325.914 1.00 39.32 276 TRP 4 O 1
ATOM 5230 N N . PHE B 2 278 ? 196.686 260.029 325.381 1.00 32.13 277 PHE 4 N 1
ATOM 5231 C CA . PHE B 2 278 ? 197.288 258.737 325.701 1.00 32.13 277 PHE 4 CA 1
ATOM 5232 C C . PHE B 2 278 ? 198.439 258.424 324.758 1.00 32.13 277 PHE 4 C 1
ATOM 5233 O O . PHE B 2 278 ? 199.495 257.944 325.192 1.00 32.13 277 PHE 4 O 1
ATOM 5241 N N . ASP B 2 279 ? 198.250 258.701 323.464 1.00 35.24 278 ASP 4 N 1
ATOM 5242 C CA . ASP B 2 279 ? 199.313 258.466 322.492 1.00 35.24 278 ASP 4 CA 1
ATOM 5243 C C . ASP B 2 279 ? 200.510 259.374 322.747 1.00 35.24 278 ASP 4 C 1
ATOM 5244 O O . ASP B 2 279 ? 201.661 258.929 322.662 1.00 35.24 278 ASP 4 O 1
ATOM 5249 N N . ALA B 2 280 ? 200.260 260.635 323.114 1.00 36.27 279 ALA 4 N 1
ATOM 5250 C CA . ALA B 2 280 ? 201.361 261.547 323.418 1.00 36.27 279 ALA 4 CA 1
ATOM 5251 C C . ALA B 2 280 ? 202.080 261.158 324.707 1.00 36.27 279 ALA 4 C 1
ATOM 5252 O O . ALA B 2 280 ? 203.305 261.290 324.804 1.00 36.27 279 ALA 4 O 1
ATOM 5254 N N . SER B 2 281 ? 201.338 260.667 325.699 1.00 38.09 280 SER 4 N 1
ATOM 5255 C CA . SER B 2 281 ? 201.937 260.291 326.975 1.00 38.09 280 SER 4 CA 1
ATOM 5256 C C . SER B 2 281 ? 202.769 259.025 326.840 1.00 38.09 280 SER 4 C 1
ATOM 5257 O O . SER B 2 281 ? 203.779 258.855 327.530 1.00 38.09 280 SER 4 O 1
ATOM 5260 N N . VAL B 2 282 ? 202.352 258.115 325.959 1.00 37.94 281 VAL 4 N 1
ATOM 5261 C CA . VAL B 2 282 ? 203.178 256.950 325.658 1.00 37.94 281 VAL 4 CA 1
ATOM 5262 C C . VAL B 2 282 ? 204.391 257.367 324.831 1.00 37.94 281 VAL 4 C 1
ATOM 5263 O O . VAL B 2 282 ? 205.497 256.842 325.014 1.00 37.94 281 VAL 4 O 1
ATOM 5267 N N . ALA B 2 283 ? 204.223 258.369 323.961 1.00 38.24 282 ALA 4 N 1
ATOM 5268 C CA . ALA B 2 283 ? 205.336 258.833 323.136 1.00 38.24 282 ALA 4 CA 1
ATOM 5269 C C . ALA B 2 283 ? 206.382 259.578 323.955 1.00 38.24 282 ALA 4 C 1
ATOM 5270 O O . ALA B 2 283 ? 207.548 259.658 323.554 1.00 38.24 282 ALA 4 O 1
ATOM 5272 N N . GLU B 2 284 ? 205.990 260.138 325.100 1.00 42.49 283 GLU 4 N 1
ATOM 5273 C CA . GLU B 2 284 ? 206.965 260.815 325.950 1.00 42.49 283 GLU 4 CA 1
ATOM 5274 C C . GLU B 2 284 ? 207.867 259.818 326.666 1.00 42.49 283 GLU 4 C 1
ATOM 5275 O O . GLU B 2 284 ? 209.061 260.074 326.853 1.00 42.49 283 GLU 4 O 1
ATOM 5281 N N . ALA B 2 285 ? 207.316 258.679 327.079 1.00 40.38 284 ALA 4 N 1
ATOM 5282 C CA . ALA B 2 285 ? 208.086 257.642 327.768 1.00 40.38 284 ALA 4 CA 1
ATOM 5283 C C . ALA B 2 285 ? 207.429 256.295 327.519 1.00 40.38 284 ALA 4 C 1
ATOM 5284 O O . ALA B 2 285 ? 206.461 255.920 328.190 1.00 40.38 284 ALA 4 O 1
ATOM 5286 N N . PRO B 2 286 ? 207.933 255.532 326.544 1.00 40.42 285 PRO 4 N 1
ATOM 5287 C CA . PRO B 2 286 ? 207.273 254.262 326.195 1.00 40.42 285 PRO 4 CA 1
ATOM 5288 C C . PRO B 2 286 ? 207.472 253.150 327.210 1.00 40.42 285 PRO 4 C 1
ATOM 5289 O O . PRO B 2 286 ? 206.704 252.181 327.219 1.00 40.42 285 PRO 4 O 1
ATOM 5293 N N . ALA B 2 287 ? 208.495 253.249 328.057 1.00 41.71 286 ALA 4 N 1
ATOM 5294 C CA . ALA B 2 287 ? 208.768 252.167 328.996 1.00 41.71 286 ALA 4 CA 1
ATOM 5295 C C . ALA B 2 287 ? 207.917 252.293 330.251 1.00 41.71 286 ALA 4 C 1
ATOM 5296 O O . ALA B 2 287 ? 207.650 251.297 330.931 1.00 41.71 286 ALA 4 O 1
ATOM 5298 N N . SER B 2 288 ? 207.486 253.512 330.581 1.00 43.27 287 SER 4 N 1
ATOM 5299 C CA . SER B 2 288 ? 206.678 253.702 331.780 1.00 43.27 287 SER 4 CA 1
ATOM 5300 C C . SER B 2 288 ? 205.191 253.719 331.449 1.00 43.27 287 SER 4 C 1
ATOM 5301 O O . SER B 2 288 ? 204.361 253.347 332.285 1.00 43.27 287 SER 4 O 1
ATOM 5304 N N . GLY B 2 289 ? 204.835 254.151 330.245 1.00 41.18 288 GLY 4 N 1
ATOM 5305 C CA . GLY B 2 289 ? 203.457 254.173 329.826 1.00 41.18 288 GLY 4 CA 1
ATOM 5306 C C . GLY B 2 289 ? 202.825 255.538 329.988 1.00 41.18 288 GLY 4 C 1
ATOM 5307 O O . GLY B 2 289 ? 203.503 256.568 329.958 1.00 41.18 288 GLY 4 O 1
ATOM 5308 N N . PRO B 2 290 ? 201.501 255.570 330.159 1.00 40.88 289 PRO 4 N 1
ATOM 5309 C CA . PRO B 2 290 ? 200.805 256.852 330.330 1.00 40.88 289 PRO 4 CA 1
ATOM 5310 C C . PRO B 2 290 ? 201.105 257.523 331.662 1.00 40.88 289 PRO 4 C 1
ATOM 5311 O O . PRO B 2 290 ? 201.282 256.853 332.682 1.00 40.88 289 PRO 4 O 1
ATOM 5315 N N . LYS B 2 291 ? 201.162 258.852 331.655 1.00 48.58 290 LYS 4 N 1
ATOM 5316 C CA . LYS B 2 291 ? 201.498 259.599 332.859 1.00 48.58 290 LYS 4 CA 1
ATOM 5317 C C . LYS B 2 291 ? 200.286 259.723 333.771 1.00 48.58 290 LYS 4 C 1
ATOM 5318 O O . LYS B 2 291 ? 199.339 260.452 333.469 1.00 48.58 290 LYS 4 O 1
ATOM 5324 N N . VAL B 2 292 ? 200.326 259.026 334.901 1.00 51.01 291 VAL 4 N 1
ATOM 5325 C CA . VAL B 2 292 ? 199.244 259.043 335.875 1.00 51.01 291 VAL 4 CA 1
ATOM 5326 C C . VAL B 2 292 ? 199.656 259.944 337.028 1.00 51.01 291 VAL 4 C 1
ATOM 5327 O O . VAL B 2 292 ? 200.657 259.678 337.702 1.00 51.01 291 VAL 4 O 1
ATOM 5331 N N . ALA B 2 293 ? 198.889 261.010 337.244 1.00 58.49 292 ALA 4 N 1
ATOM 5332 C CA . ALA B 2 293 ? 199.176 261.968 338.305 1.00 58.49 292 ALA 4 CA 1
ATOM 5333 C C . ALA B 2 293 ? 198.878 261.334 339.656 1.00 58.49 292 ALA 4 C 1
ATOM 5334 O O . ALA B 2 293 ? 197.722 261.032 339.968 1.00 58.49 292 ALA 4 O 1
ATOM 5336 N N . ALA B 2 294 ? 199.916 261.131 340.457 1.00 68.20 293 ALA 4 N 1
ATOM 5337 C CA . ALA B 2 294 ? 199.759 260.534 341.775 1.00 68.20 293 ALA 4 CA 1
ATOM 5338 C C . ALA B 2 294 ? 200.807 261.080 342.737 1.00 68.20 293 ALA 4 C 1
ATOM 5339 O O . ALA B 2 294 ? 201.657 261.882 342.351 1.00 68.20 293 ALA 4 O 1
ATOM 5341 N N . LEU C 3 15 ? 187.221 244.034 348.039 1.00 39.10 15 LEU 7 N 1
ATOM 5342 C CA . LEU C 3 15 ? 187.624 243.528 349.343 1.00 39.10 15 LEU 7 CA 1
ATOM 5343 C C . LEU C 3 15 ? 186.681 244.044 350.426 1.00 39.10 15 LEU 7 C 1
ATOM 5344 O O . LEU C 3 15 ? 186.143 245.142 350.317 1.00 39.10 15 LEU 7 O 1
ATOM 5349 N N . THR C 3 16 ? 186.484 243.242 351.468 1.00 40.89 16 THR 7 N 1
ATOM 5350 C CA . THR C 3 16 ? 185.527 243.569 352.514 1.00 40.89 16 THR 7 CA 1
ATOM 5351 C C . THR C 3 16 ? 186.080 244.638 353.450 1.00 40.89 16 THR 7 C 1
ATOM 5352 O O . THR C 3 16 ? 187.247 245.023 353.378 1.00 40.89 16 THR 7 O 1
ATOM 5356 N N . THR C 3 17 ? 185.212 245.117 354.344 1.00 41.79 17 THR 7 N 1
ATOM 5357 C CA . THR C 3 17 ? 185.593 246.187 355.260 1.00 41.79 17 THR 7 CA 1
ATOM 5358 C C . THR C 3 17 ? 186.597 245.696 356.296 1.00 41.79 17 THR 7 C 1
ATOM 5359 O O . THR C 3 17 ? 187.596 246.370 356.575 1.00 41.79 17 THR 7 O 1
ATOM 5363 N N . PHE C 3 18 ? 186.376 244.508 356.844 1.00 41.87 18 PHE 7 N 1
ATOM 5364 C CA . PHE C 3 18 ? 187.262 243.927 357.839 1.00 41.87 18 PHE 7 CA 1
ATOM 5365 C C . PHE C 3 18 ? 187.969 242.718 357.251 1.00 41.87 18 PHE 7 C 1
ATOM 5366 O O . PHE C 3 18 ? 187.322 241.809 356.725 1.00 41.87 18 PHE 7 O 1
ATOM 5374 N N . THR C 3 19 ? 189.292 242.716 357.340 1.00 44.85 19 THR 7 N 1
ATOM 5375 C CA . THR C 3 19 ? 190.117 241.601 356.909 1.00 44.85 19 THR 7 CA 1
ATOM 5376 C C . THR C 3 19 ? 190.833 241.039 358.129 1.00 44.85 19 THR 7 C 1
ATOM 5377 O O . THR C 3 19 ? 191.241 241.790 359.019 1.00 44.85 19 THR 7 O 1
ATOM 5381 N N . PHE C 3 20 ? 190.975 239.717 358.174 1.00 46.72 20 PHE 7 N 1
ATOM 5382 C CA . PHE C 3 20 ? 191.501 239.049 359.355 1.00 46.72 20 PHE 7 CA 1
ATOM 5383 C C . PHE C 3 20 ? 192.739 238.235 359.016 1.00 46.72 20 PHE 7 C 1
ATOM 5384 O O . PHE C 3 20 ? 192.899 237.107 359.490 1.00 46.72 20 PHE 7 O 1
ATOM 5392 N N . SER C 3 21 ? 193.611 238.797 358.188 1.00 44.27 21 SER 7 N 1
ATOM 5393 C CA . SER C 3 21 ? 194.874 238.174 357.823 1.00 44.27 21 SER 7 CA 1
ATOM 5394 C C . SER C 3 21 ? 196.003 239.100 358.238 1.00 44.27 21 SER 7 C 1
ATOM 5395 O O . SER C 3 21 ? 195.890 240.321 358.099 1.00 44.27 21 SER 7 O 1
ATOM 5398 N N . GLY C 3 22 ? 197.073 238.524 358.753 1.00 48.16 22 GLY 7 N 1
ATOM 5399 C CA . GLY C 3 22 ? 198.191 239.289 359.276 1.00 48.16 22 GLY 7 CA 1
ATOM 5400 C C . GLY C 3 22 ? 199.374 238.390 359.520 1.00 48.16 22 GLY 7 C 1
ATOM 5401 O O . GLY C 3 22 ? 199.698 237.529 358.697 1.00 48.16 22 GLY 7 O 1
ATOM 5402 N N . LEU C 3 23 ? 200.017 238.578 360.675 1.00 55.83 23 LEU 7 N 1
ATOM 5403 C CA . LEU C 3 23 ? 201.222 237.821 361.001 1.00 55.83 23 LEU 7 CA 1
ATOM 5404 C C . LEU C 3 23 ? 200.900 236.424 361.520 1.00 55.83 23 LEU 7 C 1
ATOM 5405 O O . LEU C 3 23 ? 201.811 235.675 361.891 1.00 55.83 23 LEU 7 O 1
ATOM 5410 N N . GLN C 3 24 ? 199.615 236.065 361.579 1.00 60.33 24 GLN 7 N 1
ATOM 5411 C CA . GLN C 3 24 ? 199.163 234.812 362.176 1.00 60.33 24 GLN 7 CA 1
ATOM 5412 C C . GLN C 3 24 ? 199.650 233.583 361.423 1.00 60.33 24 GLN 7 C 1
ATOM 5413 O O . GLN C 3 24 ? 200.382 232.759 361.980 1.00 60.33 24 GLN 7 O 1
ATOM 5419 N N . ASP C 3 25 ? 199.253 233.445 360.161 1.00 55.92 25 ASP 7 N 1
ATOM 5420 C CA . ASP C 3 25 ? 199.687 232.327 359.333 1.00 55.92 25 ASP 7 CA 1
ATOM 5421 C C . ASP C 3 25 ? 200.480 232.817 358.129 1.00 55.92 25 ASP 7 C 1
ATOM 5422 O O . ASP C 3 25 ? 200.260 232.360 357.004 1.00 55.92 25 ASP 7 O 1
ATOM 5427 N N . ALA C 3 26 ? 201.398 233.737 358.359 1.00 50.59 26 ALA 7 N 1
ATOM 5428 C CA . ALA C 3 26 ? 202.056 234.454 357.283 1.00 50.59 26 ALA 7 CA 1
ATOM 5429 C C . ALA C 3 26 ? 203.184 233.609 356.692 1.00 50.59 26 ALA 7 C 1
ATOM 5430 O O . ALA C 3 26 ? 203.661 232.672 357.346 1.00 50.59 26 ALA 7 O 1
ATOM 5432 N N . PRO C 3 27 ? 203.617 233.886 355.459 1.00 49.90 27 PRO 7 N 1
ATOM 5433 C CA . PRO C 3 27 ? 204.822 233.228 354.937 1.00 49.90 27 PRO 7 CA 1
ATOM 5434 C C . PRO C 3 27 ? 206.070 233.714 355.655 1.00 49.90 27 PRO 7 C 1
ATOM 5435 O O . PRO C 3 27 ? 206.195 234.895 355.986 1.00 49.90 27 PRO 7 O 1
ATOM 5439 N N . VAL C 3 28 ? 207.000 232.792 355.882 1.00 58.27 28 VAL 7 N 1
ATOM 5440 C CA . VAL C 3 28 ? 208.209 233.095 356.634 1.00 58.27 28 VAL 7 CA 1
ATOM 5441 C C . VAL C 3 28 ? 209.414 233.131 355.706 1.00 58.27 28 VAL 7 C 1
ATOM 5442 O O . VAL C 3 28 ? 210.462 233.684 356.056 1.00 58.27 28 VAL 7 O 1
ATOM 5446 N N . ALA C 3 29 ? 209.277 232.553 354.519 1.00 57.82 29 ALA 7 N 1
ATOM 5447 C CA . ALA C 3 29 ? 210.397 232.394 353.607 1.00 57.82 29 ALA 7 CA 1
ATOM 5448 C C . ALA C 3 29 ? 209.960 232.675 352.180 1.00 57.82 29 ALA 7 C 1
ATOM 5449 O O . ALA C 3 29 ? 208.822 232.390 351.799 1.00 57.82 29 ALA 7 O 1
ATOM 5451 N N . ALA C 3 30 ? 210.876 233.235 351.398 1.00 56.44 30 ALA 7 N 1
ATOM 5452 C CA . ALA C 3 30 ? 210.640 233.418 349.977 1.00 56.44 30 ALA 7 CA 1
ATOM 5453 C C . ALA C 3 30 ? 210.861 232.108 349.232 1.00 56.44 30 ALA 7 C 1
ATOM 5454 O O . ALA C 3 30 ? 211.543 231.200 349.711 1.00 56.44 30 ALA 7 O 1
ATOM 5456 N N . LEU C 3 31 ? 210.273 232.017 348.044 1.00 54.09 31 LEU 7 N 1
ATOM 5457 C CA . LEU C 3 31 ? 210.309 230.807 347.239 1.00 54.09 31 LEU 7 CA 1
ATOM 5458 C C . LEU C 3 31 ? 211.200 230.934 346.014 1.00 54.09 31 LEU 7 C 1
ATOM 5459 O O . LEU C 3 31 ? 211.478 229.925 345.360 1.00 54.09 31 LEU 7 O 1
ATOM 5464 N N . SER C 3 32 ? 211.649 232.141 345.685 1.00 57.31 32 SER 7 N 1
ATOM 5465 C CA . SER C 3 32 ? 212.502 232.370 344.531 1.00 57.31 32 SER 7 CA 1
ATOM 5466 C C . SER C 3 32 ? 213.841 232.924 344.991 1.00 57.31 32 SER 7 C 1
ATOM 5467 O O . SER C 3 32 ? 213.947 233.536 346.057 1.00 57.31 32 SER 7 O 1
ATOM 5470 N N . GLY C 3 33 ? 214.869 232.702 344.170 1.00 63.89 33 GLY 7 N 1
ATOM 5471 C CA . GLY C 3 33 ? 216.189 233.217 344.481 1.00 63.89 33 GLY 7 CA 1
ATOM 5472 C C . GLY C 3 33 ? 216.403 234.664 344.100 1.00 63.89 33 GLY 7 C 1
ATOM 5473 O O . GLY C 3 33 ? 217.440 235.236 344.446 1.00 63.89 33 GLY 7 O 1
ATOM 5474 N N . SER C 3 34 ? 215.444 235.269 343.397 1.00 62.69 34 SER 7 N 1
ATOM 5475 C CA . SER C 3 34 ? 215.609 236.648 342.948 1.00 62.69 34 SER 7 CA 1
ATOM 5476 C C . SER C 3 34 ? 215.428 237.630 344.096 1.00 62.69 34 SER 7 C 1
ATOM 5477 O O . SER C 3 34 ? 215.866 238.783 344.014 1.00 62.69 34 SER 7 O 1
ATOM 5480 N N . ILE C 3 35 ? 214.780 237.194 345.170 1.00 62.21 35 ILE 7 N 1
ATOM 5481 C CA . ILE C 3 35 ? 214.497 238.029 346.327 1.00 62.21 35 ILE 7 CA 1
ATOM 5482 C C . ILE C 3 35 ? 214.411 237.123 347.548 1.00 62.21 35 ILE 7 C 1
ATOM 5483 O O . ILE C 3 35 ? 213.737 236.089 347.513 1.00 62.21 35 ILE 7 O 1
ATOM 5488 N N . LYS C 3 36 ? 215.129 237.485 348.606 1.00 64.21 36 LYS 7 N 1
ATOM 5489 C CA . LYS C 3 36 ? 215.280 236.656 349.793 1.00 64.21 36 LYS 7 CA 1
ATOM 5490 C C . LYS C 3 36 ? 214.551 237.299 350.962 1.00 64.21 36 LYS 7 C 1
ATOM 5491 O O . LYS C 3 36 ? 214.767 238.477 351.264 1.00 64.21 36 LYS 7 O 1
ATOM 5497 N N . LEU C 3 37 ? 213.697 236.518 351.615 1.00 62.88 37 LEU 7 N 1
ATOM 5498 C CA . LEU C 3 37 ? 212.877 236.977 352.728 1.00 62.88 37 LEU 7 CA 1
ATOM 5499 C C . LEU C 3 37 ? 213.201 236.141 353.952 1.00 62.88 37 LEU 7 C 1
ATOM 5500 O O . LEU C 3 37 ? 213.152 234.909 353.893 1.00 62.88 37 LEU 7 O 1
ATOM 5505 N N . ASN C 3 38 ? 213.529 236.802 355.056 1.00 70.39 38 ASN 7 N 1
ATOM 5506 C CA . ASN C 3 38 ? 213.667 236.131 356.340 1.00 70.39 38 ASN 7 CA 1
ATOM 5507 C C . ASN C 3 38 ? 212.889 236.919 357.380 1.00 70.39 38 ASN 7 C 1
ATOM 5508 O O . ASN C 3 38 ? 213.136 238.114 357.568 1.00 70.39 38 ASN 7 O 1
ATOM 5513 N N . VAL C 3 39 ? 211.954 236.260 358.059 1.00 71.88 39 VAL 7 N 1
ATOM 5514 C CA . VAL C 3 39 ? 211.200 236.904 359.126 1.00 71.88 39 VAL 7 CA 1
ATOM 5515 C C . VAL C 3 39 ? 211.576 236.224 360.436 1.00 71.88 39 VAL 7 C 1
ATOM 5516 O O . VAL C 3 39 ? 212.025 235.070 360.441 1.00 71.88 39 VAL 7 O 1
ATOM 5520 N N . ALA C 3 40 ? 211.455 236.961 361.530 1.00 82.01 40 ALA 7 N 1
ATOM 5521 C CA . ALA C 3 40 ? 211.622 236.429 362.872 1.00 82.01 40 ALA 7 CA 1
ATOM 5522 C C . ALA C 3 40 ? 210.419 236.860 363.694 1.00 82.01 40 ALA 7 C 1
ATOM 5523 O O . ALA C 3 40 ? 210.281 238.043 364.018 1.00 82.01 40 ALA 7 O 1
ATOM 5525 N N . ALA C 3 41 ? 209.545 235.908 364.002 1.00 88.17 41 ALA 7 N 1
ATOM 5526 C CA . ALA C 3 41 ? 208.238 236.195 364.575 1.00 88.17 41 ALA 7 CA 1
ATOM 5527 C C . ALA C 3 41 ? 208.260 235.933 366.074 1.00 88.17 41 ALA 7 C 1
ATOM 5528 O O . ALA C 3 41 ? 208.271 234.776 366.507 1.00 88.17 41 ALA 7 O 1
ATOM 5530 N N . LYS C 3 42 ? 208.262 237.004 366.858 1.00 91.29 42 LYS 7 N 1
ATOM 5531 C CA . LYS C 3 42 ? 208.163 236.932 368.304 1.00 91.29 42 LYS 7 CA 1
ATOM 5532 C C . LYS C 3 42 ? 206.692 237.022 368.715 1.00 91.29 42 LYS 7 C 1
ATOM 5533 O O . LYS C 3 42 ? 205.790 236.898 367.879 1.00 91.29 42 LYS 7 O 1
ATOM 5539 N N . ALA C 3 43 ? 206.441 237.237 370.007 1.00 93.31 43 ALA 7 N 1
ATOM 5540 C CA . ALA C 3 43 ? 205.082 237.296 370.543 1.00 93.31 43 ALA 7 CA 1
ATOM 5541 C C . ALA C 3 43 ? 204.433 238.612 370.122 1.00 93.31 43 ALA 7 C 1
ATOM 5542 O O . ALA C 3 43 ? 204.527 239.641 370.794 1.00 93.31 43 ALA 7 O 1
ATOM 5544 N N . GLY C 3 44 ? 203.759 238.567 368.974 1.00 88.10 44 GLY 7 N 1
ATOM 5545 C CA . GLY C 3 44 ? 203.017 239.707 368.477 1.00 88.10 44 GLY 7 CA 1
ATOM 5546 C C . GLY C 3 44 ? 203.791 240.654 367.592 1.00 88.10 44 GLY 7 C 1
ATOM 5547 O O . GLY C 3 44 ? 203.206 241.616 367.083 1.00 88.10 44 GLY 7 O 1
ATOM 5548 N N . LYS C 3 45 ? 205.084 240.420 367.391 1.00 85.00 45 LYS 7 N 1
ATOM 5549 C CA . LYS C 3 45 ? 205.915 241.279 366.563 1.00 85.00 45 LYS 7 CA 1
ATOM 5550 C C . LYS C 3 45 ? 206.805 240.413 365.685 1.00 85.00 45 LYS 7 C 1
ATOM 5551 O O . LYS C 3 45 ? 206.961 239.213 365.920 1.00 85.00 45 LYS 7 O 1
ATOM 5557 N N . ALA C 3 46 ? 207.391 241.032 364.664 1.00 79.85 46 ALA 7 N 1
ATOM 5558 C CA . ALA C 3 46 ? 208.268 240.314 363.752 1.00 79.85 46 ALA 7 CA 1
ATOM 5559 C C . ALA C 3 46 ? 209.311 241.266 363.197 1.00 79.85 46 ALA 7 C 1
ATOM 5560 O O . ALA C 3 46 ? 209.051 242.462 363.043 1.00 79.85 46 ALA 7 O 1
ATOM 5562 N N . GLU C 3 47 ? 210.491 240.731 362.922 1.00 80.21 47 GLU 7 N 1
ATOM 5563 C CA . GLU C 3 47 ? 211.543 241.456 362.225 1.00 80.21 47 GLU 7 CA 1
ATOM 5564 C C . GLU C 3 47 ? 211.680 240.861 360.832 1.00 80.21 47 GLU 7 C 1
ATOM 5565 O O . GLU C 3 47 ? 211.924 239.660 360.693 1.00 80.21 47 GLU 7 O 1
ATOM 5571 N N . VAL C 3 48 ? 211.515 241.689 359.806 1.00 74.10 48 VAL 7 N 1
ATOM 5572 C CA . VAL C 3 48 ? 211.557 241.233 358.422 1.00 74.10 48 VAL 7 CA 1
ATOM 5573 C C . VAL C 3 48 ? 212.831 241.765 357.779 1.00 74.10 48 VAL 7 C 1
ATOM 5574 O O . VAL C 3 48 ? 213.238 242.910 358.024 1.00 74.10 48 VAL 7 O 1
ATOM 5578 N N . THR C 3 49 ? 213.481 240.913 356.990 1.00 72.87 49 THR 7 N 1
ATOM 5579 C CA . THR C 3 49 ? 214.657 241.269 356.210 1.00 72.87 49 THR 7 CA 1
ATOM 5580 C C . THR C 3 49 ? 214.422 240.824 354.773 1.00 72.87 49 THR 7 C 1
ATOM 5581 O O . THR C 3 49 ? 214.229 239.629 354.510 1.00 72.87 49 THR 7 O 1
ATOM 5585 N N . VAL C 3 50 ? 214.424 241.788 353.858 1.00 69.70 50 VAL 7 N 1
ATOM 5586 C CA . VAL C 3 50 ? 214.198 241.564 352.436 1.00 69.70 50 VAL 7 CA 1
ATOM 5587 C C . VAL C 3 50 ? 215.456 241.990 351.696 1.00 69.70 50 VAL 7 C 1
ATOM 5588 O O . VAL C 3 50 ? 215.926 243.121 351.858 1.00 69.70 50 VAL 7 O 1
ATOM 5592 N N . ALA C 3 51 ? 215.999 241.093 350.877 1.00 71.01 51 ALA 7 N 1
ATOM 5593 C CA . ALA C 3 51 ? 217.232 241.360 350.147 1.00 71.01 51 ALA 7 CA 1
ATOM 5594 C C . ALA C 3 51 ? 217.040 241.020 348.678 1.00 71.01 51 ALA 7 C 1
ATOM 5595 O O . ALA C 3 51 ? 216.625 239.907 348.346 1.00 71.01 51 ALA 7 O 1
ATOM 5597 N N . ALA C 3 52 ? 217.344 241.971 347.801 1.00 73.17 52 ALA 7 N 1
ATOM 5598 C CA . ALA C 3 52 ? 217.344 241.745 346.362 1.00 73.17 52 ALA 7 CA 1
ATOM 5599 C C . ALA C 3 52 ? 218.527 242.488 345.764 1.00 73.17 52 ALA 7 C 1
ATOM 5600 O O . ALA C 3 52 ? 218.579 243.723 345.821 1.00 73.17 52 ALA 7 O 1
ATOM 5602 N N . GLY C 3 53 ? 219.473 241.734 345.209 1.00 77.78 53 GLY 7 N 1
ATOM 5603 C CA . GLY C 3 53 ? 220.663 242.330 344.626 1.00 77.78 53 GLY 7 CA 1
ATOM 5604 C C . GLY C 3 53 ? 221.523 242.999 345.675 1.00 77.78 53 GLY 7 C 1
ATOM 5605 O O . GLY C 3 53 ? 221.876 242.403 346.700 1.00 77.78 53 GLY 7 O 1
ATOM 5606 N N . ALA C 3 54 ? 221.856 244.265 345.428 1.00 80.38 54 ALA 7 N 1
ATOM 5607 C CA . ALA C 3 54 ? 222.605 245.034 346.412 1.00 80.38 54 ALA 7 CA 1
ATOM 5608 C C . ALA C 3 54 ? 221.676 245.664 347.442 1.00 80.38 54 ALA 7 C 1
ATOM 5609 O O . ALA C 3 54 ? 222.139 246.204 348.453 1.00 80.38 54 ALA 7 O 1
ATOM 5611 N N . ALA C 3 55 ? 220.367 245.610 347.204 1.00 76.52 55 ALA 7 N 1
ATOM 5612 C CA . ALA C 3 55 ? 219.431 246.271 348.101 1.00 76.52 55 ALA 7 CA 1
ATOM 5613 C C . ALA C 3 55 ? 219.049 245.359 349.258 1.00 76.52 55 ALA 7 C 1
ATOM 5614 O O . ALA C 3 55 ? 218.756 244.176 349.071 1.00 76.52 55 ALA 7 O 1
ATOM 5616 N N . LYS C 3 56 ? 219.063 245.920 350.464 1.00 79.92 56 LYS 7 N 1
ATOM 5617 C CA . LYS C 3 56 ? 218.649 245.212 351.665 1.00 79.92 56 LYS 7 CA 1
ATOM 5618 C C . LYS C 3 56 ? 217.768 246.127 352.499 1.00 79.92 56 LYS 7 C 1
ATOM 5619 O O . LYS C 3 56 ? 217.941 247.348 352.502 1.00 79.92 56 LYS 7 O 1
ATOM 5625 N N . ALA C 3 57 ? 216.814 245.523 353.201 1.00 78.80 57 ALA 7 N 1
ATOM 5626 C CA . ALA C 3 57 ? 215.931 246.263 354.091 1.00 78.80 57 ALA 7 CA 1
ATOM 5627 C C . ALA C 3 57 ? 215.622 245.385 355.290 1.00 78.80 57 ALA 7 C 1
ATOM 5628 O O . ALA C 3 57 ? 215.340 244.197 355.131 1.00 78.80 57 ALA 7 O 1
ATOM 5630 N N . ALA C 3 58 ? 215.685 245.971 356.486 1.00 81.56 58 ALA 7 N 1
ATOM 5631 C CA . ALA C 3 58 ? 215.468 245.247 357.727 1.00 81.56 58 ALA 7 CA 1
ATOM 5632 C C . ALA C 3 58 ? 214.569 246.100 358.619 1.00 81.56 58 ALA 7 C 1
ATOM 5633 O O . ALA C 3 58 ? 215.012 247.019 359.302 1.00 81.56 58 ALA 7 O 1
ATOM 5635 N N . THR C 3 59 ? 213.275 245.800 358.610 1.00 79.11 59 THR 7 N 1
ATOM 5636 C CA . THR C 3 59 ? 212.350 246.576 359.423 1.00 79.11 59 THR 7 CA 1
ATOM 5637 C C . THR C 3 59 ? 211.638 245.689 360.442 1.00 79.11 59 THR 7 C 1
ATOM 5638 O O . THR C 3 59 ? 211.829 244.474 360.498 1.00 79.11 59 THR 7 O 1
ATOM 5642 N N . GLN C 3 60 ? 210.811 246.329 361.264 1.00 77.89 60 GLN 7 N 1
ATOM 5643 C CA . GLN C 3 60 ? 210.106 245.681 362.362 1.00 77.89 60 GLN 7 CA 1
ATOM 5644 C C . GLN C 3 60 ? 208.619 245.955 362.205 1.00 77.89 60 GLN 7 C 1
ATOM 5645 O O . GLN C 3 60 ? 208.196 247.116 362.196 1.00 77.89 60 GLN 7 O 1
ATOM 5651 N N . VAL C 3 61 ? 207.832 244.892 362.076 1.00 71.12 61 VAL 7 N 1
ATOM 5652 C CA . VAL C 3 61 ? 206.409 244.989 361.778 1.00 71.12 61 VAL 7 CA 1
ATOM 5653 C C . VAL C 3 61 ? 205.631 244.287 362.889 1.00 71.12 61 VAL 7 C 1
ATOM 5654 O O . VAL C 3 61 ? 205.961 243.162 363.284 1.00 71.12 61 VAL 7 O 1
ATOM 5658 N N . SER C 3 62 ? 204.624 244.970 363.421 1.00 68.46 62 SER 7 N 1
ATOM 5659 C CA . SER C 3 62 ? 203.766 244.378 364.431 1.00 68.46 62 SER 7 CA 1
ATOM 5660 C C . SER C 3 62 ? 202.607 243.641 363.771 1.00 68.46 62 SER 7 C 1
ATOM 5661 O O . SER C 3 62 ? 202.399 243.715 362.559 1.00 68.46 62 SER 7 O 1
ATOM 5664 N N . ALA C 3 63 ? 201.848 242.912 364.589 1.00 62.31 63 ALA 7 N 1
ATOM 5665 C CA . ALA C 3 63 ? 200.602 242.339 364.097 1.00 62.31 63 ALA 7 CA 1
ATOM 5666 C C . ALA C 3 63 ? 199.571 243.431 363.850 1.00 62.31 63 ALA 7 C 1
ATOM 5667 O O . ALA C 3 63 ? 198.782 243.350 362.900 1.00 62.31 63 ALA 7 O 1
ATOM 5669 N N . ALA C 3 64 ? 199.589 244.478 364.678 1.00 58.16 64 ALA 7 N 1
ATOM 5670 C CA . ALA C 3 64 ? 198.634 245.569 364.539 1.00 58.16 64 ALA 7 CA 1
ATOM 5671 C C . ALA C 3 64 ? 198.890 246.393 363.286 1.00 58.16 64 ALA 7 C 1
ATOM 5672 O O . ALA C 3 64 ? 197.944 246.926 362.701 1.00 58.16 64 ALA 7 O 1
ATOM 5674 N N . ALA C 3 65 ? 200.144 246.479 362.836 1.00 53.81 65 ALA 7 N 1
ATOM 5675 C CA . ALA C 3 65 ? 200.434 247.198 361.599 1.00 53.81 65 ALA 7 CA 1
ATOM 5676 C C . ALA C 3 65 ? 199.926 246.435 360.382 1.00 53.81 65 ALA 7 C 1
ATOM 5677 O O . ALA C 3 65 ? 199.361 247.031 359.455 1.00 53.81 65 ALA 7 O 1
ATOM 5679 N N . LEU C 3 66 ? 200.090 245.109 360.377 1.00 50.89 66 LEU 7 N 1
ATOM 5680 C CA . LEU C 3 66 ? 199.560 244.309 359.278 1.00 50.89 66 LEU 7 CA 1
ATOM 5681 C C . LEU C 3 66 ? 198.038 244.266 359.307 1.00 50.89 66 LEU 7 C 1
ATOM 5682 O O . LEU C 3 66 ? 197.397 244.089 358.266 1.00 50.89 66 LEU 7 O 1
ATOM 5687 N N . ARG C 3 67 ? 197.439 244.429 360.487 1.00 52.75 67 ARG 7 N 1
ATOM 5688 C CA . ARG C 3 67 ? 195.986 244.535 360.541 1.00 52.75 67 ARG 7 CA 1
ATOM 5689 C C . ARG C 3 67 ? 195.514 245.918 360.104 1.00 52.75 67 ARG 7 C 1
ATOM 5690 O O . ARG C 3 67 ? 194.410 246.064 359.569 1.00 52.75 67 ARG 7 O 1
ATOM 5698 N N . LYS C 3 68 ? 196.339 246.947 360.315 1.00 49.50 68 LYS 7 N 1
ATOM 5699 C CA . LYS C 3 68 ? 196.003 248.284 359.835 1.00 49.50 68 LYS 7 CA 1
ATOM 5700 C C . LYS C 3 68 ? 196.195 248.402 358.331 1.00 49.50 68 LYS 7 C 1
ATOM 5701 O O . LYS C 3 68 ? 195.675 249.334 357.707 1.00 49.50 68 LYS 7 O 1
ATOM 5707 N N . LEU C 3 69 ? 196.990 247.499 357.750 1.00 44.24 69 LEU 7 N 1
ATOM 5708 C CA . LEU C 3 69 ? 197.375 247.620 356.345 1.00 44.24 69 LEU 7 CA 1
ATOM 5709 C C . LEU C 3 69 ? 196.188 247.468 355.401 1.00 44.24 69 LEU 7 C 1
ATOM 5710 O O . LEU C 3 69 ? 196.108 248.160 354.381 1.00 44.24 69 LEU 7 O 1
ATOM 5715 N N . SER C 3 70 ? 195.247 246.584 355.727 1.00 44.41 70 SER 7 N 1
ATOM 5716 C CA . SER C 3 70 ? 194.103 246.388 354.846 1.00 44.41 70 SER 7 CA 1
ATOM 5717 C C . SER C 3 70 ? 192.940 247.301 355.208 1.00 44.41 70 SER 7 C 1
ATOM 5718 O O . SER C 3 70 ? 191.806 247.050 354.790 1.00 44.41 70 SER 7 O 1
ATOM 5721 N N . GLY C 3 71 ? 193.188 248.348 355.994 1.00 44.72 71 GLY 7 N 1
ATOM 5722 C CA . GLY C 3 71 ? 192.127 249.291 356.303 1.00 44.72 71 GLY 7 CA 1
ATOM 5723 C C . GLY C 3 71 ? 191.814 250.212 355.143 1.00 44.72 71 GLY 7 C 1
ATOM 5724 O O . GLY C 3 71 ? 190.649 250.499 354.861 1.00 44.72 71 GLY 7 O 1
ATOM 5725 N N . SER C 3 72 ? 192.849 250.692 354.458 1.00 43.25 72 SER 7 N 1
ATOM 5726 C CA . SER C 3 72 ? 192.690 251.527 353.268 1.00 43.25 72 SER 7 CA 1
ATOM 5727 C C . SER C 3 72 ? 192.950 250.646 352.056 1.00 43.25 72 SER 7 C 1
ATOM 5728 O O . SER C 3 72 ? 194.011 250.041 351.918 1.00 43.25 72 SER 7 O 1
ATOM 5731 N N . LYS C 3 73 ? 191.965 250.560 351.169 1.00 40.68 73 LYS 7 N 1
ATOM 5732 C CA . LYS C 3 73 ? 192.078 249.657 350.035 1.00 40.68 73 LYS 7 CA 1
ATOM 5733 C C . LYS C 3 73 ? 192.798 250.319 348.870 1.00 40.68 73 LYS 7 C 1
ATOM 5734 O O . LYS C 3 73 ? 192.570 251.490 348.557 1.00 40.68 73 LYS 7 O 1
ATOM 5740 N N . ILE C 3 74 ? 193.673 249.557 348.226 1.00 39.05 74 ILE 7 N 1
ATOM 5741 C CA . ILE C 3 74 ? 194.242 249.931 346.940 1.00 39.05 74 ILE 7 CA 1
ATOM 5742 C C . ILE C 3 74 ? 193.356 249.325 345.864 1.00 39.05 74 ILE 7 C 1
ATOM 5743 O O . ILE C 3 74 ? 193.400 248.113 345.623 1.00 39.05 74 ILE 7 O 1
ATOM 5748 N N . SER C 3 75 ? 192.535 250.154 345.236 1.00 36.87 75 SER 7 N 1
ATOM 5749 C CA . SER C 3 75 ? 191.693 249.725 344.132 1.00 36.87 75 SER 7 CA 1
ATOM 5750 C C . SER C 3 75 ? 192.486 249.866 342.842 1.00 36.87 75 SER 7 C 1
ATOM 5751 O O . SER C 3 75 ? 192.540 250.952 342.257 1.00 36.87 75 SER 7 O 1
ATOM 5754 N N . LEU C 3 76 ? 193.109 248.776 342.412 1.00 32.46 76 LEU 7 N 1
ATOM 5755 C CA . LEU C 3 76 ? 193.905 248.770 341.197 1.00 32.46 76 LEU 7 CA 1
ATOM 5756 C C . LEU C 3 76 ? 192.966 248.796 340.002 1.00 32.46 76 LEU 7 C 1
ATOM 5757 O O . LEU C 3 76 ? 192.022 248.005 339.931 1.00 32.46 76 LEU 7 O 1
ATOM 5762 N N . ALA C 3 77 ? 193.215 249.713 339.077 1.00 31.86 77 ALA 7 N 1
ATOM 5763 C CA . ALA C 3 77 ? 192.343 249.917 337.932 1.00 31.86 77 ALA 7 CA 1
ATOM 5764 C C . ALA C 3 77 ? 193.190 250.099 336.685 1.00 31.86 77 ALA 7 C 1
ATOM 5765 O O . ALA C 3 77 ? 194.265 250.701 336.744 1.00 31.86 77 ALA 7 O 1
ATOM 5767 N N . GLU C 3 78 ? 192.701 249.582 335.565 1.00 31.72 78 GLU 7 N 1
ATOM 5768 C CA . GLU C 3 78 ? 193.447 249.636 334.320 1.00 31.72 78 GLU 7 CA 1
ATOM 5769 C C . GLU C 3 78 ? 193.375 251.027 333.708 1.00 31.72 78 GLU 7 C 1
ATOM 5770 O O . GLU C 3 78 ? 192.321 251.665 333.696 1.00 31.72 78 GLU 7 O 1
ATOM 5776 N N . VAL C 3 79 ? 194.511 251.500 333.207 1.00 29.07 79 VAL 7 N 1
ATOM 5777 C CA . VAL C 3 79 ? 194.568 252.724 332.419 1.00 29.07 79 VAL 7 CA 1
ATOM 5778 C C . VAL C 3 79 ? 194.644 252.306 330.958 1.00 29.07 79 VAL 7 C 1
ATOM 5779 O O . VAL C 3 79 ? 195.716 251.974 330.450 1.00 29.07 79 VAL 7 O 1
ATOM 5783 N N . ALA C 3 80 ? 193.503 252.308 330.284 1.00 27.78 80 ALA 7 N 1
ATOM 5784 C CA . ALA C 3 80 ? 193.402 251.824 328.919 1.00 27.78 80 ALA 7 CA 1
ATOM 5785 C C . ALA C 3 80 ? 193.371 252.996 327.954 1.00 27.78 80 ALA 7 C 1
ATOM 5786 O O . ALA C 3 80 ? 193.004 254.112 328.332 1.00 27.78 80 ALA 7 O 1
ATOM 5788 N N . ARG C 3 81 ? 193.772 252.736 326.710 1.00 25.17 81 ARG 7 N 1
ATOM 5789 C CA . ARG C 3 81 ? 193.731 253.774 325.689 1.00 25.17 81 ARG 7 CA 1
ATOM 5790 C C . ARG C 3 81 ? 192.299 254.128 325.335 1.00 25.17 81 ARG 7 C 1
ATOM 5791 O O . ARG C 3 81 ? 191.936 255.306 325.272 1.00 25.17 81 ARG 7 O 1
ATOM 5799 N N . ILE C 3 82 ? 191.466 253.118 325.114 1.00 26.09 82 ILE 7 N 1
ATOM 5800 C CA . ILE C 3 82 ? 190.062 253.332 324.803 1.00 26.09 82 ILE 7 CA 1
ATOM 5801 C C . ILE C 3 82 ? 189.218 252.727 325.915 1.00 26.09 82 ILE 7 C 1
ATOM 5802 O O . ILE C 3 82 ? 188.509 253.444 326.627 1.00 26.09 82 ILE 7 O 1
ATOM 5807 N N . SER C 3 83 ? 189.316 251.415 326.101 1.00 25.87 83 SER 7 N 1
ATOM 5808 C CA . SER C 3 83 ? 188.621 250.736 327.179 1.00 25.87 83 SER 7 CA 1
ATOM 5809 C C . SER C 3 83 ? 189.287 249.394 327.417 1.00 25.87 83 SER 7 C 1
ATOM 5810 O O . SER C 3 83 ? 190.126 248.950 326.635 1.00 25.87 83 SER 7 O 1
ATOM 5813 N N . VAL C 3 84 ? 188.915 248.763 328.530 1.00 24.11 84 VAL 7 N 1
ATOM 5814 C CA . VAL C 3 84 ? 189.431 247.438 328.853 1.00 24.11 84 VAL 7 CA 1
ATOM 5815 C C . VAL C 3 84 ? 188.870 246.407 327.883 1.00 24.11 84 VAL 7 C 1
ATOM 5816 O O . VAL C 3 84 ? 189.560 245.459 327.483 1.00 24.11 84 VAL 7 O 1
ATOM 5820 N N . LEU C 3 85 ? 187.622 246.605 327.462 1.00 23.46 85 LEU 7 N 1
ATOM 5821 C CA . LEU C 3 85 ? 186.982 245.727 326.491 1.00 23.46 85 LEU 7 CA 1
ATOM 5822 C C . LEU C 3 85 ? 187.649 245.831 325.124 1.00 23.46 85 LEU 7 C 1
ATOM 5823 O O . LEU C 3 85 ? 187.962 244.813 324.489 1.00 23.46 85 LEU 7 O 1
ATOM 5828 N N . HIS C 3 86 ? 187.882 247.064 324.665 1.00 24.74 86 HIS 7 N 1
ATOM 5829 C CA . HIS C 3 86 ? 188.547 247.294 323.389 1.00 24.74 86 HIS 7 CA 1
ATOM 5830 C C . HIS C 3 86 ? 189.980 246.784 323.410 1.00 24.74 86 HIS 7 C 1
ATOM 5831 O O . HIS C 3 86 ? 190.472 246.262 322.407 1.00 24.74 86 HIS 7 O 1
ATOM 5838 N N . SER C 3 87 ? 190.653 246.900 324.555 1.00 43.13 87 SER 7 N 1
ATOM 5839 C CA . SER C 3 87 ? 192.019 246.402 324.661 1.00 43.13 87 SER 7 CA 1
ATOM 5840 C C . SER C 3 87 ? 192.061 244.883 324.663 1.00 43.13 87 SER 7 C 1
ATOM 5841 O O . SER C 3 87 ? 193.001 244.293 324.130 1.00 43.13 87 SER 7 O 1
ATOM 5844 N N . SER C 3 88 ? 191.045 244.231 325.235 1.00 26.34 88 SER 7 N 1
ATOM 5845 C CA . SER C 3 88 ? 190.994 242.771 325.188 1.00 26.34 88 SER 7 CA 1
ATOM 5846 C C . SER C 3 88 ? 190.743 242.270 323.771 1.00 26.34 88 SER 7 C 1
ATOM 5847 O O . SER C 3 88 ? 191.373 241.298 323.322 1.00 26.34 88 SER 7 O 1
ATOM 5850 N N . ILE C 3 89 ? 189.855 242.948 323.038 1.00 23.42 89 ILE 7 N 1
ATOM 5851 C CA . ILE C 3 89 ? 189.587 242.565 321.653 1.00 23.42 89 ILE 7 CA 1
ATOM 5852 C C . ILE C 3 89 ? 190.810 242.817 320.774 1.00 23.42 89 ILE 7 C 1
ATOM 5853 O O . ILE C 3 89 ? 191.188 241.968 319.956 1.00 23.42 89 ILE 7 O 1
ATOM 5858 N N . GLN C 3 90 ? 191.480 243.956 320.966 1.00 23.11 90 GLN 7 N 1
ATOM 5859 C CA . GLN C 3 90 ? 192.677 244.267 320.193 1.00 23.11 90 GLN 7 CA 1
ATOM 5860 C C . GLN C 3 90 ? 193.844 243.358 320.559 1.00 23.11 90 GLN 7 C 1
ATOM 5861 O O . GLN C 3 90 ? 194.672 243.043 319.700 1.00 23.11 90 GLN 7 O 1
ATOM 5867 N N . ASN C 3 91 ? 193.910 242.900 321.809 1.00 22.45 91 ASN 7 N 1
ATOM 5868 C CA . ASN C 3 91 ? 194.948 241.958 322.205 1.00 22.45 91 ASN 7 CA 1
ATOM 5869 C C . ASN C 3 91 ? 194.725 240.595 321.567 1.00 22.45 91 ASN 7 C 1
ATOM 5870 O O . ASN C 3 91 ? 195.684 239.922 321.167 1.00 22.45 91 ASN 7 O 1
ATOM 5875 N N . TYR C 3 92 ? 193.464 240.178 321.446 1.00 23.26 92 TYR 7 N 1
ATOM 5876 C CA . TYR C 3 92 ? 193.183 238.923 320.755 1.00 23.26 92 TYR 7 CA 1
ATOM 5877 C C . TYR C 3 92 ? 193.470 239.034 319.262 1.00 23.26 92 TYR 7 C 1
ATOM 5878 O O . TYR C 3 92 ? 193.945 238.075 318.639 1.00 23.26 92 TYR 7 O 1
ATOM 5887 N N . LEU C 3 93 ? 193.197 240.205 318.678 1.00 20.72 93 LEU 7 N 1
ATOM 5888 C CA . LEU C 3 93 ? 193.548 240.447 317.281 1.00 20.72 93 LEU 7 CA 1
ATOM 5889 C C . LEU C 3 93 ? 195.056 240.424 317.075 1.00 20.72 93 LEU 7 C 1
ATOM 5890 O O . LEU C 3 93 ? 195.542 239.925 316.056 1.00 20.72 93 LEU 7 O 1
ATOM 5895 N N . LEU C 3 94 ? 195.810 240.942 318.047 1.00 20.82 94 LEU 7 N 1
ATOM 5896 C CA . LEU C 3 94 ? 197.266 240.897 317.978 1.00 20.82 94 LEU 7 CA 1
ATOM 5897 C C . LEU C 3 94 ? 197.793 239.471 318.099 1.00 20.82 94 LEU 7 C 1
ATOM 5898 O O . LEU C 3 94 ? 198.774 239.110 317.443 1.00 20.82 94 LEU 7 O 1
ATOM 5903 N N . SER C 3 95 ? 197.145 238.637 318.915 1.00 22.30 95 SER 7 N 1
ATOM 5904 C CA . SER C 3 95 ? 197.572 237.241 319.025 1.00 22.30 95 SER 7 CA 1
ATOM 5905 C C . SER C 3 95 ? 197.278 236.458 317.748 1.00 22.30 95 SER 7 C 1
ATOM 5906 O O . SER C 3 95 ? 198.090 235.626 317.313 1.00 22.30 95 SER 7 O 1
ATOM 5909 N N . LEU C 3 96 ? 196.132 236.724 317.120 1.00 23.34 96 LEU 7 N 1
ATOM 5910 C CA . LEU C 3 96 ? 195.832 236.069 315.850 1.00 23.34 96 LEU 7 CA 1
ATOM 5911 C C . LEU C 3 96 ? 196.755 236.558 314.737 1.00 23.34 96 LEU 7 C 1
ATOM 5912 O O . LEU C 3 96 ? 197.167 235.771 313.872 1.00 23.34 96 LEU 7 O 1
ATOM 5917 N N . SER C 3 97 ? 197.108 237.848 314.754 1.00 22.37 97 SER 7 N 1
ATOM 5918 C CA . SER C 3 97 ? 198.081 238.363 313.796 1.00 22.37 97 SER 7 CA 1
ATOM 5919 C C . SER C 3 97 ? 199.460 237.774 314.042 1.00 22.37 97 SER 7 C 1
ATOM 5920 O O . SER C 3 97 ? 200.240 237.608 313.105 1.00 22.37 97 SER 7 O 1
ATOM 5923 N N . ASN C 3 98 ? 199.770 237.434 315.294 1.00 23.35 98 ASN 7 N 1
ATOM 5924 C CA . ASN C 3 98 ? 201.014 236.731 315.585 1.00 23.35 98 ASN 7 CA 1
ATOM 5925 C C . ASN C 3 98 ? 201.012 235.322 315.008 1.00 23.35 98 ASN 7 C 1
ATOM 5926 O O . ASN C 3 98 ? 202.043 234.854 314.517 1.00 23.35 98 ASN 7 O 1
ATOM 5931 N N . GLU C 3 99 ? 199.867 234.639 315.046 1.00 27.24 99 GLU 7 N 1
ATOM 5932 C CA . GLU C 3 99 ? 199.773 233.322 314.412 1.00 27.24 99 GLU 7 CA 1
ATOM 5933 C C . GLU C 3 99 ? 199.938 233.387 312.892 1.00 27.24 99 GLU 7 C 1
ATOM 5934 O O . GLU C 3 99 ? 200.663 232.563 312.302 1.00 27.24 99 GLU 7 O 1
ATOM 5940 N N . ARG C 3 100 ? 199.291 234.363 312.249 1.00 25.95 100 ARG 7 N 1
ATOM 5941 C CA . ARG C 3 100 ? 199.481 234.549 310.811 1.00 25.95 100 ARG 7 CA 1
ATOM 5942 C C . ARG C 3 100 ? 200.904 234.994 310.483 1.00 25.95 100 ARG 7 C 1
ATOM 5943 O O . ARG C 3 100 ? 201.444 234.631 309.433 1.00 25.95 100 ARG 7 O 1
ATOM 5951 N N . TYR C 3 101 ? 201.532 235.750 311.387 1.00 25.19 101 TYR 7 N 1
ATOM 5952 C CA . TYR C 3 101 ? 202.936 236.113 311.243 1.00 25.19 101 TYR 7 CA 1
ATOM 5953 C C . TYR C 3 101 ? 203.833 234.887 311.314 1.00 25.19 101 TYR 7 C 1
ATOM 5954 O O . TYR C 3 101 ? 204.850 234.824 310.623 1.00 25.19 101 TYR 7 O 1
ATOM 5963 N N . GLN C 3 102 ? 203.487 233.913 312.159 1.00 26.80 102 GLN 7 N 1
ATOM 5964 C CA . GLN C 3 102 ? 204.284 232.691 312.230 1.00 26.80 102 GLN 7 CA 1
ATOM 5965 C C . GLN C 3 102 ? 204.187 231.895 310.936 1.00 26.80 102 GLN 7 C 1
ATOM 5966 O O . GLN C 3 102 ? 205.205 231.413 310.411 1.00 26.80 102 GLN 7 O 1
ATOM 5972 N N . LEU C 3 103 ? 202.973 231.775 310.386 1.00 29.28 103 LEU 7 N 1
ATOM 5973 C CA . LEU C 3 103 ? 202.841 231.016 309.141 1.00 29.28 103 LEU 7 CA 1
ATOM 5974 C C . LEU C 3 103 ? 203.440 231.772 307.956 1.00 29.28 103 LEU 7 C 1
ATOM 5975 O O . LEU C 3 103 ? 203.824 231.157 306.957 1.00 29.28 103 LEU 7 O 1
ATOM 5980 N N . LEU C 3 104 ? 203.546 233.100 308.050 1.00 28.42 104 LEU 7 N 1
ATOM 5981 C CA . LEU C 3 104 ? 204.252 233.847 307.012 1.00 28.42 104 LEU 7 CA 1
ATOM 5982 C C . LEU C 3 104 ? 205.757 233.828 307.236 1.00 28.42 104 LEU 7 C 1
ATOM 5983 O O . LEU C 3 104 ? 206.531 234.096 306.314 1.00 28.42 104 LEU 7 O 1
ATOM 5988 N N . SER C 3 105 ? 206.192 233.556 308.463 1.00 29.38 105 SER 7 N 1
ATOM 5989 C CA . SER C 3 105 ? 207.617 233.452 308.734 1.00 29.38 105 SER 7 CA 1
ATOM 5990 C C . SER C 3 105 ? 208.152 232.070 308.411 1.00 29.38 105 SER 7 C 1
ATOM 5991 O O . SER C 3 105 ? 209.371 231.882 308.378 1.00 29.38 105 SER 7 O 1
ATOM 5994 N N . GLN C 3 106 ? 207.269 231.095 308.177 1.00 34.10 106 GLN 7 N 1
ATOM 5995 C CA . GLN C 3 106 ? 207.737 229.782 307.734 1.00 34.10 106 GLN 7 CA 1
ATOM 5996 C C . GLN C 3 106 ? 207.835 229.689 306.211 1.00 34.10 106 GLN 7 C 1
ATOM 5997 O O . GLN C 3 106 ? 207.869 228.587 305.653 1.00 34.10 106 GLN 7 O 1
ATOM 6003 N N . TRP C 3 107 ? 207.882 230.827 305.525 1.00 30.42 107 TRP 7 N 1
ATOM 6004 C CA . TRP C 3 107 ? 207.892 230.945 304.071 1.00 30.42 107 TRP 7 CA 1
ATOM 6005 C C . TRP C 3 107 ? 209.277 230.620 303.515 1.00 30.42 107 TRP 7 C 1
ATOM 6006 O O . TRP C 3 107 ? 210.281 230.912 304.175 1.00 30.42 107 TRP 7 O 1
ATOM 6017 N N . PRO C 3 108 ? 209.388 230.038 302.320 1.00 29.55 108 PRO 7 N 1
ATOM 6018 C CA . PRO C 3 108 ? 210.716 229.778 301.750 1.00 29.55 108 PRO 7 CA 1
ATOM 6019 C C . PRO C 3 108 ? 211.352 231.029 301.160 1.00 29.55 108 PRO 7 C 1
ATOM 6020 O O . PRO C 3 108 ? 210.680 231.932 300.662 1.00 29.55 108 PRO 7 O 1
ATOM 6024 N N . ASP C 3 109 ? 212.681 231.061 301.207 1.00 30.29 109 ASP 7 N 1
ATOM 6025 C CA . ASP C 3 109 ? 213.448 232.215 300.741 1.00 30.29 109 ASP 7 CA 1
ATOM 6026 C C . ASP C 3 109 ? 213.515 232.189 299.222 1.00 30.29 109 ASP 7 C 1
ATOM 6027 O O . ASP C 3 109 ? 214.301 231.447 298.634 1.00 30.29 109 ASP 7 O 1
ATOM 6032 N N . PHE C 3 110 ? 212.692 233.016 298.581 1.00 29.56 110 PHE 7 N 1
ATOM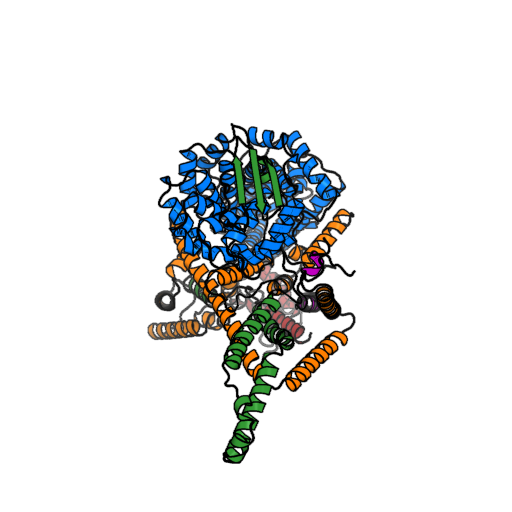 6033 C CA . PHE C 3 110 ? 212.673 233.049 297.125 1.00 29.56 110 PHE 7 CA 1
ATOM 6034 C C . PHE C 3 110 ? 213.826 233.879 296.576 1.00 29.56 110 PHE 7 C 1
ATOM 6035 O O . PHE C 3 110 ? 214.230 233.702 295.421 1.00 29.56 110 PHE 7 O 1
ATOM 6043 N N . THR C 3 111 ? 214.399 234.760 297.403 1.00 30.14 111 THR 7 N 1
ATOM 6044 C CA . THR C 3 111 ? 215.466 235.646 296.944 1.00 30.14 111 THR 7 CA 1
ATOM 6045 C C . THR C 3 111 ? 216.772 234.903 296.703 1.00 30.14 111 THR 7 C 1
ATOM 6046 O O . THR C 3 111 ? 217.699 235.455 296.102 1.00 30.14 111 THR 7 O 1
ATOM 6050 N N . THR C 3 112 ? 216.865 233.650 297.155 1.00 31.68 112 THR 7 N 1
ATOM 6051 C CA . THR C 3 112 ? 218.015 232.821 296.823 1.00 31.68 112 THR 7 CA 1
ATOM 6052 C C . THR C 3 112 ? 217.969 232.347 295.376 1.00 31.68 112 THR 7 C 1
ATOM 6053 O O . THR C 3 112 ? 218.969 231.834 294.862 1.00 31.68 112 THR 7 O 1
ATOM 6057 N N . MET C 3 113 ? 216.825 232.495 294.706 1.00 31.78 113 MET 7 N 1
ATOM 6058 C CA . MET C 3 113 ? 216.692 232.131 293.304 1.00 31.78 113 MET 7 CA 1
ATOM 6059 C C . MET C 3 113 ? 216.475 233.342 292.405 1.00 31.78 113 MET 7 C 1
ATOM 6060 O O . MET C 3 113 ? 215.802 233.231 291.377 1.00 31.78 113 MET 7 O 1
ATOM 6065 N N . TYR C 3 114 ? 217.031 234.491 292.768 1.00 30.04 114 TYR 7 N 1
ATOM 6066 C CA . TYR C 3 114 ? 216.933 235.697 291.957 1.00 30.04 114 TYR 7 CA 1
ATOM 6067 C C . TYR C 3 114 ? 218.070 235.834 290.956 1.00 30.04 114 TYR 7 C 1
ATOM 6068 O O . TYR C 3 114 ? 218.127 236.847 290.251 1.00 30.04 114 TYR 7 O 1
ATOM 6077 N N . GLY C 3 115 ? 218.972 234.858 290.883 1.00 30.17 115 GLY 7 N 1
ATOM 6078 C CA . GLY C 3 115 ? 220.123 234.990 290.011 1.00 30.17 115 GLY 7 CA 1
ATOM 6079 C C . GLY C 3 115 ? 219.755 234.818 288.551 1.00 30.17 115 GLY 7 C 1
ATOM 6080 O O . GLY C 3 115 ? 218.659 234.377 288.208 1.00 30.17 115 GLY 7 O 1
ATOM 6081 N N . LYS C 3 116 ? 220.698 235.175 287.677 1.00 31.07 116 LYS 7 N 1
ATOM 6082 C CA . LYS C 3 116 ? 220.420 235.132 286.246 1.00 31.07 116 LYS 7 CA 1
ATOM 6083 C C . LYS C 3 116 ? 220.488 233.711 285.709 1.00 31.07 116 LYS 7 C 1
A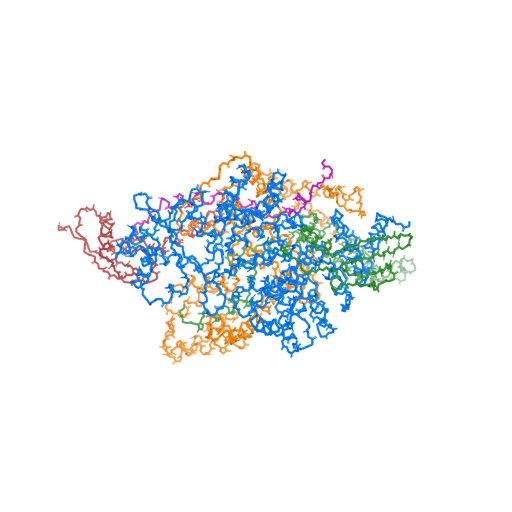TOM 6084 O O . LYS C 3 116 ? 219.937 233.419 284.643 1.00 31.07 116 LYS 7 O 1
ATOM 6090 N N . ASP C 3 117 ? 221.147 232.808 286.436 1.00 31.92 117 ASP 7 N 1
ATOM 6091 C CA . ASP C 3 117 ? 221.123 231.404 286.043 1.00 31.92 117 ASP 7 CA 1
ATOM 6092 C C . ASP C 3 117 ? 219.739 230.806 286.251 1.00 31.92 117 ASP 7 C 1
ATOM 6093 O O . ASP C 3 117 ? 219.234 230.081 285.388 1.00 31.92 117 ASP 7 O 1
ATOM 6098 N N . PHE C 3 118 ? 219.086 231.142 287.365 1.00 29.03 118 PHE 7 N 1
ATOM 6099 C CA . PHE C 3 118 ? 217.703 230.725 287.565 1.00 29.03 118 PHE 7 CA 1
ATOM 6100 C C . PHE C 3 118 ? 216.761 231.458 286.619 1.00 29.03 118 PHE 7 C 1
ATOM 6101 O O . PHE C 3 118 ? 215.683 230.952 286.294 1.00 29.03 118 PHE 7 O 1
ATOM 6109 N N . TYR C 3 119 ? 217.144 232.660 286.185 1.00 28.02 119 TYR 7 N 1
ATOM 6110 C CA . TYR C 3 119 ? 216.342 233.413 285.226 1.00 28.02 119 TYR 7 CA 1
ATOM 6111 C C . TYR C 3 119 ? 216.357 232.741 283.861 1.00 28.02 119 TYR 7 C 1
ATOM 6112 O O . TYR C 3 119 ? 215.320 232.632 283.198 1.00 28.02 119 TYR 7 O 1
ATOM 6121 N N . TYR C 3 120 ? 217.532 232.296 283.417 1.00 27.16 120 TYR 7 N 1
ATOM 6122 C CA . TYR C 3 120 ? 217.665 231.860 282.033 1.00 27.16 120 TYR 7 CA 1
ATOM 6123 C C . TYR C 3 120 ? 217.487 230.356 281.895 1.00 27.16 120 TYR 7 C 1
ATOM 6124 O O . TYR C 3 120 ? 217.268 229.856 280.787 1.00 27.16 120 TYR 7 O 1
ATOM 6133 N N . ARG C 3 121 ? 217.568 229.612 282.998 1.00 29.16 121 ARG 7 N 1
ATOM 6134 C CA . ARG C 3 121 ? 217.299 228.182 282.911 1.00 29.16 121 ARG 7 CA 1
ATOM 6135 C C . ARG C 3 121 ? 215.804 227.898 282.928 1.00 29.16 121 ARG 7 C 1
ATOM 6136 O O . ARG C 3 121 ? 215.372 226.791 282.591 1.00 29.16 121 ARG 7 O 1
ATOM 6144 N N . ALA C 3 122 ? 214.998 228.888 283.297 1.00 29.37 122 ALA 7 N 1
ATOM 6145 C CA . ALA C 3 122 ? 213.595 228.640 283.586 1.00 29.37 122 ALA 7 CA 1
ATOM 6146 C C . ALA C 3 122 ? 212.697 228.953 282.398 1.00 29.37 122 ALA 7 C 1
ATOM 6147 O O . ALA C 3 122 ? 213.025 229.769 281.535 1.00 29.37 122 ALA 7 O 1
ATOM 6149 N N . HIS C 3 123 ? 211.559 228.268 282.367 1.00 33.20 123 HIS 7 N 1
ATOM 6150 C CA . HIS C 3 123 ? 210.449 228.639 281.506 1.00 33.20 123 HIS 7 CA 1
ATOM 6151 C C . HIS C 3 123 ? 209.999 230.057 281.850 1.00 33.20 123 HIS 7 C 1
ATOM 6152 O O . HIS C 3 123 ? 209.932 230.408 283.032 1.00 33.20 123 HIS 7 O 1
ATOM 6159 N N . PRO C 3 124 ? 209.729 230.906 280.850 1.00 33.45 124 PRO 7 N 1
ATOM 6160 C CA . PRO C 3 124 ? 209.381 232.309 281.154 1.00 33.45 124 PRO 7 CA 1
ATOM 6161 C C . PRO C 3 124 ? 208.074 232.487 281.910 1.00 33.45 124 PRO 7 C 1
ATOM 6162 O O . PRO C 3 124 ? 207.973 233.384 282.758 1.00 33.45 124 PRO 7 O 1
ATOM 6166 N N . GLU C 3 125 ? 207.074 231.646 281.643 1.00 37.71 125 GLU 7 N 1
ATOM 6167 C CA . GLU C 3 125 ? 205.814 231.750 282.370 1.00 37.71 125 GLU 7 CA 1
ATOM 6168 C C . GLU C 3 125 ? 205.971 231.290 283.812 1.00 37.71 125 GLU 7 C 1
ATOM 6169 O O . GLU C 3 125 ? 205.370 231.868 284.724 1.00 37.71 125 GLU 7 O 1
ATOM 6175 N N . ASP C 3 126 ? 206.804 230.271 284.038 1.00 34.80 126 ASP 7 N 1
ATOM 6176 C CA . ASP C 3 126 ? 207.113 229.842 285.397 1.00 34.80 126 ASP 7 CA 1
ATOM 6177 C C . ASP C 3 126 ? 207.899 230.909 286.147 1.00 34.80 126 ASP 7 C 1
ATOM 6178 O O . ASP C 3 126 ? 207.721 231.088 287.356 1.00 34.80 126 ASP 7 O 1
ATOM 6183 N N . LEU C 3 127 ? 208.744 231.653 285.436 1.00 33.19 127 LEU 7 N 1
ATOM 6184 C CA . LEU C 3 127 ? 209.501 232.727 286.069 1.00 33.19 127 LEU 7 CA 1
ATOM 6185 C C . LEU C 3 127 ? 208.600 233.902 286.434 1.00 33.19 127 LEU 7 C 1
ATOM 6186 O O . LEU C 3 127 ? 208.776 234.525 287.490 1.00 33.19 127 LEU 7 O 1
ATOM 6191 N N . LYS C 3 128 ? 207.622 234.216 285.582 1.00 35.24 128 LYS 7 N 1
ATOM 6192 C CA . LYS C 3 128 ? 206.668 235.265 285.931 1.00 35.24 128 LYS 7 CA 1
ATOM 6193 C C . LYS C 3 128 ? 205.760 234.831 287.076 1.00 35.24 128 LYS 7 C 1
ATOM 6194 O O . LYS C 3 128 ? 205.382 235.653 287.919 1.00 35.24 128 LYS 7 O 1
ATOM 6200 N N . LYS C 3 129 ? 205.427 233.536 287.138 1.00 35.37 129 LYS 7 N 1
ATOM 6201 C CA . LYS C 3 129 ? 204.703 232.994 288.286 1.00 35.37 129 LYS 7 CA 1
ATOM 6202 C C . LYS C 3 129 ? 205.518 233.121 289.567 1.00 35.37 129 LYS 7 C 1
ATOM 6203 O O . LYS C 3 129 ? 204.978 233.460 290.626 1.00 35.37 129 LYS 7 O 1
ATOM 6209 N N . PHE C 3 130 ? 206.825 232.870 289.476 1.00 31.42 130 PHE 7 N 1
ATOM 6210 C CA . PHE C 3 130 ? 207.714 232.990 290.628 1.00 31.42 130 PHE 7 CA 1
ATOM 6211 C C . PHE C 3 130 ? 207.818 234.432 291.115 1.00 31.42 130 PHE 7 C 1
ATOM 6212 O O . PHE C 3 130 ? 207.779 234.695 292.326 1.00 31.42 130 PHE 7 O 1
ATOM 6220 N N . TYR C 3 131 ? 207.921 235.385 290.187 1.00 32.84 131 TYR 7 N 1
ATOM 6221 C CA . TYR C 3 131 ? 208.036 236.787 290.582 1.00 32.84 131 TYR 7 CA 1
ATOM 6222 C C . TYR C 3 131 ? 206.716 237.310 291.144 1.00 32.84 131 TYR 7 C 1
ATOM 6223 O O . TYR C 3 131 ? 206.704 238.126 292.077 1.00 32.84 131 TYR 7 O 1
ATOM 6232 N N . ASP C 3 132 ? 205.592 236.816 290.616 1.00 34.66 132 ASP 7 N 1
ATOM 6233 C CA . ASP C 3 132 ? 204.294 237.177 291.172 1.00 34.66 132 ASP 7 CA 1
ATOM 6234 C C . ASP C 3 132 ? 204.096 236.574 292.556 1.00 34.66 132 ASP 7 C 1
ATOM 6235 O O . ASP C 3 132 ? 203.463 237.191 293.418 1.00 34.66 132 ASP 7 O 1
ATOM 6240 N N . ALA C 3 133 ? 204.651 235.383 292.794 1.00 32.06 133 ALA 7 N 1
ATOM 6241 C CA . ALA C 3 133 ? 204.596 234.787 294.125 1.00 32.06 133 ALA 7 CA 1
ATOM 6242 C C . ALA C 3 133 ? 205.432 235.580 295.125 1.00 32.06 133 ALA 7 C 1
ATOM 6243 O O . ALA C 3 133 ? 205.043 235.729 296.292 1.00 32.06 133 ALA 7 O 1
ATOM 6245 N N . ALA C 3 134 ? 206.578 236.103 294.681 1.00 31.17 134 ALA 7 N 1
ATOM 6246 C CA . ALA C 3 134 ? 207.391 236.960 295.542 1.00 31.17 134 ALA 7 CA 1
ATOM 6247 C C . ALA C 3 134 ? 206.664 238.256 295.894 1.00 31.17 134 ALA 7 C 1
ATOM 6248 O O . ALA C 3 134 ? 206.677 238.693 297.057 1.00 31.17 134 ALA 7 O 1
ATOM 6250 N N . ASP C 3 135 ? 206.006 238.873 294.908 1.00 34.48 135 ASP 7 N 1
ATOM 6251 C CA . ASP C 3 135 ? 205.232 240.083 295.181 1.00 34.48 135 ASP 7 CA 1
ATOM 6252 C C . ASP C 3 135 ? 204.034 239.794 296.082 1.00 34.48 135 ASP 7 C 1
ATOM 6253 O O . ASP C 3 135 ? 203.649 240.633 296.909 1.00 34.48 135 ASP 7 O 1
ATOM 6258 N N . GLU C 3 136 ? 203.453 238.598 295.955 1.00 37.11 136 GLU 7 N 1
ATOM 6259 C CA . GLU C 3 136 ? 202.352 238.197 296.824 1.00 37.11 136 GLU 7 CA 1
ATOM 6260 C C . GLU C 3 136 ? 202.810 238.028 298.265 1.00 37.11 136 GLU 7 C 1
ATOM 6261 O O . GLU C 3 136 ? 202.084 238.399 299.198 1.00 37.11 136 GLU 7 O 1
ATOM 6267 N N . TYR C 3 137 ? 204.012 237.474 298.467 1.00 30.32 137 TYR 7 N 1
ATOM 6268 C CA . TYR C 3 137 ? 204.561 237.399 299.819 1.00 30.32 137 TYR 7 CA 1
ATOM 6269 C C . TYR C 3 137 ? 204.807 238.782 300.396 1.00 30.32 137 TYR 7 C 1
ATOM 6270 O O . TYR C 3 137 ? 204.574 239.005 301.589 1.00 30.32 137 TYR 7 O 1
ATOM 6279 N N . TYR C 3 138 ? 205.322 239.707 299.582 1.00 32.64 138 TYR 7 N 1
ATOM 6280 C CA . TYR C 3 138 ? 205.573 241.055 300.089 1.00 32.64 138 TYR 7 CA 1
ATOM 6281 C C . TYR C 3 138 ? 204.275 241.754 300.471 1.00 32.64 138 TYR 7 C 1
ATOM 6282 O O . TYR C 3 138 ? 204.222 242.463 301.484 1.00 32.64 138 TYR 7 O 1
ATOM 6291 N N . LYS C 3 139 ? 203.201 241.498 299.720 1.00 34.54 139 LYS 7 N 1
ATOM 6292 C CA . LYS C 3 139 ? 201.894 242.050 300.069 1.00 34.54 139 LYS 7 CA 1
ATOM 6293 C C . LYS C 3 139 ? 201.362 241.462 301.373 1.00 34.54 139 LYS 7 C 1
ATOM 6294 O O . LYS C 3 139 ? 200.877 242.202 302.241 1.00 34.54 139 LYS 7 O 1
ATOM 6300 N N . LEU C 3 140 ? 201.466 240.138 301.533 1.00 26.40 140 LEU 7 N 1
ATOM 6301 C CA . LEU C 3 140 ? 200.987 239.481 302.749 1.00 26.40 140 LEU 7 CA 1
ATOM 6302 C C . LEU C 3 140 ? 201.785 239.908 303.978 1.00 26.40 140 LEU 7 C 1
ATOM 6303 O O . LEU C 3 140 ? 201.216 240.120 305.056 1.00 26.40 140 LEU 7 O 1
ATOM 6308 N N . TYR C 3 141 ? 203.102 240.042 303.835 1.00 43.13 141 TYR 7 N 1
ATOM 6309 C CA . TYR C 3 141 ? 203.930 240.428 304.969 1.00 43.13 141 TYR 7 CA 1
ATOM 6310 C C . TYR C 3 141 ? 203.740 241.894 305.317 1.00 43.13 141 TYR 7 C 1
ATOM 6311 O O . TYR C 3 141 ? 203.863 242.277 306.485 1.00 43.13 141 TYR 7 O 1
ATOM 6320 N N . GLU C 3 142 ? 203.442 242.735 304.327 1.00 38.65 142 GLU 7 N 1
ATOM 6321 C CA . GLU C 3 142 ? 203.199 244.135 304.641 1.00 38.65 142 GLU 7 CA 1
ATOM 6322 C C . GLU C 3 142 ? 201.832 244.326 305.276 1.00 38.65 142 GLU 7 C 1
ATOM 6323 O O . GLU C 3 142 ? 201.632 245.264 306.056 1.00 38.65 142 GLU 7 O 1
ATOM 6329 N N . THR C 3 143 ? 200.868 243.458 304.956 1.00 34.45 143 THR 7 N 1
ATOM 6330 C CA . THR C 3 143 ? 199.550 243.643 305.552 1.00 34.45 143 THR 7 CA 1
ATOM 6331 C C . THR C 3 143 ? 199.432 242.936 306.898 1.00 34.45 143 THR 7 C 1
ATOM 6332 O O . THR C 3 143 ? 198.542 243.261 307.688 1.00 34.45 143 THR 7 O 1
ATOM 6336 N N . VAL C 3 144 ? 200.317 241.979 307.195 1.00 29.62 144 VAL 7 N 1
ATOM 6337 C CA . VAL C 3 144 ? 200.224 241.351 308.509 1.00 29.62 144 VAL 7 CA 1
ATOM 6338 C C . VAL C 3 144 ? 200.984 242.170 309.549 1.00 29.62 144 VAL 7 C 1
ATOM 6339 O O . VAL C 3 144 ? 200.715 242.062 310.750 1.00 29.62 144 VAL 7 O 1
ATOM 6343 N N . THR C 3 145 ? 201.912 243.019 309.120 1.00 29.90 145 THR 7 N 1
ATOM 6344 C CA . THR C 3 145 ? 202.668 243.856 310.037 1.00 29.90 145 THR 7 CA 1
ATOM 6345 C C . THR C 3 145 ? 202.061 245.237 310.195 1.00 29.90 145 THR 7 C 1
ATOM 6346 O O . THR C 3 145 ? 202.672 246.102 310.824 1.00 29.90 145 THR 7 O 1
ATOM 6350 N N . GLU C 3 146 ? 200.879 245.466 309.631 1.00 31.49 146 GLU 7 N 1
ATOM 6351 C CA . GLU C 3 146 ? 200.148 246.713 309.828 1.00 31.49 146 GLU 7 CA 1
ATOM 6352 C C . GLU C 3 146 ? 199.337 246.596 311.120 1.00 31.49 146 GLU 7 C 1
ATOM 6353 O O . GLU C 3 146 ? 198.121 246.399 311.125 1.00 31.49 146 GLU 7 O 1
ATOM 6359 N N . PHE C 3 147 ? 200.053 246.709 312.242 1.00 25.67 147 PHE 7 N 1
ATOM 6360 C CA . PHE C 3 147 ? 199.437 246.491 313.546 1.00 25.67 147 PHE 7 CA 1
ATOM 6361 C C . PHE C 3 147 ? 198.578 247.670 313.974 1.00 25.67 147 PHE 7 C 1
ATOM 6362 O O . PHE C 3 147 ? 197.633 247.493 314.752 1.00 25.67 147 PHE 7 O 1
ATOM 6370 N N . ASP C 3 148 ? 198.865 248.867 313.452 1.00 29.75 148 ASP 7 N 1
ATOM 6371 C CA . ASP C 3 148 ? 198.105 250.060 313.821 1.00 29.75 148 ASP 7 CA 1
ATOM 6372 C C . ASP C 3 148 ? 196.676 250.005 313.299 1.00 29.75 148 ASP 7 C 1
ATOM 6373 O O . ASP C 3 148 ? 195.809 250.754 313.762 1.00 29.75 148 ASP 7 O 1
ATOM 6378 N N . SER C 3 149 ? 196.414 249.133 312.326 1.00 28.69 149 SER 7 N 1
ATOM 6379 C CA . SER C 3 149 ? 195.057 248.938 311.846 1.00 28.69 149 SER 7 CA 1
ATOM 6380 C C . SER C 3 149 ? 194.222 248.128 312.822 1.00 28.69 149 SER 7 C 1
ATOM 6381 O O . SER C 3 149 ? 192.990 248.250 312.819 1.00 28.69 149 SER 7 O 1
ATOM 6384 N N . LEU C 3 150 ? 194.879 247.329 313.677 1.00 23.30 150 LEU 7 N 1
ATOM 6385 C CA . LEU C 3 150 ? 194.191 246.325 314.489 1.00 23.30 150 LEU 7 CA 1
ATOM 6386 C C . LEU C 3 150 ? 193.215 246.958 315.468 1.00 23.30 150 LEU 7 C 1
ATOM 6387 O O . LEU C 3 150 ? 192.124 246.418 315.695 1.00 23.30 150 LEU 7 O 1
ATOM 6392 N N . SER C 3 151 ? 193.578 248.124 316.014 1.00 23.36 151 SER 7 N 1
ATOM 6393 C CA . SER C 3 151 ? 192.702 248.863 316.918 1.00 23.36 151 SER 7 CA 1
ATOM 6394 C C . SER C 3 151 ? 191.387 249.227 316.247 1.00 23.36 151 SER 7 C 1
ATOM 6395 O O . SER C 3 151 ? 190.317 249.058 316.844 1.00 23.36 151 SER 7 O 1
ATOM 6398 N N . ALA C 3 152 ? 191.444 249.647 314.978 1.00 24.54 152 ALA 7 N 1
ATOM 6399 C CA . ALA C 3 152 ? 190.222 249.956 314.248 1.00 24.54 152 ALA 7 CA 1
ATOM 6400 C C . ALA C 3 152 ? 189.380 248.711 314.030 1.00 24.54 152 ALA 7 C 1
ATOM 6401 O O . ALA C 3 152 ? 188.147 248.783 314.107 1.00 24.54 152 ALA 7 O 1
ATOM 6403 N N . LEU C 3 153 ? 190.031 247.557 313.845 1.00 24.55 153 LEU 7 N 1
ATOM 6404 C CA . LEU C 3 153 ? 189.300 246.303 313.722 1.00 24.55 153 LEU 7 CA 1
ATOM 6405 C C . LEU C 3 153 ? 188.591 245.957 315.019 1.00 24.55 153 LEU 7 C 1
ATOM 6406 O O . LEU C 3 153 ? 187.487 245.396 314.999 1.00 24.55 153 LEU 7 O 1
ATOM 6411 N N . ALA C 3 154 ? 189.190 246.336 316.155 1.00 23.76 154 ALA 7 N 1
ATOM 6412 C CA . ALA C 3 154 ? 188.546 246.104 317.439 1.00 23.76 154 ALA 7 CA 1
ATOM 6413 C C . ALA C 3 154 ? 187.289 246.947 317.567 1.00 23.76 154 ALA 7 C 1
ATOM 6414 O O . ALA C 3 154 ? 186.289 246.503 318.142 1.00 23.76 154 ALA 7 O 1
ATOM 6416 N N . SER C 3 155 ? 187.281 248.122 316.929 1.00 25.15 155 SER 7 N 1
ATOM 6417 C CA . SER C 3 155 ? 186.095 248.966 316.974 1.00 25.15 155 SER 7 CA 1
ATOM 6418 C C . SER C 3 155 ? 184.989 248.428 316.079 1.00 25.15 155 SER 7 C 1
ATOM 6419 O O . SER C 3 155 ? 183.866 248.938 316.110 1.00 25.15 155 SER 7 O 1
ATOM 6422 N N . GLN C 3 156 ? 185.278 247.401 315.278 1.00 26.47 156 GLN 7 N 1
ATOM 6423 C CA . GLN C 3 156 ? 184.218 246.760 314.517 1.00 26.47 156 GLN 7 CA 1
ATOM 6424 C C . GLN C 3 156 ? 183.564 245.646 315.321 1.00 26.47 156 GLN 7 C 1
ATOM 6425 O O . GLN C 3 156 ? 182.519 245.121 314.924 1.00 26.47 156 GLN 7 O 1
ATOM 6431 N N . VAL C 3 157 ? 184.159 245.273 316.456 1.00 25.86 157 VAL 7 N 1
ATOM 6432 C CA . VAL C 3 157 ? 183.623 244.157 317.230 1.00 25.86 157 VAL 7 CA 1
ATOM 6433 C C . VAL C 3 157 ? 182.825 244.668 318.424 1.00 25.86 157 VAL 7 C 1
ATOM 6434 O O . VAL C 3 157 ? 181.825 244.063 318.825 1.00 25.86 157 VAL 7 O 1
ATOM 6438 N N . VAL C 3 158 ? 183.243 245.796 318.991 1.00 23.97 158 VAL 7 N 1
ATOM 6439 C CA . VAL C 3 158 ? 182.678 246.401 320.201 1.00 23.97 158 VAL 7 CA 1
ATOM 6440 C C . VAL C 3 158 ? 181.178 246.713 320.138 1.00 23.97 158 VAL 7 C 1
ATOM 6441 O O . VAL C 3 158 ? 180.470 246.287 321.063 1.00 23.97 158 VAL 7 O 1
ATOM 6445 N N . PRO C 3 159 ? 180.605 247.435 319.093 1.00 24.72 159 PRO 7 N 1
ATOM 6446 C CA . PRO C 3 159 ? 179.209 247.894 319.222 1.00 24.72 159 PRO 7 CA 1
ATOM 6447 C C . PRO C 3 159 ? 178.148 246.804 319.269 1.00 24.72 159 PRO 7 C 1
ATOM 6448 O O . PRO C 3 159 ? 177.296 246.836 320.164 1.00 24.72 159 PRO 7 O 1
ATOM 6452 N N . ASN C 3 160 ? 178.211 245.843 318.339 1.00 27.52 160 ASN 7 N 1
ATOM 6453 C CA . ASN C 3 160 ? 177.228 244.761 318.284 1.00 27.52 160 ASN 7 CA 1
ATOM 6454 C C . ASN C 3 160 ? 177.233 243.940 319.564 1.00 27.52 160 ASN 7 C 1
ATOM 6455 O O . ASN C 3 160 ? 176.169 243.643 320.122 1.00 27.52 160 ASN 7 O 1
ATOM 6460 N N . TYR C 3 161 ? 178.434 243.601 320.054 1.00 23.97 161 TYR 7 N 1
ATOM 6461 C CA . TYR C 3 161 ? 178.586 242.939 321.346 1.00 23.97 161 TYR 7 CA 1
ATOM 6462 C C . TYR C 3 161 ? 177.966 243.761 322.463 1.00 23.97 161 TYR 7 C 1
ATOM 6463 O O . TYR C 3 161 ? 177.264 243.216 323.324 1.00 23.97 161 TYR 7 O 1
ATOM 6472 N N . ALA C 3 162 ? 178.177 245.081 322.434 1.00 24.58 162 ALA 7 N 1
ATOM 6473 C CA . ALA C 3 162 ? 177.599 245.943 323.454 1.00 24.58 162 ALA 7 CA 1
ATOM 6474 C C . ALA C 3 162 ? 176.084 245.975 323.339 1.00 24.58 162 ALA 7 C 1
ATOM 6475 O O . ALA C 3 162 ? 175.380 246.061 324.352 1.00 24.58 162 ALA 7 O 1
ATOM 6477 N N . ALA C 3 163 ? 175.561 245.823 322.118 1.00 26.20 163 ALA 7 N 1
ATOM 6478 C CA . ALA C 3 163 ? 174.116 245.769 321.946 1.00 26.20 163 ALA 7 CA 1
ATOM 6479 C C . ALA C 3 163 ? 173.558 244.458 322.475 1.00 26.20 163 ALA 7 C 1
ATOM 6480 O O . ALA C 3 163 ? 172.377 244.374 322.827 1.00 26.20 163 ALA 7 O 1
ATOM 6482 N N . ARG C 3 164 ? 174.395 243.423 322.553 1.00 26.29 164 ARG 7 N 1
ATOM 6483 C CA . ARG C 3 164 ? 173.956 242.189 323.186 1.00 26.29 164 ARG 7 CA 1
ATOM 6484 C C . ARG C 3 164 ? 173.975 242.324 324.697 1.00 26.29 164 ARG 7 C 1
ATOM 6485 O O . ARG C 3 164 ? 173.296 241.573 325.404 1.00 26.29 164 ARG 7 O 1
ATOM 6493 N N . ARG C 3 165 ? 174.754 243.275 325.214 1.00 25.24 165 ARG 7 N 1
ATOM 6494 C CA . ARG C 3 165 ? 174.872 243.408 326.660 1.00 25.24 165 ARG 7 CA 1
ATOM 6495 C C . ARG C 3 165 ? 173.807 244.338 327.211 1.00 25.24 165 ARG 7 C 1
ATOM 6496 O O . ARG C 3 165 ? 173.494 244.298 328.405 1.00 25.24 165 ARG 7 O 1
ATOM 6504 N N . ARG C 3 166 ? 173.232 245.180 326.355 1.00 26.27 166 ARG 7 N 1
ATOM 6505 C CA . ARG C 3 166 ? 172.087 245.996 326.730 1.00 26.27 166 ARG 7 CA 1
ATOM 6506 C C . ARG C 3 166 ? 170.796 245.214 326.556 1.00 26.27 166 ARG 7 C 1
ATOM 6507 O O . ARG C 3 166 ? 169.889 245.654 325.847 1.00 26.27 166 ARG 7 O 1
ATOM 6515 N N . SER C 3 167 ? 170.702 244.061 327.199 1.00 27.99 167 SER 7 N 1
ATOM 6516 C CA . SER C 3 167 ? 169.513 243.236 327.149 1.00 27.99 167 SER 7 CA 1
ATOM 6517 C C . SER C 3 167 ? 168.487 243.794 328.118 1.00 27.99 167 SER 7 C 1
ATOM 6518 O O . SER C 3 167 ? 168.841 244.340 329.165 1.00 27.99 167 SER 7 O 1
ATOM 6521 N N . THR C 3 168 ? 167.213 243.661 327.758 1.00 30.57 168 THR 7 N 1
ATOM 6522 C CA . THR C 3 168 ? 166.155 244.120 328.643 1.00 30.57 168 THR 7 CA 1
ATOM 6523 C C . THR C 3 168 ? 165.941 243.171 329.812 1.00 30.57 168 THR 7 C 1
ATOM 6524 O O . THR C 3 168 ? 165.260 243.536 330.774 1.00 30.57 168 THR 7 O 1
ATOM 6528 N N . VAL C 3 169 ? 166.508 241.967 329.755 1.00 30.20 169 VAL 7 N 1
ATOM 6529 C CA . VAL C 3 169 ? 166.439 241.042 330.876 1.00 30.20 169 VAL 7 CA 1
ATOM 6530 C C . VAL C 3 169 ? 167.620 241.279 331.807 1.00 30.20 169 VAL 7 C 1
ATOM 6531 O O . VAL C 3 169 ? 167.440 241.766 332.923 1.00 30.20 169 VAL 7 O 1
ATOM 6535 N N . HIS C 3 170 ? 168.837 241.010 331.339 1.00 27.41 170 HIS 7 N 1
ATOM 6536 C CA . HIS C 3 170 ? 170.018 241.052 332.191 1.00 27.41 170 HIS 7 CA 1
ATOM 6537 C C . HIS C 3 170 ? 171.246 241.087 331.298 1.00 27.41 170 HIS 7 C 1
ATOM 6538 O O . HIS C 3 170 ? 171.215 240.525 330.200 1.00 27.41 170 HIS 7 O 1
ATOM 6545 N N . PRO C 3 171 ? 172.328 241.751 331.722 1.00 25.52 171 PRO 7 N 1
ATOM 6546 C CA . PRO C 3 171 ? 173.571 241.715 330.929 1.00 25.52 171 PRO 7 CA 1
ATOM 6547 C C . PRO C 3 171 ? 174.199 240.338 330.800 1.00 25.52 171 PRO 7 C 1
ATOM 6548 O O . PRO C 3 171 ? 174.916 240.085 329.827 1.00 25.52 171 PRO 7 O 1
ATOM 6552 N N . ALA C 3 172 ? 173.959 239.443 331.752 1.00 29.16 172 ALA 7 N 1
ATOM 6553 C CA . ALA C 3 172 ? 174.592 238.136 331.799 1.00 29.16 172 ALA 7 CA 1
ATOM 6554 C C . ALA C 3 172 ? 173.640 236.998 331.473 1.00 29.16 172 ALA 7 C 1
ATOM 6555 O O . ALA C 3 172 ? 173.969 235.839 331.739 1.00 29.16 172 ALA 7 O 1
ATOM 6557 N N . ILE C 3 173 ? 172.465 237.291 330.914 1.00 30.40 173 ILE 7 N 1
ATOM 6558 C CA . ILE C 3 173 ? 171.525 236.221 330.616 1.00 30.40 173 ILE 7 CA 1
ATOM 6559 C C . ILE C 3 173 ? 171.974 235.501 329.351 1.00 30.40 173 ILE 7 C 1
ATOM 6560 O O . ILE C 3 173 ? 172.575 236.094 328.445 1.00 30.40 173 ILE 7 O 1
ATOM 6565 N N . GLY C 3 174 ? 171.753 234.187 329.321 1.00 33.90 174 GLY 7 N 1
ATOM 6566 C CA . GLY C 3 174 ? 172.112 233.382 328.180 1.00 33.90 174 GLY 7 CA 1
ATOM 6567 C C . GLY C 3 174 ? 170.988 232.420 327.839 1.00 33.90 174 GLY 7 C 1
ATOM 6568 O O . GLY C 3 174 ? 169.869 232.545 328.331 1.00 33.90 174 GLY 7 O 1
ATOM 6569 N N . SER C 3 175 ? 171.314 231.457 326.981 1.00 35.86 175 SER 7 N 1
ATOM 6570 C CA . SER C 3 175 ? 170.307 230.495 326.555 1.00 35.86 175 SER 7 CA 1
ATOM 6571 C C . SER C 3 175 ? 170.059 229.441 327.623 1.00 35.86 175 SER 7 C 1
ATOM 6572 O O . SER C 3 175 ? 168.915 229.040 327.844 1.00 35.86 175 SER 7 O 1
ATOM 6575 N N . THR C 3 176 ? 171.113 228.992 328.307 1.00 34.41 176 THR 7 N 1
ATOM 6576 C CA . THR C 3 176 ? 170.977 227.860 329.220 1.00 34.41 176 THR 7 CA 1
ATOM 6577 C C . THR C 3 176 ? 170.273 228.262 330.510 1.00 34.41 176 THR 7 C 1
ATOM 6578 O O . THR C 3 176 ? 169.437 227.510 331.031 1.00 34.41 176 THR 7 O 1
ATOM 6582 N N . VAL C 3 177 ? 170.594 229.446 331.037 1.00 34.74 177 VAL 7 N 1
ATOM 6583 C CA . VAL C 3 177 ? 169.942 229.947 332.243 1.00 34.74 177 VAL 7 CA 1
ATOM 6584 C C . VAL C 3 177 ? 168.468 230.215 331.979 1.00 34.74 177 VAL 7 C 1
ATOM 6585 O O . VAL C 3 177 ? 167.603 229.859 332.789 1.00 34.74 177 VAL 7 O 1
ATOM 6589 N N . ALA C 3 178 ? 168.155 230.797 330.820 1.00 36.19 178 ALA 7 N 1
ATOM 6590 C CA . ALA C 3 178 ? 166.766 231.064 330.474 1.00 36.19 178 ALA 7 CA 1
ATOM 6591 C C . ALA C 3 178 ? 166.011 229.774 330.184 1.00 36.19 178 ALA 7 C 1
ATOM 6592 O O . ALA C 3 178 ? 164.813 229.678 330.461 1.00 36.19 178 ALA 7 O 1
ATOM 6594 N N . ASP C 3 179 ? 166.706 228.754 329.675 1.00 41.06 179 ASP 7 N 1
ATOM 6595 C CA . ASP C 3 179 ? 166.073 227.457 329.455 1.00 41.06 179 ASP 7 CA 1
ATOM 6596 C C . ASP C 3 179 ? 165.741 226.769 330.771 1.00 41.06 179 ASP 7 C 1
ATOM 6597 O O . ASP C 3 179 ? 164.652 226.207 330.923 1.00 41.06 179 ASP 7 O 1
ATOM 6602 N N . GLY C 3 180 ? 166.662 226.808 331.737 1.00 38.86 180 GLY 7 N 1
ATOM 6603 C CA . GLY C 3 180 ? 166.377 226.227 333.042 1.00 38.86 180 GLY 7 CA 1
ATOM 6604 C C . GLY C 3 180 ? 165.304 226.985 333.799 1.00 38.86 180 GLY 7 C 1
ATOM 6605 O O . GLY C 3 180 ? 164.468 226.387 334.488 1.00 38.86 180 GLY 7 O 1
ATOM 6606 N N . ALA C 3 181 ? 165.280 228.308 333.648 1.00 39.17 181 ALA 7 N 1
ATOM 6607 C CA . ALA C 3 181 ? 164.216 229.089 334.259 1.00 39.17 181 ALA 7 CA 1
ATOM 6608 C C . ALA C 3 181 ? 162.885 228.848 333.565 1.00 39.17 181 ALA 7 C 1
ATOM 6609 O O . ALA C 3 181 ? 161.828 228.943 334.192 1.00 39.17 181 ALA 7 O 1
ATOM 6611 N N . PHE C 3 182 ? 162.912 228.501 332.278 1.00 43.15 182 PHE 7 N 1
ATOM 6612 C CA . PHE C 3 182 ? 161.671 228.151 331.601 1.00 43.15 182 PHE 7 CA 1
ATOM 6613 C C . PHE C 3 182 ? 161.184 226.770 332.010 1.00 43.15 182 PHE 7 C 1
ATOM 6614 O O . PHE C 3 182 ? 159.976 226.522 332.033 1.00 43.15 182 PHE 7 O 1
ATOM 6622 N N . THR C 3 183 ? 162.106 225.854 332.330 1.00 46.09 183 THR 7 N 1
ATOM 6623 C CA . THR C 3 183 ? 161.692 224.587 332.932 1.00 46.09 183 THR 7 CA 1
ATOM 6624 C C . THR C 3 183 ? 161.025 224.820 334.277 1.00 46.09 183 THR 7 C 1
ATOM 6625 O O . THR C 3 183 ? 159.986 224.219 334.573 1.00 46.09 183 THR 7 O 1
ATOM 6629 N N . ASN C 3 184 ? 161.600 225.705 335.095 1.00 46.91 184 ASN 7 N 1
ATOM 6630 C CA . ASN C 3 184 ? 160.990 226.012 336.386 1.00 46.91 184 ASN 7 CA 1
ATOM 6631 C C . ASN C 3 184 ? 159.650 226.723 336.223 1.00 46.91 184 ASN 7 C 1
ATOM 6632 O O . ASN C 3 184 ? 158.724 226.500 337.009 1.00 46.91 184 ASN 7 O 1
ATOM 6637 N N . PHE C 3 185 ? 159.522 227.561 335.196 1.00 48.46 185 PHE 7 N 1
ATOM 6638 C CA . PHE C 3 185 ? 158.283 228.299 334.981 1.00 48.46 185 PHE 7 CA 1
ATOM 6639 C C . PHE C 3 185 ? 157.185 227.393 334.441 1.00 48.46 185 PHE 7 C 1
ATOM 6640 O O . PHE C 3 185 ? 156.021 227.506 334.839 1.00 48.46 185 PHE 7 O 1
ATOM 6648 N N . LEU C 3 186 ? 157.538 226.481 333.536 1.00 52.13 186 LEU 7 N 1
ATOM 6649 C CA . LEU C 3 186 ? 156.537 225.659 332.872 1.00 52.13 186 LEU 7 CA 1
ATOM 6650 C C . LEU C 3 186 ? 156.122 224.482 333.741 1.00 52.13 186 LEU 7 C 1
ATOM 6651 O O . LEU C 3 186 ? 154.937 224.150 333.825 1.00 52.13 186 LEU 7 O 1
ATOM 6656 N N . LEU C 3 187 ? 157.084 223.835 334.402 1.00 52.73 187 LEU 7 N 1
ATOM 6657 C CA . LEU C 3 187 ? 156.760 222.638 335.169 1.00 52.73 187 LEU 7 CA 1
ATOM 6658 C C . LEU C 3 187 ? 156.111 222.986 336.504 1.00 52.73 187 LEU 7 C 1
ATOM 6659 O O . LEU C 3 187 ? 155.576 222.107 337.189 1.00 52.73 187 LEU 7 O 1
ATOM 6664 N N . SER C 3 188 ? 156.160 224.254 336.900 1.00 57.72 188 SER 7 N 1
ATOM 6665 C CA . SER C 3 188 ? 155.305 224.726 337.977 1.00 57.72 188 SER 7 CA 1
ATOM 6666 C C . SER C 3 188 ? 153.962 225.168 337.406 1.00 57.72 188 SER 7 C 1
ATOM 6667 O O . SER C 3 188 ? 153.828 225.424 336.207 1.00 57.72 188 SER 7 O 1
ATOM 6670 N N . LYS C 3 189 ? 152.957 225.250 338.273 1.00 71.10 189 LYS 7 N 1
ATOM 6671 C CA . LYS C 3 189 ? 151.623 225.597 337.805 1.00 71.10 189 LYS 7 CA 1
ATOM 6672 C C . LYS C 3 189 ? 151.523 227.091 337.507 1.00 71.10 189 LYS 7 C 1
ATOM 6673 O O . LYS C 3 189 ? 151.993 227.929 338.285 1.00 71.10 189 LYS 7 O 1
ATOM 6679 N N . GLN C 3 190 ? 150.915 227.405 336.358 1.00 79.49 190 GLN 7 N 1
ATOM 6680 C CA . GLN C 3 190 ? 150.696 228.767 335.838 1.00 79.49 190 GLN 7 CA 1
ATOM 6681 C C . GLN C 3 190 ? 151.991 229.598 335.791 1.00 79.49 190 GLN 7 C 1
ATOM 6682 O O . GLN C 3 190 ? 152.081 230.631 335.126 1.00 79.49 190 GLN 7 O 1
ATOM 6688 N N . HIS D 4 148 ? 113.007 257.126 320.570 1.00 100.58 148 HIS P N 1
ATOM 6689 C CA . HIS D 4 148 ? 112.067 257.847 321.420 1.00 100.58 148 HIS P CA 1
ATOM 6690 C C . HIS D 4 148 ? 112.565 257.862 322.855 1.00 100.58 148 HIS P C 1
ATOM 6691 O O . HIS D 4 148 ? 112.985 258.900 323.363 1.00 100.58 148 HIS P O 1
ATOM 6698 N N . LYS D 4 149 ? 112.503 256.703 323.507 1.00 98.78 149 LYS P N 1
ATOM 6699 C CA . LYS D 4 149 ? 113.056 256.576 324.847 1.00 98.78 149 LYS P CA 1
ATOM 6700 C C . LYS D 4 149 ? 114.576 256.643 324.785 1.00 98.78 149 LYS P C 1
ATOM 6701 O O . LYS D 4 149 ? 115.198 256.153 323.838 1.00 98.78 149 LYS P O 1
ATOM 6707 N N . LYS D 4 150 ? 115.175 257.293 325.780 1.00 97.85 150 LYS P N 1
ATOM 6708 C CA . LYS D 4 150 ? 116.620 257.506 325.788 1.00 97.85 150 LYS P CA 1
ATOM 6709 C C . LYS D 4 150 ? 117.286 256.325 326.486 1.00 97.85 150 LYS P C 1
ATOM 6710 O O . LYS D 4 150 ? 117.741 256.402 327.629 1.00 97.85 150 LYS P O 1
ATOM 6716 N N . GLU D 4 151 ? 117.337 255.205 325.769 1.00 97.24 151 GLU P N 1
ATOM 6717 C CA . GLU D 4 151 ? 117.973 253.986 326.243 1.00 97.24 151 GLU P CA 1
ATOM 6718 C C . GLU D 4 151 ? 118.858 253.438 325.140 1.00 97.24 151 GLU P C 1
ATOM 6719 O O . GLU D 4 151 ? 118.407 253.278 324.002 1.00 97.24 151 GLU P O 1
ATOM 6725 N N . VAL D 4 152 ? 120.111 253.156 325.475 1.00 90.67 152 VAL P N 1
ATOM 6726 C CA . VAL D 4 152 ? 121.066 252.574 324.544 1.00 90.67 152 VAL P CA 1
ATOM 6727 C C . VAL D 4 152 ? 121.678 251.340 325.199 1.00 90.67 152 VAL P C 1
ATOM 6728 O O . VAL D 4 152 ? 122.065 251.373 326.372 1.00 90.67 152 VAL P O 1
ATOM 6732 N N . TYR D 4 153 ? 121.690 250.235 324.463 1.00 89.00 153 TYR P N 1
ATOM 6733 C CA . TYR D 4 153 ? 122.185 248.961 324.961 1.00 89.00 153 TYR P CA 1
ATOM 6734 C C . TYR D 4 153 ? 123.676 248.860 324.685 1.00 89.00 153 TYR P C 1
ATOM 6735 O O . TYR D 4 153 ? 124.129 249.179 323.582 1.00 89.00 153 TYR P O 1
ATOM 6744 N N . CYS D 4 154 ? 124.433 248.414 325.683 1.00 84.94 154 CYS P N 1
ATOM 6745 C CA . CYS D 4 154 ? 125.869 248.247 325.537 1.00 84.94 154 CYS P CA 1
ATOM 6746 C C . CYS D 4 154 ? 126.311 247.007 326.296 1.00 84.94 154 CYS P C 1
ATOM 6747 O O . CYS D 4 154 ? 125.612 246.510 327.181 1.00 84.94 154 CYS P O 1
ATOM 6750 N N . THR D 4 155 ? 127.483 246.504 325.927 1.00 81.09 155 THR P N 1
ATOM 6751 C CA . THR D 4 155 ? 128.115 245.380 326.601 1.00 81.09 155 THR P CA 1
ATOM 6752 C C . THR D 4 155 ? 129.444 245.856 327.166 1.00 81.09 155 THR P C 1
ATOM 6753 O O . THR D 4 155 ? 130.318 246.292 326.413 1.00 81.09 155 THR P O 1
ATOM 6757 N N . VAL D 4 156 ? 129.593 245.785 328.482 1.00 77.72 156 VAL P N 1
ATOM 6758 C CA . VAL D 4 156 ? 130.834 246.173 329.138 1.00 77.72 156 VAL P CA 1
ATOM 6759 C C . VAL D 4 156 ? 131.608 244.912 329.508 1.00 77.72 156 VAL P C 1
ATOM 6760 O O . VAL D 4 156 ? 131.046 243.954 330.052 1.00 77.72 156 VAL P O 1
ATOM 6764 N N . ILE D 4 157 ? 132.882 244.877 329.129 1.00 75.11 157 ILE P N 1
ATOM 6765 C CA . ILE D 4 157 ? 133.747 243.729 329.359 1.00 75.11 157 ILE P CA 1
ATOM 6766 C C . ILE D 4 157 ? 134.882 244.174 330.263 1.00 75.11 157 ILE P C 1
ATOM 6767 O O . ILE D 4 157 ? 135.620 245.104 329.924 1.00 75.11 157 ILE P O 1
ATOM 6772 N N . THR D 4 158 ? 135.026 243.512 331.405 1.00 75.99 158 THR P N 1
ATOM 6773 C CA . THR D 4 158 ? 136.072 243.837 332.358 1.00 75.99 158 THR P CA 1
ATOM 6774 C C . THR D 4 158 ? 136.945 242.613 332.581 1.00 75.99 158 THR P C 1
ATOM 6775 O O . THR D 4 158 ? 136.646 241.512 332.115 1.00 75.99 158 THR P O 1
ATOM 6779 N N . ALA D 4 159 ? 138.044 242.821 333.304 1.00 77.49 159 ALA P N 1
ATOM 6780 C CA . ALA D 4 159 ? 138.921 241.709 333.648 1.00 77.49 159 ALA P CA 1
ATOM 6781 C C . ALA D 4 159 ? 138.357 240.914 334.815 1.00 77.49 159 ALA P C 1
ATOM 6782 O O . ALA D 4 159 ? 138.500 239.688 334.876 1.00 77.49 159 ALA P O 1
ATOM 6784 N N . GLU D 4 160 ? 137.711 241.598 335.744 1.00 82.12 160 GLU P N 1
ATOM 6785 C CA . GLU D 4 160 ? 137.258 241.050 337.010 1.00 82.12 160 GLU P CA 1
ATOM 6786 C C . GLU D 4 160 ? 135.775 241.331 337.174 1.00 82.12 160 GLU P C 1
ATOM 6787 O O . GLU D 4 160 ? 135.229 242.217 336.507 1.00 82.12 160 GLU P O 1
ATOM 6793 N N . PRO D 4 161 ? 135.083 240.568 338.020 1.00 84.36 161 PRO P N 1
ATOM 6794 C CA . PRO D 4 161 ? 133.719 240.946 338.405 1.00 84.36 161 PRO P CA 1
ATOM 6795 C C . PRO D 4 161 ? 133.704 242.274 339.146 1.00 84.36 161 PRO P C 1
ATOM 6796 O O . PRO D 4 161 ? 134.622 242.597 339.903 1.00 84.36 161 PRO P O 1
ATOM 6800 N N . LEU D 4 162 ? 132.648 243.047 338.919 1.00 83.13 162 LEU P N 1
ATOM 6801 C CA . LEU D 4 162 ? 132.643 244.447 339.316 1.00 83.13 162 LEU P CA 1
ATOM 6802 C C . LEU D 4 162 ? 132.321 244.614 340.795 1.00 83.13 162 LEU P C 1
ATOM 6803 O O . LEU D 4 162 ? 131.470 243.914 341.349 1.00 83.13 162 LEU P O 1
ATOM 6808 N N . ASP D 4 163 ? 133.012 245.554 341.430 1.00 85.36 163 ASP P N 1
ATOM 6809 C CA . ASP D 4 163 ? 132.557 246.113 342.689 1.00 85.36 163 ASP P CA 1
ATOM 6810 C C . ASP D 4 163 ? 131.462 247.134 342.405 1.00 85.36 163 ASP P C 1
ATOM 6811 O O . ASP D 4 163 ? 131.343 247.645 341.291 1.00 85.36 163 ASP P O 1
ATOM 6816 N N . LYS D 4 164 ? 130.656 247.436 343.424 1.00 85.15 164 LYS P N 1
ATOM 6817 C CA . LYS D 4 164 ? 129.520 248.326 343.201 1.00 85.15 164 LYS P CA 1
ATOM 6818 C C . LYS D 4 164 ? 129.970 249.780 343.087 1.00 85.15 164 LYS P C 1
ATOM 6819 O O . LYS D 4 164 ? 129.386 250.563 342.326 1.00 85.15 164 LYS P O 1
ATOM 6825 N N . LEU D 4 165 ? 131.031 250.154 343.807 1.00 83.75 165 LEU P N 1
ATOM 6826 C CA . LEU D 4 165 ? 131.618 251.473 343.600 1.00 83.75 165 LEU P CA 1
ATOM 6827 C C . LEU D 4 165 ? 132.341 251.528 342.261 1.00 83.75 165 LEU P C 1
ATOM 6828 O O . LEU D 4 165 ? 132.297 252.549 341.562 1.00 83.75 165 LEU P O 1
ATOM 6833 N N . GLU D 4 166 ? 132.984 250.421 341.879 1.00 84.05 166 GLU P N 1
ATOM 6834 C CA . GLU D 4 166 ? 133.534 250.292 340.534 1.00 84.05 166 GLU P CA 1
ATOM 6835 C C . GLU D 4 166 ? 132.431 250.344 339.487 1.00 84.05 166 GLU P C 1
ATOM 6836 O O . GLU D 4 166 ? 132.617 250.923 338.412 1.00 84.05 166 GLU P O 1
ATOM 6842 N N . ARG D 4 167 ? 131.258 249.786 339.810 1.00 84.28 167 ARG P N 1
ATOM 6843 C CA . ARG D 4 167 ? 130.132 249.804 338.881 1.00 84.28 167 ARG P CA 1
ATOM 6844 C C . ARG D 4 167 ? 129.600 251.214 338.672 1.00 84.28 167 ARG P C 1
ATOM 6845 O O . ARG D 4 167 ? 129.336 251.615 337.534 1.00 84.28 167 ARG P O 1
ATOM 6853 N N . VAL D 4 168 ? 129.452 251.991 339.748 1.00 84.11 168 VAL P N 1
ATOM 6854 C CA . VAL D 4 168 ? 128.890 253.330 339.583 1.00 84.11 168 VAL P CA 1
ATOM 6855 C C . VAL D 4 168 ? 129.922 254.279 338.976 1.00 84.11 168 VAL P C 1
ATOM 6856 O O . VAL D 4 168 ? 129.567 255.186 338.210 1.00 84.11 168 VAL P O 1
ATOM 6860 N N . GLU D 4 169 ? 131.216 254.047 339.241 1.00 85.54 169 GLU P N 1
ATOM 6861 C CA . GLU D 4 169 ? 132.245 254.851 338.587 1.00 85.54 169 GLU P CA 1
ATOM 6862 C C . GLU D 4 169 ? 132.343 254.525 337.101 1.00 85.54 169 GLU P C 1
ATOM 6863 O O . GLU D 4 169 ? 132.511 255.427 336.273 1.00 85.54 169 GLU P O 1
ATOM 6869 N N . LEU D 4 170 ? 132.191 253.248 336.743 1.00 84.42 170 LEU P N 1
ATOM 6870 C CA . LEU D 4 170 ? 132.196 252.856 335.339 1.00 84.42 170 LEU P CA 1
ATOM 6871 C C . LEU D 4 170 ? 130.949 253.352 334.622 1.00 84.42 170 LEU P C 1
ATOM 6872 O O . LEU D 4 170 ? 131.010 253.717 333.443 1.00 84.42 170 LEU P O 1
ATOM 6877 N N . THR D 4 171 ? 129.814 253.391 335.322 1.00 86.79 171 THR P N 1
ATOM 6878 C CA . THR D 4 171 ? 128.596 253.932 334.730 1.00 86.79 171 THR P CA 1
ATOM 6879 C C . THR D 4 171 ? 128.729 255.429 334.474 1.00 86.79 171 THR P C 1
ATOM 6880 O O . THR D 4 171 ? 128.353 255.916 333.402 1.00 86.79 171 THR P O 1
ATOM 6884 N N . LYS D 4 172 ? 129.320 256.166 335.419 1.00 86.69 172 LYS P N 1
ATOM 6885 C CA . LYS D 4 172 ? 129.508 257.600 335.215 1.00 86.69 172 LYS P CA 1
ATOM 6886 C C . LYS D 4 172 ? 130.585 257.874 334.167 1.00 86.69 172 LYS P C 1
ATOM 6887 O O . LYS D 4 172 ? 130.556 258.911 333.495 1.00 86.69 172 LYS P O 1
ATOM 6893 N N . LYS D 4 173 ? 131.524 256.942 333.985 1.00 85.53 173 LYS P N 1
ATOM 6894 C CA . LYS D 4 173 ? 132.490 257.076 332.897 1.00 85.53 173 LYS P CA 1
ATOM 6895 C C . LYS D 4 173 ? 131.849 256.800 331.543 1.00 85.53 173 LYS P C 1
ATOM 6896 O O . LYS D 4 173 ? 132.167 257.467 330.552 1.00 85.53 173 LYS P O 1
ATOM 6902 N N . ALA D 4 174 ? 130.948 255.817 331.479 1.00 88.79 174 ALA P N 1
ATOM 6903 C CA . ALA D 4 174 ? 130.401 255.402 330.193 1.00 88.79 174 ALA P CA 1
ATOM 6904 C C . ALA D 4 174 ? 129.218 256.265 329.780 1.00 88.79 174 ALA P C 1
ATOM 6905 O O . ALA D 4 174 ? 128.794 256.231 328.619 1.00 88.79 174 ALA P O 1
ATOM 6907 N N . GLU D 4 175 ? 128.669 257.053 330.710 1.00 91.38 175 GLU P N 1
ATOM 6908 C CA . GLU D 4 175 ? 127.609 257.989 330.336 1.00 91.38 175 GLU P CA 1
ATOM 6909 C C . GLU D 4 175 ? 128.139 259.189 329.558 1.00 91.38 175 GLU P C 1
ATOM 6910 O O . GLU D 4 175 ? 127.348 259.991 329.052 1.00 91.38 175 GLU P O 1
ATOM 6916 N N . LYS D 4 176 ? 129.460 259.353 329.472 1.00 91.60 176 LYS P N 1
ATOM 6917 C CA . LYS D 4 176 ? 130.010 260.457 328.694 1.00 91.60 176 LYS P CA 1
ATOM 6918 C C . LYS D 4 176 ? 130.250 260.058 327.242 1.00 91.60 176 LYS P C 1
ATOM 6919 O O . LYS D 4 176 ? 130.495 260.919 326.390 1.00 91.60 176 LYS P O 1
ATOM 6925 N N . PHE D 4 177 ? 130.197 258.759 326.939 1.00 87.48 177 PHE P N 1
ATOM 6926 C CA . PHE D 4 177 ? 130.371 258.331 325.554 1.00 87.48 177 PHE P CA 1
ATOM 6927 C C . PHE D 4 177 ? 129.044 258.310 324.804 1.00 87.48 177 PHE P C 1
ATOM 6928 O O . PHE D 4 177 ? 129.024 258.297 323.569 1.00 87.48 177 PHE P O 1
ATOM 6936 N N . VAL D 4 178 ? 127.924 258.299 325.531 1.00 91.72 178 VAL P N 1
ATOM 6937 C CA . VAL D 4 178 ? 126.624 258.328 324.873 1.00 91.72 178 VAL P CA 1
ATOM 6938 C C . VAL D 4 178 ? 126.267 259.766 324.495 1.00 91.72 178 VAL P C 1
ATOM 6939 O O . VAL D 4 178 ? 126.940 260.726 324.893 1.00 91.72 178 VAL P O 1
ATOM 6943 N N . ASP D 4 179 ? 125.191 259.909 323.715 1.00 97.82 179 ASP P N 1
ATOM 6944 C CA . ASP D 4 179 ? 124.924 261.163 323.014 1.00 97.82 179 ASP P CA 1
ATOM 6945 C C . ASP D 4 179 ? 124.387 262.242 323.948 1.00 97.82 179 ASP P C 1
ATOM 6946 O O . ASP D 4 179 ? 124.696 263.427 323.784 1.00 97.82 179 ASP P O 1
ATOM 6951 N N . ALA D 4 180 ? 123.582 261.853 324.929 1.00 97.47 180 ALA P N 1
ATOM 6952 C CA . ALA D 4 180 ? 122.832 262.783 325.764 1.00 97.47 180 ALA P CA 1
ATOM 6953 C C . ALA D 4 180 ? 122.678 262.167 327.143 1.00 97.47 180 ALA P C 1
ATOM 6954 O O . ALA D 4 180 ? 123.500 261.343 327.548 1.00 97.47 180 ALA P O 1
ATOM 6956 N N . GLY D 4 181 ? 121.645 262.560 327.882 1.00 99.63 181 GLY P N 1
ATOM 6957 C CA . GLY D 4 181 ? 121.320 261.909 329.141 1.00 99.63 181 GLY P CA 1
ATOM 6958 C C . GLY D 4 181 ? 120.611 260.569 329.005 1.00 99.63 181 GLY P C 1
ATOM 6959 O O . GLY D 4 181 ? 119.665 260.282 329.745 1.00 99.63 181 GLY P O 1
ATOM 6960 N N . PHE D 4 182 ? 121.055 259.760 328.039 1.00 97.68 182 PHE P N 1
ATOM 6961 C CA . PHE D 4 182 ? 120.502 258.440 327.776 1.00 97.68 182 PHE P CA 1
ATOM 6962 C C . PHE D 4 182 ? 120.709 257.511 328.963 1.00 97.68 182 PHE P C 1
ATOM 6963 O O . PHE D 4 182 ? 121.761 257.522 329.607 1.00 97.68 182 PHE P O 1
ATOM 6971 N N . LYS D 4 183 ? 119.700 256.700 329.246 1.00 96.29 183 LYS P N 1
ATOM 6972 C CA . LYS D 4 183 ? 119.867 255.618 330.199 1.00 96.29 183 LYS P CA 1
ATOM 6973 C C . LYS D 4 183 ? 120.695 254.509 329.561 1.00 96.29 183 LYS P C 1
ATOM 6974 O O . LYS D 4 183 ? 120.550 254.191 328.380 1.00 96.29 183 LYS P O 1
ATOM 6980 N N . LEU D 4 184 ? 121.582 253.929 330.358 1.00 90.54 184 LEU P N 1
ATOM 6981 C CA . LEU D 4 184 ? 122.537 252.945 329.874 1.00 90.54 184 LEU P CA 1
ATOM 6982 C C . LEU D 4 184 ? 122.239 251.594 330.504 1.00 90.54 184 LEU P C 1
ATOM 6983 O O . LEU D 4 184 ? 122.333 251.440 331.725 1.00 90.54 184 LEU P O 1
ATOM 6988 N N . VAL D 4 185 ? 121.882 250.620 329.671 1.00 89.61 185 VAL P N 1
ATOM 6989 C CA . VAL D 4 185 ? 121.635 249.262 330.140 1.00 89.61 185 VAL P CA 1
ATOM 6990 C C . VAL D 4 185 ? 122.792 248.354 329.734 1.00 89.61 185 VAL P C 1
ATOM 6991 O O . VAL D 4 185 ? 122.854 247.847 328.608 1.00 89.61 185 VAL P O 1
ATOM 6995 N N . MET D 4 186 ? 123.728 248.150 330.658 1.00 87.39 186 MET P N 1
ATOM 6996 C CA . MET D 4 186 ? 124.946 247.421 330.336 1.00 87.39 186 MET P CA 1
ATOM 6997 C C . MET D 4 186 ? 124.824 245.944 330.690 1.00 87.39 186 MET P C 1
ATOM 6998 O O . MET D 4 186 ? 124.059 245.555 331.575 1.00 87.39 186 MET P O 1
ATOM 7003 N N . GLN D 4 187 ? 125.586 245.122 329.974 1.00 84.07 187 GLN P N 1
ATOM 7004 C CA . GLN D 4 187 ? 125.756 243.709 330.273 1.00 84.07 187 GLN P CA 1
ATOM 7005 C C . GLN D 4 187 ? 127.225 243.452 330.568 1.00 84.07 187 GLN P C 1
ATOM 7006 O O . GLN D 4 187 ? 128.099 243.880 329.810 1.00 84.07 187 GLN P O 1
ATOM 7012 N N . GLU D 4 188 ? 127.497 242.750 331.661 1.00 82.34 188 GLU P N 1
ATOM 7013 C CA . GLU D 4 188 ? 128.860 242.532 332.128 1.00 82.34 188 GLU P CA 1
ATOM 7014 C C . GLU D 4 188 ? 129.392 241.221 331.568 1.00 82.34 188 GLU P C 1
ATOM 7015 O O . GLU D 4 188 ? 128.680 240.212 331.553 1.00 82.34 188 GLU P O 1
ATOM 7021 N N . LYS D 4 189 ? 130.642 241.244 331.109 1.00 79.99 189 LYS P N 1
ATOM 7022 C CA . LYS D 4 189 ? 131.362 240.049 330.703 1.00 79.99 189 LYS P CA 1
ATOM 7023 C C . LYS D 4 189 ? 132.735 240.045 331.354 1.00 79.99 189 LYS P C 1
ATOM 7024 O O . LYS D 4 189 ? 133.163 241.038 331.945 1.00 79.99 189 LYS P O 1
ATOM 7030 N N . ILE D 4 190 ? 133.417 238.908 331.248 1.00 80.24 190 ILE P N 1
ATOM 7031 C CA . ILE D 4 190 ? 134.736 238.712 331.834 1.00 80.24 190 ILE P CA 1
ATOM 7032 C C . ILE D 4 190 ? 135.706 238.338 330.724 1.00 80.24 190 ILE P C 1
ATOM 7033 O O . ILE D 4 190 ? 135.453 237.398 329.962 1.00 80.24 190 ILE P O 1
ATOM 7038 N N . ASP D 4 191 ? 136.807 239.079 330.629 1.00 79.66 191 ASP P N 1
ATOM 7039 C CA . ASP D 4 191 ? 137.925 238.740 329.753 1.00 79.66 191 ASP P CA 1
ATOM 7040 C C . ASP D 4 191 ? 139.209 238.993 330.524 1.00 79.66 191 ASP P C 1
ATOM 7041 O O . ASP D 4 191 ? 139.576 240.147 330.759 1.00 79.66 191 ASP P O 1
ATOM 7046 N N . LYS D 4 192 ? 139.898 237.923 330.917 1.00 78.64 192 LYS P N 1
ATOM 7047 C CA . LYS D 4 192 ? 141.123 238.102 331.683 1.00 78.64 192 LYS P CA 1
ATOM 7048 C C . LYS D 4 192 ? 142.318 238.434 330.802 1.00 78.64 192 LYS P C 1
ATOM 7049 O O . LYS D 4 192 ? 143.381 238.761 331.334 1.00 78.64 192 LYS P O 1
ATOM 7055 N N . LYS D 4 193 ? 142.176 238.353 329.475 1.00 77.01 193 LYS P N 1
ATOM 7056 C CA . LYS D 4 193 ? 143.221 238.871 328.596 1.00 77.01 193 LYS P CA 1
ATOM 7057 C C . LYS D 4 193 ? 143.304 240.388 328.685 1.00 77.01 193 LYS P C 1
ATOM 7058 O O . LYS D 4 193 ? 144.378 240.971 328.495 1.00 77.01 193 LYS P O 1
ATOM 7064 N N . LEU D 4 194 ? 142.178 241.043 328.947 1.00 74.47 194 LEU P N 1
ATOM 7065 C CA . LEU D 4 194 ? 142.212 242.395 329.480 1.00 74.47 194 LEU P CA 1
ATOM 7066 C C . LEU D 4 194 ? 142.864 242.348 330.853 1.00 74.47 194 LEU P C 1
ATOM 7067 O O . LEU D 4 194 ? 142.526 241.493 331.674 1.00 74.47 194 LEU P O 1
ATOM 7072 N N . LEU D 4 195 ? 143.815 243.243 331.105 1.00 70.89 195 LEU P N 1
ATOM 7073 C CA . LEU D 4 195 ? 144.488 243.206 332.399 1.00 70.89 195 LEU P CA 1
ATOM 7074 C C . LEU D 4 195 ? 143.721 244.018 333.431 1.00 70.89 195 LEU P C 1
ATOM 7075 O O . LEU D 4 195 ? 143.583 243.599 334.586 1.00 70.89 195 LEU P O 1
ATOM 7080 N N . GLY D 4 196 ? 143.211 245.173 333.029 1.00 70.11 196 GLY P N 1
ATOM 7081 C CA . GLY D 4 196 ? 142.381 245.997 333.884 1.00 70.11 196 GLY P CA 1
ATOM 7082 C C . GLY D 4 196 ? 141.527 246.877 333.006 1.00 70.11 196 GLY P C 1
ATOM 7083 O O . GLY D 4 196 ? 141.463 246.697 331.789 1.00 70.11 196 GLY P O 1
ATOM 7084 N N . GLY D 4 197 ? 140.869 247.840 333.639 1.00 70.29 197 GLY P N 1
ATOM 7085 C CA . GLY D 4 197 ? 140.018 248.746 332.898 1.00 70.29 197 GLY P CA 1
ATOM 7086 C C . GLY D 4 197 ? 138.748 248.066 332.420 1.00 70.29 197 GLY P C 1
ATOM 7087 O O . GLY D 4 197 ? 138.207 247.163 333.064 1.00 70.29 197 GLY P O 1
ATOM 7088 N N . PHE D 4 198 ? 138.278 248.505 331.254 1.00 73.00 198 PHE P N 1
ATOM 7089 C CA . PHE D 4 198 ? 137.041 247.993 330.687 1.00 73.00 198 PHE P CA 1
ATOM 7090 C C . PHE D 4 198 ? 137.024 248.215 329.182 1.00 73.00 198 PHE P C 1
ATOM 7091 O O . PHE D 4 198 ? 137.733 249.070 328.649 1.00 73.00 198 PHE P O 1
ATOM 7099 N N . VAL D 4 199 ? 136.195 247.427 328.504 1.00 75.19 199 VAL P N 1
ATOM 7100 C CA . VAL D 4 199 ? 135.889 247.627 327.093 1.00 75.19 199 VAL P CA 1
ATOM 7101 C C . VAL D 4 199 ? 134.380 247.744 326.948 1.00 75.19 199 VAL P C 1
ATOM 7102 O O . VAL D 4 199 ? 133.642 246.800 327.248 1.00 75.19 199 VAL P O 1
ATOM 7106 N N . ILE D 4 200 ? 133.908 248.909 326.514 1.00 77.81 200 ILE P N 1
ATOM 7107 C CA . ILE D 4 200 ? 132.481 249.116 326.301 1.00 77.81 200 ILE P CA 1
ATOM 7108 C C . ILE D 4 200 ? 132.140 248.791 324.855 1.00 77.81 200 ILE P C 1
ATOM 7109 O O . ILE D 4 200 ? 132.621 249.451 323.929 1.00 77.81 200 ILE P O 1
ATOM 7114 N N . GLU D 4 201 ? 131.310 247.774 324.653 1.00 81.19 201 GLU P N 1
ATOM 7115 C CA . GLU D 4 201 ? 130.861 247.368 323.330 1.00 81.19 201 GLU P CA 1
ATOM 7116 C C . GLU D 4 201 ? 129.447 247.877 323.110 1.00 81.19 201 GLU P C 1
ATOM 7117 O O . GLU D 4 201 ? 128.489 247.297 323.629 1.00 81.19 201 GLU P O 1
ATOM 7123 N N . PHE D 4 202 ? 129.317 248.954 322.345 1.00 83.36 202 PHE P N 1
ATOM 7124 C CA . PHE D 4 202 ? 128.025 249.361 321.826 1.00 83.36 202 PHE P CA 1
ATOM 7125 C C . PHE D 4 202 ? 127.776 248.611 320.526 1.00 83.36 202 PHE P C 1
ATOM 7126 O O . PHE D 4 202 ? 128.644 247.895 320.022 1.00 83.36 202 PHE P O 1
ATOM 7134 N N . SER D 4 203 ? 126.569 248.771 319.989 1.00 84.63 203 SER P N 1
ATOM 7135 C CA . SER D 4 203 ? 126.298 248.252 318.655 1.00 84.63 203 SER P CA 1
ATOM 7136 C C . SER D 4 203 ? 126.948 249.131 317.597 1.00 84.63 203 SER P C 1
ATOM 7137 O O . SER D 4 203 ? 127.395 248.640 316.554 1.00 84.63 203 SER P O 1
ATOM 7140 N N . ASP D 4 204 ? 127.010 250.436 317.855 1.00 84.73 204 ASP P N 1
ATOM 7141 C CA . ASP D 4 204 ? 127.562 251.368 316.880 1.00 84.73 204 ASP P CA 1
ATOM 7142 C C . ASP D 4 204 ? 129.078 251.461 316.996 1.00 84.73 204 ASP P C 1
ATOM 7143 O O . ASP D 4 204 ? 129.788 251.461 315.984 1.00 84.73 204 ASP P O 1
ATOM 7148 N N . ARG D 4 205 ? 129.595 251.544 318.221 1.00 83.09 205 ARG P N 1
ATOM 7149 C CA . ARG D 4 205 ? 130.995 251.886 318.416 1.00 83.09 205 ARG P CA 1
ATOM 7150 C C . ARG D 4 205 ? 131.598 251.068 319.549 1.00 83.09 205 ARG P C 1
ATOM 7151 O O . ARG D 4 205 ? 130.910 250.311 320.236 1.00 83.09 205 ARG P O 1
ATOM 7159 N N . ARG D 4 206 ? 132.908 251.232 319.721 1.00 79.63 206 ARG P N 1
ATOM 7160 C CA . ARG D 4 206 ? 133.691 250.542 320.738 1.00 79.63 206 ARG P CA 1
ATOM 7161 C C . ARG D 4 206 ? 134.568 251.556 321.452 1.00 79.63 206 ARG P C 1
ATOM 7162 O O . ARG D 4 206 ? 135.144 252.439 320.810 1.00 79.63 206 ARG P O 1
ATOM 7170 N N . VAL D 4 207 ? 134.663 251.437 322.772 1.00 76.78 207 VAL P N 1
ATOM 7171 C CA . VAL D 4 207 ? 135.586 252.230 323.573 1.00 76.78 207 VAL P CA 1
ATOM 7172 C C . VAL D 4 207 ? 136.462 251.263 324.353 1.00 76.78 207 VAL P C 1
ATOM 7173 O O . VAL D 4 207 ? 135.964 250.501 325.191 1.00 76.78 207 VAL P O 1
ATOM 7177 N N . ASP D 4 208 ? 137.761 251.290 324.078 1.00 73.16 208 ASP P N 1
ATOM 7178 C CA . ASP D 4 208 ? 138.714 250.356 324.672 1.00 73.16 208 ASP P CA 1
ATOM 7179 C C . ASP D 4 208 ? 139.549 251.106 325.701 1.00 73.16 208 ASP P C 1
ATOM 7180 O O . ASP D 4 208 ? 140.646 251.581 325.399 1.00 73.16 208 ASP P O 1
ATOM 7185 N N . MET D 4 209 ? 139.034 251.206 326.926 1.00 73.63 209 MET P N 1
ATOM 7186 C CA . MET D 4 209 ? 139.782 251.785 328.032 1.00 73.63 209 MET P CA 1
ATOM 7187 C C . MET D 4 209 ? 140.431 250.715 328.898 1.00 73.63 209 MET P C 1
ATOM 7188 O O . MET D 4 209 ? 140.611 250.918 330.103 1.00 73.63 209 MET P O 1
ATOM 7193 N N . SER D 4 210 ? 140.776 249.577 328.307 1.00 67.86 210 SER P N 1
ATOM 7194 C CA . SER D 4 210 ? 141.482 248.536 329.032 1.00 67.86 210 SER P CA 1
ATOM 7195 C C . SER D 4 210 ? 142.945 248.915 329.208 1.00 67.86 210 SER P C 1
ATOM 7196 O O . SER D 4 210 ? 143.472 249.786 328.513 1.00 67.86 210 SER P O 1
ATOM 7199 N N . THR D 4 211 ? 143.606 248.249 330.154 1.00 63.66 211 THR P N 1
ATOM 7200 C CA . THR D 4 211 ? 145.013 248.544 330.391 1.00 63.66 211 THR P CA 1
ATOM 7201 C C . THR D 4 211 ? 145.910 247.787 329.422 1.00 63.66 211 THR P C 1
ATOM 7202 O O . THR D 4 211 ? 147.070 248.158 329.232 1.00 63.66 211 THR P O 1
ATOM 7206 N N . ALA D 4 212 ? 145.395 246.726 328.797 1.00 61.95 212 ALA P N 1
ATOM 7207 C CA . ALA D 4 212 ? 146.187 246.010 327.800 1.00 61.95 212 ALA P CA 1
ATOM 7208 C C . ALA D 4 212 ? 146.348 246.837 326.532 1.00 61.95 212 ALA P C 1
ATOM 7209 O O . ALA D 4 212 ? 147.448 246.924 325.968 1.00 61.95 212 ALA P O 1
ATOM 7211 N N . LYS D 4 213 ? 145.263 247.472 326.084 1.00 63.12 213 LYS P N 1
ATOM 7212 C CA . LYS D 4 213 ? 145.346 248.426 324.984 1.00 63.12 213 LYS P CA 1
ATOM 7213 C C . LYS D 4 213 ? 146.211 249.621 325.364 1.00 63.12 213 LYS P C 1
ATOM 7214 O O . LYS D 4 213 ? 146.939 250.161 324.524 1.00 63.12 213 LYS P O 1
ATOM 7220 N N . LYS D 4 214 ? 146.182 250.010 326.641 1.00 60.50 214 LYS P N 1
ATOM 7221 C CA . LYS D 4 214 ? 146.996 251.128 327.103 1.00 60.50 214 LYS P CA 1
ATOM 7222 C C . LYS D 4 214 ? 148.483 250.800 327.060 1.00 60.50 214 LYS P C 1
ATOM 7223 O O . LYS D 4 214 ? 149.285 251.617 326.599 1.00 60.50 214 LYS P O 1
ATOM 7229 N N . VAL D 4 215 ? 148.875 249.602 327.509 1.00 58.55 215 VAL P N 1
ATOM 7230 C CA . VAL D 4 215 ? 150.295 249.261 327.495 1.00 58.55 215 VAL P CA 1
ATOM 7231 C C . VAL D 4 215 ? 150.759 248.958 326.077 1.00 58.55 215 VAL P C 1
ATOM 7232 O O . VAL D 4 215 ? 151.926 249.179 325.739 1.00 58.55 215 VAL P O 1
ATOM 7236 N N . GLU D 4 216 ? 149.849 248.517 325.202 1.00 62.67 216 GLU P N 1
ATOM 7237 C CA . GLU D 4 216 ? 150.241 248.297 323.813 1.00 62.67 216 GLU P CA 1
ATOM 7238 C C . GLU D 4 216 ? 150.428 249.621 323.076 1.00 62.67 216 GLU P C 1
ATOM 7239 O O . GLU D 4 216 ? 151.378 249.777 322.295 1.00 62.67 216 GLU P O 1
ATOM 7245 N N . GLU D 4 217 ? 149.555 250.598 323.344 1.00 62.30 217 GLU P N 1
ATOM 7246 C CA . GLU D 4 217 ? 149.731 251.940 322.798 1.00 62.30 217 GLU P CA 1
ATOM 7247 C C . GLU D 4 217 ? 150.976 252.607 323.367 1.00 62.30 217 GLU P C 1
ATOM 7248 O O . GLU D 4 217 ? 151.680 253.332 322.654 1.00 62.30 217 GLU P O 1
ATOM 7254 N N . PHE D 4 218 ? 151.261 252.359 324.651 1.00 55.11 218 PHE P N 1
ATOM 7255 C CA . PHE D 4 218 ? 152.481 252.834 325.297 1.00 55.11 218 PHE P CA 1
ATOM 7256 C C . PHE D 4 218 ? 153.722 252.285 324.612 1.00 55.11 218 PHE P C 1
ATOM 7257 O O . PHE D 4 218 ? 154.660 253.038 324.324 1.00 55.11 218 PHE P O 1
ATOM 7265 N N . ASN D 4 219 ? 153.742 250.975 324.356 1.00 56.47 219 ASN P N 1
ATOM 7266 C CA . ASN D 4 219 ? 154.904 250.354 323.736 1.00 56.47 219 ASN P CA 1
ATOM 7267 C C . ASN D 4 219 ? 155.084 250.833 322.304 1.00 56.47 219 ASN P C 1
ATOM 7268 O O . ASN D 4 219 ? 156.214 251.075 321.868 1.00 56.47 219 ASN P O 1
ATOM 7273 N N . ASN D 4 220 ? 153.979 251.025 321.575 1.00 59.52 220 ASN P N 1
ATOM 7274 C CA . ASN D 4 220 ? 154.078 251.531 320.209 1.00 59.52 220 ASN P CA 1
ATOM 7275 C C . ASN D 4 220 ? 154.576 252.973 320.177 1.00 59.52 220 ASN P C 1
ATOM 7276 O O . ASN D 4 220 ? 155.400 253.331 319.327 1.00 59.52 220 ASN P O 1
ATOM 7281 N N . PHE D 4 221 ? 154.120 253.801 321.120 1.00 56.06 221 PHE P N 1
ATOM 7282 C CA . PHE D 4 221 ? 154.560 255.192 321.173 1.00 56.06 221 PHE P CA 1
ATOM 7283 C C . PHE D 4 221 ? 156.033 255.297 321.561 1.00 56.06 221 PHE P C 1
ATOM 7284 O O . PHE D 4 221 ? 156.782 256.105 320.993 1.00 56.06 221 PHE P O 1
ATOM 7292 N N . VAL D 4 222 ? 156.466 254.470 322.517 1.00 54.63 222 VAL P N 1
ATOM 7293 C CA . VAL D 4 222 ? 157.862 254.467 322.945 1.00 54.63 222 VAL P CA 1
ATOM 7294 C C . VAL D 4 222 ? 158.765 253.980 321.819 1.00 54.63 222 VAL P C 1
ATOM 7295 O O . VAL D 4 222 ? 159.831 254.560 321.565 1.00 54.63 222 VAL P O 1
ATOM 7299 N N . ASN D 4 223 ? 158.325 252.949 321.086 1.00 56.95 223 ASN P N 1
ATOM 7300 C CA . ASN D 4 223 ? 159.111 252.440 319.967 1.00 56.95 223 ASN P CA 1
ATOM 7301 C C . ASN D 4 223 ? 159.205 253.457 318.835 1.00 56.95 223 ASN P C 1
ATOM 7302 O O . ASN D 4 223 ? 160.276 253.627 318.238 1.00 56.95 223 ASN P O 1
ATOM 7307 N N . LYS D 4 224 ? 158.110 254.169 318.550 1.00 57.40 224 LYS P N 1
ATOM 7308 C CA . LYS D 4 224 ? 158.155 255.178 317.496 1.00 57.40 224 LYS P CA 1
ATOM 7309 C C . LYS D 4 224 ? 159.018 256.372 317.892 1.00 57.40 224 LYS P C 1
ATOM 7310 O O . LYS D 4 224 ? 159.685 256.962 317.033 1.00 57.40 224 LYS P O 1
ATOM 7316 N N . LEU D 4 225 ? 159.056 256.725 319.182 1.00 57.13 225 LEU P N 1
ATOM 7317 C CA . LEU D 4 225 ? 159.983 257.777 319.598 1.00 57.13 225 LEU P CA 1
ATOM 7318 C C . LEU D 4 225 ? 161.438 257.332 319.515 1.00 57.13 225 LEU P C 1
ATOM 7319 O O . LEU D 4 225 ? 162.289 258.097 319.051 1.00 57.13 225 LEU P O 1
ATOM 7324 N N . VAL D 4 226 ? 161.756 256.111 319.954 1.00 56.38 226 VAL P N 1
ATOM 7325 C CA . VAL D 4 226 ? 163.167 255.729 319.998 1.00 56.38 226 VAL P CA 1
ATOM 7326 C C . VAL D 4 226 ? 163.679 255.380 318.605 1.00 56.38 226 VAL P C 1
ATOM 7327 O O . VAL D 4 226 ? 164.892 255.375 318.363 1.00 56.38 226 VAL P O 1
ATOM 7331 N N . LEU D 4 227 ? 162.777 255.092 317.663 1.00 60.24 227 LEU P N 1
ATOM 7332 C CA . LEU D 4 227 ? 163.218 254.970 316.277 1.00 60.24 227 LEU P CA 1
ATOM 7333 C C . LEU D 4 227 ? 163.223 256.322 315.576 1.00 60.24 227 LEU P C 1
ATOM 7334 O O . LEU D 4 227 ? 163.938 256.507 314.584 1.00 60.24 227 LEU P O 1
ATOM 7339 N N . SER D 4 228 ? 162.432 257.280 316.068 1.00 61.76 228 SER P N 1
ATOM 7340 C CA . SER D 4 228 ? 162.473 258.619 315.488 1.00 61.76 228 SER P CA 1
ATOM 7341 C C . SER D 4 228 ? 163.736 259.357 315.906 1.00 61.76 228 SER P C 1
ATOM 7342 O O . SER D 4 228 ? 164.368 260.034 315.087 1.00 61.76 228 SER P O 1
ATOM 7345 N N . ILE D 4 229 ? 164.113 259.246 317.175 1.00 60.37 229 ILE P N 1
ATOM 7346 C CA . ILE D 4 229 ? 165.311 259.896 317.691 1.00 60.37 229 ILE P CA 1
ATOM 7347 C C . ILE D 4 229 ? 166.557 259.180 317.187 1.00 60.37 229 ILE P C 1
ATOM 7348 O O . ILE D 4 229 ? 167.053 259.467 316.099 1.00 60.37 229 ILE P O 1
ATOM 7353 N N . ALA E 5 40 ? 198.619 269.837 332.817 1.00 68.80 40 ALA T N 1
ATOM 7354 C CA . ALA E 5 40 ? 197.618 269.007 332.156 1.00 68.80 40 ALA T CA 1
ATOM 7355 C C . ALA E 5 40 ? 198.279 267.858 331.406 1.00 68.80 40 ALA T C 1
ATOM 7356 O O . ALA E 5 40 ? 197.611 267.093 330.712 1.00 68.80 40 ALA T O 1
ATOM 7358 N N . ASP E 5 41 ? 199.601 267.743 331.547 1.00 61.86 41 ASP T N 1
ATOM 7359 C CA . ASP E 5 41 ? 200.311 266.646 330.900 1.00 61.86 41 ASP T CA 1
ATOM 7360 C C . ASP E 5 41 ? 200.144 265.350 331.682 1.00 61.86 41 ASP T C 1
ATOM 7361 O O . ASP E 5 41 ? 200.278 264.258 331.121 1.00 61.86 41 ASP T O 1
ATOM 7366 N N . ALA E 5 42 ? 199.866 265.450 332.976 1.00 55.20 42 ALA T N 1
ATOM 7367 C CA . ALA E 5 42 ? 199.537 264.297 333.799 1.00 55.20 42 ALA T CA 1
ATOM 7368 C C . ALA E 5 42 ? 198.073 264.357 334.212 1.00 55.20 42 ALA T C 1
ATOM 7369 O O . ALA E 5 42 ? 197.547 265.420 334.548 1.00 55.20 42 ALA T O 1
ATOM 7371 N N . LYS E 5 43 ? 197.420 263.200 334.189 1.00 47.74 43 LYS T N 1
ATOM 7372 C CA . LYS E 5 43 ? 195.997 263.102 334.466 1.00 47.74 43 LYS T CA 1
ATOM 7373 C C . LYS E 5 43 ? 195.771 262.253 335.706 1.00 47.74 43 LYS T C 1
ATOM 7374 O O . LYS E 5 43 ? 196.549 261.345 336.006 1.00 47.74 43 LYS T O 1
ATOM 7380 N N . ALA E 5 44 ? 194.696 262.564 336.425 1.00 47.47 44 ALA T N 1
ATOM 7381 C CA . ALA E 5 44 ? 194.327 261.798 337.604 1.00 47.47 44 ALA T CA 1
ATOM 7382 C C . ALA E 5 44 ? 193.813 260.422 337.207 1.00 47.47 44 ALA T C 1
ATOM 7383 O O . ALA E 5 44 ? 193.379 260.202 336.075 1.00 47.47 44 ALA T O 1
ATOM 7385 N N . LEU E 5 45 ? 193.869 259.488 338.158 1.00 45.64 45 LEU T N 1
ATOM 7386 C CA . LEU E 5 45 ? 193.464 258.116 337.873 1.00 45.64 45 LEU T CA 1
ATOM 7387 C C . LEU E 5 45 ? 191.958 258.013 337.668 1.00 45.64 45 LEU T C 1
ATOM 7388 O O . LEU E 5 45 ? 191.492 257.207 336.858 1.00 45.64 45 LEU T O 1
ATOM 7393 N N . ASP E 5 46 ? 191.183 258.846 338.366 1.00 49.55 46 ASP T N 1
ATOM 7394 C CA . ASP E 5 46 ? 189.731 258.810 338.213 1.00 49.55 46 ASP T CA 1
ATOM 7395 C C . ASP E 5 46 ? 189.301 259.357 336.857 1.00 49.55 46 ASP T C 1
ATOM 7396 O O . ASP E 5 46 ? 188.220 259.027 336.361 1.00 49.55 46 ASP T O 1
ATOM 7401 N N . GLU E 5 47 ? 190.135 260.198 336.248 1.00 48.94 47 GLU T N 1
ATOM 7402 C CA . GLU E 5 47 ? 189.878 260.645 334.885 1.00 48.94 47 GLU T CA 1
ATOM 7403 C C . GLU E 5 47 ? 190.300 259.580 333.878 1.00 48.94 47 GLU T C 1
ATOM 7404 O O . GLU E 5 47 ? 189.702 259.450 332.805 1.00 48.94 47 GLU T O 1
ATOM 7410 N N . LEU E 5 48 ? 191.306 258.778 334.227 1.00 41.78 48 LEU T N 1
ATOM 7411 C CA . LEU E 5 48 ? 191.850 257.813 333.279 1.00 41.78 48 LEU T CA 1
ATOM 7412 C C . LEU E 5 48 ? 191.126 256.476 333.353 1.00 41.78 48 LEU T C 1
ATOM 7413 O O . LEU E 5 48 ? 191.313 255.616 332.485 1.00 41.78 48 LEU T O 1
ATOM 7418 N N . ARG E 5 49 ? 190.303 256.276 334.382 1.00 41.44 49 ARG T N 1
ATOM 7419 C CA . ARG E 5 49 ? 189.620 255.001 334.559 1.00 41.44 49 ARG T CA 1
ATOM 7420 C C . ARG E 5 49 ? 188.422 254.831 333.640 1.00 41.44 49 ARG T C 1
ATOM 7421 O O . ARG E 5 49 ? 187.984 253.697 333.428 1.00 41.44 49 ARG T O 1
ATOM 7429 N N . LYS E 5 50 ? 187.870 255.911 333.114 1.00 39.81 50 LYS T N 1
ATOM 7430 C CA . LYS E 5 50 ? 186.604 255.810 332.404 1.00 39.81 50 LYS T CA 1
ATOM 7431 C C . LYS E 5 50 ? 186.821 255.298 330.985 1.00 39.81 50 LYS T C 1
ATOM 7432 O O . LYS E 5 50 ? 187.789 255.695 330.328 1.00 39.81 50 LYS T O 1
ATOM 7438 N N . PRO E 5 51 ? 185.963 254.410 330.490 1.00 32.97 51 PRO T N 1
ATOM 7439 C CA . PRO E 5 51 ? 186.063 253.987 329.092 1.00 32.97 51 PRO T CA 1
ATOM 7440 C C . PRO E 5 51 ? 185.581 255.089 328.166 1.00 32.97 51 PRO T C 1
ATOM 7441 O O . PRO E 5 51 ? 184.697 255.872 328.516 1.00 32.97 51 PRO T O 1
ATOM 7445 N N . LYS E 5 52 ? 186.169 255.152 326.970 1.00 31.96 52 LYS T N 1
ATOM 7446 C CA . LYS E 5 52 ? 185.934 256.324 326.137 1.00 31.96 52 LYS T CA 1
ATOM 7447 C C . LYS E 5 52 ? 184.619 256.231 325.377 1.00 31.96 52 LYS T C 1
ATOM 7448 O O . LYS E 5 52 ? 183.668 256.957 325.683 1.00 31.96 52 LYS T O 1
ATOM 7454 N N . PHE E 5 53 ? 184.522 255.321 324.417 1.00 32.39 53 PHE T N 1
ATOM 7455 C CA . PHE E 5 53 ? 183.459 255.389 323.413 1.00 32.39 53 PHE T CA 1
ATOM 7456 C C . PHE E 5 53 ? 182.366 254.395 323.769 1.00 32.39 53 PHE T C 1
ATOM 7457 O O . PHE E 5 53 ? 182.188 253.371 323.108 1.00 32.39 53 PHE T O 1
ATOM 7465 N N . SER E 5 54 ? 181.610 254.726 324.805 1.00 32.10 54 SER T N 1
ATOM 7466 C CA . SER E 5 54 ? 180.435 253.971 325.202 1.00 32.10 54 SER T CA 1
ATOM 7467 C C . SER E 5 54 ? 179.206 254.785 324.835 1.00 32.10 54 SER T C 1
ATOM 7468 O O . SER E 5 54 ? 179.294 256.005 324.659 1.00 32.10 54 SER T O 1
ATOM 7471 N N . SER E 5 55 ? 178.065 254.115 324.725 1.00 33.73 55 SER T N 1
ATOM 7472 C CA . SER E 5 55 ? 176.838 254.772 324.300 1.00 33.73 55 SER T CA 1
ATOM 7473 C C . SER E 5 55 ? 176.051 255.322 325.479 1.00 33.73 55 SER T C 1
ATOM 7474 O O . SER E 5 55 ? 174.834 255.479 325.379 1.00 33.73 55 SER T O 1
ATOM 7477 N N . LYS E 5 56 ? 176.737 255.623 326.587 1.00 35.61 56 LYS T N 1
ATOM 7478 C CA . LYS E 5 56 ? 176.066 256.051 327.812 1.00 35.61 56 LYS T CA 1
ATOM 7479 C C . LYS E 5 56 ? 175.387 257.402 327.634 1.00 35.61 56 LYS T C 1
ATOM 7480 O O . LYS E 5 56 ? 174.283 257.630 328.140 1.00 35.61 56 LYS T O 1
ATOM 7486 N N . TYR E 5 57 ? 176.015 258.300 326.883 1.00 37.86 57 TYR T N 1
ATOM 7487 C CA . TYR E 5 57 ? 175.431 259.620 326.703 1.00 37.86 57 TYR T CA 1
ATOM 7488 C C . TYR E 5 57 ? 174.399 259.620 325.584 1.00 37.86 57 TYR T C 1
ATOM 7489 O O . TYR E 5 57 ? 173.480 260.441 325.592 1.00 37.86 57 TYR T O 1
ATOM 7498 N N . LEU E 5 58 ? 174.493 258.672 324.647 1.00 37.15 58 LEU T N 1
ATOM 7499 C CA . LEU E 5 58 ? 173.374 258.425 323.741 1.00 37.15 58 LEU T CA 1
ATOM 7500 C C . LEU E 5 58 ? 172.150 257.914 324.485 1.00 37.15 58 LEU T C 1
ATOM 7501 O O . LEU E 5 58 ? 171.028 258.343 324.203 1.00 37.15 58 LEU T O 1
ATOM 7506 N N . ILE E 5 59 ? 172.342 256.989 325.429 1.00 36.46 59 ILE T N 1
ATOM 7507 C CA . ILE E 5 59 ? 171.222 256.477 326.211 1.00 36.46 59 ILE T CA 1
ATOM 7508 C C . ILE E 5 59 ? 170.654 257.573 327.105 1.00 36.46 59 ILE T C 1
ATOM 7509 O O . ILE E 5 59 ? 169.434 257.695 327.258 1.00 36.46 59 ILE T O 1
ATOM 7514 N N . GLN E 5 60 ? 171.524 258.427 327.650 1.00 39.60 60 GLN T N 1
ATOM 7515 C CA . GLN E 5 60 ? 171.063 259.546 328.465 1.00 39.60 60 GLN T CA 1
ATOM 7516 C C . GLN E 5 60 ? 170.301 260.569 327.630 1.00 39.60 60 GLN T C 1
ATOM 7517 O O . GLN E 5 60 ? 169.298 261.129 328.087 1.00 39.60 60 GLN T O 1
ATOM 7523 N N . HIS E 5 61 ? 170.734 260.791 326.388 1.00 43.40 61 HIS T N 1
ATOM 7524 C CA . HIS E 5 61 ? 170.049 261.721 325.498 1.00 43.40 61 HIS T CA 1
ATOM 7525 C C . HIS E 5 61 ? 168.690 261.179 325.070 1.00 43.40 61 HIS T C 1
ATOM 7526 O O . HIS E 5 61 ? 167.693 261.914 325.052 1.00 43.40 61 HIS T O 1
ATOM 7533 N N . VAL E 5 62 ? 168.632 259.888 324.732 1.00 40.50 62 VAL T N 1
ATOM 7534 C CA . VAL E 5 62 ? 167.371 259.256 324.348 1.00 40.50 62 VAL T CA 1
ATOM 7535 C C . VAL E 5 62 ? 166.414 259.215 325.535 1.00 40.50 62 VAL T C 1
ATOM 7536 O O . VAL E 5 62 ? 165.209 259.435 325.383 1.00 40.50 62 VAL T O 1
ATOM 7540 N N . SER E 5 63 ? 166.944 259.027 326.745 1.00 42.38 63 SER T N 1
ATOM 7541 C CA . SER E 5 63 ? 166.106 259.038 327.939 1.00 42.38 63 SER T CA 1
ATOM 7542 C C . SER E 5 63 ? 165.570 260.435 328.233 1.00 42.38 63 SER T C 1
ATOM 7543 O O . SER E 5 63 ? 164.395 260.593 328.580 1.00 42.38 63 SER T O 1
ATOM 7546 N N . GLN E 5 64 ? 166.405 261.463 328.062 1.00 45.98 64 GLN T N 1
ATOM 7547 C CA . GLN E 5 64 ? 165.968 262.831 328.321 1.00 45.98 64 GLN T CA 1
ATOM 7548 C C . GLN E 5 64 ? 164.991 263.320 327.258 1.00 45.98 64 GLN T C 1
ATOM 7549 O O . GLN E 5 64 ? 164.196 264.231 327.511 1.00 45.98 64 GLN T O 1
ATOM 7555 N N . LYS E 5 65 ? 165.045 262.744 326.057 1.00 47.41 65 LYS T N 1
ATOM 7556 C CA . LYS E 5 65 ? 164.065 263.107 325.037 1.00 47.41 65 LYS T CA 1
ATOM 7557 C C . LYS E 5 65 ? 162.823 262.223 325.114 1.00 47.41 65 LYS T C 1
ATOM 7558 O O . LYS E 5 65 ? 161.779 262.563 324.548 1.00 47.41 65 LYS T O 1
ATOM 7564 N N . LEU E 5 66 ? 162.915 261.084 325.801 1.00 46.72 66 LEU T N 1
ATOM 7565 C CA . LEU E 5 66 ? 161.836 260.106 325.760 1.00 46.72 66 LEU T CA 1
ATOM 7566 C C . LEU E 5 66 ? 160.930 260.199 326.982 1.00 46.72 66 LEU T C 1
ATOM 7567 O O . LEU E 5 66 ? 159.710 260.052 326.861 1.00 46.72 66 LEU T O 1
ATOM 7572 N N . ILE E 5 67 ? 161.500 260.429 328.162 1.00 48.32 67 ILE T N 1
ATOM 7573 C CA . ILE E 5 67 ? 160.742 260.394 329.415 1.00 48.32 67 ILE T CA 1
ATOM 7574 C C . ILE E 5 67 ? 159.727 261.536 329.545 1.00 48.32 67 ILE T C 1
ATOM 7575 O O . ILE E 5 67 ? 158.568 261.239 329.870 1.00 48.32 67 ILE T O 1
ATOM 7580 N N . PRO E 5 68 ? 160.048 262.854 329.295 1.00 52.01 68 PRO T N 1
ATOM 7581 C CA . PRO E 5 68 ? 158.980 263.862 329.415 1.00 52.01 68 PRO T CA 1
ATOM 7582 C C . PRO E 5 68 ? 157.927 263.768 328.319 1.00 52.01 68 PRO T C 1
ATOM 7583 O O . PRO E 5 68 ? 156.756 264.092 328.546 1.00 52.01 68 PRO T O 1
ATOM 7587 N N . ALA E 5 69 ? 158.333 263.299 327.138 1.00 52.65 69 ALA T N 1
ATOM 7588 C CA . ALA E 5 69 ? 157.385 263.118 326.044 1.00 52.65 69 ALA T CA 1
ATOM 7589 C C . ALA E 5 69 ? 156.400 261.999 326.354 1.00 52.65 69 ALA T C 1
ATOM 7590 O O . ALA E 5 69 ? 155.195 262.126 326.113 1.00 52.65 69 ALA T O 1
ATOM 7592 N N . VAL E 5 70 ? 156.885 260.905 326.936 1.00 53.09 70 VAL T N 1
ATOM 7593 C CA . VAL E 5 70 ? 155.976 259.816 327.269 1.00 53.09 70 VAL T CA 1
ATOM 7594 C C . VAL E 5 70 ? 155.200 260.148 328.539 1.00 53.09 70 VAL T C 1
ATOM 7595 O O . VAL E 5 70 ? 154.097 259.639 328.758 1.00 53.09 70 VAL T O 1
ATOM 7599 N N . LYS E 5 71 ? 155.721 261.076 329.350 1.00 55.43 71 LYS T N 1
ATOM 7600 C CA . LYS E 5 71 ? 154.959 261.589 330.486 1.00 55.43 71 LYS T CA 1
ATOM 7601 C C . LYS E 5 71 ? 153.769 262.419 330.022 1.00 55.43 71 LYS T C 1
ATOM 7602 O O . LYS E 5 71 ? 152.661 262.289 330.559 1.00 55.43 71 LYS T O 1
ATOM 7608 N N . GLU E 5 72 ? 153.977 263.281 329.024 1.00 59.12 72 GLU T N 1
ATOM 7609 C CA . GLU E 5 72 ? 152.868 264.083 328.520 1.00 59.12 72 GLU T CA 1
ATOM 7610 C C . GLU E 5 72 ? 151.910 263.236 327.685 1.00 59.12 72 GLU T C 1
ATOM 7611 O O . GLU E 5 72 ? 150.715 263.543 327.601 1.00 59.12 72 GLU T O 1
ATOM 7617 N N . TRP E 5 73 ? 152.404 262.140 327.097 1.00 57.47 73 TRP T N 1
ATOM 7618 C CA . TRP E 5 73 ? 151.504 261.163 326.486 1.00 57.47 73 TRP T CA 1
ATOM 7619 C C . TRP E 5 73 ? 150.656 260.464 327.540 1.00 57.47 73 TRP T C 1
ATOM 7620 O O . TRP E 5 73 ? 149.478 260.171 327.307 1.00 57.47 73 TRP T O 1
ATOM 7631 N N . GLU E 5 74 ? 151.251 260.162 328.695 1.00 61.46 74 GLU T N 1
ATOM 7632 C CA . GLU E 5 74 ? 150.522 259.502 329.772 1.00 61.46 74 GLU T CA 1
ATOM 7633 C C . GLU E 5 74 ? 149.476 260.428 330.378 1.00 61.46 74 GLU T C 1
ATOM 7634 O O . GLU E 5 74 ? 148.378 259.987 330.740 1.00 61.46 74 GLU T O 1
ATOM 7640 N N . LYS E 5 75 ? 149.789 261.719 330.481 1.00 64.99 75 LYS T N 1
ATOM 7641 C CA . LYS E 5 75 ? 148.824 262.651 331.057 1.00 64.99 75 LYS T CA 1
ATOM 7642 C C . LYS E 5 75 ? 147.783 263.082 330.028 1.00 64.99 75 LYS T C 1
ATOM 7643 O O . LYS E 5 75 ? 146.699 263.547 330.397 1.00 64.99 75 LYS T O 1
ATOM 7649 N N . SER E 5 76 ? 148.083 262.931 328.739 1.00 65.35 76 SER T N 1
ATOM 7650 C CA . SER E 5 76 ? 147.141 263.287 327.686 1.00 65.35 76 SER T CA 1
ATOM 7651 C C . SER E 5 76 ? 146.518 262.077 327.005 1.00 65.35 76 SER T C 1
ATOM 7652 O O . SER E 5 76 ? 146.149 262.170 325.831 1.00 65.35 76 SER T O 1
ATOM 7655 N N . TYR E 5 77 ? 146.395 260.950 327.699 1.00 66.86 77 TYR T N 1
ATOM 7656 C CA . TYR E 5 77 ? 145.918 259.734 327.056 1.00 66.86 77 TYR T CA 1
ATOM 7657 C C . TYR E 5 77 ? 144.398 259.649 327.104 1.00 66.86 77 TYR T C 1
ATOM 7658 O O . TYR E 5 77 ? 143.794 259.689 328.179 1.00 66.86 77 TYR T O 1
ATOM 7667 N N . GLN E 5 78 ? 143.785 259.527 325.930 1.00 76.44 78 GLN T N 1
ATOM 7668 C CA . GLN E 5 78 ? 142.359 259.282 325.798 1.00 76.44 78 GLN T CA 1
ATOM 7669 C C . GLN E 5 78 ? 142.169 258.242 324.701 1.00 76.44 78 GLN T C 1
ATOM 7670 O O . GLN E 5 78 ? 142.593 258.470 323.555 1.00 76.44 78 GLN T O 1
ATOM 7676 N N . PRO E 5 79 ? 141.568 257.096 325.003 1.00 78.78 79 PRO T N 1
ATOM 7677 C CA . PRO E 5 79 ? 141.363 256.071 323.979 1.00 78.78 79 PRO T CA 1
ATOM 7678 C C . PRO E 5 79 ? 140.288 256.498 322.997 1.00 78.78 79 PRO T C 1
ATOM 7679 O O . PRO E 5 79 ? 139.222 256.983 323.403 1.00 78.78 79 PRO T O 1
ATOM 7683 N N . PRO E 5 80 ? 140.532 256.342 321.698 1.00 83.59 80 PRO T N 1
ATOM 7684 C 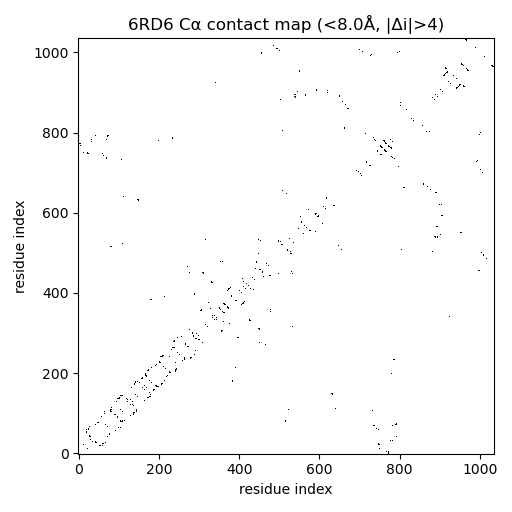CA . PRO E 5 80 ? 139.558 256.807 320.709 1.00 83.59 80 PRO T CA 1
ATOM 7685 C C . PRO E 5 80 ? 138.354 255.884 320.629 1.00 83.59 80 PRO T C 1
ATOM 7686 O O . PRO E 5 80 ? 138.403 254.718 321.027 1.00 83.59 80 PRO T O 1
ATOM 7690 N N . VAL E 5 81 ? 137.260 256.431 320.113 1.00 82.78 81 VAL T N 1
ATOM 7691 C CA . VAL E 5 81 ? 136.006 255.705 319.961 1.00 82.78 81 VAL T CA 1
ATOM 7692 C C . VAL E 5 81 ? 136.013 255.033 318.596 1.00 82.78 81 VAL T C 1
ATOM 7693 O O . VAL E 5 81 ? 135.850 255.699 317.566 1.00 82.78 81 VAL T O 1
ATOM 7697 N N . ILE E 5 82 ? 136.191 253.715 318.584 1.00 82.84 82 ILE T N 1
ATOM 7698 C CA . ILE E 5 82 ? 136.305 252.945 317.353 1.00 82.84 82 ILE T CA 1
ATOM 7699 C C . ILE E 5 82 ? 134.920 252.485 316.926 1.00 82.84 82 ILE T C 1
ATOM 7700 O O . ILE E 5 82 ? 134.206 251.828 317.686 1.00 82.84 82 ILE T O 1
ATOM 7705 N N . HIS E 5 83 ? 134.549 252.819 315.693 1.00 83.48 83 HIS T N 1
ATOM 7706 C CA . HIS E 5 83 ? 133.263 252.436 315.125 1.00 83.48 83 HIS T CA 1
ATOM 7707 C C . HIS E 5 83 ? 133.410 251.101 314.409 1.00 83.48 83 HIS T C 1
ATOM 7708 O O . HIS E 5 83 ? 134.384 250.888 313.680 1.00 83.48 83 HIS T O 1
ATOM 7715 N N . LEU E 5 84 ? 132.443 250.204 314.621 1.00 81.85 84 LEU T N 1
ATOM 7716 C CA . LEU E 5 84 ? 132.597 248.828 314.153 1.00 81.85 84 LEU T CA 1
ATOM 7717 C C . LEU E 5 84 ? 132.264 248.692 312.674 1.00 81.85 84 LEU T C 1
ATOM 7718 O O . LEU E 5 84 ? 133.124 248.313 311.871 1.00 81.85 84 LEU T O 1
ATOM 7723 N N . GLY E 5 85 ? 131.025 248.982 312.297 1.00 78.23 85 GLY T N 1
ATOM 7724 C CA . GLY E 5 85 ? 130.586 248.777 310.932 1.00 78.23 85 GLY T CA 1
ATOM 7725 C C . GLY E 5 85 ? 130.287 247.322 310.625 1.00 78.23 85 GLY T C 1
ATOM 7726 O O . GLY E 5 85 ? 131.167 246.464 310.692 1.00 78.23 85 GLY T O 1
#

Sequence (1035 aa):
ENDVPAILKEIDSLVSREAVSAKEVSDAAVALTYLQVKANRRLWGKVLEKAGAAQDYDAASLTNLLWAINTGGVEHFKTVAELAGPAVSLLPSLSPVQLSIVVEALGGAGVKNYELYNKASAVVVSKIGEFKPAEIARVLYGVAFGGVNDVALAKAAGKVFASTEVDSRTAAQALYALAKLGRADKATVDALLKSFKKGTESASDAAAASFALGSLSFKAEKAIVDALKASAGDLAPAQAVEAAYGLALSGATDAEAFKALFGVVAPAIEKAPDALEVSSLAQLHVASTISGAKLPAAVGSFVAKAFGLAADAARLKRSSAESALVADVAAATAVAFGAQYRPEVASAVASYVKTAPDGSVLDIAITKGDAKVLVQAVPSSLLTSTTPAKPLGHVAAYSKVREAQGYAVAVVPANEFEALPDQKAKAQYVLAAIKKVAPSFAVSKKEVLYFLSSKDAESSTAVKSYLKSLYAGAQVEATETDASELIAQLEKKYLSAQVVEPGVHNIALPLGESGSAPVKRYAAELFNLGAQAGFECPFIEVSKKFGQETATSETVKDVLNKTKSYVSADYNAALNEVLSSVEAEINGPVLFDGKTEGFKKFAAKAKAVAVSRGLPADTILAYCAGSANEDAADKVSKEFFTWFESAYTADAAAEVKAIEAEAASILDRHLAKPVAQIRKEQASAYASLLKRAETAKGAKWAEKYLEDVKAVQWFDASVAEAPASGPKVAALTTFTFSGLQDAPVAALSGSIKLNVAAKAGKAEVTVAAGAAKAATQVSAAALRKLSGSKISLAEVARISVLHSSIQNYLLSLSNERYQLLSQWPDFTTMYGKDFYYRAHPEDLKKFYDAADEYYKLYETVTEFDSLSALASQVVPNYAARRRSTVHPAIGSTVADGAFTNFLLSKQHKKEVYCTVITAEPLDKLERVELTKKAEKFVDAGFKLVMQEKIDKKLLGGFVIEFSDRRVDMSTAKKVEEFNNFVNKLVLSIADAKALDELRKPKFSSKYLIQHVSQKLIPAVKEWEKSYQPPVIHLG

Secondary structure (DSSP, 8-state):
---HHHHHHHHHHHTTSS---HHHHHHHHHHHHHTT--S-HHHHHHHHHHHHH-----HHHHHHHHHHHHHHTEE-HHHHHHTHHHHHHHGGG--HHHHHHHHHHHHHTT---HHHHHHHHHHHHHSSSSS-HHHHHHHHHHHHHTT---HHHHHHHHHHHHHS---HHHHHHHHHHHHHHT---HHHHHHHHHTTTS--SSHHHHHHHHHHHHHTTPPPPHHHHHHHHHSGGGS-HHHHHHHHHHHHHHT---HHHHHHHHHHHHHHHHH-TTSS-HHHHHHHHHHHHHH-----HHHHHHHHHHHHHHHHHHHHT--HHHHHHHHHHHHHHHHHTT--SHHHHHHHHHHH-EE-TTS-EESEEEEETTEEEEEEEE-GGGB-SSTT--B-HHHHHHHHHHHHTT-EEEEEEHHHHHTSSSHHHHHHHHHHHHHHH-TT-/---SHHHHHHSS---HHHHHHHHHHHHHHHHTPPPPPPP----HHHHHHHHHHHHHHHHHHHHTTS---TT--SSHHHHHHHHHHHHHHHHTT---HHHHHHHHHHHHTSS--BHHHHHHHSTTTS-HHHHHHHHHHHHHHHHHHTSPPBSSSSSHHHHHHHHHHHHHHHHTT--HHHHHHHHH--SSHHHHHHHHHHHHHHHHHHHHHHHHHHHHHHHHHHHHHHHHHHTS-HHHHHHHHHHHHHHHHHHHHH--S-HHHHHHHHHHHHHHHHHHHHHH-TTT-S-B--/--S----SSSS---B-SSTTSEEEEEE-SSEEEEEEEETTEEEEEEEEHHHHHHHTSS-EE-----SS-HHHHHHHHHHHHHHHHHHHHHHT---GGGG-SHHHHHHS-HHHHHHHHHHHHHHHHHHHHHS-GGGHHHHHTTTHHHHHHHHS-SS-TT--HHHHHHHHHHHHHS--/---EEEEEEEESSPPPHHHHHHHHHHHTTTSSSS-EEEEEEEE-TTS-SSEEEEESSEEEE--HHHHHHHHHHHHHHHHHH-/--SB-HHHHSS-SS-THHHHHHHHHHHHHHHHHHHHT----EEE--